Protein AF-A0A6V8KMP8-F1 (afdb_monomer_lite)

Secondary structure (DSSP, 8-state):
----------THHHHHHHHHHHHHHHHHHHHHHHHHT-EEEE--PPP----PPPP-PPPPPP---EEEE-S-HHHHHHHHHHHHHHHTTTSPPPEEEE----SS------PPPPP-----PPP--------------------------------PPPPPPPPPTTPPP-S-STTS--EEEEEETTEEEEEESSHHHHHHHHHHHHHHHHHT--SS-TT-TT-EE--S-SEEEE--TTSS----GGGTTT---------SSGGGB-SSTTSB-HHHHHHHHHHHHHHHHHHHHHT--EEEEE-SGGG---TTTTSSPTT-HHHHHHHHHHHHTHHHHHHHHHTT-EEEEEEESSEE-HHHHHHHTTSTTTT-TT-HHHHHHHHHHHHHHHHHSTTEEEEEEE-B--SGGG--TT---EE-----SHHHHHHHHHHHHHHHHHTT-EEEEE--B--SSHHHHTTT-HHHHHHHHTT---TTEEEEEESBSSSS-TTPPB-GGGG--SSEEEEEEESS-TTTGGGTS----HHHHHHHHHHHHHH-TTEEEEEEESS-SS-SSSS---BTTTBTTTHHHHHHHHHHHHHHH-TTS-HHHHHHHHHHHHTBS-HHHHHHHHHHHHHHHHHHHHHH--HHHHTEEEEBTTB---TTTTEETTTEE---HHHHHHHHHHHGGGHHHHHHHHHHHHHHHHHHHHHHHTS-GGGBSSHHHHHHHHHHHHHHHHHHHHHHHHHHHHHHHHHHHHH--HHHHHHHHHHHHHHHHHHHHHHHHHTT-SSSPPPB-HHHHHHHHHHHHHHHHHHHHHHHHHHHHHHHHHHHH--S---TTHHHHHHHHHHHH-GGGGGGSPP-PPPP--------------

Sequence (870 aa):
MSLVRGLAARPWIAGATALVLLGVGAAIAWQVDKALGLSFTPAGVPPEELTPAPPRDMEPAPAFARVETPADKRIELAATALATAVEQRGGARPAVGTSGGDGPTVRVTLSAPAALGPATSPDPASPTPSTSPGPTTPPGPTTPPGPTTPPGPTTPPGTEAPPRAGTAPGGDGPSGEGFRLSRDGAGLRVEAATPAGAAAGLYTLADRVRSGAPVLPPGDDGRVVAPRLGLRLVDSGAVGIDADPAGWAGSDDYSLNTDVVGPAVLSGPPYVDAAAVGQISAQYRQLVDHSLAQGYNGIVVQGFLEYVTFDGLGVYPGGDPHVARARAMVEHFGPVWRYAADLGMKVYFMTDMLAISPPLRDHLRRLPGGMDTEDARLWSVYQAGLREFFASLPYAAGLMVRIGEGGDIYSFPGWDYTSEIAVKTPAAVRTMLRALLDVAGEGGRDIIFRTWSIGVGAVGEMHIDAESYQEVLGGIDDPYLIVSTKYCLGDYYSHLPFNHTLEMGTQRRIVEFQARREFEVFGALPNDLGTLHGAALRRFLAANPQVEGVWTWTQGGGPLRAGPRTLYLREGFWQLYDLNVYSAARLAWDPDADPARVTADWARQTFSADPATVAAIGEVMALSRQAVTKGLYIGPYANRTVKALGVHPPPMMWIFEWDIVTGDSAVLDSIYSVSRDRLDEAIREGGEAVEVSRRMRERIAATDPATWRDPALRQRFVDTLDFQLNLFETLGAYRTMFLRYAQWLDTGDPDARAAWESARARYVEARDAHVARYGDDVDLPAFRFPAADIGLSHAERDRAMAWLARALLALLIAAVLVGAFWRGRRFPGLAALRALWVGMTRPWRVGGLPPRRRPPTGCSSGRCRRSRWC

InterPro domains:
  IPR011099 Glycosyl hydrolase family 67, C-terminal [PF07477] (577-637)
  IPR017853 Glycoside hydrolase superfamily [SSF51445] (290-638)
  IPR029018 Beta-hexosaminidase-like, domain 2 [G3DSA:3.30.379.10] (41-218)

pLDDT: mean 85.47, std 19.42, range [26.02, 98.88]

Radius of gyration: 37.56 Å; chains: 1; bounding box: 167×109×84 Å

Structure (mmCIF, N/CA/C/O backbone):
data_AF-A0A6V8KMP8-F1
#
_entry.id   AF-A0A6V8KMP8-F1
#
loop_
_atom_site.group_PDB
_atom_site.id
_atom_site.type_symbol
_atom_site.label_atom_id
_atom_site.label_alt_id
_atom_site.label_comp_id
_atom_site.label_asym_id
_atom_site.label_entity_id
_atom_site.label_seq_id
_atom_site.pdbx_PDB_ins_code
_atom_site.Cartn_x
_atom_site.Cartn_y
_atom_site.Cartn_z
_atom_site.occupancy
_atom_site.B_iso_or_equiv
_atom_site.auth_seq_id
_atom_site.auth_comp_id
_atom_site.auth_asym_id
_atom_site.auth_atom_id
_atom_site.pdbx_PDB_model_num
ATOM 1 N N . MET A 1 1 ? 54.973 -60.797 -45.998 1.00 28.86 1 MET A N 1
ATOM 2 C CA . MET A 1 1 ? 53.592 -60.256 -46.081 1.00 28.86 1 MET A CA 1
ATOM 3 C C . MET A 1 1 ? 53.341 -59.355 -44.880 1.00 28.86 1 MET A C 1
ATOM 5 O O . MET A 1 1 ? 53.931 -59.651 -43.856 1.00 28.86 1 MET A O 1
ATOM 9 N N . SER A 1 2 ? 52.416 -58.386 -44.986 1.00 28.67 2 SER A N 1
ATOM 10 C CA . SER A 1 2 ? 51.680 -57.761 -43.858 1.00 28.67 2 SER A CA 1
ATOM 11 C C . SER A 1 2 ? 52.475 -56.925 -42.823 1.00 28.67 2 SER A C 1
ATOM 13 O O . SER A 1 2 ? 53.477 -57.384 -42.299 1.00 28.67 2 SER A O 1
ATOM 15 N N . LEU A 1 3 ? 52.078 -55.713 -42.404 1.00 30.50 3 LEU A N 1
ATOM 16 C CA . LEU A 1 3 ? 51.223 -54.665 -42.995 1.00 30.50 3 LEU A CA 1
ATOM 17 C C . LEU A 1 3 ? 51.550 -53.317 -42.289 1.00 30.50 3 LEU A C 1
ATOM 19 O O . LEU A 1 3 ? 52.105 -53.309 -41.197 1.00 30.50 3 LEU A O 1
ATOM 23 N N . VAL A 1 4 ? 51.157 -52.188 -42.893 1.00 41.97 4 VAL A N 1
ATOM 24 C CA . VAL A 1 4 ? 50.955 -50.848 -42.279 1.00 41.97 4 VAL A CA 1
ATOM 25 C C . VAL A 1 4 ? 51.978 -50.335 -41.235 1.00 41.97 4 VAL A C 1
ATOM 27 O O . VAL A 1 4 ? 51.863 -50.567 -40.034 1.00 41.97 4 VAL A O 1
ATOM 30 N N . ARG A 1 5 ? 52.800 -49.361 -41.660 1.00 34.94 5 ARG A N 1
ATOM 31 C CA . ARG A 1 5 ? 53.069 -48.135 -40.866 1.00 34.94 5 ARG A CA 1
ATOM 32 C C . ARG A 1 5 ? 52.830 -46.849 -41.668 1.00 34.94 5 ARG A C 1
ATOM 34 O O . ARG A 1 5 ? 53.562 -45.869 -41.561 1.00 34.94 5 ARG A O 1
ATOM 41 N N . GLY A 1 6 ? 51.757 -46.843 -42.456 1.00 38.91 6 GLY A N 1
ATOM 42 C CA . GLY A 1 6 ? 51.212 -45.615 -43.026 1.00 38.91 6 GLY A CA 1
ATOM 43 C C . GLY A 1 6 ? 50.343 -44.888 -42.002 1.00 38.91 6 GLY A C 1
ATOM 44 O O . GLY A 1 6 ? 49.273 -45.378 -41.659 1.00 38.91 6 GLY A O 1
ATOM 45 N N . LEU A 1 7 ? 50.782 -43.716 -41.537 1.00 34.94 7 LEU A N 1
ATOM 46 C CA . LEU A 1 7 ? 49.929 -42.707 -40.896 1.00 34.94 7 LEU A CA 1
ATOM 47 C C . LEU A 1 7 ? 50.639 -41.345 -40.944 1.00 34.94 7 LEU A C 1
ATOM 49 O O . LEU A 1 7 ? 51.266 -40.896 -39.984 1.00 34.94 7 LEU A O 1
ATOM 53 N N . ALA A 1 8 ? 50.548 -40.687 -42.104 1.00 37.19 8 ALA A N 1
ATOM 54 C CA . ALA A 1 8 ? 50.837 -39.259 -42.208 1.00 37.19 8 ALA A CA 1
ATOM 55 C C . ALA A 1 8 ? 49.985 -38.484 -41.185 1.00 37.19 8 ALA A C 1
ATOM 57 O O . ALA A 1 8 ? 48.894 -38.931 -40.825 1.00 37.19 8 ALA A O 1
ATOM 58 N N . ALA A 1 9 ? 50.468 -37.332 -40.713 1.00 48.97 9 ALA A N 1
ATOM 59 C CA . ALA A 1 9 ? 49.735 -36.505 -39.755 1.00 48.97 9 ALA A CA 1
ATOM 60 C C . ALA A 1 9 ? 48.438 -35.988 -40.405 1.00 48.97 9 ALA A C 1
ATOM 62 O O . ALA A 1 9 ? 48.464 -35.026 -41.168 1.00 48.97 9 ALA A O 1
ATOM 63 N N . ARG A 1 10 ? 47.321 -36.686 -40.165 1.00 49.03 10 ARG A N 1
ATOM 64 C CA . ARG A 1 10 ? 46.062 -36.458 -40.880 1.00 49.03 10 ARG A CA 1
ATOM 65 C C . ARG A 1 10 ? 45.435 -35.131 -40.422 1.00 49.03 10 ARG A C 1
ATOM 67 O O . ARG A 1 10 ? 45.114 -35.022 -39.237 1.00 49.03 10 ARG A O 1
ATOM 74 N N . PRO A 1 11 ? 45.214 -34.147 -41.317 1.00 49.12 11 PRO A N 1
ATOM 75 C CA . PRO A 1 11 ? 44.711 -32.827 -40.928 1.00 49.12 11 PRO A CA 1
ATOM 76 C C . PRO A 1 11 ? 43.296 -32.872 -40.333 1.00 49.12 11 PRO A C 1
ATOM 78 O O . PRO A 1 11 ? 42.958 -32.009 -39.526 1.00 49.12 11 PRO A O 1
ATOM 81 N N . TRP A 1 12 ? 42.508 -33.919 -40.628 1.00 48.06 12 TRP A N 1
ATOM 82 C CA . TRP A 1 12 ? 41.196 -34.112 -40.003 1.00 48.06 12 TRP A CA 1
ATOM 83 C C . TRP A 1 12 ? 41.257 -34.186 -38.479 1.00 48.06 12 TRP A C 1
ATOM 85 O O . TRP A 1 12 ? 40.271 -33.839 -37.853 1.00 48.06 12 TRP A O 1
ATOM 95 N N . ILE A 1 13 ? 42.381 -34.575 -37.859 1.00 48.88 13 ILE A N 1
ATOM 96 C CA . ILE A 1 13 ? 42.479 -34.616 -36.390 1.00 48.88 13 ILE A CA 1
ATOM 97 C C . ILE A 1 13 ? 42.378 -33.199 -35.809 1.00 48.88 13 ILE A C 1
ATOM 99 O O . ILE A 1 13 ? 41.653 -32.998 -34.844 1.00 48.88 13 ILE A O 1
ATOM 103 N N . ALA A 1 14 ? 43.032 -32.206 -36.422 1.00 48.50 14 ALA A N 1
ATOM 104 C CA . ALA A 1 14 ? 42.919 -30.813 -35.985 1.00 48.50 14 ALA A CA 1
ATOM 105 C C . ALA A 1 14 ? 41.510 -30.251 -36.245 1.00 48.50 14 ALA A C 1
ATOM 107 O O . ALA A 1 14 ? 40.945 -29.597 -35.372 1.00 48.50 14 ALA A O 1
ATOM 108 N N . GLY A 1 15 ? 40.914 -30.572 -37.402 1.00 52.28 15 GLY A N 1
ATOM 109 C CA . GLY A 1 15 ? 39.522 -30.218 -37.708 1.00 52.28 15 GLY A CA 1
ATOM 110 C C . GLY A 1 15 ? 38.514 -30.861 -36.747 1.00 52.28 15 GLY A C 1
ATOM 111 O O . GLY A 1 15 ? 37.594 -30.194 -36.293 1.00 52.28 15 GLY A O 1
ATOM 112 N N . ALA A 1 16 ? 38.726 -32.122 -36.366 1.00 55.47 16 ALA A N 1
ATOM 113 C CA . ALA A 1 16 ? 37.902 -32.841 -35.401 1.00 55.47 16 ALA A CA 1
ATOM 114 C C . ALA A 1 16 ? 38.065 -32.282 -33.982 1.00 55.47 16 ALA A C 1
ATOM 116 O O . ALA A 1 16 ? 37.069 -32.131 -33.291 1.00 55.47 16 ALA A O 1
ATOM 117 N N . THR A 1 17 ? 39.274 -31.912 -33.544 1.00 53.25 17 THR A N 1
ATOM 118 C CA . THR A 1 17 ? 39.449 -31.233 -32.249 1.00 53.25 17 THR A CA 1
ATOM 119 C C . THR A 1 17 ? 38.797 -29.847 -32.244 1.00 53.25 17 THR A C 1
ATOM 121 O O . THR A 1 17 ? 38.195 -29.479 -31.241 1.00 53.25 17 THR A O 1
ATOM 124 N N . ALA A 1 18 ? 38.845 -29.098 -33.352 1.00 59.69 18 ALA A N 1
ATOM 125 C CA . ALA A 1 18 ? 38.121 -27.832 -33.476 1.00 59.69 18 ALA A CA 1
ATOM 126 C C . ALA A 1 18 ? 36.593 -28.036 -33.447 1.00 59.69 18 ALA A C 1
ATOM 128 O O . ALA A 1 18 ? 35.910 -27.350 -32.695 1.00 59.69 18 ALA A O 1
ATOM 129 N N . LEU A 1 19 ? 36.065 -29.021 -34.183 1.00 65.31 19 LEU A N 1
ATOM 130 C CA . LEU A 1 19 ? 34.649 -29.412 -34.144 1.00 65.31 19 LEU A CA 1
ATOM 131 C C . LEU A 1 19 ? 34.206 -29.896 -32.759 1.00 65.31 19 LEU A C 1
ATOM 133 O O . LEU A 1 19 ? 33.107 -29.567 -32.336 1.00 65.31 19 LEU A O 1
ATOM 137 N N . VAL A 1 20 ? 35.051 -30.632 -32.032 1.00 66.12 20 VAL A N 1
ATOM 138 C CA . VAL A 1 20 ? 34.764 -31.062 -30.655 1.00 66.12 20 VAL A CA 1
ATOM 139 C C . VAL A 1 20 ? 34.786 -29.878 -29.692 1.00 66.12 20 VAL A C 1
ATOM 141 O O . VAL A 1 20 ? 33.913 -29.808 -28.842 1.00 66.12 20 VAL A O 1
ATOM 144 N N . LEU A 1 21 ? 35.708 -28.918 -29.822 1.00 60.06 21 LEU A N 1
ATOM 145 C CA . LEU A 1 21 ? 35.694 -27.718 -28.973 1.00 60.06 21 LEU A CA 1
ATOM 146 C C . LEU A 1 21 ? 34.516 -26.787 -29.281 1.00 60.06 21 LEU A C 1
ATOM 148 O O . LEU A 1 21 ? 33.911 -26.267 -28.350 1.00 60.06 21 LEU A O 1
ATOM 152 N N . LEU A 1 22 ? 34.151 -26.610 -30.554 1.00 67.19 22 LEU A N 1
ATOM 153 C CA . LEU A 1 22 ? 32.948 -25.868 -30.944 1.00 67.19 22 LEU A CA 1
ATOM 154 C C . LEU A 1 22 ? 31.676 -26.594 -30.487 1.00 67.19 22 LEU A C 1
ATOM 156 O O . LEU A 1 22 ? 30.774 -25.960 -29.956 1.00 67.19 22 LEU A O 1
ATOM 160 N N . GLY A 1 23 ? 31.630 -27.922 -30.622 1.00 68.38 23 GLY A N 1
ATOM 161 C CA . GLY A 1 23 ? 30.529 -28.759 -30.150 1.00 68.38 23 GLY A CA 1
ATOM 162 C C . GLY A 1 23 ? 30.397 -28.779 -28.627 1.00 68.38 23 GLY A C 1
ATOM 163 O O . GLY A 1 23 ? 29.283 -28.746 -28.127 1.00 68.38 23 GLY A O 1
ATOM 164 N N . VAL A 1 24 ? 31.507 -28.764 -27.881 1.00 63.03 24 VAL A N 1
ATOM 165 C CA . VAL A 1 24 ? 31.508 -28.621 -26.415 1.00 63.03 24 VAL A CA 1
ATOM 166 C C . VAL A 1 24 ? 31.123 -27.201 -26.004 1.00 63.03 24 VAL A C 1
ATOM 168 O O . VAL A 1 24 ? 30.346 -27.055 -25.073 1.00 63.03 24 VAL A O 1
ATOM 171 N N . GLY A 1 25 ? 31.581 -26.161 -26.706 1.00 62.19 25 GLY A N 1
ATOM 172 C CA . GLY A 1 25 ? 31.145 -24.781 -26.459 1.00 62.19 25 GLY A CA 1
ATOM 173 C C . GLY A 1 25 ? 29.641 -24.599 -26.680 1.00 62.19 25 GLY A C 1
ATOM 174 O O . GLY A 1 25 ? 28.953 -24.074 -25.810 1.00 62.19 25 GLY A O 1
ATOM 175 N N . ALA A 1 26 ? 29.116 -25.114 -27.794 1.00 62.03 26 ALA A N 1
ATOM 176 C CA . ALA A 1 26 ? 27.686 -25.115 -28.094 1.00 62.03 26 ALA A CA 1
ATOM 177 C C . ALA A 1 26 ? 26.881 -25.989 -27.115 1.00 62.03 26 ALA A C 1
ATOM 179 O O . ALA A 1 26 ? 25.808 -25.585 -26.683 1.00 62.03 26 ALA A O 1
ATOM 180 N N . ALA A 1 27 ? 27.401 -27.156 -26.720 1.00 45.34 27 ALA A N 1
ATOM 181 C CA . ALA A 1 27 ? 26.758 -28.014 -25.727 1.00 45.34 27 ALA A CA 1
ATOM 182 C C . ALA A 1 27 ? 26.770 -27.400 -24.321 1.00 45.34 27 ALA A C 1
ATOM 184 O O . ALA A 1 27 ? 25.808 -27.600 -23.593 1.00 45.34 27 ALA A O 1
ATOM 185 N N . ILE A 1 28 ? 27.806 -26.639 -23.948 1.00 58.16 28 ILE A N 1
ATOM 186 C CA . ILE A 1 28 ? 27.840 -25.874 -22.695 1.00 58.16 28 ILE A CA 1
ATOM 187 C C . ILE A 1 28 ? 26.821 -24.737 -22.757 1.00 58.16 28 ILE A C 1
ATOM 189 O O . ILE A 1 28 ? 26.014 -24.645 -21.845 1.00 58.16 28 ILE A O 1
ATOM 193 N N . ALA A 1 29 ? 26.783 -23.933 -23.825 1.00 54.38 29 ALA A N 1
ATOM 194 C CA . ALA A 1 29 ? 25.777 -22.875 -23.981 1.00 54.38 29 ALA A CA 1
ATOM 195 C C . ALA A 1 29 ? 24.341 -23.434 -23.896 1.00 54.38 29 ALA A C 1
ATOM 197 O O . ALA A 1 29 ? 23.550 -22.999 -23.066 1.00 54.38 29 ALA A O 1
ATOM 198 N N . TRP A 1 30 ? 24.050 -24.500 -24.648 1.00 53.44 30 TRP A N 1
ATOM 199 C CA . TRP A 1 30 ? 22.757 -25.191 -24.613 1.00 53.44 30 TRP A CA 1
ATOM 200 C C . TRP A 1 30 ? 22.457 -25.881 -23.267 1.00 53.44 30 TRP A C 1
ATOM 202 O O . TRP A 1 30 ? 21.297 -26.052 -22.891 1.00 53.44 30 TRP A O 1
ATOM 212 N N . GLN A 1 31 ? 23.488 -26.281 -22.514 1.00 49.84 31 GLN A N 1
ATOM 213 C CA . GLN A 1 31 ? 23.325 -26.744 -21.136 1.00 49.84 31 GLN A CA 1
ATOM 214 C C . GLN A 1 31 ? 23.120 -25.600 -20.142 1.00 49.84 31 GLN A C 1
ATOM 216 O O . GLN A 1 31 ? 22.455 -25.851 -19.147 1.00 49.84 31 GLN A O 1
ATOM 221 N N . VAL A 1 32 ? 23.617 -24.381 -20.381 1.00 52.31 32 VAL A N 1
ATOM 222 C CA . VAL A 1 32 ? 23.341 -23.219 -19.518 1.00 52.31 32 VAL A CA 1
ATOM 223 C C . VAL A 1 32 ? 21.861 -22.854 -19.589 1.00 52.31 32 VAL A C 1
ATOM 225 O O . VAL A 1 32 ? 21.225 -22.833 -18.538 1.00 52.31 32 VAL A O 1
ATOM 228 N N . ASP A 1 33 ? 21.278 -22.718 -20.786 1.00 49.16 33 ASP A N 1
ATOM 229 C CA . ASP A 1 33 ? 19.826 -22.505 -20.956 1.00 49.16 33 ASP A CA 1
ATOM 230 C C . ASP A 1 33 ? 19.012 -23.549 -20.172 1.00 49.16 33 ASP A C 1
ATOM 232 O O . ASP A 1 33 ? 18.066 -23.237 -19.446 1.00 49.16 33 ASP A O 1
ATOM 236 N N . LYS A 1 34 ? 19.428 -24.818 -20.272 1.00 53.81 34 LYS A N 1
ATOM 237 C CA . LYS A 1 34 ? 18.759 -25.946 -19.617 1.00 53.81 34 LYS A CA 1
ATOM 238 C C . LYS A 1 34 ? 19.061 -26.072 -18.114 1.00 53.81 34 LYS A C 1
ATOM 240 O O . LYS A 1 34 ? 18.297 -26.729 -17.411 1.00 53.81 34 LYS A O 1
ATOM 245 N N . ALA A 1 35 ? 20.141 -25.469 -17.617 1.00 50.66 35 ALA A N 1
ATOM 246 C CA . ALA A 1 35 ? 20.551 -25.491 -16.209 1.00 50.66 35 ALA A CA 1
ATOM 247 C C . ALA A 1 35 ? 20.019 -24.292 -15.410 1.00 50.66 35 ALA A C 1
ATOM 249 O O . ALA A 1 35 ? 19.791 -24.426 -14.211 1.00 50.66 35 ALA A O 1
ATOM 250 N N . LEU A 1 36 ? 19.757 -23.154 -16.065 1.00 54.53 36 LEU A N 1
ATOM 251 C CA . LEU A 1 36 ? 19.023 -22.027 -15.475 1.00 54.53 36 LEU A CA 1
ATOM 252 C C . LEU A 1 36 ? 17.564 -22.399 -15.150 1.00 54.53 36 LEU A C 1
ATOM 254 O O . LEU A 1 36 ? 16.933 -21.781 -14.290 1.00 54.53 36 LEU A O 1
ATOM 258 N N . GLY A 1 37 ? 17.029 -23.424 -15.825 1.00 64.06 37 GLY A N 1
ATOM 259 C CA . GLY A 1 37 ? 15.672 -23.928 -15.607 1.00 64.06 37 GLY A CA 1
ATOM 260 C C . GLY A 1 37 ? 14.582 -22.944 -16.034 1.00 64.06 37 GLY A C 1
ATOM 261 O O . GLY A 1 37 ? 13.448 -23.070 -15.573 1.00 64.06 37 GLY A O 1
ATOM 262 N N . LEU A 1 38 ? 14.927 -21.966 -16.882 1.00 73.44 38 LEU A N 1
ATOM 263 C CA . LEU A 1 38 ? 14.027 -20.900 -17.302 1.00 73.44 38 LEU A CA 1
ATOM 264 C C . LEU A 1 38 ? 12.801 -21.492 -18.003 1.00 73.44 38 LEU A C 1
ATOM 266 O O . LEU A 1 38 ? 12.896 -22.122 -19.057 1.00 73.44 38 LEU A O 1
ATOM 270 N N . SER A 1 39 ? 11.640 -21.264 -17.407 1.00 80.62 39 SER A N 1
ATOM 271 C CA . SER A 1 39 ? 10.344 -21.663 -17.944 1.00 80.62 39 SER A CA 1
ATOM 272 C C . SER A 1 39 ? 9.355 -20.521 -17.761 1.00 80.62 39 SER A C 1
ATOM 274 O O . SER A 1 39 ? 9.436 -19.771 -16.788 1.00 80.62 39 SER A O 1
ATOM 276 N N . PHE A 1 40 ? 8.447 -20.351 -18.721 1.00 85.06 40 PHE A N 1
ATOM 277 C CA . PHE A 1 40 ? 7.448 -19.293 -18.664 1.00 85.06 40 PHE A CA 1
ATOM 278 C C . PHE A 1 40 ? 6.126 -19.710 -19.307 1.00 85.06 40 PHE A C 1
ATOM 280 O O . PHE A 1 40 ? 6.090 -20.380 -20.341 1.00 85.06 40 PHE A O 1
ATOM 287 N N . THR A 1 41 ? 5.027 -19.278 -18.699 1.00 88.56 41 THR A N 1
ATOM 288 C CA . THR A 1 41 ? 3.650 -19.466 -19.179 1.00 88.56 41 THR A CA 1
ATOM 289 C C . THR A 1 41 ? 2.941 -18.110 -19.253 1.00 88.56 41 THR A C 1
ATOM 291 O O . THR A 1 41 ? 3.422 -17.142 -18.664 1.00 88.56 41 THR A O 1
ATOM 294 N N . PRO A 1 42 ? 1.829 -17.959 -19.999 1.00 91.44 42 PRO A N 1
ATOM 295 C CA . PRO A 1 42 ? 1.006 -16.751 -19.913 1.00 91.44 42 PRO A CA 1
ATOM 296 C C . PRO A 1 42 ? 0.508 -16.543 -18.476 1.00 91.44 42 PRO A C 1
ATOM 298 O O . PRO A 1 42 ? -0.054 -17.469 -17.892 1.00 91.44 42 PRO A O 1
ATOM 301 N N . ALA A 1 43 ? 0.694 -15.345 -17.920 1.00 90.31 43 ALA A N 1
ATOM 302 C CA . ALA A 1 43 ? 0.108 -14.992 -16.631 1.00 90.31 43 ALA A CA 1
ATOM 303 C C . ALA A 1 43 ? -1.401 -14.734 -16.784 1.00 90.31 43 ALA A C 1
ATOM 305 O O . ALA A 1 43 ? -1.848 -14.160 -17.779 1.00 90.31 43 ALA A O 1
ATOM 306 N N . GLY A 1 44 ? -2.188 -15.121 -15.778 1.00 90.00 44 GLY A N 1
ATOM 307 C CA . GLY A 1 44 ? -3.612 -14.782 -15.660 1.00 90.00 44 GLY A CA 1
ATOM 308 C C . GLY A 1 44 ? -3.836 -13.329 -15.232 1.00 90.00 44 GLY A C 1
ATOM 309 O O . GLY A 1 44 ? -4.428 -13.092 -14.182 1.00 90.00 44 GLY A O 1
ATOM 310 N N . VAL A 1 45 ? -3.309 -12.377 -16.005 1.00 92.44 45 VAL A N 1
ATOM 311 C CA . VAL A 1 45 ? -3.348 -10.938 -15.702 1.00 92.44 45 VAL A CA 1
ATOM 312 C C . VAL A 1 45 ? -4.797 -10.431 -15.673 1.00 92.44 45 VAL A C 1
ATOM 314 O O . VAL A 1 45 ? -5.513 -10.621 -16.661 1.00 92.44 45 VAL A O 1
ATOM 317 N N . PRO A 1 46 ? -5.253 -9.787 -14.582 1.00 91.62 46 PRO A N 1
ATOM 318 C CA . PRO A 1 46 ? -6.569 -9.157 -14.543 1.00 91.62 46 PRO A CA 1
ATOM 319 C C . PRO A 1 46 ? -6.684 -8.004 -15.556 1.00 91.62 46 PRO A C 1
ATOM 321 O O . PRO A 1 46 ? -5.713 -7.276 -15.757 1.00 91.62 46 PRO A O 1
ATOM 324 N N . PRO A 1 47 ? -7.854 -7.786 -16.182 1.00 85.75 47 PRO A N 1
ATOM 325 C CA . PRO A 1 47 ? -8.077 -6.611 -17.015 1.00 85.75 47 PRO A CA 1
ATOM 326 C C . PRO A 1 47 ? -8.192 -5.349 -16.149 1.00 85.75 47 PRO A C 1
ATOM 328 O O . PRO A 1 47 ? -8.945 -5.313 -15.176 1.00 85.75 47 PRO A O 1
ATOM 331 N N . GLU A 1 48 ? -7.481 -4.297 -16.545 1.00 84.62 48 GLU A N 1
ATOM 332 C CA . GLU A 1 48 ? -7.440 -3.003 -15.856 1.00 84.62 48 GLU A CA 1
ATOM 333 C C . GLU A 1 48 ? -8.029 -1.888 -16.736 1.00 84.62 48 GLU A C 1
ATOM 335 O O . GLU A 1 48 ? -7.404 -0.862 -16.998 1.00 84.62 48 GLU A O 1
ATOM 340 N N . GLU A 1 49 ? -9.240 -2.111 -17.248 1.00 81.88 49 GLU A N 1
ATOM 341 C CA . GLU A 1 49 ? -9.978 -1.099 -18.008 1.00 81.88 49 GLU A CA 1
ATOM 342 C C . GLU A 1 49 ? -10.719 -0.161 -17.045 1.00 81.88 49 GLU A C 1
ATOM 344 O O . GLU A 1 49 ? -11.660 -0.566 -16.361 1.00 81.88 49 GLU A O 1
ATOM 349 N N . LEU A 1 50 ? -10.296 1.104 -16.984 1.00 88.88 50 LEU A N 1
ATOM 350 C CA . LEU A 1 50 ? -10.989 2.155 -16.240 1.00 88.88 50 LEU A CA 1
ATOM 351 C C . LEU A 1 50 ? -11.725 3.095 -17.195 1.00 88.88 50 LEU A C 1
ATOM 353 O O . LEU A 1 50 ? -11.229 3.449 -18.265 1.00 88.88 50 LEU A O 1
ATOM 357 N N . THR A 1 51 ? -12.898 3.550 -16.768 1.00 91.75 51 THR A N 1
ATOM 358 C CA . THR A 1 51 ? -13.670 4.601 -17.431 1.00 91.75 51 THR A CA 1
ATOM 359 C C . THR A 1 51 ? -13.908 5.744 -16.443 1.00 91.75 51 THR A C 1
ATOM 361 O O . THR A 1 51 ? -14.170 5.487 -15.270 1.00 91.75 51 THR A O 1
ATOM 364 N N . PRO A 1 52 ? -13.815 7.017 -16.862 1.00 94.06 52 PRO A N 1
ATOM 365 C CA . PRO A 1 52 ? -14.179 8.134 -15.999 1.00 94.06 52 PRO A CA 1
ATOM 366 C C . PRO A 1 52 ? -15.697 8.155 -15.785 1.00 94.06 52 PRO A C 1
ATOM 368 O O . PRO A 1 52 ? -16.468 7.958 -16.728 1.00 94.06 52 PRO A O 1
ATOM 371 N N . ALA A 1 53 ? -16.150 8.444 -14.563 1.00 94.12 53 ALA A N 1
ATOM 372 C CA . ALA A 1 53 ? -17.581 8.586 -14.317 1.00 94.12 53 ALA A CA 1
ATOM 373 C C . ALA A 1 53 ? -18.122 9.829 -15.044 1.00 94.12 53 ALA A C 1
ATOM 375 O O . ALA A 1 53 ? -17.490 10.889 -14.999 1.00 94.12 53 ALA A O 1
ATOM 376 N N . PRO A 1 54 ? -19.314 9.755 -15.667 1.00 90.62 54 PRO A N 1
ATOM 377 C CA . PRO A 1 54 ? -19.874 10.899 -16.369 1.00 90.62 54 PRO A CA 1
ATOM 378 C C . PRO A 1 54 ? -20.167 12.044 -15.381 1.00 90.62 54 PRO A C 1
ATOM 380 O O . PRO A 1 54 ? -20.561 11.761 -14.237 1.00 90.62 54 PRO A O 1
ATOM 383 N N . PRO A 1 55 ? -20.009 13.318 -15.798 1.00 88.88 55 PRO A N 1
ATOM 384 C CA . PRO A 1 55 ? -20.238 14.479 -14.944 1.00 88.88 55 PRO A CA 1
ATOM 385 C C . PRO A 1 55 ? -21.577 14.431 -14.200 1.00 88.88 55 PRO A C 1
ATOM 387 O O . PRO A 1 55 ? -22.572 13.887 -14.680 1.00 88.88 55 PRO A O 1
ATOM 390 N N . ARG A 1 56 ? -21.575 14.991 -12.992 1.00 88.88 56 ARG A N 1
ATOM 391 C CA . ARG A 1 56 ? -22.705 14.985 -12.058 1.00 88.88 56 ARG A CA 1
ATOM 392 C C . ARG A 1 56 ? -22.758 16.331 -11.344 1.00 88.88 56 ARG A C 1
ATOM 394 O O . ARG A 1 56 ? -21.723 16.781 -10.844 1.00 88.88 56 ARG A O 1
ATOM 401 N N . ASP A 1 57 ? -23.938 16.929 -11.265 1.00 85.88 57 ASP A N 1
ATOM 402 C CA . ASP A 1 57 ? -24.167 18.112 -10.437 1.00 85.88 57 ASP A CA 1
ATOM 403 C C . ASP A 1 57 ? -24.125 17.743 -8.948 1.00 85.88 57 ASP A C 1
ATOM 405 O O . ASP A 1 57 ? -24.418 16.609 -8.552 1.00 85.88 57 ASP A O 1
ATOM 409 N N . MET A 1 58 ? -23.709 18.687 -8.106 1.00 90.00 58 MET A N 1
ATOM 410 C CA . MET A 1 58 ? -23.637 18.464 -6.662 1.00 90.00 58 MET A CA 1
ATOM 411 C C . MET A 1 58 ? -24.947 18.868 -5.999 1.00 90.00 58 MET A C 1
ATOM 413 O O . MET A 1 58 ? -25.421 19.987 -6.185 1.00 90.00 58 MET A O 1
ATOM 417 N N . GLU A 1 59 ? -25.479 17.984 -5.158 1.00 91.19 59 GLU A N 1
ATOM 418 C CA . GLU A 1 59 ? -26.598 18.318 -4.278 1.00 91.19 59 GLU A CA 1
ATOM 419 C C . GLU A 1 59 ? -26.222 19.511 -3.377 1.00 91.19 59 GLU A C 1
ATOM 421 O O . GLU A 1 59 ? -25.074 19.573 -2.898 1.00 91.19 59 GLU A O 1
ATOM 426 N N . PRO A 1 60 ? -27.143 20.467 -3.134 1.00 89.12 60 PRO A N 1
ATOM 427 C CA . PRO A 1 60 ? -26.893 21.612 -2.265 1.00 89.12 60 PRO A CA 1
ATOM 428 C C . PRO A 1 60 ? -26.377 21.206 -0.879 1.00 89.12 60 PRO A C 1
ATOM 430 O O . PRO A 1 60 ? -26.719 20.146 -0.354 1.00 89.12 60 PRO A O 1
ATOM 433 N N . ALA A 1 61 ? -25.567 22.069 -0.260 1.00 88.56 61 ALA A N 1
ATOM 434 C CA . ALA A 1 61 ? -25.171 21.887 1.134 1.00 88.56 61 ALA A CA 1
ATOM 435 C C . ALA A 1 61 ? -26.436 21.852 2.016 1.00 88.56 61 ALA A C 1
ATOM 437 O O . ALA A 1 61 ? -27.234 22.793 1.956 1.00 88.56 61 ALA A O 1
ATOM 438 N N . PRO A 1 62 ? -26.673 20.791 2.804 1.00 87.44 62 PRO A N 1
ATOM 439 C CA . PRO A 1 62 ? -27.944 20.648 3.491 1.00 87.44 62 PRO A CA 1
ATOM 440 C C . PRO A 1 62 ? -28.003 21.541 4.738 1.00 87.44 62 PRO A C 1
ATOM 442 O O . PRO A 1 62 ? -27.041 21.652 5.497 1.00 87.44 62 PRO A O 1
ATOM 445 N N . ALA A 1 63 ? -29.159 22.166 4.968 1.00 86.19 63 ALA A N 1
ATOM 446 C CA . ALA A 1 63 ? -29.369 23.158 6.026 1.00 86.19 63 ALA A CA 1
ATOM 447 C C . ALA A 1 63 ? -29.600 22.526 7.419 1.00 86.19 63 ALA A C 1
ATOM 449 O O . ALA A 1 63 ? -30.633 22.740 8.053 1.00 86.19 63 ALA A O 1
ATOM 450 N N . PHE A 1 64 ? -28.648 21.719 7.889 1.00 85.56 64 PHE A N 1
ATOM 451 C CA . PHE A 1 64 ? -28.690 21.077 9.205 1.00 85.56 64 PHE A CA 1
ATOM 452 C C . PHE A 1 64 ? -28.390 22.103 10.319 1.00 85.56 64 PHE A C 1
ATOM 454 O O . PHE A 1 64 ? -27.247 22.517 10.478 1.00 85.56 64 PHE A O 1
ATOM 461 N N . ALA A 1 65 ? -29.374 22.511 11.132 1.00 84.19 65 ALA A N 1
ATOM 462 C CA . ALA A 1 65 ? -29.101 23.445 12.238 1.00 84.19 65 ALA A CA 1
ATOM 463 C C . ALA A 1 65 ? -28.409 22.784 13.451 1.00 84.19 65 ALA A C 1
ATOM 465 O O . ALA A 1 65 ? -27.652 23.433 14.177 1.00 84.19 65 ALA A O 1
ATOM 466 N N . ARG A 1 66 ? -28.678 21.494 13.694 1.00 86.88 66 ARG A N 1
ATOM 467 C CA . ARG A 1 66 ? -28.168 20.730 14.841 1.00 86.88 66 ARG A CA 1
ATOM 468 C C . ARG A 1 66 ? -27.985 19.254 14.474 1.00 86.88 66 ARG A C 1
ATOM 470 O O . ARG A 1 66 ? -28.724 18.732 13.643 1.00 86.88 66 ARG A O 1
ATOM 477 N N . VAL A 1 67 ? -27.035 18.590 15.128 1.00 88.94 67 VAL A N 1
ATOM 478 C CA . VAL A 1 67 ? -26.906 17.128 15.191 1.00 88.94 67 VAL A CA 1
ATOM 479 C C . VAL A 1 67 ? -27.005 16.723 16.663 1.00 88.94 67 VAL A C 1
ATOM 481 O O . VAL A 1 67 ? -26.185 17.139 17.479 1.00 88.94 67 VAL A O 1
ATOM 484 N N . GLU A 1 68 ? -28.035 15.952 17.008 1.00 87.00 68 GLU A N 1
ATOM 485 C CA . GLU A 1 68 ? -28.275 15.458 18.371 1.00 87.00 68 GLU A CA 1
ATOM 486 C C . GLU A 1 68 ? -27.857 13.987 18.482 1.00 87.00 68 GLU A C 1
ATOM 488 O O . GLU A 1 68 ? -28.155 13.186 17.595 1.00 87.00 68 GLU A O 1
ATOM 493 N N . THR A 1 69 ? -27.125 13.647 19.545 1.00 86.62 69 THR A N 1
ATOM 494 C CA . THR A 1 69 ? -26.509 12.319 19.736 1.00 86.62 69 THR A CA 1
ATOM 495 C C . THR A 1 69 ? -26.570 11.864 21.199 1.00 86.62 69 THR A C 1
ATOM 497 O O . THR A 1 69 ? -26.502 12.710 22.088 1.00 86.62 69 THR A O 1
ATOM 500 N N . PRO A 1 70 ? -26.668 10.560 21.507 1.00 85.62 70 PRO A N 1
ATOM 501 C CA . PRO A 1 70 ? -26.328 10.048 22.834 1.00 85.62 70 PRO A CA 1
ATOM 502 C C . PRO A 1 70 ? -24.871 10.367 23.198 1.00 85.62 70 PRO A C 1
ATOM 504 O O . PRO A 1 70 ? -24.043 10.579 22.315 1.00 85.62 70 PRO A O 1
ATOM 507 N N . ALA A 1 71 ? -24.560 10.365 24.495 1.00 87.56 71 ALA A N 1
ATOM 508 C CA . ALA A 1 71 ? -23.212 10.620 25.002 1.00 87.56 71 ALA A CA 1
ATOM 509 C C . ALA A 1 71 ? -22.277 9.418 24.748 1.00 87.56 71 ALA A C 1
ATOM 511 O O . ALA A 1 71 ? -22.122 8.539 25.598 1.00 87.56 71 ALA A O 1
ATOM 512 N N . ASP A 1 72 ? -21.675 9.374 23.561 1.00 90.88 72 ASP A N 1
ATOM 513 C CA . ASP A 1 72 ? -20.698 8.371 23.134 1.00 90.88 72 ASP A CA 1
ATOM 514 C C . ASP A 1 72 ? -19.666 9.027 22.199 1.00 90.88 72 ASP A C 1
ATOM 516 O O . ASP A 1 72 ? -20.019 9.601 21.166 1.00 90.88 72 ASP A O 1
ATOM 520 N N . LYS A 1 73 ? -18.374 8.899 22.539 1.00 92.38 73 LYS A N 1
ATOM 521 C CA . LYS A 1 73 ? -17.251 9.542 21.826 1.00 92.38 73 LYS A CA 1
ATOM 522 C C . LYS A 1 73 ? -17.234 9.260 20.317 1.00 92.38 73 LYS A C 1
ATOM 524 O O . LYS A 1 73 ? -16.779 10.096 19.541 1.00 92.38 73 LYS A O 1
ATOM 529 N N . ARG A 1 74 ? -17.684 8.073 19.899 1.00 93.44 74 ARG A N 1
ATOM 530 C CA . ARG A 1 74 ? -17.668 7.588 18.506 1.00 93.44 74 ARG A CA 1
ATOM 531 C C . ARG A 1 74 ? -18.720 8.323 17.689 1.00 93.44 74 ARG A C 1
ATOM 533 O O . ARG A 1 74 ? -18.463 8.767 16.572 1.00 93.44 74 ARG A O 1
ATOM 540 N N . ILE A 1 75 ? -19.897 8.475 18.290 1.00 93.88 75 ILE A N 1
ATOM 541 C CA . ILE A 1 75 ? -21.056 9.152 17.713 1.00 93.88 75 ILE A CA 1
ATOM 542 C C . ILE A 1 75 ? -20.814 10.671 17.704 1.00 93.88 75 ILE A C 1
ATOM 544 O O . ILE A 1 75 ? -21.081 11.324 16.698 1.00 93.88 75 ILE A O 1
ATOM 548 N N . GLU A 1 76 ? -20.219 11.224 18.766 1.00 93.56 76 GLU A N 1
ATOM 549 C CA . GLU A 1 76 ? -19.800 12.632 18.864 1.00 93.56 76 GLU A CA 1
ATOM 550 C C . GLU A 1 76 ? -18.733 13.008 17.814 1.00 93.56 76 GLU A C 1
ATOM 552 O O . GLU A 1 76 ? -18.844 14.052 17.161 1.00 93.56 76 GLU A O 1
ATOM 557 N N . LEU A 1 77 ? -17.730 12.148 17.588 1.00 96.62 77 LEU A N 1
ATOM 558 C CA . LEU A 1 77 ? -16.720 12.342 16.541 1.00 96.62 77 LEU A CA 1
ATOM 559 C C . LEU A 1 77 ? -17.346 12.285 15.139 1.00 96.62 77 LEU A C 1
ATOM 561 O O . LEU A 1 77 ? -17.123 13.185 14.327 1.00 96.62 77 LEU A O 1
ATOM 565 N N . ALA A 1 78 ? -18.199 11.293 14.868 1.00 97.06 78 ALA A N 1
ATOM 566 C CA . ALA A 1 78 ? -18.884 11.169 13.582 1.00 97.06 78 ALA A CA 1
ATOM 567 C C . ALA A 1 78 ? -19.859 12.335 13.312 1.00 97.06 78 ALA A C 1
ATOM 569 O O . ALA A 1 78 ? -19.940 12.840 12.190 1.00 97.06 78 ALA A O 1
ATOM 570 N N . ALA A 1 79 ? -20.548 12.834 14.344 1.00 95.06 79 ALA A N 1
ATOM 571 C CA . ALA A 1 79 ? -21.366 14.045 14.268 1.00 95.06 79 ALA A CA 1
ATOM 572 C C . ALA A 1 79 ? -20.519 15.302 14.012 1.00 95.06 79 ALA A C 1
ATOM 574 O O . ALA A 1 79 ? -20.930 16.183 13.255 1.00 95.06 79 ALA A O 1
ATOM 575 N N . THR A 1 80 ? -19.313 15.371 14.580 1.00 96.38 80 THR A N 1
ATOM 576 C CA . THR A 1 80 ? -18.352 16.453 14.319 1.00 96.38 80 THR A CA 1
ATOM 577 C C . THR A 1 80 ? -17.825 16.403 12.882 1.00 96.38 80 THR A C 1
ATOM 579 O O . THR A 1 80 ? -17.728 17.447 12.235 1.00 96.38 80 THR A O 1
ATOM 582 N N . ALA A 1 81 ? -17.564 15.210 12.339 1.00 97.19 81 ALA A N 1
ATOM 583 C CA . ALA A 1 81 ? -17.212 15.019 10.932 1.00 97.19 81 ALA A CA 1
ATOM 584 C C . ALA A 1 81 ? -18.361 15.432 9.991 1.00 97.19 81 ALA A C 1
ATOM 586 O O . ALA A 1 81 ? -18.121 16.116 8.995 1.00 97.19 81 ALA A O 1
ATOM 587 N N . LEU A 1 82 ? -19.614 15.108 10.337 1.00 96.62 82 LEU A N 1
ATOM 588 C CA . LEU A 1 82 ? -20.803 15.574 9.614 1.00 96.62 82 LEU A CA 1
ATOM 589 C C . LEU A 1 82 ? -20.955 17.102 9.664 1.00 96.62 82 LEU A C 1
ATOM 591 O O . LEU A 1 82 ? -21.261 17.725 8.648 1.00 96.62 82 LEU A O 1
ATOM 595 N N . ALA A 1 83 ? -20.707 17.718 10.820 1.00 95.44 83 ALA A N 1
ATOM 596 C CA . ALA A 1 83 ? -20.793 19.166 10.967 1.00 95.44 83 ALA A CA 1
ATOM 597 C C . ALA A 1 83 ? -19.724 19.897 10.132 1.00 95.44 83 ALA A C 1
ATOM 599 O O . ALA A 1 83 ? -20.038 20.853 9.420 1.00 95.44 83 ALA A O 1
ATOM 600 N N . THR A 1 84 ? -18.482 19.402 10.157 1.00 96.88 84 THR A N 1
ATOM 601 C CA . THR A 1 84 ? -17.385 19.890 9.306 1.00 96.88 84 THR A CA 1
ATOM 602 C C . THR A 1 84 ? -17.689 19.682 7.815 1.00 96.88 84 THR A C 1
ATOM 604 O O . THR A 1 84 ? -17.405 20.567 7.014 1.00 96.88 84 THR A O 1
ATOM 607 N N . ALA A 1 85 ? -18.316 18.567 7.421 1.00 96.56 85 ALA A N 1
ATOM 608 C CA . ALA A 1 85 ? -18.695 18.310 6.029 1.00 96.56 85 ALA A CA 1
ATOM 609 C C . ALA A 1 85 ? -19.678 19.357 5.469 1.00 96.56 85 ALA A C 1
ATOM 611 O O . ALA A 1 85 ? -19.530 19.789 4.326 1.00 96.56 85 ALA A O 1
ATOM 612 N N . VAL A 1 86 ? -20.665 19.787 6.265 1.00 94.94 86 VAL A N 1
ATOM 613 C CA . VAL A 1 86 ? -21.619 20.845 5.873 1.00 94.94 86 VAL A CA 1
ATOM 614 C C . VAL A 1 86 ? -20.910 22.193 5.706 1.00 94.94 86 VAL A C 1
ATOM 616 O O . VAL A 1 86 ? -21.124 22.879 4.706 1.00 94.94 86 VAL A O 1
ATOM 619 N N . GLU A 1 87 ? -20.017 22.539 6.635 1.00 95.62 87 GLU A N 1
ATOM 620 C CA . GLU A 1 87 ? -19.212 23.766 6.590 1.00 95.62 87 GLU A CA 1
ATOM 621 C C . GLU A 1 87 ? -18.274 23.802 5.368 1.00 95.62 87 GLU A C 1
ATOM 623 O O . GLU A 1 87 ? -18.271 24.772 4.612 1.00 95.62 87 GLU A O 1
ATOM 628 N N . GLN A 1 88 ? -17.575 22.698 5.079 1.00 93.75 88 GLN A N 1
ATOM 629 C CA . GLN A 1 88 ? -16.728 22.521 3.885 1.00 93.75 88 GLN A CA 1
ATOM 630 C C . GLN A 1 88 ? -17.493 22.593 2.549 1.00 93.75 88 GLN A C 1
ATOM 632 O O . GLN A 1 88 ? -16.873 22.693 1.486 1.00 93.75 88 GLN A O 1
ATOM 637 N N . ARG A 1 89 ? -18.829 22.523 2.585 1.00 93.19 89 ARG A N 1
ATOM 638 C CA . ARG A 1 89 ? -19.729 22.695 1.435 1.00 93.19 89 ARG A CA 1
ATOM 639 C C . ARG A 1 89 ? -20.375 24.086 1.369 1.00 93.19 89 ARG A C 1
ATOM 641 O O . ARG A 1 89 ? -21.174 24.321 0.466 1.00 93.19 89 ARG A O 1
ATOM 648 N N . GLY A 1 90 ? -20.036 24.997 2.284 1.00 91.06 90 GLY A N 1
ATOM 649 C CA . GLY A 1 90 ? -20.594 26.352 2.361 1.00 91.06 90 GLY A CA 1
ATOM 650 C C . GLY A 1 90 ? -21.925 26.457 3.116 1.00 91.06 90 GLY A C 1
ATOM 651 O O . GLY A 1 90 ? -22.568 27.503 3.070 1.00 91.06 90 GLY A O 1
ATOM 652 N N . GLY A 1 91 ? -22.358 25.393 3.801 1.00 90.25 91 GLY A N 1
ATOM 653 C CA . GLY A 1 91 ? -23.480 25.451 4.737 1.00 90.25 91 GLY A CA 1
ATOM 654 C C . GLY A 1 91 ? -23.063 26.034 6.092 1.00 90.25 91 GLY A C 1
ATOM 655 O O . GLY A 1 91 ? -21.886 26.038 6.448 1.00 90.25 91 GLY A O 1
ATOM 656 N N . ALA A 1 92 ? -24.029 26.502 6.884 1.00 90.50 92 ALA A N 1
ATOM 657 C CA . ALA A 1 92 ? -23.762 26.884 8.271 1.00 90.50 92 ALA A CA 1
ATOM 658 C C . ALA A 1 92 ? -23.372 25.641 9.092 1.00 90.50 92 ALA A C 1
ATOM 660 O O . ALA A 1 92 ? -24.072 24.630 9.026 1.00 90.50 92 ALA A O 1
ATOM 661 N N . ARG A 1 93 ? -22.279 25.713 9.868 1.00 93.69 93 ARG A N 1
ATOM 662 C CA . ARG A 1 93 ? -21.798 24.587 10.683 1.00 93.69 93 ARG A CA 1
ATOM 663 C C . ARG A 1 93 ? -22.876 24.165 11.705 1.00 93.69 93 ARG A C 1
ATOM 665 O O . ARG A 1 93 ? -23.230 24.976 12.563 1.00 93.69 93 ARG A O 1
ATOM 672 N N . PRO A 1 94 ? -23.386 22.921 11.654 1.00 90.25 94 PRO A N 1
ATOM 673 C CA . PRO A 1 94 ? -24.383 22.420 12.596 1.00 90.25 94 PRO A CA 1
ATOM 674 C C . PRO A 1 94 ? -23.845 22.395 14.029 1.00 90.25 94 PRO A C 1
ATOM 676 O O . PRO A 1 94 ? -22.705 21.988 14.265 1.00 90.25 94 PRO A O 1
ATOM 679 N N . ALA A 1 95 ? -24.682 22.750 15.005 1.00 90.69 95 ALA A N 1
ATOM 680 C CA . ALA A 1 95 ? -24.341 22.548 16.410 1.00 90.69 95 ALA A CA 1
ATOM 681 C C . ALA A 1 95 ? -24.413 21.050 16.762 1.00 90.69 95 ALA A C 1
ATOM 683 O O . ALA A 1 95 ? -25.470 20.439 16.616 1.00 90.69 95 ALA A O 1
ATOM 684 N N . VAL A 1 96 ? -23.322 20.457 17.248 1.00 90.44 96 VAL A N 1
ATOM 685 C CA . VAL A 1 96 ? -23.344 19.105 17.836 1.00 90.44 96 VAL A CA 1
ATOM 686 C C . VAL A 1 96 ? -23.762 19.221 19.304 1.00 90.44 96 VAL A C 1
ATOM 688 O O . VAL A 1 96 ? -23.284 20.110 20.011 1.00 90.44 96 VAL A O 1
ATOM 691 N N . GLY A 1 97 ? -24.669 18.360 19.768 1.00 84.94 97 GLY A N 1
ATOM 692 C CA . GLY A 1 97 ? -25.145 18.369 21.152 1.00 84.94 97 GLY A CA 1
ATOM 693 C C . GLY A 1 97 ? -25.689 17.019 21.615 1.00 84.94 97 GLY A C 1
ATOM 694 O O . GLY A 1 97 ? -26.041 16.160 20.804 1.00 84.94 97 GLY A O 1
ATOM 695 N N . THR A 1 98 ? -25.760 16.832 22.932 1.00 82.88 98 THR A N 1
ATOM 696 C CA . THR A 1 98 ? -26.184 15.565 23.533 1.00 82.88 98 THR A CA 1
ATOM 697 C C . THR A 1 98 ? -27.695 15.501 23.776 1.00 82.88 98 THR A C 1
ATOM 699 O O . THR A 1 98 ? -28.298 16.398 24.364 1.00 82.88 98 THR A O 1
ATOM 702 N N . SER A 1 99 ? -28.322 14.412 23.330 1.00 72.75 99 SER A N 1
ATOM 703 C CA . SER A 1 99 ? -29.712 14.058 23.618 1.00 72.75 99 SER A CA 1
ATOM 704 C C . SER A 1 99 ? -29.783 13.190 24.875 1.00 72.75 99 SER A C 1
ATOM 706 O O . SER A 1 99 ? -29.155 12.132 24.919 1.00 72.75 99 SER A O 1
ATOM 708 N N . GLY A 1 100 ? -30.585 13.586 25.867 1.00 61.50 100 GLY A N 1
ATOM 709 C CA . GLY A 1 100 ? -30.803 12.825 27.108 1.00 61.50 100 GLY A CA 1
ATOM 710 C C . GLY A 1 100 ? -31.715 11.604 26.936 1.00 61.50 100 GLY A C 1
ATOM 711 O O . GLY A 1 100 ? -32.761 11.535 27.575 1.00 61.50 100 GLY A O 1
ATOM 712 N N . GLY A 1 101 ? -31.367 10.691 26.025 1.00 57.34 101 GLY A N 1
ATOM 713 C CA . GLY A 1 101 ? -32.102 9.455 25.756 1.00 57.34 101 GLY A CA 1
ATOM 714 C C . GLY A 1 101 ? -31.242 8.219 26.016 1.00 57.34 101 GLY A C 1
ATOM 715 O O . GLY A 1 101 ? -30.265 7.991 25.308 1.00 57.34 101 GLY A O 1
ATOM 716 N N . ASP A 1 102 ? -31.641 7.404 26.993 1.00 51.31 102 ASP A N 1
ATOM 717 C CA . ASP A 1 102 ? -30.907 6.212 27.441 1.00 51.31 102 ASP A CA 1
ATOM 718 C C . ASP A 1 102 ? -31.110 5.003 26.499 1.00 51.31 102 ASP A C 1
ATOM 720 O O . ASP A 1 102 ? -31.712 3.992 26.866 1.00 51.31 102 ASP A O 1
ATOM 724 N N . GLY A 1 103 ? -30.637 5.092 25.251 1.00 54.78 103 GLY A N 1
ATOM 725 C CA . GLY A 1 103 ? -30.710 3.978 24.300 1.00 54.78 103 GLY A CA 1
ATOM 726 C C . GLY A 1 103 ? -29.870 4.153 23.025 1.00 54.78 103 GLY A C 1
ATOM 727 O O . GLY A 1 103 ? -29.510 5.273 22.671 1.00 54.78 103 GLY A O 1
ATOM 728 N N . PRO A 1 104 ? -29.580 3.059 22.290 1.00 50.41 104 PRO A N 1
ATOM 729 C CA . PRO A 1 104 ? -28.680 3.070 21.126 1.00 50.41 104 PRO A CA 1
ATOM 730 C C . PRO A 1 104 ? -29.257 3.753 19.870 1.00 50.41 104 PRO A C 1
ATOM 732 O O . PRO A 1 104 ? -28.568 3.886 18.862 1.00 50.41 104 PRO A O 1
ATOM 735 N N . THR A 1 105 ? -30.522 4.181 19.896 1.00 56.84 105 THR A N 1
ATOM 736 C CA . THR A 1 105 ? -31.195 4.813 18.753 1.00 56.84 105 THR A CA 1
ATOM 737 C C . THR A 1 105 ? -30.821 6.293 18.645 1.00 56.84 105 THR A C 1
ATOM 739 O O . THR A 1 105 ? -31.420 7.150 19.294 1.00 56.84 105 THR A O 1
ATOM 742 N N . VAL A 1 106 ? -29.852 6.607 17.783 1.00 56.62 106 VAL A N 1
ATOM 743 C CA . VAL A 1 106 ? -29.328 7.969 17.595 1.00 56.62 106 VAL A CA 1
ATOM 744 C C . VAL A 1 106 ? -30.282 8.838 16.777 1.00 56.62 106 VAL A C 1
ATOM 746 O O . VAL A 1 106 ? -30.190 8.965 15.554 1.00 56.62 106 VAL A O 1
ATOM 749 N N . ARG A 1 107 ? -31.217 9.499 17.466 1.00 58.38 107 ARG A N 1
ATOM 750 C CA . ARG A 1 107 ? -32.054 10.523 16.835 1.00 58.38 107 ARG A CA 1
ATOM 751 C C . ARG A 1 107 ? -31.257 11.805 16.593 1.00 58.38 107 ARG A C 1
ATOM 753 O O . ARG A 1 107 ? -31.388 12.782 17.321 1.00 58.38 107 ARG A O 1
ATOM 760 N N . VAL A 1 108 ? -30.524 11.811 15.484 1.00 54.94 108 VAL A N 1
ATOM 761 C CA . VAL A 1 108 ? -30.229 13.047 14.758 1.00 54.94 108 VAL A CA 1
ATOM 762 C C . VAL A 1 108 ? -31.568 13.735 14.473 1.00 54.94 108 VAL A C 1
ATOM 764 O O . VAL A 1 108 ? -32.420 13.159 13.801 1.00 54.94 108 VAL A O 1
ATOM 767 N N . THR A 1 109 ? -31.766 14.938 15.016 1.00 55.94 109 THR A N 1
ATOM 768 C CA . THR A 1 109 ? -32.964 15.757 14.783 1.00 55.94 109 THR A CA 1
ATOM 769 C C . THR A 1 109 ? -32.587 16.955 13.917 1.00 55.94 109 THR A C 1
ATOM 771 O O . THR A 1 109 ? -32.074 17.958 14.414 1.00 55.94 109 THR A O 1
ATOM 774 N N . LEU A 1 110 ? -32.837 16.873 12.609 1.00 59.41 110 LEU A N 1
ATOM 775 C CA . LEU A 1 110 ? -32.576 17.997 11.709 1.00 59.41 110 LEU A CA 1
ATOM 776 C C . LEU A 1 110 ? -33.727 19.010 11.737 1.00 59.41 110 LEU A C 1
ATOM 778 O O . LEU A 1 110 ? -34.721 18.868 11.024 1.00 59.41 110 LEU A O 1
ATOM 782 N N . SER A 1 111 ? -33.556 20.074 12.514 1.00 51.19 111 SER A N 1
ATOM 783 C CA . SER A 1 111 ? -34.368 21.283 12.371 1.00 51.19 111 SER A CA 1
ATOM 784 C C . SER A 1 111 ? -33.832 22.142 11.226 1.00 51.19 111 SER A C 1
ATOM 786 O O . SER A 1 111 ? -32.649 22.488 11.213 1.00 51.19 111 SER A O 1
ATOM 788 N N . ALA A 1 112 ? -34.708 22.556 10.309 1.00 48.62 112 ALA A N 1
ATOM 789 C CA . ALA A 1 112 ? -34.461 23.760 9.520 1.00 48.62 112 ALA A CA 1
ATOM 790 C C . ALA A 1 112 ? -34.486 24.992 10.454 1.00 48.62 112 ALA A C 1
ATOM 792 O O . ALA A 1 112 ? -35.152 24.942 11.497 1.00 48.62 112 ALA A O 1
ATOM 793 N N . PRO A 1 113 ? -33.811 26.108 10.117 1.00 42.69 113 PRO A N 1
ATOM 794 C CA . PRO A 1 113 ? -33.943 27.348 10.875 1.00 42.69 113 PRO A CA 1
ATOM 795 C C . PRO A 1 113 ? -35.417 27.755 10.971 1.00 42.69 113 PRO A C 1
ATOM 797 O O . PRO A 1 113 ? -36.100 27.866 9.951 1.00 42.69 113 PRO A O 1
ATOM 800 N N . ALA A 1 114 ? -35.916 27.967 12.191 1.00 40.72 114 ALA A N 1
ATOM 801 C CA . ALA A 1 114 ? -37.286 28.421 12.391 1.00 40.72 114 ALA A CA 1
ATOM 802 C C . ALA A 1 114 ? -37.470 29.770 11.684 1.00 40.72 114 ALA A C 1
ATOM 804 O O . ALA A 1 114 ? -36.756 30.730 11.982 1.00 40.72 114 ALA A O 1
ATOM 805 N N . ALA A 1 115 ? -38.407 29.834 10.735 1.00 35.16 115 ALA A N 1
ATOM 806 C CA . ALA A 1 115 ? -38.688 31.063 10.008 1.00 35.16 115 ALA A CA 1
ATOM 807 C C . ALA A 1 115 ? -39.085 32.158 11.007 1.00 35.16 115 ALA A C 1
ATOM 809 O O . ALA A 1 115 ? -40.068 32.011 11.736 1.00 35.16 115 ALA A O 1
ATOM 810 N N . LEU A 1 116 ? -38.306 33.243 11.050 1.00 36.59 116 LEU A N 1
ATOM 811 C CA . LEU A 1 116 ? -38.597 34.394 11.897 1.00 36.59 116 LEU A CA 1
ATOM 812 C C . LEU A 1 116 ? -39.927 35.006 11.448 1.00 36.59 116 LEU A C 1
ATOM 814 O O . LEU A 1 116 ? -40.002 35.665 10.410 1.00 36.59 116 LEU A O 1
ATOM 818 N N . GLY A 1 117 ? -40.979 34.753 12.229 1.00 31.95 117 GLY A N 1
ATOM 819 C CA . GLY A 1 117 ? -42.282 35.374 12.027 1.00 31.95 117 GLY A CA 1
ATOM 820 C C . GLY A 1 117 ? -42.172 36.904 12.089 1.00 31.95 117 GLY A C 1
ATOM 821 O O . GLY A 1 117 ? -41.286 37.426 12.773 1.00 31.95 117 GLY A O 1
ATOM 822 N N . PRO A 1 118 ? -43.045 37.639 11.378 1.00 35.38 118 PRO A N 1
ATOM 823 C CA . PRO A 1 118 ? -42.990 39.096 11.347 1.00 35.38 118 PRO A CA 1
ATOM 824 C C . PRO A 1 118 ? -43.120 39.664 12.765 1.00 35.38 118 PRO A C 1
ATOM 826 O O . PRO A 1 118 ? -44.019 39.284 13.514 1.00 35.38 118 PRO A O 1
ATOM 829 N N . ALA A 1 119 ? -42.208 40.566 13.130 1.00 34.44 119 ALA A N 1
ATOM 830 C CA . ALA A 1 119 ? -42.115 41.098 14.484 1.00 34.44 119 ALA A CA 1
ATOM 831 C C . ALA A 1 119 ? -43.376 41.894 14.864 1.00 34.44 119 ALA A C 1
ATOM 833 O O . ALA A 1 119 ? -43.624 42.982 14.343 1.00 34.44 119 ALA A O 1
ATOM 834 N N . THR A 1 120 ? -44.163 41.360 15.797 1.00 31.78 120 THR A N 1
ATOM 835 C CA . THR A 1 120 ? -45.330 42.037 16.370 1.00 31.78 120 THR A CA 1
ATOM 836 C C . THR A 1 120 ? -44.898 43.023 17.453 1.00 31.78 120 THR A C 1
ATOM 838 O O . THR A 1 120 ? -44.416 42.615 18.512 1.00 31.78 120 THR A O 1
ATOM 841 N N . SER A 1 121 ? -45.092 44.316 17.199 1.00 32.00 121 SER A N 1
ATOM 842 C CA . SER A 1 121 ? -44.959 45.383 18.200 1.00 32.00 121 SER A CA 1
ATOM 843 C C . SER A 1 121 ? -45.941 45.196 19.374 1.00 32.00 121 SER A C 1
ATOM 845 O O . SER A 1 121 ? -47.007 44.615 19.173 1.00 32.00 121 SER A O 1
ATOM 847 N N . PRO A 1 122 ? -45.628 45.691 20.587 1.00 35.28 122 PRO A N 1
ATOM 848 C CA . PRO A 1 122 ? -46.496 45.535 21.756 1.00 35.28 122 PRO A CA 1
ATOM 849 C C . PRO A 1 122 ? -47.713 46.481 21.748 1.00 35.28 122 PRO A C 1
ATOM 851 O O . PRO A 1 122 ? -47.576 47.681 21.505 1.00 35.28 122 PRO A O 1
ATOM 854 N N . ASP A 1 123 ? -48.884 45.935 22.087 1.00 32.03 123 ASP A N 1
ATOM 855 C CA . ASP A 1 123 ? -50.162 46.650 22.247 1.00 32.03 123 ASP A CA 1
ATOM 856 C C . ASP A 1 123 ? -50.261 47.484 23.543 1.00 32.03 123 ASP A C 1
ATOM 858 O O . ASP A 1 123 ? -49.713 47.095 24.581 1.00 32.03 123 ASP A O 1
ATOM 862 N N . PRO A 1 124 ? -51.082 48.555 23.540 1.00 35.78 124 PRO A N 1
ATOM 863 C CA . PRO A 1 124 ? -51.605 49.179 24.751 1.00 35.78 124 PRO A CA 1
ATOM 864 C C . PRO A 1 124 ? -53.153 49.157 24.870 1.00 35.78 124 PRO A C 1
ATOM 866 O O . PRO A 1 124 ? -53.857 49.848 24.141 1.00 35.78 124 PRO A O 1
ATOM 869 N N . ALA A 1 125 ? -53.632 48.512 25.943 1.00 30.23 125 ALA A N 1
ATOM 870 C CA . ALA A 1 125 ? -54.913 48.728 26.652 1.00 30.23 125 ALA A CA 1
ATOM 871 C C . ALA A 1 125 ? -56.264 48.161 26.115 1.00 30.23 125 ALA A C 1
ATOM 873 O O . ALA A 1 125 ? -56.587 48.150 24.934 1.00 30.23 125 ALA A O 1
ATOM 874 N N . SER A 1 126 ? -57.067 47.712 27.093 1.00 29.50 126 SER A N 1
ATOM 875 C CA . SER A 1 126 ? -58.414 47.085 27.072 1.00 29.50 126 SER A CA 1
ATOM 876 C C . SER A 1 126 ? -59.574 48.128 26.943 1.00 29.50 126 SER A C 1
ATOM 878 O O . SER A 1 126 ? -59.229 49.306 26.836 1.00 29.50 126 SER A O 1
ATOM 880 N N . PRO A 1 127 ? -60.913 47.824 27.055 1.00 39.59 127 PRO A N 1
ATOM 881 C CA . PRO A 1 127 ? -61.591 46.556 27.451 1.00 39.59 127 PRO A CA 1
ATOM 882 C C . PRO A 1 127 ? -62.993 46.171 26.838 1.00 39.59 127 PRO A C 1
ATOM 884 O O . PRO A 1 127 ? -63.842 47.026 26.617 1.00 39.59 127 PRO A O 1
ATOM 887 N N . THR A 1 128 ? -63.341 44.860 26.855 1.00 26.02 128 THR A N 1
ATOM 888 C CA . THR A 1 128 ? -64.720 44.262 27.050 1.00 26.02 128 THR A CA 1
ATOM 889 C C . THR A 1 128 ? -65.873 44.549 26.031 1.00 26.02 128 THR A C 1
ATOM 891 O O . THR A 1 128 ? -65.736 45.444 25.209 1.00 26.02 128 THR A O 1
ATOM 894 N N . PRO A 1 129 ? -67.074 43.899 26.104 1.00 42.19 129 PRO A N 1
ATOM 895 C CA . PRO A 1 129 ? -67.391 42.450 26.244 1.00 42.19 129 PRO A CA 1
ATOM 896 C C . PRO A 1 129 ? -68.567 41.909 25.346 1.00 42.19 129 PRO A C 1
ATOM 898 O O . PRO A 1 129 ? -69.404 42.682 24.892 1.00 42.19 129 PRO A O 1
ATOM 901 N N . SER A 1 130 ? -68.772 40.569 25.286 1.00 29.09 130 SER A N 1
ATOM 902 C CA . SER A 1 130 ? -70.006 39.836 24.819 1.00 29.09 130 SER A CA 1
ATOM 903 C C . SER A 1 130 ? -70.367 39.922 23.305 1.00 29.09 130 SER A C 1
ATOM 905 O O . SER A 1 130 ? -69.844 40.793 22.627 1.00 29.09 130 SER A O 1
ATOM 907 N N . THR A 1 131 ? -71.160 39.046 22.645 1.00 30.66 131 THR A N 1
ATOM 908 C CA . THR A 1 131 ? -72.323 38.173 23.001 1.00 30.66 131 THR A CA 1
ATOM 909 C C . THR A 1 131 ? -72.368 36.801 22.237 1.00 30.66 131 THR A C 1
ATOM 911 O O . THR A 1 131 ? -71.383 36.375 21.647 1.00 30.66 131 THR A O 1
ATOM 914 N N . SER A 1 132 ? -73.497 36.067 22.309 1.00 27.44 132 SER A N 1
ATOM 915 C CA . SER A 1 132 ? -73.798 34.673 21.852 1.00 27.44 132 SER A CA 1
ATOM 916 C C . SER A 1 132 ? -75.075 34.657 20.943 1.00 27.44 132 SER A C 1
ATOM 918 O O . SER A 1 132 ? -75.550 35.767 20.693 1.00 27.44 132 SER A O 1
ATOM 920 N N . PRO A 1 133 ? -75.777 33.543 20.550 1.00 49.94 133 PRO A N 1
ATOM 921 C CA . PRO A 1 133 ? -75.461 32.087 20.413 1.00 49.94 133 PRO A CA 1
ATOM 922 C C . PRO A 1 133 ? -76.108 31.297 19.197 1.00 49.94 133 PRO A C 1
ATOM 924 O O . PRO A 1 133 ? -77.165 31.668 18.700 1.00 49.94 133 PRO A O 1
ATOM 927 N N . GLY A 1 134 ? -75.600 30.083 18.875 1.00 28.27 134 GLY A N 1
ATOM 928 C CA . GLY A 1 134 ? -76.362 28.873 18.399 1.00 28.27 134 GLY A CA 1
ATOM 929 C C . GLY A 1 134 ? -77.045 28.834 16.996 1.00 28.27 134 GLY A C 1
ATOM 930 O O . GLY A 1 134 ? -76.882 29.785 16.237 1.00 28.27 134 GLY A O 1
ATOM 931 N N . PRO A 1 135 ? -77.847 27.780 16.633 1.00 46.16 135 PRO A N 1
ATOM 932 C CA . PRO A 1 135 ? -78.048 26.458 17.290 1.00 46.16 135 PRO A CA 1
ATOM 933 C C . PRO A 1 135 ? -78.256 25.170 16.384 1.00 46.16 135 PRO A C 1
ATOM 935 O O . PRO A 1 135 ? -78.704 25.244 15.248 1.00 46.16 135 PRO A O 1
ATOM 938 N N . THR A 1 136 ? -78.018 23.974 16.970 1.00 32.06 136 THR A N 1
ATOM 939 C CA . THR A 1 136 ? -78.698 22.626 16.843 1.00 32.06 136 THR A CA 1
ATOM 940 C C . THR A 1 136 ? -78.992 21.822 15.527 1.00 32.06 136 THR A C 1
ATOM 942 O O . THR A 1 136 ? -79.824 22.245 14.736 1.00 32.06 136 THR A O 1
ATOM 945 N N . THR A 1 137 ? -78.419 20.589 15.414 1.00 33.53 137 THR A N 1
ATOM 946 C CA . THR A 1 137 ? -78.995 19.173 15.467 1.00 33.53 137 THR A CA 1
ATOM 947 C C . THR A 1 137 ? -80.415 18.786 14.899 1.00 33.53 137 THR A C 1
ATOM 949 O O . THR A 1 137 ? -81.186 19.715 14.694 1.00 33.53 137 THR A O 1
ATOM 952 N N . PRO A 1 138 ? -80.889 17.484 14.748 1.00 46.47 138 PRO A N 1
ATOM 953 C CA . PRO A 1 138 ? -80.344 16.108 15.019 1.00 46.47 138 PRO A CA 1
ATOM 954 C C . PRO A 1 138 ? -80.604 14.959 13.913 1.00 46.47 138 PRO A C 1
ATOM 956 O O . PRO A 1 138 ? -80.134 15.209 12.808 1.00 46.47 138 PRO A O 1
ATOM 959 N N . PRO A 1 139 ? -81.149 13.692 14.101 1.00 57.16 139 PRO A N 1
ATOM 960 C CA . PRO A 1 139 ? -80.431 12.432 13.683 1.00 57.16 139 PRO A CA 1
ATOM 961 C C . PRO A 1 139 ? -81.216 11.156 13.132 1.00 57.16 139 PRO A C 1
ATOM 963 O O . PRO A 1 139 ? -82.441 11.131 13.083 1.00 57.16 139 PRO A O 1
ATOM 966 N N . GLY A 1 140 ? -80.504 10.023 12.879 1.00 27.00 140 GLY A N 1
ATOM 967 C CA . GLY A 1 140 ? -80.992 8.592 12.876 1.00 27.00 140 GLY A CA 1
ATOM 968 C C . GLY A 1 140 ? -81.604 8.015 11.566 1.00 27.00 140 GLY A C 1
ATOM 969 O O . GLY A 1 140 ? -81.741 8.802 10.631 1.00 27.00 140 GLY A O 1
ATOM 970 N N . PRO A 1 141 ? -82.034 6.714 11.435 1.00 46.38 141 PRO A N 1
ATOM 971 C CA . PRO A 1 141 ? -81.823 5.426 12.189 1.00 46.38 141 PRO A CA 1
ATOM 972 C C . PRO A 1 141 ? -81.301 4.210 11.306 1.00 46.38 141 PRO A C 1
ATOM 974 O O . PRO A 1 141 ? -81.532 4.196 10.105 1.00 46.38 141 PRO A O 1
ATOM 977 N N . THR A 1 142 ? -80.417 3.264 11.706 1.00 33.25 142 THR A N 1
ATOM 978 C CA . THR A 1 142 ? -80.494 1.925 12.413 1.00 33.25 142 THR A CA 1
ATOM 979 C C . THR A 1 142 ? -81.222 0.670 11.806 1.00 33.25 142 THR A C 1
ATOM 981 O O . THR A 1 142 ? -82.445 0.665 11.715 1.00 33.25 142 THR A O 1
ATOM 984 N N . THR A 1 143 ? -80.477 -0.472 11.684 1.00 30.05 143 THR A N 1
ATOM 985 C CA . THR A 1 143 ? -80.838 -1.945 11.868 1.00 30.05 143 THR A CA 1
ATOM 986 C C . THR A 1 143 ? -81.714 -2.753 10.846 1.00 30.05 143 THR A C 1
ATOM 988 O O . THR A 1 143 ? -82.484 -2.105 10.147 1.00 30.05 143 THR A O 1
ATOM 991 N N . PRO A 1 144 ? -81.761 -4.138 10.805 1.00 44.69 144 PRO A N 1
ATOM 992 C CA . PRO A 1 144 ? -80.851 -5.254 11.240 1.00 44.69 144 PRO A CA 1
ATOM 993 C C . PRO A 1 144 ? -80.636 -6.447 10.177 1.00 44.69 144 PRO A C 1
ATOM 995 O O . PRO A 1 144 ? -80.233 -6.083 9.078 1.00 44.69 144 PRO A O 1
ATOM 998 N N . PRO A 1 145 ? -80.711 -7.816 10.393 1.00 52.69 145 PRO A N 1
ATOM 999 C CA . PRO A 1 145 ? -79.548 -8.726 10.108 1.00 52.69 145 PRO A CA 1
ATOM 1000 C C . PRO A 1 145 ? -79.715 -10.170 9.466 1.00 52.69 145 PRO A C 1
ATOM 1002 O O . PRO A 1 145 ? -80.726 -10.840 9.650 1.00 52.69 145 PRO A O 1
ATOM 1005 N N . GLY A 1 146 ? -78.613 -10.737 8.913 1.00 26.83 146 GLY A N 1
ATOM 1006 C CA . GLY A 1 146 ? -78.258 -12.198 8.826 1.00 26.83 146 GLY A CA 1
ATOM 1007 C C . GLY A 1 146 ? -78.950 -13.119 7.779 1.00 26.83 146 GLY A C 1
ATOM 1008 O O . GLY A 1 146 ? -79.831 -12.648 7.067 1.00 26.83 146 GLY A O 1
ATOM 1009 N N . PRO A 1 147 ? -78.669 -14.456 7.725 1.00 46.44 147 PRO A N 1
ATOM 1010 C CA . PRO A 1 147 ? -77.400 -15.206 7.956 1.00 46.44 147 PRO A CA 1
ATOM 1011 C C . PRO A 1 147 ? -77.120 -16.384 6.946 1.00 46.44 147 PRO A C 1
ATOM 1013 O O . PRO A 1 147 ? -78.060 -16.869 6.324 1.00 46.44 147 PRO A O 1
ATOM 1016 N N . THR A 1 148 ? -75.879 -16.921 6.830 1.00 30.34 148 THR A N 1
ATOM 1017 C CA . THR A 1 148 ? -75.488 -18.367 6.595 1.00 30.34 148 THR A CA 1
ATOM 1018 C C . THR A 1 148 ? -73.973 -18.560 6.291 1.00 30.34 148 THR A C 1
ATOM 1020 O O . THR A 1 148 ? -73.256 -17.576 6.124 1.00 30.34 148 THR A O 1
ATOM 1023 N N . THR A 1 149 ? -73.465 -19.813 6.295 1.00 27.94 149 THR A N 1
ATOM 1024 C CA . THR A 1 149 ? -72.022 -20.173 6.438 1.00 27.94 149 THR A CA 1
ATOM 1025 C C . THR A 1 149 ? -71.675 -21.562 5.821 1.00 27.94 149 THR A C 1
ATOM 1027 O O . THR A 1 149 ? -72.603 -22.339 5.600 1.00 27.94 149 THR A O 1
ATOM 1030 N N . PRO A 1 150 ? -70.379 -21.974 5.772 1.00 47.97 150 PRO A N 1
ATOM 1031 C CA . PRO A 1 150 ? -69.402 -21.948 4.657 1.00 47.97 150 PRO A CA 1
ATOM 1032 C C . PRO A 1 150 ? -69.543 -23.222 3.748 1.00 47.97 150 PRO A C 1
ATOM 1034 O O . PRO A 1 150 ? -70.704 -23.522 3.473 1.00 47.97 150 PRO A O 1
ATOM 1037 N N . PRO A 1 151 ? -68.540 -24.020 3.250 1.00 39.38 151 PRO A N 1
ATOM 1038 C CA . PRO A 1 151 ? -67.047 -24.024 3.301 1.00 39.38 151 PRO A CA 1
ATOM 1039 C C . PRO A 1 151 ? -66.442 -23.057 2.236 1.00 39.38 151 PRO A C 1
ATOM 1041 O O . PRO A 1 151 ? -67.114 -22.086 1.914 1.00 39.38 151 PRO A O 1
ATOM 1044 N N . GLY A 1 152 ? -65.224 -23.155 1.662 1.00 27.02 152 GLY A N 1
ATOM 1045 C CA . GLY A 1 152 ? -64.057 -24.065 1.753 1.00 27.02 152 GLY A CA 1
ATOM 1046 C C . GLY A 1 152 ? -62.832 -23.461 1.008 1.00 27.02 152 GLY A C 1
ATOM 1047 O O . GLY A 1 152 ? -63.017 -22.485 0.284 1.00 27.02 152 GLY A O 1
ATOM 1048 N N . PRO A 1 153 ? -61.583 -23.937 1.207 1.00 34.91 153 PRO A N 1
ATOM 1049 C CA . PRO A 1 153 ? -60.408 -23.056 1.103 1.00 34.91 153 PRO A CA 1
ATOM 1050 C C . PRO A 1 153 ? -59.679 -22.997 -0.254 1.00 34.91 153 PRO A C 1
ATOM 1052 O O . PRO A 1 153 ? -59.233 -24.011 -0.785 1.00 34.91 153 PRO A O 1
ATOM 1055 N N . THR A 1 154 ? -59.383 -21.770 -0.693 1.00 28.53 154 THR A N 1
ATOM 1056 C CA . THR A 1 154 ? -58.218 -21.418 -1.529 1.00 28.53 154 THR A CA 1
ATOM 1057 C C . THR A 1 154 ? -57.655 -20.079 -1.053 1.00 28.53 154 THR A C 1
ATOM 1059 O O . THR A 1 154 ? -58.420 -19.124 -0.930 1.00 28.53 154 THR A O 1
ATOM 1062 N N . THR A 1 155 ? -56.345 -19.994 -0.811 1.00 31.61 155 THR A N 1
ATOM 1063 C CA . THR A 1 155 ? -55.688 -18.814 -0.216 1.00 31.61 155 THR A CA 1
ATOM 1064 C C . THR A 1 155 ? -54.821 -18.081 -1.252 1.00 31.61 155 THR A C 1
ATOM 1066 O O . THR A 1 155 ? -53.783 -18.619 -1.639 1.00 31.61 155 THR A O 1
ATOM 1069 N N . PRO A 1 156 ? -55.202 -16.870 -1.708 1.00 30.83 156 PRO A N 1
ATOM 1070 C CA . PRO A 1 156 ? -54.321 -15.959 -2.447 1.00 30.83 156 PRO A CA 1
ATOM 1071 C C . PRO A 1 156 ? -53.254 -15.334 -1.519 1.00 30.83 156 PRO A C 1
ATOM 1073 O O . PRO A 1 156 ? -53.366 -15.471 -0.298 1.00 30.83 156 PRO A O 1
ATOM 1076 N N . PRO A 1 157 ? -52.220 -14.647 -2.046 1.00 30.34 157 PRO A N 1
ATOM 1077 C CA . PRO A 1 157 ? -51.124 -14.130 -1.227 1.00 30.34 157 PRO A CA 1
ATOM 1078 C C . PRO A 1 157 ? -51.603 -13.104 -0.191 1.00 30.34 157 PRO A C 1
ATOM 1080 O O . PRO A 1 157 ? -52.367 -12.190 -0.502 1.00 30.34 157 PRO A O 1
ATOM 1083 N N . GLY A 1 158 ? -51.121 -13.251 1.045 1.00 27.36 158 GLY A N 1
ATOM 1084 C CA . GLY A 1 158 ? -51.387 -12.302 2.120 1.00 27.36 158 GLY A CA 1
ATOM 1085 C C . GLY A 1 158 ? -50.680 -10.973 1.867 1.00 27.36 158 GLY A C 1
ATOM 1086 O O . GLY A 1 158 ? -49.476 -10.943 1.630 1.00 27.36 158 GLY A O 1
ATOM 1087 N N . THR A 1 159 ? -51.428 -9.873 1.928 1.00 31.45 159 THR A N 1
ATOM 1088 C CA . THR A 1 159 ? -50.868 -8.519 1.883 1.00 31.45 159 THR A CA 1
ATOM 1089 C C . THR A 1 159 ? -50.037 -8.272 3.140 1.00 31.45 159 THR A C 1
ATOM 1091 O O . THR A 1 159 ? -50.582 -8.310 4.244 1.00 31.45 159 THR A O 1
ATOM 1094 N N . GLU A 1 160 ? -48.740 -7.994 2.996 1.00 31.62 160 GLU A N 1
ATOM 1095 C CA . GLU A 1 160 ? -47.948 -7.504 4.125 1.00 31.62 160 GLU A CA 1
ATOM 1096 C C . GLU A 1 160 ? -48.490 -6.146 4.585 1.00 31.62 160 GLU A C 1
ATOM 1098 O O . GLU A 1 160 ? -48.653 -5.211 3.798 1.00 31.62 160 GLU A O 1
ATOM 1103 N N . ALA A 1 161 ? -48.791 -6.041 5.878 1.00 30.22 161 ALA A N 1
ATOM 1104 C CA . ALA A 1 161 ? -49.082 -4.758 6.498 1.00 30.22 161 ALA A CA 1
ATOM 1105 C C . ALA A 1 161 ? -47.784 -3.934 6.590 1.00 30.22 161 ALA A C 1
ATOM 1107 O O . ALA A 1 161 ? -46.724 -4.516 6.836 1.00 30.22 161 ALA A O 1
ATOM 1108 N N . PRO A 1 162 ? -47.836 -2.595 6.446 1.00 30.45 162 PRO A N 1
ATOM 1109 C CA . PRO A 1 162 ? -46.645 -1.763 6.572 1.00 30.45 162 PRO A CA 1
ATOM 1110 C C . PRO A 1 162 ? -45.981 -1.973 7.946 1.00 30.45 162 PRO A C 1
ATOM 1112 O O . PRO A 1 162 ? -46.690 -2.074 8.958 1.00 30.45 162 PRO A O 1
ATOM 1115 N N . PRO A 1 163 ? -44.638 -2.044 8.011 1.00 32.62 163 PRO A N 1
ATOM 1116 C CA . PRO A 1 163 ? -43.929 -2.361 9.243 1.00 32.62 163 PRO A CA 1
ATOM 1117 C C . PRO A 1 163 ? -44.213 -1.313 10.322 1.00 32.62 163 PRO A C 1
ATOM 1119 O O . PRO A 1 163 ? -44.185 -0.106 10.077 1.00 32.62 163 PRO A O 1
ATOM 1122 N N . ARG A 1 164 ? -44.479 -1.776 11.548 1.00 30.16 164 ARG A N 1
ATOM 1123 C CA . ARG A 1 164 ? -44.682 -0.884 12.695 1.00 30.16 164 ARG A CA 1
ATOM 1124 C C . ARG A 1 164 ? -43.380 -0.153 13.016 1.00 30.16 164 ARG A C 1
ATOM 1126 O O . ARG A 1 164 ? -42.388 -0.791 13.361 1.00 30.16 164 ARG A O 1
ATOM 1133 N N . ALA A 1 165 ? -43.415 1.177 13.010 1.00 37.97 165 ALA A N 1
ATOM 1134 C CA . ALA A 1 165 ? -42.377 1.979 13.648 1.00 37.97 165 ALA A CA 1
ATOM 1135 C C . ALA A 1 165 ? -42.309 1.609 15.143 1.00 37.97 165 ALA A C 1
ATOM 1137 O O . ALA A 1 165 ? -43.292 1.773 15.867 1.00 37.97 165 ALA A O 1
ATOM 1138 N N . GLY A 1 166 ? -41.177 1.061 15.591 1.00 35.53 166 GLY A N 1
ATOM 1139 C CA . GLY A 1 166 ? -41.007 0.598 16.973 1.00 35.53 166 GLY A CA 1
ATOM 1140 C C . GLY A 1 166 ? -39.847 -0.375 17.191 1.00 35.53 166 GLY A C 1
ATOM 1141 O O . GLY A 1 166 ? -39.262 -0.371 18.269 1.00 35.53 166 GLY A O 1
ATOM 1142 N N . THR A 1 167 ? -39.465 -1.164 16.183 1.00 40.19 167 THR A N 1
ATOM 1143 C CA . THR A 1 167 ? -38.227 -1.959 16.216 1.00 40.19 167 THR A CA 1
ATOM 1144 C C . THR A 1 167 ? -37.097 -1.226 15.496 1.00 40.19 167 THR A C 1
ATOM 1146 O O . THR A 1 167 ? -37.204 -0.907 14.304 1.00 40.19 167 THR A O 1
ATOM 1149 N N . ALA A 1 168 ? -35.997 -1.002 16.218 1.00 48.47 168 ALA A N 1
ATOM 1150 C CA . ALA A 1 168 ? -34.699 -0.688 15.626 1.00 48.47 168 ALA A CA 1
ATOM 1151 C C . ALA A 1 168 ? -34.288 -1.787 14.615 1.00 48.47 168 ALA A C 1
ATOM 1153 O O . ALA A 1 168 ? -34.887 -2.870 14.620 1.00 48.47 168 ALA A O 1
ATOM 1154 N N . PRO A 1 169 ? -33.287 -1.544 13.747 1.00 50.78 169 PRO A N 1
ATOM 1155 C CA . PRO A 1 169 ? -32.604 -2.632 13.045 1.00 50.78 169 PRO A CA 1
ATOM 1156 C C . PRO A 1 169 ? -32.129 -3.712 14.031 1.00 50.78 169 PRO A C 1
ATOM 1158 O O . PRO A 1 169 ? -31.980 -3.444 15.229 1.00 50.78 169 PRO A O 1
ATOM 1161 N N . GLY A 1 170 ? -31.857 -4.920 13.542 1.00 46.88 170 GLY A N 1
ATOM 1162 C CA . GLY A 1 170 ? -31.057 -5.865 14.313 1.00 46.88 170 GLY A CA 1
ATOM 1163 C C . GLY A 1 170 ? -29.612 -5.371 14.435 1.00 46.88 170 GLY A C 1
ATOM 1164 O O . GLY A 1 170 ? -29.251 -4.289 13.964 1.00 46.88 170 GLY A O 1
ATOM 1165 N N . GLY A 1 171 ? -28.738 -6.196 15.014 1.00 50.34 171 GLY A N 1
ATOM 1166 C CA . GLY A 1 171 ? -27.285 -6.032 14.864 1.00 50.34 171 GLY A CA 1
ATOM 1167 C C . GLY A 1 171 ? -26.830 -6.402 13.447 1.00 50.34 171 GLY A C 1
ATOM 1168 O O . GLY A 1 171 ? -25.941 -7.230 13.293 1.00 50.34 171 GLY A O 1
ATOM 1169 N N . ASP A 1 172 ? -27.511 -5.874 12.430 1.00 54.94 172 ASP A N 1
ATOM 1170 C CA . ASP A 1 172 ? -27.499 -6.388 11.066 1.00 54.94 172 ASP A CA 1
ATOM 1171 C C . ASP A 1 172 ? -26.184 -6.015 10.366 1.00 54.94 172 ASP A C 1
ATOM 1173 O O . ASP A 1 172 ? -25.845 -4.839 10.225 1.00 54.94 172 ASP A O 1
ATOM 1177 N N . GLY A 1 173 ? -25.443 -7.032 9.923 1.00 59.31 173 GLY A N 1
ATOM 1178 C CA . GLY A 1 173 ? -24.118 -6.897 9.312 1.00 59.31 173 GLY A CA 1
ATOM 1179 C C . GLY A 1 173 ? -22.986 -7.442 10.199 1.00 59.31 173 GLY A C 1
ATOM 1180 O O . GLY A 1 173 ? -23.090 -7.421 11.425 1.00 59.31 173 GLY A O 1
ATOM 1181 N N . PRO A 1 174 ? -21.879 -7.923 9.602 1.00 77.06 174 PRO A N 1
ATOM 1182 C CA . PRO A 1 174 ? -20.840 -8.713 10.286 1.00 77.06 174 PRO A CA 1
ATOM 1183 C C . PRO A 1 174 ? -20.057 -7.975 11.391 1.00 77.06 174 PRO A C 1
ATOM 1185 O O . PRO A 1 174 ? -19.302 -8.602 12.127 1.00 77.06 174 PRO A O 1
ATOM 1188 N N . SER A 1 175 ? -20.222 -6.658 11.517 1.00 86.38 175 SER A N 1
ATOM 1189 C CA . SER A 1 175 ? -19.545 -5.792 12.493 1.00 86.38 175 SER A CA 1
ATOM 1190 C C . SER A 1 175 ? -20.493 -5.034 13.430 1.00 86.38 175 SER A C 1
ATOM 1192 O O . SER A 1 175 ? -20.041 -4.244 14.257 1.00 86.38 175 SER A O 1
ATOM 1194 N N . GLY A 1 176 ? -21.812 -5.217 13.293 1.00 90.06 176 GLY A N 1
ATOM 1195 C CA . GLY A 1 176 ? -22.808 -4.419 14.017 1.00 90.06 176 GLY A CA 1
ATOM 1196 C C . GLY A 1 176 ? -22.880 -2.942 13.587 1.00 90.06 176 GLY A C 1
ATOM 1197 O O . GLY A 1 176 ? -23.515 -2.142 14.275 1.00 90.06 176 GLY A O 1
ATOM 1198 N N . GLU A 1 177 ? -22.257 -2.575 12.461 1.00 94.12 177 GLU A N 1
ATOM 1199 C CA . GLU A 1 177 ? -22.254 -1.223 11.871 1.00 94.12 177 GLU A CA 1
ATOM 1200 C C . GLU A 1 177 ? -23.519 -0.910 11.036 1.00 94.12 177 GLU A C 1
ATOM 1202 O O . GLU A 1 177 ? -23.539 0.048 10.265 1.00 94.12 177 GLU A O 1
ATOM 1207 N N . GLY A 1 178 ? -24.583 -1.707 11.178 1.00 93.00 178 GLY A N 1
ATOM 1208 C CA . GLY A 1 178 ? -25.859 -1.495 10.495 1.00 93.00 178 GLY A CA 1
ATOM 1209 C C . GLY A 1 178 ? -26.646 -0.291 11.023 1.00 93.00 178 GLY A C 1
ATOM 1210 O O . GLY A 1 178 ? -26.804 -0.103 12.234 1.00 93.00 178 GLY A O 1
ATOM 1211 N N . PHE A 1 179 ? -27.190 0.508 10.104 1.00 93.12 179 PHE A N 1
ATOM 1212 C CA . PHE A 1 179 ? -28.044 1.662 10.392 1.00 93.12 179 PHE A CA 1
ATOM 1213 C C . PHE A 1 179 ? -29.177 1.812 9.372 1.00 93.12 179 PHE A C 1
ATOM 1215 O O . PHE A 1 179 ? -29.148 1.257 8.278 1.00 93.12 179 PHE A O 1
ATOM 1222 N N . ARG A 1 180 ? -30.182 2.609 9.726 1.00 91.94 180 ARG A N 1
ATOM 1223 C CA . ARG A 1 180 ? -31.289 3.045 8.876 1.00 91.94 180 ARG A CA 1
ATOM 1224 C C . ARG A 1 180 ? -31.291 4.564 8.808 1.00 91.94 180 ARG A C 1
ATOM 1226 O O . ARG A 1 180 ? -31.287 5.225 9.845 1.00 91.94 180 ARG A O 1
ATOM 1233 N N . LEU A 1 181 ? -31.374 5.108 7.598 1.00 92.31 181 LEU A N 1
ATOM 1234 C CA . LEU A 1 181 ? -31.704 6.516 7.387 1.00 92.31 181 LEU A CA 1
ATOM 1235 C C . LEU A 1 181 ? -33.199 6.637 7.085 1.00 92.31 181 LEU A C 1
ATOM 1237 O O . LEU A 1 181 ? -33.734 5.846 6.311 1.00 92.31 181 LEU A O 1
ATOM 1241 N N . SER A 1 182 ? -33.886 7.610 7.676 1.00 90.69 182 SER A N 1
ATOM 1242 C CA . SER A 1 182 ? -35.302 7.869 7.382 1.00 90.69 182 SER A CA 1
ATOM 1243 C C . SER A 1 182 ? -35.641 9.354 7.442 1.00 90.69 182 SER A C 1
ATOM 1245 O O . SER A 1 182 ? -34.999 10.108 8.176 1.00 90.69 182 SER A O 1
ATOM 1247 N N . ARG A 1 183 ? -36.644 9.792 6.673 1.00 88.25 183 ARG A N 1
ATOM 1248 C CA . ARG A 1 183 ? -37.170 11.165 6.757 1.00 88.25 183 ARG A CA 1
ATOM 1249 C C . ARG A 1 183 ? -37.993 11.372 8.025 1.00 88.25 183 ARG A C 1
ATOM 1251 O O . ARG A 1 183 ? -38.852 10.563 8.365 1.00 88.25 183 ARG A O 1
ATOM 1258 N N . ASP A 1 184 ? -37.762 12.502 8.686 1.00 77.62 184 ASP A N 1
ATOM 1259 C CA . ASP A 1 184 ? -38.421 12.888 9.937 1.00 77.62 184 ASP A CA 1
ATOM 1260 C C . ASP A 1 184 ? -38.942 14.329 9.804 1.00 77.62 184 ASP A C 1
ATOM 1262 O O . ASP A 1 184 ? -38.255 15.306 10.105 1.00 77.62 184 ASP A O 1
ATOM 1266 N N . GLY A 1 185 ? -40.131 14.477 9.211 1.00 76.50 185 GLY A N 1
ATOM 1267 C CA . GLY A 1 185 ? -40.684 15.780 8.829 1.00 76.50 185 GLY A CA 1
ATOM 1268 C C . GLY A 1 185 ? -39.834 16.479 7.761 1.00 76.50 185 GLY A C 1
ATOM 1269 O O . GLY A 1 185 ? -39.725 15.999 6.636 1.00 76.50 185 GLY A O 1
ATOM 1270 N N . ALA A 1 186 ? -39.231 17.618 8.116 1.00 66.56 186 ALA A N 1
ATOM 1271 C CA . ALA A 1 186 ? -38.271 18.334 7.267 1.00 66.56 186 ALA A CA 1
ATOM 1272 C C . ALA A 1 186 ? -36.830 17.783 7.369 1.00 66.56 186 ALA A C 1
ATOM 1274 O O . ALA A 1 186 ? -35.926 18.313 6.723 1.00 66.56 186 ALA A O 1
ATOM 1275 N N . GLY A 1 187 ? -36.611 16.756 8.196 1.00 77.44 187 GLY A N 1
ATOM 1276 C CA . GLY A 1 187 ? -35.299 16.256 8.582 1.00 77.44 187 GLY A CA 1
ATOM 1277 C C . GLY A 1 187 ? -34.999 14.806 8.200 1.00 77.44 187 GLY A C 1
ATOM 1278 O O . GLY A 1 187 ? -35.706 14.177 7.413 1.00 77.44 187 GLY A O 1
ATOM 1279 N N . LEU A 1 188 ? -33.920 14.284 8.787 1.00 87.56 188 LEU A N 1
ATOM 1280 C CA . LEU A 1 188 ? -33.396 12.927 8.631 1.00 87.56 188 LEU A CA 1
ATOM 1281 C C . LEU A 1 188 ? -33.015 12.376 10.006 1.00 87.56 188 LEU A C 1
ATOM 1283 O O . LEU A 1 188 ? -32.469 13.117 10.822 1.00 87.56 188 LEU A O 1
ATOM 1287 N N . ARG A 1 189 ? -33.238 11.078 10.217 1.00 87.81 189 ARG A N 1
ATOM 1288 C CA . ARG A 1 189 ? -32.915 10.329 11.438 1.00 87.81 189 ARG A CA 1
ATOM 1289 C C . ARG A 1 189 ? -31.958 9.168 11.123 1.00 87.81 189 ARG A C 1
ATOM 1291 O O . ARG A 1 189 ? -32.040 8.606 10.033 1.00 87.81 189 ARG A O 1
ATOM 1298 N N . VAL A 1 190 ? -31.086 8.800 12.071 1.00 90.81 190 VAL A N 1
ATOM 1299 C CA . VAL A 1 190 ? -30.092 7.708 11.949 1.00 90.81 190 VAL A CA 1
ATOM 1300 C C . VAL A 1 190 ? -30.379 6.603 12.981 1.00 90.81 190 VAL A C 1
ATOM 1302 O O . VAL A 1 190 ? -29.810 6.565 14.068 1.00 90.81 190 VAL A O 1
ATOM 1305 N N . GLU A 1 191 ? -31.306 5.696 12.677 1.00 90.06 191 GLU A N 1
ATOM 1306 C CA . GLU A 1 191 ? -31.684 4.619 13.605 1.00 90.06 191 GLU A CA 1
ATOM 1307 C C . GLU A 1 191 ? -30.713 3.433 13.494 1.00 90.06 191 GLU A C 1
ATOM 1309 O O . GLU A 1 191 ? -30.592 2.829 12.433 1.00 90.06 191 GLU A O 1
ATOM 1314 N N . ALA A 1 192 ? -30.043 3.060 14.585 1.00 89.75 192 ALA A N 1
ATOM 1315 C CA . ALA A 1 192 ? -29.099 1.940 14.631 1.00 89.75 192 ALA A CA 1
ATOM 1316 C C . ALA A 1 192 ? -29.298 1.087 15.895 1.00 89.75 192 ALA A C 1
ATOM 1318 O O . ALA A 1 192 ? -29.925 1.528 16.863 1.00 89.75 192 ALA A O 1
ATOM 1319 N N . ALA A 1 193 ? -28.752 -0.131 15.879 1.00 87.00 193 ALA A N 1
ATOM 1320 C CA . ALA A 1 193 ? -28.730 -1.031 17.036 1.00 87.00 193 ALA A CA 1
ATOM 1321 C C . ALA A 1 193 ? -27.510 -0.822 17.952 1.00 87.00 193 ALA A C 1
ATOM 1323 O O . ALA A 1 193 ? -27.532 -1.239 19.109 1.00 87.00 193 ALA A O 1
ATOM 1324 N N . THR A 1 194 ? -26.444 -0.188 17.450 1.00 89.19 194 THR A N 1
ATOM 1325 C CA . THR A 1 194 ? -25.173 0.000 18.167 1.00 89.19 194 THR A CA 1
ATOM 1326 C C . THR A 1 194 ? -24.620 1.422 17.967 1.00 89.19 194 THR A C 1
ATOM 1328 O O . THR A 1 194 ? -24.921 2.056 16.948 1.00 89.19 194 THR A O 1
ATOM 1331 N N . PRO A 1 195 ? -23.742 1.912 18.869 1.00 90.50 195 PRO A N 1
ATOM 1332 C CA . PRO A 1 195 ? -22.967 3.134 18.642 1.00 90.50 195 PRO A CA 1
ATOM 1333 C C . PRO A 1 195 ? -22.137 3.109 17.352 1.00 90.50 195 PRO A C 1
ATOM 1335 O O . PRO A 1 195 ? -22.000 4.136 16.694 1.00 90.50 195 PRO A O 1
ATOM 1338 N N . ALA A 1 196 ? -21.620 1.937 16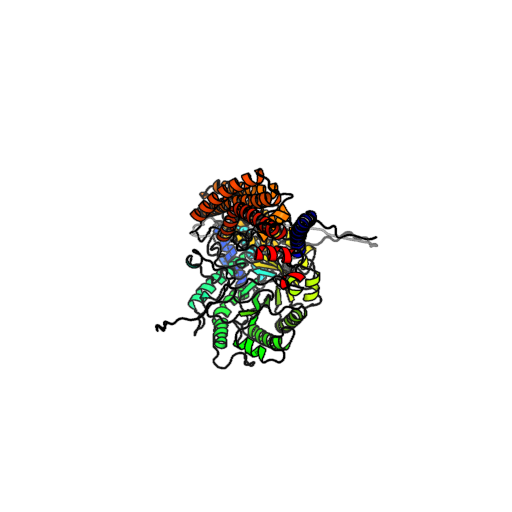.958 1.00 92.56 196 ALA A N 1
ATOM 1339 C CA . ALA A 1 196 ? -20.831 1.780 15.737 1.00 92.56 196 ALA A CA 1
ATOM 1340 C C . ALA A 1 196 ? -21.687 1.986 14.477 1.00 92.56 196 ALA A C 1
ATOM 1342 O O . ALA A 1 196 ? -21.281 2.718 13.580 1.00 92.56 196 ALA A O 1
ATOM 1343 N N . GLY A 1 197 ? -22.904 1.429 14.436 1.00 93.19 197 GLY A N 1
ATOM 1344 C CA . GLY A 1 197 ? -23.843 1.658 13.333 1.00 93.19 197 GLY A CA 1
ATOM 1345 C C . GLY A 1 197 ? -24.280 3.116 13.230 1.00 93.19 197 GLY A C 1
ATOM 1346 O O . GLY A 1 197 ? -24.302 3.685 12.141 1.00 93.19 197 GLY A O 1
ATOM 1347 N N . ALA A 1 198 ? -24.539 3.774 14.361 1.00 92.56 198 ALA A N 1
ATOM 1348 C CA . ALA A 1 198 ? -24.866 5.195 14.358 1.00 92.56 198 A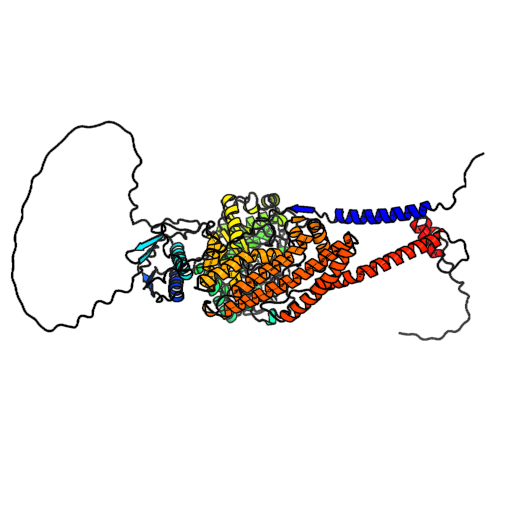LA A CA 1
ATOM 1349 C C . ALA A 1 198 ? -23.701 6.084 13.889 1.00 92.56 198 ALA A C 1
ATOM 1351 O O . ALA A 1 198 ? -23.913 6.995 13.086 1.00 92.56 198 ALA A O 1
ATOM 1352 N N . ALA A 1 199 ? -22.475 5.802 14.343 1.00 94.75 199 ALA A N 1
ATOM 1353 C CA . ALA A 1 199 ? -21.276 6.482 13.866 1.00 94.75 199 ALA A CA 1
ATOM 1354 C C . ALA A 1 199 ? -21.067 6.251 12.359 1.00 94.75 199 ALA A C 1
ATOM 1356 O O . ALA A 1 199 ? -20.855 7.209 11.620 1.00 94.75 199 ALA A O 1
ATOM 1357 N N . ALA A 1 200 ? -21.225 5.017 11.869 1.00 95.44 200 ALA A N 1
ATOM 1358 C CA . ALA A 1 200 ? -21.127 4.697 10.446 1.00 95.44 200 ALA A CA 1
ATOM 1359 C C . ALA A 1 200 ? -22.206 5.400 9.598 1.00 95.44 200 ALA A C 1
ATOM 1361 O O . ALA A 1 200 ? -21.911 5.885 8.503 1.00 95.44 200 ALA A O 1
ATOM 1362 N N . GLY A 1 201 ? -23.432 5.545 10.112 1.00 94.56 201 GLY A N 1
ATOM 1363 C CA . GLY A 1 201 ? -24.491 6.330 9.472 1.00 94.56 201 GLY A CA 1
ATOM 1364 C C . GLY A 1 201 ? -24.168 7.826 9.404 1.00 94.56 201 GLY A C 1
ATOM 1365 O O . GLY A 1 201 ? -24.359 8.457 8.362 1.00 94.56 201 GLY A O 1
ATOM 1366 N N . LEU A 1 202 ? -23.603 8.390 10.475 1.00 96.00 202 LEU A N 1
ATOM 1367 C CA . LEU A 1 202 ? -23.123 9.776 10.514 1.00 96.00 202 LEU A CA 1
ATOM 1368 C C . LEU A 1 202 ? -21.932 10.011 9.568 1.00 96.00 202 LEU A C 1
ATOM 1370 O O . LEU A 1 202 ? -21.940 10.995 8.828 1.00 96.00 202 LEU A O 1
ATOM 1374 N N . TYR A 1 203 ? -20.957 9.098 9.513 1.00 97.50 203 TYR A N 1
ATOM 1375 C CA . TYR A 1 203 ? -19.851 9.160 8.550 1.00 97.50 203 TYR A CA 1
ATOM 1376 C C . TYR A 1 203 ? -20.335 8.999 7.102 1.00 97.50 203 TYR A C 1
ATOM 1378 O O . TYR A 1 203 ? -19.878 9.736 6.229 1.00 97.50 203 TYR A O 1
ATOM 1386 N N . THR A 1 204 ? -21.316 8.126 6.845 1.00 96.12 204 THR A N 1
ATOM 1387 C CA . THR A 1 204 ? -21.954 7.977 5.523 1.00 96.12 204 THR A CA 1
ATOM 1388 C C . THR A 1 204 ? -22.642 9.272 5.087 1.00 96.12 204 THR A C 1
ATOM 1390 O O . THR A 1 204 ? -22.496 9.698 3.942 1.00 96.12 204 THR A O 1
ATOM 1393 N N . LEU A 1 205 ? -23.351 9.952 5.996 1.00 95.50 205 LEU A N 1
ATOM 1394 C CA . LEU A 1 205 ? -23.905 11.281 5.727 1.00 95.50 205 LEU A CA 1
ATOM 1395 C C . LEU A 1 205 ? -22.793 12.315 5.484 1.00 95.50 205 LEU A C 1
ATOM 1397 O O . LEU A 1 205 ? -22.897 13.102 4.545 1.00 95.50 205 LEU A O 1
ATOM 1401 N N . ALA A 1 206 ? -21.719 12.304 6.280 1.00 97.12 206 ALA A N 1
ATOM 1402 C CA . ALA A 1 206 ? -20.611 13.254 6.156 1.00 97.12 206 ALA A CA 1
ATOM 1403 C C . ALA A 1 206 ? -19.888 13.114 4.810 1.00 97.12 206 ALA A C 1
ATOM 1405 O O . ALA A 1 206 ? -19.467 14.103 4.213 1.00 97.12 206 ALA A O 1
ATOM 1406 N N . ASP A 1 207 ? -19.753 11.885 4.325 1.00 97.25 207 ASP A N 1
ATOM 1407 C CA . ASP A 1 207 ? -19.175 11.566 3.028 1.00 97.25 207 ASP A CA 1
ATOM 1408 C C . ASP A 1 207 ? -20.079 11.974 1.857 1.00 97.25 207 ASP A C 1
ATOM 1410 O O . ASP A 1 207 ? -19.636 12.687 0.953 1.00 97.25 207 ASP A O 1
ATOM 1414 N N . ARG A 1 208 ? -21.374 11.622 1.917 1.00 95.81 208 ARG A N 1
ATOM 1415 C CA . ARG A 1 208 ? -22.388 12.054 0.937 1.00 95.81 208 ARG A CA 1
ATOM 1416 C C . ARG A 1 208 ? -22.442 13.583 0.831 1.00 95.81 208 ARG A C 1
ATOM 1418 O O . ARG A 1 208 ? -22.509 14.121 -0.270 1.00 95.81 208 ARG A O 1
ATOM 1425 N N . VAL A 1 209 ? -22.323 14.303 1.951 1.00 96.12 209 VAL A N 1
ATOM 1426 C CA . VAL A 1 209 ? -22.230 15.773 1.953 1.00 96.12 209 VAL A CA 1
ATOM 1427 C C . VAL A 1 209 ? -20.934 16.264 1.293 1.00 96.12 209 VAL A C 1
ATOM 1429 O O . VAL A 1 209 ? -21.018 17.117 0.403 1.00 96.12 209 VAL A O 1
ATOM 1432 N N . ARG A 1 210 ? -19.756 15.730 1.660 1.00 95.88 210 ARG A N 1
ATOM 1433 C CA . ARG A 1 210 ? -18.450 16.134 1.088 1.00 95.88 210 ARG A CA 1
ATOM 1434 C C . ARG A 1 210 ? -18.365 15.896 -0.426 1.00 95.88 210 ARG A C 1
ATOM 1436 O O . ARG A 1 210 ? -17.939 16.790 -1.154 1.00 95.88 210 ARG A O 1
ATOM 1443 N N . SER A 1 211 ? -18.831 14.743 -0.904 1.00 95.50 211 SER A N 1
ATOM 1444 C CA . SER A 1 211 ? -18.943 14.392 -2.334 1.00 95.50 211 SER A CA 1
ATOM 1445 C C . SER A 1 211 ? -20.116 15.077 -3.057 1.00 95.50 211 SER A C 1
ATOM 1447 O O . SER A 1 211 ? -20.210 15.055 -4.287 1.00 95.50 211 SER A O 1
ATOM 1449 N N . GLY A 1 212 ? -21.041 15.692 -2.315 1.00 94.62 212 GLY A N 1
ATOM 1450 C CA . GLY A 1 212 ? -22.270 16.273 -2.856 1.00 94.62 212 GLY A CA 1
ATOM 1451 C C . GLY A 1 212 ? -23.188 15.253 -3.524 1.00 94.62 212 GLY A C 1
ATOM 1452 O O . GLY A 1 212 ? -23.861 15.595 -4.497 1.00 94.62 212 GLY A O 1
ATOM 1453 N N . ALA A 1 213 ? -23.169 14.003 -3.065 1.00 94.12 213 ALA A N 1
ATOM 1454 C CA . ALA A 1 213 ? -24.163 12.990 -3.396 1.00 94.12 213 ALA A CA 1
ATOM 1455 C C . ALA A 1 213 ? -25.457 13.204 -2.573 1.00 94.12 213 ALA A C 1
ATOM 1457 O O . ALA A 1 213 ? -25.422 13.865 -1.530 1.00 94.12 213 ALA A O 1
ATOM 1458 N N . PRO A 1 214 ? -26.606 12.635 -2.987 1.00 92.19 214 PRO A N 1
ATOM 1459 C CA . PRO A 1 214 ? -27.834 12.694 -2.199 1.00 92.19 214 PRO A CA 1
ATOM 1460 C C . PRO A 1 214 ? -27.631 12.105 -0.800 1.00 92.19 214 PRO A C 1
ATOM 1462 O O . PRO A 1 214 ? -27.304 10.929 -0.651 1.00 92.19 214 PRO A O 1
ATOM 1465 N N . VAL A 1 215 ? -27.865 12.915 0.239 1.00 90.38 215 VAL A N 1
ATOM 1466 C CA . VAL A 1 215 ? -27.753 12.487 1.648 1.00 90.38 215 VAL A CA 1
ATOM 1467 C C . VAL A 1 215 ? -28.670 11.301 1.967 1.00 90.38 215 VAL A C 1
ATOM 1469 O O . VAL A 1 215 ? -28.278 10.391 2.700 1.00 90.38 215 VAL A O 1
ATOM 1472 N N . LEU A 1 216 ? -29.846 11.270 1.333 1.00 90.62 216 LEU A N 1
ATOM 1473 C CA . LEU A 1 216 ? -30.773 10.144 1.317 1.00 90.62 216 LEU A CA 1
ATOM 1474 C C . LEU A 1 216 ? -31.181 9.830 -0.138 1.00 90.62 216 LEU A C 1
ATOM 1476 O O . LEU A 1 216 ? -32.078 10.495 -0.667 1.00 90.62 216 LEU A O 1
ATOM 1480 N N . PRO A 1 217 ? -30.521 8.859 -0.797 1.00 89.06 217 PRO A N 1
ATOM 1481 C CA . PRO A 1 217 ? -30.850 8.410 -2.145 1.00 89.06 217 PRO A CA 1
ATOM 1482 C C . PRO A 1 217 ? -32.294 7.900 -2.292 1.00 89.06 217 PRO A C 1
ATOM 1484 O O . PRO A 1 217 ? -32.889 7.418 -1.321 1.00 89.06 217 PRO A O 1
ATOM 1487 N N . PRO A 1 218 ? -32.870 7.943 -3.508 1.00 85.12 218 PRO A N 1
ATOM 1488 C CA . PRO A 1 218 ? -34.152 7.304 -3.791 1.00 85.12 218 PRO A CA 1
ATOM 1489 C C . PRO A 1 218 ? -34.109 5.806 -3.450 1.00 85.12 218 PRO A C 1
ATOM 1491 O O . PRO A 1 218 ? -33.278 5.074 -3.978 1.00 85.12 218 PRO A O 1
ATOM 1494 N N . GLY A 1 219 ? -35.003 5.355 -2.566 1.00 83.88 219 GLY A N 1
ATOM 1495 C CA . GLY A 1 219 ? -35.062 3.963 -2.099 1.00 83.88 219 GLY A CA 1
ATOM 1496 C C . GLY A 1 219 ? -34.261 3.644 -0.827 1.00 83.88 219 GLY A C 1
ATOM 1497 O O . GLY A 1 219 ? -34.430 2.553 -0.291 1.00 83.88 219 GLY A O 1
ATOM 1498 N N . ASP A 1 220 ? -33.455 4.573 -0.294 1.00 88.94 220 ASP A N 1
ATOM 1499 C CA . ASP A 1 220 ? -32.787 4.396 1.013 1.00 88.94 220 ASP A CA 1
ATOM 1500 C C . ASP A 1 220 ? -33.686 4.764 2.214 1.00 88.94 220 ASP A C 1
ATOM 1502 O O . ASP A 1 220 ? -33.358 4.428 3.348 1.00 88.94 220 ASP A O 1
ATOM 1506 N N . ASP A 1 221 ? -34.817 5.444 1.996 1.00 92.38 221 ASP A N 1
ATOM 1507 C CA . ASP A 1 221 ? -35.711 5.930 3.061 1.00 92.38 221 ASP A CA 1
ATOM 1508 C C . ASP A 1 221 ? -36.359 4.765 3.835 1.00 92.38 221 ASP A C 1
ATOM 1510 O O . ASP A 1 221 ? -37.166 4.007 3.298 1.00 92.38 221 ASP A O 1
ATOM 1514 N N . GLY A 1 222 ? -35.960 4.585 5.096 1.00 90.38 222 GLY A N 1
ATOM 1515 C CA . GLY A 1 222 ? -36.352 3.453 5.939 1.00 90.38 222 GLY A CA 1
ATOM 1516 C C . GLY A 1 222 ? -35.556 2.159 5.701 1.00 90.38 222 GLY A C 1
ATOM 1517 O O . GLY A 1 222 ? -35.720 1.200 6.466 1.00 90.38 222 GLY A O 1
ATOM 1518 N N . ARG A 1 223 ? -34.664 2.123 4.702 1.00 93.06 223 ARG A N 1
ATOM 1519 C CA . ARG A 1 223 ? -33.827 0.957 4.374 1.00 93.06 223 ARG A CA 1
ATOM 1520 C C . ARG A 1 223 ? -32.713 0.785 5.408 1.00 93.06 223 ARG A C 1
ATOM 1522 O O . ARG A 1 223 ? -32.134 1.765 5.871 1.00 93.06 223 ARG A O 1
ATOM 1529 N N . VAL A 1 224 ? -32.409 -0.464 5.764 1.00 91.38 224 VAL A N 1
ATOM 1530 C CA . VAL A 1 224 ? -31.214 -0.797 6.555 1.00 91.38 224 VAL A CA 1
ATOM 1531 C C . VAL A 1 224 ? -30.020 -0.937 5.608 1.00 91.38 224 VAL A C 1
ATOM 1533 O O . VAL A 1 224 ? -30.120 -1.591 4.570 1.00 91.38 224 VAL A O 1
ATOM 1536 N N . VAL A 1 225 ? -28.905 -0.309 5.969 1.00 91.50 225 VAL A N 1
ATOM 1537 C CA . VAL A 1 225 ? -27.623 -0.313 5.260 1.00 91.50 225 VAL A CA 1
ATOM 1538 C C . VAL A 1 225 ? -26.543 -0.759 6.245 1.00 91.50 225 VAL A C 1
ATOM 1540 O O . VAL A 1 225 ? -26.520 -0.311 7.389 1.00 91.50 225 VAL A O 1
ATOM 1543 N N . ALA A 1 226 ? -25.660 -1.651 5.805 1.00 92.88 226 ALA A N 1
ATOM 1544 C CA . ALA A 1 226 ? -24.569 -2.224 6.591 1.00 92.88 226 ALA A CA 1
ATOM 1545 C C . ALA A 1 226 ? -23.386 -2.553 5.656 1.00 92.88 226 ALA A C 1
ATOM 1547 O O . ALA A 1 226 ? -23.620 -2.740 4.457 1.00 92.88 226 ALA A O 1
ATOM 1548 N N . PRO A 1 227 ? -22.140 -2.640 6.157 1.00 94.38 227 PRO A N 1
ATOM 1549 C CA . PRO A 1 227 ? -20.992 -3.007 5.332 1.00 94.38 227 PRO A CA 1
ATOM 1550 C C . PRO A 1 227 ? -21.024 -4.493 4.958 1.00 94.38 227 PRO A C 1
ATOM 1552 O O . PRO A 1 227 ? -21.379 -5.346 5.775 1.00 94.38 227 PRO A O 1
ATOM 1555 N N . ARG A 1 228 ? -20.575 -4.829 3.743 1.00 95.31 228 ARG A N 1
ATOM 1556 C CA . ARG A 1 228 ? -20.418 -6.224 3.305 1.00 95.31 228 ARG A CA 1
ATOM 1557 C C . ARG A 1 228 ? -19.280 -6.946 4.031 1.00 95.31 228 ARG A C 1
ATOM 1559 O O . ARG A 1 228 ? -19.393 -8.156 4.239 1.00 95.31 228 ARG A O 1
ATOM 1566 N N . LEU A 1 229 ? -18.206 -6.240 4.395 1.00 96.25 229 LEU A N 1
ATOM 1567 C CA . LEU A 1 229 ? -17.052 -6.788 5.116 1.00 96.25 229 LEU A CA 1
ATOM 1568 C C . LEU A 1 229 ? -16.965 -6.240 6.544 1.00 96.25 229 LEU A C 1
ATOM 1570 O O . LEU A 1 229 ? -17.024 -5.030 6.772 1.00 96.25 229 LEU A O 1
ATOM 1574 N N . GLY A 1 230 ? -16.818 -7.150 7.507 1.00 94.44 230 GLY A N 1
ATOM 1575 C CA . GLY A 1 230 ? -16.853 -6.854 8.938 1.00 94.44 230 GLY A CA 1
ATOM 1576 C C . GLY A 1 230 ? -15.528 -6.366 9.511 1.00 94.44 230 GLY A C 1
ATOM 1577 O O . GLY A 1 230 ? -15.542 -5.670 10.522 1.00 94.44 230 GLY A O 1
ATOM 1578 N N . LEU A 1 231 ? -14.399 -6.678 8.869 1.00 98.06 231 LEU A N 1
ATOM 1579 C CA . LEU A 1 231 ? -13.074 -6.257 9.323 1.00 98.06 231 LEU A CA 1
ATOM 1580 C C . LEU A 1 231 ? -12.369 -5.424 8.251 1.00 98.06 231 LEU A C 1
ATOM 1582 O O . LEU A 1 231 ? -12.099 -5.905 7.155 1.00 98.06 231 LEU A O 1
ATOM 1586 N N . ARG A 1 232 ? -12.088 -4.155 8.537 1.00 98.50 232 ARG A N 1
ATOM 1587 C CA . ARG A 1 232 ? -11.517 -3.212 7.568 1.00 98.50 232 ARG A CA 1
ATOM 1588 C C . ARG A 1 232 ? -10.361 -2.485 8.243 1.00 98.50 232 ARG A C 1
ATOM 1590 O O . ARG A 1 232 ? -10.588 -1.562 9.025 1.00 98.50 232 ARG A O 1
ATOM 1597 N N . LEU A 1 233 ? -9.139 -2.945 7.968 1.00 98.81 233 LEU A N 1
ATOM 1598 C CA . LEU A 1 233 ? -7.907 -2.493 8.621 1.00 98.81 233 LEU A CA 1
ATOM 1599 C C . LEU A 1 233 ? -7.113 -1.490 7.774 1.00 98.81 233 LEU A C 1
ATOM 1601 O O . LEU A 1 233 ? -7.027 -1.644 6.554 1.00 98.81 233 LEU A O 1
ATOM 1605 N N . VAL A 1 234 ? -6.427 -0.564 8.443 1.00 98.56 234 VAL A N 1
ATOM 1606 C CA . VAL A 1 234 ? -5.250 0.164 7.924 1.00 98.56 234 VAL A CA 1
ATOM 1607 C C . VAL A 1 234 ? -3.975 -0.251 8.668 1.00 98.56 234 VAL A C 1
ATOM 1609 O O . VAL A 1 234 ? -4.043 -0.840 9.746 1.00 98.56 234 VAL A O 1
ATOM 1612 N N . ASP A 1 235 ? -2.805 0.027 8.097 1.00 96.69 235 ASP A N 1
ATOM 1613 C CA . ASP A 1 235 ? -1.549 0.140 8.851 1.00 96.69 235 ASP A CA 1
ATOM 1614 C C . ASP A 1 235 ? -1.500 1.453 9.668 1.00 96.69 235 ASP A C 1
ATOM 1616 O O . ASP A 1 235 ? -2.458 2.224 9.715 1.00 96.69 235 ASP A O 1
ATOM 1620 N N . SER A 1 236 ? -0.375 1.719 10.332 1.00 94.94 236 SER A N 1
ATOM 1621 C CA . SER A 1 236 ? -0.158 2.922 11.150 1.00 94.94 236 SER A CA 1
ATOM 1622 C C . SER A 1 236 ? 0.234 4.171 10.342 1.00 94.94 236 SER A C 1
ATOM 1624 O O . SER A 1 236 ? 0.609 5.186 10.929 1.00 94.94 236 SER A O 1
ATOM 1626 N N . GLY A 1 237 ? 0.100 4.141 9.009 1.00 94.12 237 GLY A N 1
ATOM 1627 C CA . GLY A 1 237 ? 0.393 5.274 8.130 1.00 94.12 237 GLY A CA 1
ATOM 1628 C C . GLY A 1 237 ? 1.796 5.854 8.337 1.00 94.12 237 GLY A C 1
ATOM 1629 O O . GLY A 1 237 ? 2.726 5.151 8.719 1.00 94.12 237 GLY A O 1
ATOM 1630 N N . ALA A 1 238 ? 1.957 7.159 8.104 1.00 95.25 238 ALA A N 1
ATOM 1631 C CA . ALA A 1 238 ? 3.207 7.869 8.389 1.00 95.25 238 ALA A CA 1
ATOM 1632 C C . ALA A 1 238 ? 3.252 8.474 9.804 1.00 95.25 238 ALA A C 1
ATOM 1634 O O . ALA A 1 238 ? 3.775 9.573 10.005 1.00 95.25 238 ALA A O 1
ATOM 1635 N N . VAL A 1 239 ? 2.666 7.798 10.792 1.00 95.94 239 VAL A N 1
ATOM 1636 C CA . VAL A 1 239 ? 2.716 8.222 12.198 1.00 95.94 239 VAL A CA 1
ATOM 1637 C C . VAL A 1 239 ? 4.143 8.076 12.732 1.00 95.94 239 VAL A C 1
ATOM 1639 O O . VAL A 1 239 ? 4.817 7.094 12.460 1.00 95.94 239 VAL A O 1
ATOM 1642 N N . GLY A 1 240 ? 4.631 9.079 13.459 1.00 93.62 240 GLY A N 1
ATOM 1643 C CA . GLY A 1 240 ? 5.948 9.100 14.105 1.00 93.62 240 GLY A CA 1
ATOM 1644 C C . GLY A 1 240 ? 7.161 9.222 13.185 1.00 93.62 240 GLY A C 1
ATOM 1645 O O . GLY A 1 240 ? 8.187 9.722 13.631 1.00 93.62 240 GLY A O 1
ATOM 1646 N N . ILE A 1 241 ? 7.033 8.868 11.906 1.00 92.75 241 ILE A N 1
ATOM 1647 C CA . ILE A 1 241 ? 8.097 8.954 10.899 1.00 92.75 241 ILE A CA 1
ATOM 1648 C C . ILE A 1 241 ? 8.717 10.365 10.849 1.00 92.75 241 ILE A C 1
ATOM 1650 O O . ILE A 1 241 ? 8.008 11.373 10.779 1.00 92.75 241 ILE A O 1
ATOM 1654 N N . ASP A 1 242 ? 10.045 10.450 10.862 1.00 89.88 242 ASP A N 1
ATOM 1655 C CA . ASP A 1 242 ? 10.773 11.703 10.637 1.00 89.88 242 ASP A CA 1
ATOM 1656 C C . ASP A 1 242 ? 10.564 12.207 9.196 1.00 89.88 242 ASP A C 1
ATOM 1658 O O . ASP A 1 242 ? 10.576 11.421 8.253 1.00 89.88 242 ASP A O 1
ATOM 1662 N N . ALA A 1 243 ? 10.352 13.512 9.031 1.00 90.88 243 ALA A N 1
ATOM 1663 C CA . ALA A 1 243 ? 10.019 14.160 7.760 1.00 90.88 243 ALA A CA 1
ATOM 1664 C C . ALA A 1 243 ? 11.152 15.028 7.181 1.00 90.88 243 ALA A C 1
ATOM 1666 O O . ALA A 1 243 ? 10.959 15.615 6.110 1.00 90.88 243 ALA A O 1
ATOM 1667 N N . ASP A 1 244 ? 12.296 15.133 7.873 1.00 92.19 244 ASP A N 1
ATOM 1668 C CA . ASP A 1 244 ? 13.435 15.957 7.453 1.00 92.19 244 ASP A CA 1
ATOM 1669 C C . ASP A 1 244 ? 13.910 15.578 6.031 1.00 92.19 244 ASP A C 1
ATOM 1671 O O . ASP A 1 244 ? 14.355 14.446 5.816 1.00 92.19 244 ASP A O 1
ATOM 1675 N N . PRO A 1 245 ? 13.865 16.505 5.048 1.00 92.69 245 PRO A N 1
ATOM 1676 C CA . PRO A 1 245 ? 14.421 16.303 3.710 1.00 92.69 245 PRO A CA 1
ATOM 1677 C C . PRO A 1 245 ? 15.869 15.795 3.687 1.00 92.69 245 PRO A C 1
ATOM 1679 O O . PRO A 1 245 ? 16.235 15.059 2.770 1.00 92.69 245 PRO A O 1
ATOM 1682 N N . ALA A 1 246 ? 16.687 16.122 4.695 1.00 92.44 246 ALA A N 1
ATOM 1683 C CA . ALA A 1 246 ? 18.054 15.616 4.816 1.00 92.44 246 ALA A CA 1
ATOM 1684 C C . ALA A 1 246 ? 18.127 14.086 5.004 1.00 92.44 246 ALA A C 1
ATOM 1686 O O . ALA A 1 246 ? 19.170 13.491 4.748 1.00 92.44 246 ALA A O 1
ATOM 1687 N N . GLY A 1 247 ? 17.027 13.438 5.407 1.00 89.69 247 GLY A N 1
ATOM 1688 C CA . GLY A 1 247 ? 16.898 11.981 5.459 1.00 89.69 247 GLY A CA 1
ATOM 1689 C C . GLY A 1 247 ? 16.673 11.303 4.101 1.00 89.69 247 GLY A C 1
ATOM 1690 O O . GLY A 1 247 ? 16.842 10.091 4.016 1.00 89.69 247 GLY A O 1
ATOM 1691 N N . TRP A 1 248 ? 16.314 12.061 3.059 1.00 92.00 248 TRP A N 1
ATOM 1692 C CA . TRP A 1 248 ? 16.080 11.567 1.692 1.00 92.00 248 TRP A CA 1
ATOM 1693 C C . TRP A 1 248 ? 17.119 12.087 0.686 1.00 92.00 248 TRP A C 1
ATOM 1695 O O . TRP A 1 248 ? 17.450 11.392 -0.274 1.00 92.00 248 TRP A O 1
ATOM 1705 N N . ALA A 1 249 ? 17.659 13.291 0.895 1.00 89.62 249 ALA A N 1
ATOM 1706 C CA . ALA A 1 249 ? 18.580 13.953 -0.028 1.00 89.62 249 ALA A CA 1
ATOM 1707 C C . ALA A 1 249 ? 19.851 13.121 -0.308 1.00 89.62 249 ALA A C 1
ATOM 1709 O O . ALA A 1 249 ? 20.749 13.021 0.528 1.00 89.62 249 ALA A O 1
ATOM 1710 N N . GLY A 1 250 ? 19.934 12.534 -1.507 1.00 79.31 250 GLY A N 1
ATOM 1711 C CA . GLY A 1 250 ? 21.063 11.700 -1.942 1.00 79.31 250 GLY A CA 1
ATOM 1712 C C . GLY A 1 250 ? 21.141 10.306 -1.302 1.00 79.31 250 GLY A C 1
ATOM 1713 O O . GLY A 1 250 ? 22.135 9.613 -1.517 1.00 79.31 250 GLY A O 1
ATOM 1714 N N . SER A 1 251 ? 20.112 9.900 -0.553 1.00 82.31 251 SER A N 1
ATOM 1715 C CA . SER A 1 251 ? 20.051 8.656 0.222 1.00 82.31 251 SER A CA 1
ATOM 1716 C C . SER A 1 251 ? 20.336 7.388 -0.602 1.00 82.31 251 SER A C 1
ATOM 1718 O O . SER A 1 251 ? 19.963 7.270 -1.773 1.00 82.31 251 SER A O 1
ATOM 1720 N N . ASP A 1 252 ? 20.995 6.419 0.035 1.00 83.31 252 ASP A N 1
ATOM 1721 C CA . ASP A 1 252 ? 21.075 5.010 -0.367 1.00 83.31 252 ASP A CA 1
ATOM 1722 C C . ASP A 1 252 ? 20.532 4.065 0.729 1.00 83.31 252 ASP A C 1
ATOM 1724 O O . ASP A 1 252 ? 20.831 2.870 0.747 1.00 83.31 252 ASP A O 1
ATOM 1728 N N . ASP A 1 253 ? 19.690 4.594 1.626 1.00 86.44 253 ASP A N 1
ATOM 1729 C CA . ASP A 1 253 ? 19.034 3.848 2.701 1.00 86.44 253 ASP A CA 1
ATOM 1730 C C . ASP A 1 253 ? 17.823 3.045 2.191 1.00 86.44 253 ASP A C 1
ATOM 1732 O O . ASP A 1 253 ? 16.664 3.466 2.265 1.00 86.44 253 ASP A O 1
ATOM 1736 N N . TYR A 1 254 ? 18.120 1.847 1.684 1.00 88.31 254 TYR A N 1
ATOM 1737 C CA . TYR A 1 254 ? 17.143 0.812 1.330 1.00 88.31 254 TYR A CA 1
ATOM 1738 C C . TYR A 1 254 ? 16.706 -0.047 2.544 1.00 88.31 254 TYR A C 1
ATOM 1740 O O . TYR A 1 254 ? 16.279 -1.190 2.377 1.00 88.31 254 TYR A O 1
ATOM 1748 N N . SER A 1 255 ? 16.808 0.470 3.777 1.00 86.38 255 SER A N 1
ATOM 1749 C CA . SER A 1 255 ? 16.268 -0.188 4.975 1.00 86.38 255 SER A CA 1
ATOM 1750 C C . SER A 1 255 ? 14.744 -0.308 4.916 1.00 86.38 255 SER A C 1
ATOM 1752 O O . SER A 1 255 ? 14.044 0.664 4.626 1.00 86.38 255 SER A O 1
ATOM 1754 N N . LEU A 1 256 ? 14.221 -1.489 5.262 1.00 84.06 256 LEU A N 1
ATOM 1755 C CA . LEU A 1 256 ? 12.780 -1.765 5.353 1.00 84.06 256 LEU A CA 1
ATOM 1756 C C . LEU A 1 256 ? 12.204 -1.423 6.741 1.00 84.06 256 LEU A C 1
ATOM 1758 O O . LEU A 1 256 ? 11.041 -1.713 7.036 1.00 84.06 256 LEU A O 1
ATOM 1762 N N . ASN A 1 257 ? 13.007 -0.797 7.605 1.00 82.06 257 ASN A N 1
ATOM 1763 C CA . ASN A 1 257 ? 12.558 -0.286 8.889 1.00 82.06 257 ASN A CA 1
ATOM 1764 C C . ASN A 1 257 ? 11.645 0.942 8.703 1.00 82.06 257 ASN A C 1
ATOM 1766 O O . ASN A 1 257 ? 12.093 2.039 8.371 1.00 82.06 257 ASN A O 1
ATOM 1770 N N . THR A 1 258 ? 10.351 0.742 8.952 1.00 78.12 258 THR A N 1
ATOM 1771 C CA . THR A 1 258 ? 9.299 1.774 8.922 1.00 78.12 258 THR A CA 1
ATOM 1772 C C . THR A 1 258 ? 8.703 2.010 10.316 1.00 78.12 258 THR A C 1
ATOM 1774 O O . THR A 1 258 ? 7.520 2.320 10.447 1.00 78.12 258 THR A O 1
ATOM 1777 N N . ASP A 1 259 ? 9.496 1.813 11.375 1.00 81.38 259 ASP A N 1
ATOM 1778 C CA . ASP A 1 259 ? 8.996 1.881 12.746 1.00 81.38 259 ASP A CA 1
ATOM 1779 C C . ASP A 1 259 ? 8.475 3.278 13.144 1.00 81.38 259 ASP A C 1
ATOM 1781 O O . ASP A 1 259 ? 9.075 4.318 12.860 1.00 81.38 259 ASP A O 1
ATOM 1785 N N . VAL A 1 260 ? 7.329 3.276 13.832 1.00 85.12 260 VAL A N 1
ATOM 1786 C CA . VAL A 1 260 ? 6.528 4.467 14.162 1.00 85.12 260 VAL A CA 1
ATOM 1787 C C . VAL A 1 260 ? 6.752 4.989 15.588 1.00 85.12 260 VAL A C 1
ATOM 1789 O O . VAL A 1 260 ? 6.158 6.000 15.970 1.00 85.12 260 VAL A O 1
ATOM 1792 N N . VAL A 1 261 ? 7.591 4.320 16.390 1.00 89.75 261 VAL A N 1
ATOM 1793 C CA . VAL A 1 261 ? 7.955 4.737 17.758 1.00 89.75 261 VAL A CA 1
ATOM 1794 C C . VAL A 1 261 ? 9.409 5.200 17.876 1.00 89.75 261 VAL A C 1
ATOM 1796 O O . VAL A 1 261 ? 9.717 5.990 18.769 1.00 89.75 261 VAL A O 1
ATOM 1799 N N . GLY A 1 262 ? 10.280 4.767 16.962 1.00 87.62 262 GLY A N 1
ATOM 1800 C CA . GLY A 1 262 ? 11.728 4.976 16.946 1.00 87.62 262 GLY A CA 1
ATOM 1801 C C . GLY A 1 262 ? 12.193 6.400 17.270 1.00 87.62 262 GLY A C 1
ATOM 1802 O O . GLY A 1 262 ? 13.037 6.556 18.152 1.00 87.62 262 GLY A O 1
ATOM 1803 N N . PRO A 1 263 ? 11.640 7.464 16.657 1.00 89.31 263 PRO A N 1
ATOM 1804 C CA . PRO A 1 263 ? 12.032 8.845 16.966 1.00 89.31 263 PRO A CA 1
ATOM 1805 C C . PRO A 1 263 ? 11.714 9.329 18.394 1.00 89.31 263 PRO A C 1
ATOM 1807 O O . PRO A 1 263 ? 12.198 10.384 18.793 1.00 89.31 263 PRO A O 1
ATOM 1810 N N . ALA A 1 264 ? 10.939 8.571 19.178 1.00 93.12 264 ALA A N 1
ATOM 1811 C CA . ALA A 1 264 ? 10.733 8.798 20.610 1.00 93.12 264 ALA A CA 1
ATOM 1812 C C . ALA A 1 264 ? 11.518 7.825 21.509 1.00 93.12 264 ALA A C 1
ATOM 1814 O O . ALA A 1 264 ? 11.379 7.877 22.731 1.00 93.12 264 ALA A O 1
ATOM 1815 N N . VAL A 1 265 ? 12.324 6.924 20.948 1.00 91.31 265 VAL A N 1
ATOM 1816 C CA . VAL A 1 265 ? 13.135 5.973 21.715 1.00 91.31 265 VAL A CA 1
ATOM 1817 C C . VAL A 1 265 ? 14.396 6.637 22.251 1.00 91.31 265 VAL A C 1
ATOM 1819 O O . VAL A 1 265 ? 15.134 7.300 21.526 1.00 91.31 265 VAL A O 1
ATOM 1822 N N . LEU A 1 266 ? 14.719 6.342 23.511 1.00 91.44 266 LEU A N 1
ATOM 1823 C CA . LEU A 1 266 ? 16.001 6.673 24.123 1.00 91.44 266 LEU A CA 1
ATOM 1824 C C . LEU A 1 266 ? 16.780 5.391 24.455 1.00 91.44 266 LEU A C 1
ATOM 1826 O O . LEU A 1 266 ? 16.238 4.413 24.970 1.00 91.44 266 LEU A O 1
ATOM 1830 N N . SER A 1 267 ? 18.089 5.400 24.198 1.00 89.19 267 SER A N 1
ATOM 1831 C CA . SER A 1 267 ? 18.969 4.248 24.449 1.00 89.19 267 SER A CA 1
ATOM 1832 C C . SER A 1 267 ? 19.156 3.927 25.941 1.00 89.19 267 SER A C 1
ATOM 1834 O O . SER A 1 267 ? 19.464 2.787 26.288 1.00 89.19 267 SER A O 1
ATOM 1836 N N . GLY A 1 268 ? 18.926 4.907 26.821 1.00 90.62 268 GLY A N 1
ATOM 1837 C CA . GLY A 1 268 ? 18.943 4.783 28.280 1.00 90.62 268 GLY A CA 1
ATOM 1838 C C . GLY A 1 268 ? 17.743 5.484 28.939 1.00 90.62 268 GLY A C 1
ATOM 1839 O O . GLY A 1 268 ? 16.933 6.087 28.233 1.00 90.62 268 GLY A O 1
ATOM 1840 N N . PRO A 1 269 ? 17.616 5.434 30.281 1.00 91.88 269 PRO A N 1
ATOM 1841 C CA . PRO A 1 269 ? 16.497 6.030 31.018 1.00 91.88 269 PRO A CA 1
ATOM 1842 C C . PRO A 1 269 ? 16.257 7.510 30.654 1.00 91.88 269 PRO A C 1
ATOM 1844 O O . PRO A 1 269 ? 17.230 8.264 30.592 1.00 91.88 269 PRO A O 1
ATOM 1847 N N . PRO A 1 270 ? 14.998 7.958 30.460 1.00 95.06 270 PRO A N 1
ATOM 1848 C CA . PRO A 1 270 ? 13.733 7.250 30.715 1.00 95.06 270 PRO A CA 1
ATOM 1849 C C . PRO A 1 270 ? 13.290 6.238 29.637 1.00 95.06 270 PRO A C 1
ATOM 1851 O O . PRO A 1 270 ? 12.179 5.730 29.719 1.00 95.06 270 PRO A O 1
ATOM 1854 N N . TYR A 1 271 ? 14.135 5.911 28.653 1.00 93.12 271 TYR A N 1
ATOM 1855 C CA . TYR A 1 271 ? 13.880 5.012 27.509 1.00 93.12 271 TYR A CA 1
ATOM 1856 C C . TYR A 1 271 ? 12.847 5.496 26.482 1.00 93.12 271 TYR A C 1
ATOM 1858 O O . TYR A 1 271 ? 12.898 5.053 25.336 1.00 93.12 271 TYR A O 1
ATOM 1866 N N . VAL A 1 272 ? 11.969 6.430 26.850 1.00 94.94 272 VAL A N 1
ATOM 1867 C CA . VAL A 1 272 ? 10.998 7.064 25.953 1.00 94.94 272 VAL A CA 1
ATOM 1868 C C . VAL A 1 272 ? 10.993 8.581 26.171 1.00 94.94 272 VAL A C 1
ATOM 1870 O O . VAL A 1 272 ? 10.930 9.052 27.307 1.00 94.94 272 VAL A O 1
ATOM 1873 N N . ASP A 1 273 ? 11.042 9.355 25.088 1.00 96.31 273 ASP A N 1
ATOM 1874 C CA . ASP A 1 273 ? 10.849 10.805 25.096 1.00 96.31 273 ASP A CA 1
ATOM 1875 C C . ASP A 1 273 ? 9.346 11.137 25.074 1.00 96.31 273 ASP A C 1
ATOM 1877 O O . ASP A 1 273 ? 8.653 10.992 24.065 1.00 96.31 273 ASP A O 1
ATOM 1881 N N . ALA A 1 274 ? 8.831 11.614 26.209 1.00 96.06 274 ALA A N 1
ATOM 1882 C CA . ALA A 1 274 ? 7.420 11.953 26.369 1.00 96.06 274 ALA A CA 1
ATOM 1883 C C . ALA A 1 274 ? 6.944 13.128 25.482 1.00 96.06 274 ALA A C 1
ATOM 1885 O O . ALA A 1 274 ? 5.747 13.225 25.202 1.00 96.06 274 ALA A O 1
ATOM 1886 N N . ALA A 1 275 ? 7.836 14.015 25.025 1.00 96.81 275 ALA A N 1
ATOM 1887 C CA . ALA A 1 275 ? 7.486 15.096 24.103 1.00 96.81 275 ALA A CA 1
ATOM 1888 C C . ALA A 1 275 ? 7.339 14.567 22.668 1.00 96.81 275 ALA A C 1
ATOM 1890 O O . ALA A 1 275 ? 6.359 14.899 21.994 1.00 96.81 275 ALA A O 1
ATOM 1891 N N . ALA A 1 276 ? 8.241 13.681 22.238 1.00 96.69 276 ALA A N 1
ATOM 1892 C CA . ALA A 1 276 ? 8.119 12.973 20.964 1.00 96.69 276 ALA A CA 1
ATOM 1893 C C . ALA A 1 276 ? 6.868 12.069 20.941 1.00 96.69 276 ALA A C 1
ATOM 1895 O O . ALA A 1 276 ? 6.094 12.120 19.985 1.00 96.69 276 ALA A O 1
ATOM 1896 N N . VAL A 1 277 ? 6.560 11.349 22.030 1.00 97.94 277 VAL A N 1
ATOM 1897 C CA . VAL A 1 277 ? 5.279 10.619 22.177 1.00 97.94 277 VAL A CA 1
ATOM 1898 C C . VAL A 1 277 ? 4.069 11.549 22.054 1.00 97.94 277 VAL A C 1
ATOM 1900 O O . VAL A 1 277 ? 3.065 11.170 21.452 1.00 97.94 277 VAL A O 1
ATOM 1903 N N . GLY A 1 278 ? 4.147 12.781 22.566 1.00 97.94 278 GLY A N 1
ATOM 1904 C CA . GLY A 1 278 ? 3.100 13.790 22.381 1.00 97.94 278 GLY A CA 1
ATOM 1905 C C . GLY A 1 278 ? 2.842 14.124 20.906 1.00 97.94 278 GLY A C 1
ATOM 1906 O O . GLY A 1 278 ? 1.686 14.206 20.485 1.00 97.94 278 GLY A O 1
ATOM 1907 N N . GLN A 1 279 ? 3.904 14.246 20.104 1.00 96.94 279 GLN A N 1
ATOM 1908 C CA . GLN A 1 279 ? 3.817 14.470 18.655 1.00 96.94 279 GLN A CA 1
ATOM 1909 C C . GLN A 1 279 ? 3.263 13.239 17.921 1.00 96.94 279 GLN A C 1
ATOM 1911 O O . GLN A 1 279 ? 2.332 13.372 17.123 1.00 96.94 279 GLN A O 1
ATOM 1916 N N . ILE A 1 280 ? 3.762 12.041 18.245 1.00 97.81 280 ILE A N 1
ATOM 1917 C CA . ILE A 1 280 ? 3.268 10.765 17.700 1.00 97.81 280 ILE A CA 1
ATOM 1918 C C . ILE A 1 280 ? 1.775 10.591 18.019 1.00 97.81 280 ILE A C 1
ATOM 1920 O O . ILE A 1 280 ? 0.992 10.226 17.145 1.00 97.81 280 ILE A O 1
ATOM 1924 N N . SER A 1 281 ? 1.343 10.926 19.240 1.00 98.38 281 SER A N 1
ATOM 1925 C CA . SER A 1 281 ? -0.062 10.841 19.651 1.00 98.38 281 SER A CA 1
ATOM 1926 C C . SER A 1 281 ? -0.969 11.770 18.844 1.00 98.38 281 SER A C 1
ATOM 1928 O O . SER A 1 281 ? -2.069 11.363 18.473 1.00 98.38 281 SER A O 1
ATOM 1930 N N . ALA A 1 282 ? -0.523 12.991 18.531 1.00 98.25 282 ALA A N 1
ATOM 1931 C CA . ALA A 1 282 ? -1.282 13.914 17.687 1.00 98.25 282 ALA A CA 1
ATOM 1932 C C . ALA A 1 282 ? -1.452 13.374 16.254 1.00 98.25 282 ALA A C 1
ATOM 1934 O O . ALA A 1 282 ? -2.563 13.382 15.723 1.00 98.25 282 ALA A O 1
ATOM 1935 N N . GLN A 1 283 ? -0.381 12.836 15.663 1.00 98.06 283 GLN A N 1
ATOM 1936 C CA . GLN A 1 283 ? -0.408 12.234 14.324 1.00 98.06 283 GLN A CA 1
ATOM 1937 C C . GLN A 1 283 ? -1.262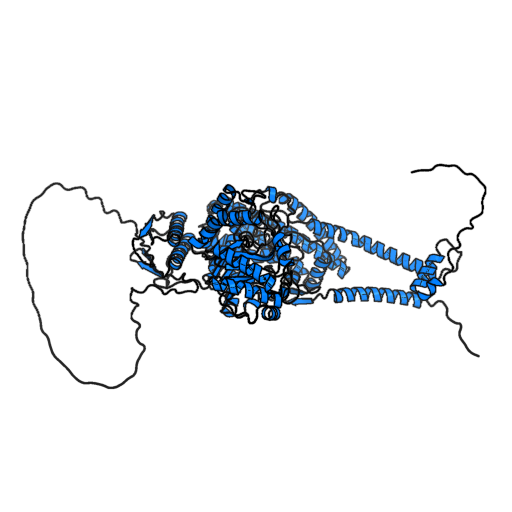 10.956 14.282 1.00 98.06 283 GLN A C 1
ATOM 1939 O O . GLN A 1 283 ? -2.047 10.766 13.356 1.00 98.06 283 GLN A O 1
ATOM 1944 N N . TYR A 1 284 ? -1.175 10.103 15.308 1.00 98.50 284 TYR A N 1
ATOM 1945 C CA . TYR A 1 284 ? -1.991 8.891 15.412 1.00 98.50 284 TYR A CA 1
ATOM 1946 C C . TYR A 1 284 ? -3.487 9.212 15.511 1.00 98.50 284 TYR A C 1
ATOM 1948 O O . TYR A 1 284 ? -4.299 8.561 14.860 1.00 98.50 284 TYR A O 1
ATOM 1956 N N . ARG A 1 285 ? -3.860 10.258 16.264 1.00 98.56 285 ARG A N 1
ATOM 1957 C CA . ARG A 1 285 ? -5.247 10.751 16.325 1.00 98.56 285 ARG A CA 1
ATOM 1958 C C . ARG A 1 285 ? -5.737 11.221 14.954 1.00 98.56 285 ARG A C 1
ATOM 1960 O O . ARG A 1 285 ? -6.802 10.796 14.528 1.00 98.56 285 ARG A O 1
ATOM 1967 N N . GLN A 1 286 ? -4.933 12.012 14.237 1.00 98.31 286 GLN A N 1
ATOM 1968 C CA . GLN A 1 286 ? -5.250 12.459 12.875 1.00 98.31 286 GLN A CA 1
ATOM 1969 C C . GLN A 1 286 ? -5.486 11.275 11.918 1.00 98.31 286 GLN A C 1
ATOM 1971 O O . GLN A 1 286 ? -6.452 11.294 11.155 1.00 98.31 286 GLN A O 1
ATOM 1976 N N . LEU A 1 287 ? -4.646 10.233 11.975 1.00 98.50 287 LEU A N 1
ATOM 1977 C CA . LEU A 1 287 ? -4.823 9.021 11.169 1.00 98.50 287 LEU A CA 1
ATOM 1978 C C . LEU A 1 287 ? -6.095 8.251 11.544 1.00 98.50 287 LEU A C 1
ATOM 1980 O O . LEU A 1 287 ? -6.834 7.834 10.653 1.00 98.50 287 LEU A O 1
ATOM 1984 N N . VAL A 1 288 ? -6.353 8.058 12.839 1.00 98.75 288 VAL A N 1
ATOM 1985 C CA . VAL A 1 288 ? -7.538 7.350 13.350 1.00 98.75 288 VAL A CA 1
ATOM 1986 C C . VAL A 1 288 ? -8.826 8.060 12.928 1.00 98.75 288 VAL A C 1
ATOM 1988 O O . VAL A 1 288 ? -9.711 7.418 12.364 1.00 98.75 288 VAL A O 1
ATOM 1991 N N . ASP A 1 289 ? -8.905 9.378 13.112 1.00 98.38 289 ASP A N 1
ATOM 1992 C CA . ASP A 1 289 ? -10.076 10.183 12.753 1.00 98.38 289 ASP A CA 1
ATOM 1993 C C . ASP A 1 289 ? -10.329 10.172 11.233 1.00 98.38 289 ASP A C 1
ATOM 1995 O O . ASP A 1 289 ? -11.470 10.020 10.790 1.00 98.38 289 ASP A O 1
ATOM 1999 N N . HIS A 1 290 ? -9.266 10.264 10.419 1.00 98.06 290 HIS A N 1
ATOM 2000 C CA . HIS A 1 290 ? -9.344 10.154 8.954 1.00 98.06 290 HIS A CA 1
ATOM 2001 C C . HIS A 1 290 ? -9.792 8.757 8.507 1.00 98.06 290 HIS A C 1
ATOM 2003 O O . HIS A 1 290 ? -10.704 8.629 7.691 1.00 98.06 290 HIS A O 1
ATOM 2009 N N . SER A 1 291 ? -9.214 7.703 9.087 1.00 98.50 291 SER A N 1
ATOM 2010 C CA . SER A 1 291 ? -9.522 6.308 8.744 1.00 98.50 291 SER A CA 1
ATOM 2011 C C . SER A 1 291 ? -10.958 5.933 9.122 1.00 98.50 291 SER A C 1
ATOM 2013 O O . SER A 1 291 ? -11.660 5.311 8.323 1.00 98.50 291 SER A O 1
ATOM 2015 N N . LEU A 1 292 ? -11.445 6.378 10.286 1.00 98.25 292 LEU A N 1
ATOM 2016 C CA . LEU A 1 292 ? -12.853 6.256 10.683 1.00 98.25 292 LEU A CA 1
ATOM 2017 C C . LEU A 1 292 ? -13.778 7.017 9.720 1.00 98.25 292 LEU A C 1
ATOM 2019 O O . LEU A 1 292 ? -14.789 6.471 9.282 1.00 98.25 292 LEU A O 1
ATOM 2023 N N . ALA A 1 293 ? -13.407 8.235 9.309 1.00 97.06 293 ALA A N 1
ATOM 2024 C CA . ALA A 1 293 ? -14.160 9.018 8.325 1.00 97.06 293 ALA A CA 1
ATOM 2025 C C . ALA A 1 293 ? -14.109 8.452 6.888 1.00 97.06 293 ALA A C 1
ATOM 2027 O O . ALA A 1 293 ? -14.963 8.805 6.063 1.00 97.06 293 ALA A O 1
ATOM 2028 N N . GLN A 1 294 ? -13.148 7.569 6.591 1.00 96.31 294 GLN A N 1
ATOM 2029 C CA . GLN A 1 294 ? -13.106 6.713 5.399 1.00 96.31 294 GLN A CA 1
ATOM 2030 C C . GLN A 1 294 ? -13.820 5.360 5.602 1.00 96.31 294 GLN A C 1
ATOM 2032 O O . GLN A 1 294 ? -14.087 4.663 4.623 1.00 96.31 294 GLN A O 1
ATOM 2037 N N . GLY A 1 295 ? -14.243 5.019 6.821 1.00 96.25 295 GLY A N 1
ATOM 2038 C CA . GLY A 1 295 ? -15.023 3.816 7.125 1.00 96.25 295 GLY A CA 1
ATOM 2039 C C . GLY A 1 295 ? -14.193 2.580 7.482 1.00 96.25 295 GLY A C 1
ATOM 2040 O O . GLY A 1 295 ? -14.721 1.470 7.422 1.00 96.25 295 GLY A O 1
ATOM 2041 N N . TYR A 1 296 ? -12.923 2.732 7.858 1.00 98.62 296 TYR A N 1
ATOM 2042 C CA . TYR A 1 296 ? -12.137 1.660 8.477 1.00 98.62 296 TYR A CA 1
ATOM 2043 C C . TYR A 1 296 ? -12.560 1.436 9.934 1.00 98.62 296 TYR A C 1
ATOM 2045 O O . TYR A 1 296 ? -12.934 2.376 10.631 1.00 98.62 296 TYR A O 1
ATOM 2053 N N . ASN A 1 297 ? -12.486 0.188 10.404 1.00 98.25 297 ASN A N 1
ATOM 2054 C CA . ASN A 1 297 ? -12.888 -0.209 11.760 1.00 98.25 297 ASN A CA 1
ATOM 2055 C C . ASN A 1 297 ? -11.803 -1.006 12.513 1.00 98.25 297 ASN A C 1
ATOM 2057 O O . ASN A 1 297 ? -12.065 -1.602 13.558 1.00 98.25 297 ASN A O 1
ATOM 2061 N N . GLY A 1 298 ? -10.564 -0.985 12.022 1.00 98.56 298 GLY A N 1
ATOM 2062 C CA . GLY A 1 298 ? -9.398 -1.484 12.739 1.00 98.56 298 GLY A CA 1
ATOM 2063 C C . GLY A 1 298 ? -8.088 -0.908 12.208 1.00 98.56 298 GLY A C 1
ATOM 2064 O O . GLY A 1 298 ? -8.047 -0.296 11.141 1.00 98.56 298 GLY A O 1
ATOM 2065 N N . ILE A 1 299 ? -7.024 -1.070 12.984 1.00 98.69 299 ILE A N 1
ATOM 2066 C CA . ILE A 1 299 ? -5.697 -0.517 12.707 1.00 98.69 299 ILE A CA 1
ATOM 2067 C C . ILE A 1 299 ? -4.611 -1.473 13.200 1.00 98.69 299 ILE A C 1
ATOM 2069 O O . ILE A 1 299 ? -4.766 -2.116 14.242 1.00 98.69 299 ILE A O 1
ATOM 2073 N N . VAL A 1 300 ? -3.525 -1.568 12.436 1.00 98.38 300 VAL A N 1
ATOM 2074 C CA . VAL A 1 300 ? -2.339 -2.370 12.741 1.00 98.38 300 VAL A CA 1
ATOM 2075 C C . VAL A 1 300 ? -1.192 -1.440 13.146 1.00 98.38 300 VAL A C 1
ATOM 2077 O O . VAL A 1 300 ? -0.765 -0.592 12.362 1.00 98.38 300 VAL A O 1
ATOM 2080 N N . VAL A 1 301 ? -0.684 -1.607 14.366 1.00 96.19 301 VAL A N 1
ATOM 2081 C CA . VAL A 1 301 ? 0.502 -0.911 14.903 1.00 96.19 301 VAL A CA 1
ATOM 2082 C C . VAL A 1 301 ? 1.644 -1.911 15.112 1.00 96.19 301 VAL A C 1
ATOM 2084 O O . VAL A 1 301 ? 1.386 -3.105 15.232 1.00 96.19 301 VAL A O 1
ATOM 2087 N N . GLN A 1 302 ? 2.901 -1.465 15.139 1.00 90.50 302 GLN A N 1
ATOM 2088 C CA . GLN A 1 302 ? 4.047 -2.369 15.320 1.00 90.50 302 GLN A CA 1
ATOM 2089 C C . GLN A 1 302 ? 4.345 -2.679 16.799 1.00 90.50 302 GLN A C 1
ATOM 2091 O O . GLN A 1 302 ? 4.091 -1.867 17.695 1.00 90.50 302 GLN A O 1
ATOM 2096 N N . GLY A 1 303 ? 4.937 -3.854 17.027 1.00 90.19 303 GLY A N 1
ATOM 2097 C CA . GLY A 1 303 ? 5.583 -4.259 18.276 1.00 90.19 303 GLY A CA 1
ATOM 2098 C C . GLY A 1 303 ? 4.822 -5.317 19.083 1.00 90.19 303 GLY A C 1
ATOM 2099 O O . GLY A 1 303 ? 3.597 -5.350 19.124 1.00 90.19 303 GLY A O 1
ATOM 2100 N N . PHE A 1 304 ? 5.576 -6.169 19.771 1.00 94.62 304 PHE A N 1
ATOM 2101 C CA . PHE A 1 304 ? 5.110 -7.210 20.686 1.00 94.62 304 PHE A CA 1
ATOM 2102 C C . PHE A 1 304 ? 6.061 -7.358 21.885 1.00 94.62 304 PHE A C 1
ATOM 2104 O O . PHE A 1 304 ? 5.675 -7.036 23.009 1.00 94.62 304 PHE A O 1
ATOM 2111 N N . LEU A 1 305 ? 7.311 -7.787 21.657 1.00 93.94 305 LEU A N 1
ATOM 2112 C CA . LEU A 1 305 ? 8.327 -7.946 22.713 1.00 93.94 305 LEU A CA 1
ATOM 2113 C C . LEU A 1 305 ? 8.670 -6.619 23.397 1.00 93.94 305 LEU A C 1
ATOM 2115 O O . LEU A 1 305 ? 9.030 -6.572 24.570 1.00 93.94 305 LEU A O 1
ATOM 2119 N N . GLU A 1 306 ? 8.506 -5.538 22.649 1.00 92.88 306 GLU A N 1
ATOM 2120 C CA . GLU A 1 306 ? 8.679 -4.146 23.029 1.00 92.88 306 GLU A CA 1
ATOM 2121 C C . GLU A 1 306 ? 7.764 -3.723 24.196 1.00 92.88 306 GLU A C 1
ATOM 2123 O O . GLU A 1 306 ? 8.013 -2.697 24.823 1.00 92.88 306 GLU A O 1
ATOM 2128 N N . TYR A 1 307 ? 6.744 -4.527 24.520 1.00 96.12 307 TYR A N 1
ATOM 2129 C CA . TYR A 1 307 ? 5.777 -4.309 25.600 1.00 96.12 307 TYR A CA 1
ATOM 2130 C C . TYR A 1 307 ? 5.773 -5.439 26.657 1.00 96.12 307 TYR A C 1
ATOM 2132 O O . TYR A 1 307 ? 4.860 -5.492 27.480 1.00 96.12 307 TYR A O 1
ATOM 2140 N N . VAL A 1 308 ? 6.758 -6.351 26.643 1.00 97.00 308 VAL A N 1
ATOM 2141 C CA . VAL A 1 308 ? 6.787 -7.575 27.474 1.00 97.00 308 VAL A CA 1
ATOM 2142 C C . VAL A 1 308 ? 8.056 -7.652 28.333 1.00 97.00 308 VAL A C 1
ATOM 2144 O O . VAL A 1 308 ? 9.164 -7.411 27.858 1.00 97.00 308 VAL A O 1
ATOM 2147 N N . THR A 1 309 ? 7.909 -8.032 29.606 1.00 96.62 309 THR A N 1
ATOM 2148 C CA . THR A 1 309 ? 9.016 -8.211 30.565 1.00 96.62 309 THR A CA 1
ATOM 2149 C C . THR A 1 309 ? 9.340 -9.675 30.888 1.00 96.62 309 THR A C 1
ATOM 2151 O O . THR A 1 309 ? 10.385 -9.939 31.482 1.00 96.62 309 THR A O 1
ATOM 2154 N N . PHE A 1 310 ? 8.493 -10.626 30.478 1.00 96.50 310 PHE A N 1
ATOM 2155 C CA . PHE A 1 310 ? 8.584 -12.058 30.795 1.00 96.50 310 PHE A CA 1
ATOM 2156 C C . PHE A 1 310 ? 8.751 -12.313 32.304 1.00 96.50 310 PHE A C 1
ATOM 2158 O O . PHE A 1 310 ? 9.617 -13.090 32.734 1.00 96.50 310 PHE A O 1
ATOM 2165 N N . ASP A 1 311 ? 7.943 -11.625 33.116 1.00 90.56 311 ASP A N 1
ATOM 2166 C CA . ASP A 1 311 ? 8.047 -11.709 34.575 1.00 90.56 311 ASP A CA 1
ATOM 2167 C C . ASP A 1 311 ? 7.814 -13.149 35.075 1.00 90.56 311 ASP A C 1
ATOM 2169 O O . ASP A 1 311 ? 7.094 -13.952 34.478 1.00 90.56 311 ASP A O 1
ATOM 2173 N N . GLY A 1 312 ? 8.503 -13.519 36.152 1.00 86.44 312 GLY A N 1
ATOM 2174 C CA . GLY A 1 312 ? 8.527 -14.881 36.688 1.00 86.44 312 GLY A CA 1
ATOM 2175 C C . GLY A 1 312 ? 9.314 -15.920 35.868 1.00 86.44 312 GLY A C 1
ATOM 2176 O O . GLY A 1 312 ? 9.684 -16.946 36.439 1.00 86.44 312 GLY A O 1
ATOM 2177 N N . LEU A 1 313 ? 9.637 -15.684 34.586 1.00 92.31 313 LEU A N 1
ATOM 2178 C CA . LEU A 1 313 ? 10.410 -16.641 33.771 1.00 92.31 313 LEU A CA 1
ATOM 2179 C C . LEU A 1 313 ? 11.934 -16.502 33.898 1.00 92.31 313 LEU A C 1
ATOM 2181 O O . LEU A 1 313 ? 12.659 -17.453 33.613 1.00 92.31 313 LEU A O 1
ATOM 2185 N N . GLY A 1 314 ? 12.450 -15.330 34.280 1.00 90.06 314 GLY A N 1
ATOM 2186 C CA . GLY A 1 314 ? 13.900 -15.089 34.286 1.00 90.06 314 GLY A CA 1
ATOM 2187 C C . GLY A 1 314 ? 14.513 -15.099 32.878 1.00 90.06 314 GLY A C 1
ATOM 2188 O O . GLY A 1 314 ? 15.599 -15.644 32.657 1.00 90.06 314 GLY A O 1
ATOM 2189 N N . VAL A 1 315 ? 13.799 -14.528 31.903 1.00 95.25 315 VAL A N 1
ATOM 2190 C CA . VAL A 1 315 ? 14.354 -14.170 30.587 1.00 95.25 315 VAL A CA 1
ATOM 2191 C C . VAL A 1 315 ? 15.363 -13.033 30.751 1.00 95.25 315 VAL A C 1
ATOM 2193 O O . VAL A 1 315 ? 16.528 -13.186 30.383 1.00 95.25 315 VAL A O 1
ATOM 2196 N N . TYR A 1 316 ? 14.930 -11.937 31.377 1.00 95.19 316 TYR A N 1
ATOM 2197 C CA . TYR A 1 316 ? 15.768 -10.787 31.697 1.00 95.19 316 TYR A CA 1
ATOM 2198 C C . TYR A 1 316 ? 16.308 -10.889 33.139 1.00 95.19 316 TYR A C 1
ATOM 2200 O O . TYR A 1 316 ? 15.531 -11.150 34.063 1.00 95.19 316 TYR A O 1
ATOM 2208 N N . PRO A 1 317 ? 17.624 -10.721 33.372 1.00 90.19 317 PRO A N 1
ATOM 2209 C CA . PRO A 1 317 ? 18.199 -10.700 34.715 1.00 90.19 317 PRO A CA 1
ATOM 2210 C C . PRO A 1 317 ? 17.819 -9.434 35.505 1.00 90.19 317 PRO A C 1
ATOM 2212 O O . PRO A 1 317 ? 17.391 -8.418 34.959 1.00 90.19 317 PRO A O 1
ATOM 2215 N N . GLY A 1 318 ? 18.009 -9.477 36.827 1.00 90.31 318 GLY A N 1
ATOM 2216 C CA . GLY A 1 318 ? 17.728 -8.337 37.702 1.00 90.31 318 GLY A CA 1
ATOM 2217 C C . GLY A 1 318 ? 18.574 -7.110 37.345 1.00 90.31 318 GLY A C 1
ATOM 2218 O O . GLY A 1 318 ? 19.797 -7.152 37.460 1.00 90.31 318 GLY A O 1
ATOM 2219 N N . GLY A 1 319 ? 17.912 -6.019 36.949 1.00 88.81 319 GLY A N 1
ATOM 2220 C CA . GLY A 1 319 ? 18.554 -4.772 36.513 1.00 88.81 319 GLY A CA 1
ATOM 2221 C C . GLY A 1 319 ? 18.747 -4.631 34.998 1.00 88.81 319 GLY A C 1
ATOM 2222 O O . GLY A 1 319 ? 19.328 -3.639 34.569 1.00 88.81 319 GLY A O 1
ATOM 2223 N N . ASP A 1 320 ? 18.266 -5.582 34.192 1.00 92.81 320 ASP A N 1
ATOM 2224 C CA . ASP A 1 320 ? 18.310 -5.495 32.728 1.00 92.81 320 ASP A CA 1
ATOM 2225 C C . ASP A 1 320 ? 17.449 -4.322 32.189 1.00 92.81 320 ASP A C 1
ATOM 2227 O O . ASP A 1 320 ? 16.300 -4.153 32.625 1.00 92.81 320 ASP A O 1
ATOM 2231 N N . PRO A 1 321 ? 17.960 -3.506 31.241 1.00 93.19 321 PRO A N 1
ATOM 2232 C CA . PRO A 1 321 ? 17.220 -2.384 30.664 1.00 93.19 321 PRO A CA 1
ATOM 2233 C C . PRO A 1 321 ? 15.928 -2.780 29.931 1.00 93.19 321 PRO A C 1
ATOM 2235 O O . PRO A 1 321 ? 15.017 -1.953 29.885 1.00 93.19 321 PRO A O 1
ATOM 2238 N N . HIS A 1 322 ? 15.796 -4.007 29.409 1.00 94.31 322 HIS A N 1
ATOM 2239 C CA . HIS A 1 322 ? 14.591 -4.466 28.698 1.00 94.31 322 HIS A CA 1
ATOM 2240 C C . HIS A 1 322 ? 13.328 -4.323 29.558 1.00 94.31 322 HIS A C 1
ATOM 2242 O O . HIS A 1 322 ? 12.315 -3.804 29.097 1.00 94.31 322 HIS A O 1
ATOM 2248 N N . VAL A 1 323 ? 13.401 -4.709 30.838 1.00 95.62 323 VAL A N 1
ATOM 2249 C CA . VAL A 1 323 ? 12.259 -4.657 31.770 1.00 95.62 323 VAL A CA 1
ATOM 2250 C C . VAL A 1 323 ? 11.800 -3.217 32.016 1.00 95.62 323 VAL A C 1
ATOM 2252 O O . VAL A 1 323 ? 10.605 -2.950 32.131 1.00 95.62 323 VAL A O 1
ATOM 2255 N N . ALA A 1 324 ? 12.740 -2.272 32.091 1.00 95.38 324 ALA A N 1
ATOM 2256 C CA . ALA A 1 324 ? 12.427 -0.858 32.273 1.00 95.38 324 ALA A CA 1
ATOM 2257 C C . ALA A 1 324 ? 11.919 -0.209 30.972 1.00 95.38 324 ALA A C 1
ATOM 2259 O O . ALA A 1 324 ? 10.966 0.567 31.015 1.00 95.38 324 ALA A O 1
ATOM 2260 N N . ARG A 1 325 ? 12.501 -0.574 29.822 1.00 94.25 325 ARG A N 1
ATOM 2261 C CA . ARG A 1 325 ? 12.080 -0.118 28.491 1.00 94.25 325 ARG A CA 1
ATOM 2262 C C . ARG A 1 325 ? 10.659 -0.580 28.163 1.00 94.25 325 ARG A C 1
ATOM 2264 O O . ARG A 1 325 ? 9.827 0.258 27.840 1.00 94.25 325 ARG A O 1
ATOM 2271 N N . ALA A 1 326 ? 10.346 -1.865 28.329 1.00 95.62 326 ALA A N 1
ATOM 2272 C CA . ALA A 1 326 ? 9.008 -2.400 28.066 1.00 95.62 326 ALA A CA 1
ATOM 2273 C C . ALA A 1 326 ? 7.927 -1.752 28.951 1.00 95.62 326 ALA A C 1
ATOM 2275 O O . ALA A 1 326 ? 6.836 -1.433 28.477 1.00 95.62 326 ALA A O 1
ATOM 2276 N N . ARG A 1 327 ? 8.246 -1.457 30.220 1.00 97.31 327 ARG A N 1
ATOM 2277 C CA . ARG A 1 327 ? 7.350 -0.697 31.110 1.00 97.31 327 ARG A CA 1
ATOM 2278 C C . ARG A 1 327 ? 7.131 0.737 30.623 1.00 97.31 327 ARG A C 1
ATOM 2280 O O . ARG A 1 327 ? 5.985 1.170 30.585 1.00 97.31 327 ARG A O 1
ATOM 2287 N N . ALA A 1 328 ? 8.180 1.432 30.177 1.00 97.00 328 ALA A N 1
ATOM 2288 C CA . ALA A 1 328 ? 8.057 2.767 29.585 1.00 97.00 328 ALA A CA 1
ATOM 2289 C C . ALA A 1 328 ? 7.235 2.759 28.276 1.00 97.00 328 ALA A C 1
ATOM 2291 O O . ALA A 1 328 ? 6.425 3.658 28.056 1.00 97.00 328 ALA A O 1
ATOM 2292 N N . MET A 1 329 ? 7.367 1.722 27.440 1.00 97.00 329 MET A N 1
ATOM 2293 C CA . MET A 1 329 ? 6.539 1.544 26.237 1.00 97.00 329 MET A CA 1
ATOM 2294 C C . MET A 1 329 ? 5.055 1.347 26.588 1.00 97.00 329 MET A C 1
ATOM 2296 O O . MET A 1 329 ? 4.192 2.014 26.015 1.00 97.00 329 MET A O 1
ATOM 2300 N N . VAL A 1 330 ? 4.738 0.493 27.568 1.00 98.12 330 VAL A N 1
ATOM 2301 C CA . VAL A 1 330 ? 3.359 0.307 28.061 1.00 98.12 330 VAL A CA 1
ATOM 2302 C C . VAL A 1 330 ? 2.804 1.591 28.696 1.00 98.12 330 VAL A C 1
ATOM 2304 O O . VAL A 1 330 ? 1.645 1.929 28.457 1.00 98.12 330 VAL A O 1
ATOM 2307 N N . GLU A 1 331 ? 3.609 2.332 29.461 1.00 98.25 331 GLU A N 1
ATOM 2308 C CA . GLU A 1 331 ? 3.200 3.579 30.121 1.00 98.25 331 GLU A CA 1
ATOM 2309 C C . GLU A 1 331 ? 2.926 4.716 29.124 1.00 98.25 331 GLU A C 1
ATOM 2311 O O . GLU A 1 331 ? 1.884 5.369 29.209 1.00 98.25 331 GLU A O 1
ATOM 2316 N N . HIS A 1 332 ? 3.823 4.939 28.159 1.00 98.00 332 HIS A N 1
ATOM 2317 C CA . HIS A 1 332 ? 3.749 6.087 27.254 1.00 98.00 332 HIS A CA 1
ATOM 2318 C C . HIS A 1 332 ? 2.976 5.815 25.958 1.00 98.00 332 HIS A C 1
ATOM 2320 O O . HIS A 1 332 ? 2.164 6.650 25.560 1.00 98.00 332 HIS A O 1
ATOM 2326 N N . PHE A 1 333 ? 3.168 4.660 25.313 1.00 98.00 333 PHE A N 1
ATOM 2327 C CA . PHE A 1 333 ? 2.472 4.313 24.065 1.00 98.00 333 PHE A CA 1
ATOM 2328 C C . PHE A 1 333 ? 1.171 3.536 24.293 1.00 98.00 333 PHE A C 1
ATOM 2330 O O . PHE A 1 333 ? 0.233 3.660 23.502 1.00 98.00 333 PHE A O 1
ATOM 2337 N N . GLY A 1 334 ? 1.044 2.814 25.411 1.00 97.94 334 GLY A N 1
ATOM 2338 C CA . GLY A 1 334 ? -0.196 2.129 25.787 1.00 97.94 334 GLY A CA 1
ATOM 2339 C C . GLY A 1 334 ? -1.450 3.028 25.805 1.00 97.94 334 GLY A C 1
ATOM 2340 O O . GLY A 1 334 ? -2.508 2.553 25.384 1.00 97.94 334 GLY A O 1
ATOM 2341 N N . PRO A 1 335 ? -1.382 4.307 26.229 1.00 98.19 335 PRO A N 1
ATOM 2342 C CA . PRO A 1 335 ? -2.473 5.278 26.085 1.00 98.19 335 PRO A CA 1
ATOM 2343 C C . PRO A 1 335 ? -2.670 5.836 24.665 1.00 98.19 335 PRO A C 1
ATOM 2345 O O . PRO A 1 335 ? -3.769 6.295 24.357 1.00 98.19 335 PRO A O 1
ATOM 2348 N N . VAL A 1 336 ? -1.643 5.814 23.804 1.00 98.44 336 VAL A N 1
ATOM 2349 C CA . VAL A 1 336 ? -1.720 6.331 22.425 1.00 98.44 336 VAL A CA 1
ATOM 2350 C C . VAL A 1 336 ? -2.573 5.406 21.565 1.00 98.44 336 VAL A C 1
ATOM 2352 O O . VAL A 1 336 ? -3.608 5.834 21.053 1.00 98.44 336 VAL A O 1
ATOM 2355 N N . TRP A 1 337 ? -2.208 4.124 21.467 1.00 98.19 337 TRP A N 1
ATOM 2356 C CA . TRP A 1 337 ? -2.928 3.178 20.607 1.00 98.19 337 TRP A CA 1
ATOM 2357 C C . TRP A 1 337 ? -4.360 2.921 21.096 1.00 98.19 337 TRP A C 1
ATOM 2359 O O . TRP A 1 337 ? -5.267 2.720 20.286 1.00 98.19 337 TRP A O 1
ATOM 2369 N N . ARG A 1 338 ? -4.592 3.040 22.414 1.00 98.44 338 ARG A N 1
ATOM 2370 C CA . ARG A 1 338 ? -5.922 2.953 23.040 1.00 98.44 338 ARG A CA 1
ATOM 2371 C C . ARG A 1 338 ? -6.929 3.951 22.468 1.00 98.44 338 ARG A C 1
ATOM 2373 O O . ARG A 1 338 ? -8.113 3.640 22.471 1.00 98.44 338 ARG A O 1
ATOM 2380 N N . TYR A 1 339 ? -6.494 5.097 21.935 1.00 98.62 339 TYR A N 1
ATOM 2381 C CA . TYR A 1 339 ? -7.390 6.082 21.316 1.00 98.62 339 TYR A CA 1
ATOM 2382 C C . TYR A 1 339 ? -8.287 5.471 20.227 1.00 98.62 339 TYR A C 1
ATOM 2384 O O . TYR A 1 339 ? -9.489 5.728 20.193 1.00 98.62 339 TYR A O 1
ATOM 2392 N N . ALA A 1 340 ? -7.721 4.590 19.399 1.00 98.56 340 ALA A N 1
ATOM 2393 C CA . ALA A 1 340 ? -8.456 3.883 18.357 1.00 98.56 340 ALA A CA 1
ATOM 2394 C C . ALA A 1 340 ? -9.493 2.903 18.948 1.00 98.56 340 ALA A C 1
ATOM 2396 O O . ALA A 1 340 ? -10.629 2.858 18.483 1.00 98.56 340 ALA A O 1
ATOM 2397 N N . ALA A 1 341 ? -9.144 2.183 20.022 1.00 98.31 341 ALA A N 1
ATOM 2398 C CA . ALA A 1 341 ? -10.048 1.255 20.711 1.00 98.31 341 ALA A CA 1
ATOM 2399 C C . ALA A 1 341 ? -11.184 1.967 21.475 1.00 98.31 341 ALA A C 1
ATOM 2401 O O . ALA A 1 341 ? -12.336 1.527 21.428 1.00 98.31 341 ALA A O 1
ATOM 2402 N N . ASP A 1 342 ? -10.895 3.105 22.116 1.00 97.56 342 ASP A N 1
ATOM 2403 C CA . ASP A 1 342 ? -11.899 4.018 22.679 1.00 97.56 342 ASP A CA 1
ATOM 2404 C C . ASP A 1 342 ? -12.924 4.402 21.595 1.00 97.56 342 ASP A C 1
ATOM 2406 O O . ASP A 1 342 ? -14.136 4.263 21.796 1.00 97.56 342 ASP A O 1
ATOM 2410 N N . LEU A 1 343 ? -12.436 4.783 20.408 1.00 97.44 343 LEU A N 1
ATOM 2411 C CA . LEU A 1 343 ? -13.254 5.115 19.239 1.00 97.44 343 LEU A CA 1
ATOM 2412 C C . LEU A 1 343 ? -13.875 3.901 18.512 1.00 97.44 343 LEU A C 1
ATOM 2414 O O . LEU A 1 343 ? -14.673 4.076 17.594 1.00 97.44 343 LEU A O 1
ATOM 2418 N N . GLY A 1 344 ? -13.603 2.676 18.968 1.00 95.06 344 GLY A N 1
ATOM 2419 C CA . GLY A 1 344 ? -14.252 1.451 18.492 1.00 95.06 344 GLY A CA 1
ATOM 2420 C C . GLY A 1 344 ? -13.535 0.707 17.373 1.00 95.06 344 GLY A C 1
ATOM 2421 O O . GLY A 1 344 ? -14.065 -0.294 16.900 1.00 95.06 344 GLY A O 1
ATOM 2422 N N . MET A 1 345 ? -12.336 1.140 16.984 1.00 98.31 345 MET A N 1
ATOM 2423 C CA . MET A 1 345 ? -11.485 0.379 16.075 1.00 98.31 345 MET A CA 1
ATOM 2424 C C . MET A 1 345 ? -10.870 -0.831 16.789 1.00 98.31 345 MET A C 1
ATOM 2426 O O . MET A 1 345 ? -10.387 -0.721 17.918 1.00 98.31 345 MET A O 1
ATOM 2430 N N . LYS A 1 346 ? -10.793 -1.979 16.110 1.00 98.56 346 LYS A N 1
ATOM 2431 C CA . LYS A 1 346 ? -9.953 -3.097 16.555 1.00 98.56 346 LYS A CA 1
ATOM 2432 C C . LYS A 1 346 ? -8.467 -2.742 16.393 1.00 98.56 346 LYS A C 1
ATOM 2434 O O . LYS A 1 346 ? -8.019 -2.508 15.274 1.00 98.56 346 LYS A O 1
ATOM 2439 N N . VAL A 1 347 ? -7.701 -2.726 17.484 1.00 98.81 347 VAL A N 1
ATOM 2440 C CA . VAL A 1 347 ? -6.250 -2.450 17.452 1.00 98.81 347 VAL A CA 1
ATOM 2441 C C . VAL A 1 347 ? -5.474 -3.761 17.458 1.00 98.81 347 VAL A C 1
ATOM 2443 O O . VAL A 1 347 ? -5.484 -4.469 18.464 1.00 98.81 347 VAL A O 1
ATOM 2446 N N . TYR A 1 348 ? -4.800 -4.076 16.358 1.00 98.75 348 TYR A N 1
ATOM 2447 C CA . TYR A 1 348 ? -3.912 -5.231 16.244 1.00 98.75 348 TYR A CA 1
ATOM 2448 C C . TYR A 1 348 ? -2.456 -4.793 16.320 1.00 98.75 348 TYR A C 1
ATOM 2450 O O . TYR A 1 348 ? -2.089 -3.740 15.804 1.00 98.75 348 TYR A O 1
ATOM 2458 N N . PHE A 1 349 ? -1.629 -5.624 16.941 1.00 98.06 349 PHE A N 1
ATOM 2459 C CA . PHE A 1 349 ? -0.195 -5.388 17.059 1.00 98.06 349 PHE A CA 1
ATOM 2460 C C . PHE A 1 349 ? 0.553 -6.366 16.157 1.00 98.06 349 PHE A C 1
ATOM 2462 O O . PHE A 1 349 ? 0.275 -7.560 16.211 1.00 98.06 349 PHE A O 1
ATOM 2469 N N . MET A 1 350 ? 1.448 -5.883 15.299 1.00 95.38 350 MET A N 1
ATOM 2470 C CA . MET A 1 350 ? 2.204 -6.699 14.350 1.00 95.38 350 MET A CA 1
ATOM 2471 C C . MET A 1 350 ? 3.602 -7.035 14.877 1.00 95.38 350 MET A C 1
ATOM 2473 O O . MET A 1 350 ? 4.273 -6.206 15.488 1.00 95.38 350 MET A O 1
ATOM 2477 N N . THR A 1 351 ? 4.048 -8.266 14.620 1.00 93.56 351 THR A N 1
ATOM 2478 C CA . THR A 1 351 ? 5.408 -8.719 14.917 1.00 93.56 351 THR A CA 1
ATOM 2479 C C . THR A 1 351 ? 5.897 -9.765 13.909 1.00 93.56 351 THR A C 1
ATOM 2481 O O . THR A 1 351 ? 5.104 -10.520 13.331 1.00 93.56 351 THR A O 1
ATOM 2484 N N . ASP A 1 352 ? 7.214 -9.811 13.708 1.00 93.50 352 ASP A N 1
ATOM 2485 C CA . ASP A 1 352 ? 7.891 -10.766 12.833 1.00 93.50 352 ASP A CA 1
ATOM 2486 C C . ASP A 1 352 ? 8.471 -11.914 13.657 1.00 93.50 352 ASP A C 1
ATOM 2488 O O . ASP A 1 352 ? 9.428 -11.740 14.413 1.00 93.50 352 ASP A O 1
ATOM 2492 N N . MET A 1 353 ? 7.888 -13.102 13.512 1.00 94.31 353 MET A N 1
ATOM 2493 C CA . MET A 1 353 ? 8.275 -14.288 14.264 1.00 94.31 353 MET A CA 1
ATOM 2494 C C . MET A 1 353 ? 9.328 -15.104 13.496 1.00 94.31 353 MET A C 1
ATOM 2496 O O . MET A 1 353 ? 9.135 -15.471 12.344 1.00 94.31 353 MET A O 1
ATOM 2500 N N . LEU A 1 354 ? 10.463 -15.456 14.095 1.00 95.12 354 LEU A N 1
ATOM 2501 C CA . LEU A 1 354 ? 10.750 -15.482 15.528 1.00 95.12 354 LEU A CA 1
ATOM 2502 C C . LEU A 1 354 ? 11.333 -14.153 16.046 1.00 95.12 354 LEU A C 1
ATOM 2504 O O . LEU A 1 354 ? 12.510 -13.870 15.828 1.00 95.12 354 LEU A O 1
ATOM 2508 N N . ALA A 1 355 ? 10.530 -13.377 16.779 1.00 94.06 355 ALA A N 1
ATOM 2509 C CA . ALA A 1 355 ? 10.971 -12.155 17.440 1.00 94.06 355 ALA A CA 1
ATOM 2510 C C . ALA A 1 355 ? 11.848 -12.506 18.647 1.00 94.06 355 ALA A C 1
ATOM 2512 O O . ALA A 1 355 ? 11.513 -13.399 19.432 1.00 94.06 355 ALA A O 1
ATOM 2513 N N . ILE A 1 356 ? 12.968 -11.810 18.814 1.00 94.38 356 ILE A N 1
ATOM 2514 C CA . ILE A 1 356 ? 13.988 -12.092 19.827 1.00 94.38 356 ILE A CA 1
ATOM 2515 C C . ILE A 1 356 ? 14.690 -10.815 20.297 1.00 94.38 356 ILE A C 1
ATOM 2517 O O . ILE A 1 356 ? 14.786 -9.833 19.574 1.00 94.38 356 ILE A O 1
ATOM 2521 N N . SER A 1 357 ? 15.284 -10.871 21.485 1.00 93.94 357 SER A N 1
ATOM 2522 C CA . SER A 1 357 ? 16.383 -9.986 21.893 1.00 93.94 357 SER A CA 1
ATOM 2523 C C . SER A 1 357 ? 17.503 -10.833 22.527 1.00 93.94 357 SER A C 1
ATOM 2525 O O . SER A 1 357 ? 17.280 -12.030 22.759 1.00 93.94 357 SER A O 1
ATOM 2527 N N . PRO A 1 358 ? 18.719 -10.313 22.784 1.00 94.31 358 PRO A N 1
ATOM 2528 C CA . PRO A 1 358 ? 19.857 -11.145 23.185 1.00 94.31 358 PRO A CA 1
ATOM 2529 C C . PRO A 1 358 ? 19.622 -11.979 24.463 1.00 94.31 358 PRO A C 1
ATOM 2531 O O . PRO A 1 358 ? 19.894 -13.184 24.418 1.00 94.31 358 PRO A O 1
ATOM 2534 N N . PRO A 1 359 ? 19.040 -11.442 25.561 1.00 95.88 359 PRO A N 1
ATOM 2535 C CA . PRO A 1 359 ? 18.720 -12.249 26.743 1.00 95.88 359 PRO A CA 1
ATOM 2536 C C . PRO A 1 359 ? 17.656 -13.324 26.475 1.00 95.88 359 PRO A C 1
ATOM 2538 O O . PRO A 1 359 ? 17.775 -14.437 26.989 1.00 95.88 359 PRO A O 1
ATOM 2541 N N . LEU A 1 360 ? 16.652 -13.033 25.634 1.00 96.56 360 LEU A N 1
ATOM 2542 C CA . LEU A 1 360 ? 15.613 -13.992 25.238 1.00 96.56 360 LEU A CA 1
ATOM 2543 C C . LEU A 1 360 ? 16.188 -15.124 24.382 1.00 96.56 360 LEU A C 1
ATOM 2545 O O . LEU A 1 360 ? 15.960 -16.293 24.687 1.00 96.56 360 LEU A O 1
ATOM 2549 N N . ARG A 1 361 ? 17.015 -14.802 23.383 1.00 96.50 361 ARG A N 1
ATOM 2550 C CA . ARG A 1 361 ? 17.753 -15.783 22.574 1.00 96.50 361 ARG A CA 1
ATOM 2551 C C . ARG A 1 361 ? 18.580 -16.721 23.462 1.00 96.50 361 ARG A C 1
ATOM 2553 O O . ARG A 1 361 ? 18.550 -17.937 23.275 1.00 96.50 361 ARG A O 1
ATOM 2560 N N . ASP A 1 362 ? 19.289 -16.179 24.450 1.00 96.62 362 ASP A N 1
ATOM 2561 C CA . ASP A 1 362 ? 20.090 -16.986 25.373 1.00 96.62 362 ASP A CA 1
ATOM 2562 C C . ASP A 1 362 ? 19.253 -17.730 26.424 1.00 96.62 362 ASP A C 1
ATOM 2564 O O . ASP A 1 362 ? 19.691 -18.780 26.894 1.00 96.62 362 ASP A O 1
ATOM 2568 N N . HIS A 1 363 ? 18.051 -17.259 26.773 1.00 97.06 363 HIS A N 1
ATOM 2569 C CA . HIS A 1 363 ? 17.080 -18.029 27.556 1.00 97.06 363 HIS A CA 1
ATOM 2570 C C . HIS A 1 363 ? 16.571 -19.239 26.761 1.00 97.06 363 HIS A C 1
ATOM 2572 O O . HIS A 1 363 ? 16.682 -20.363 27.248 1.00 97.06 363 HIS A O 1
ATOM 2578 N N . LEU A 1 364 ? 16.099 -19.037 25.526 1.00 97.12 364 LEU A N 1
ATOM 2579 C CA . LEU A 1 364 ? 15.612 -20.110 24.649 1.00 97.12 364 LEU A CA 1
ATOM 2580 C C . LEU A 1 364 ? 16.684 -21.185 24.428 1.00 97.12 364 LEU A C 1
ATOM 2582 O O . LEU A 1 364 ? 16.427 -22.366 24.637 1.00 97.12 364 LEU A O 1
ATOM 2586 N N . ARG A 1 365 ? 17.936 -20.788 24.158 1.00 97.12 365 ARG A N 1
ATOM 2587 C CA . ARG A 1 365 ? 19.098 -21.698 24.055 1.00 97.12 365 ARG A CA 1
ATOM 2588 C C . ARG A 1 365 ? 19.351 -22.580 25.288 1.00 97.12 365 ARG A C 1
ATOM 2590 O O . ARG A 1 365 ? 20.035 -23.593 25.151 1.00 97.12 365 ARG A O 1
ATOM 2597 N N . ARG A 1 366 ? 18.855 -22.212 26.478 1.00 96.62 366 ARG A N 1
ATOM 2598 C CA . ARG A 1 366 ? 18.965 -23.016 27.714 1.00 96.62 366 ARG A CA 1
ATOM 2599 C C . ARG A 1 366 ? 17.798 -23.988 27.909 1.00 96.62 366 ARG A C 1
ATOM 2601 O O . ARG A 1 366 ? 17.910 -24.885 28.744 1.00 96.62 366 ARG A O 1
ATOM 2608 N N . LEU A 1 367 ? 16.701 -23.838 27.165 1.00 95.19 367 LEU A N 1
ATOM 2609 C CA . LEU A 1 367 ? 15.598 -24.796 27.178 1.00 95.19 367 LEU A CA 1
ATOM 2610 C C . LEU A 1 367 ? 16.033 -26.110 26.507 1.00 95.19 367 LEU A C 1
ATOM 2612 O O . LEU A 1 367 ? 16.780 -26.082 25.526 1.00 95.19 367 LEU A O 1
ATOM 2616 N N . PRO A 1 368 ? 15.549 -27.281 26.956 1.00 92.62 368 PRO A N 1
ATOM 2617 C CA . PRO A 1 368 ? 15.710 -28.509 26.186 1.00 92.62 368 PRO A CA 1
ATOM 2618 C C . PRO A 1 368 ? 14.930 -28.366 24.869 1.00 92.62 368 PRO A C 1
ATOM 2620 O O . PRO A 1 368 ? 13.732 -28.110 24.910 1.00 92.62 368 PRO A O 1
ATOM 2623 N N . GLY A 1 369 ? 15.614 -28.502 23.729 1.00 91.56 369 GLY A N 1
ATOM 2624 C CA . GLY A 1 369 ? 15.104 -28.137 22.393 1.00 91.56 369 GLY A CA 1
ATOM 2625 C C . GLY A 1 369 ? 15.740 -26.851 21.839 1.00 91.56 369 GLY A C 1
ATOM 2626 O O . GLY A 1 369 ? 15.996 -26.741 20.643 1.00 91.56 369 GLY A O 1
ATOM 2627 N N . GLY A 1 370 ? 16.138 -25.919 22.709 1.00 95.50 370 GLY A N 1
ATOM 2628 C CA . GLY A 1 370 ? 16.902 -24.730 22.332 1.00 95.50 370 GLY A CA 1
ATOM 2629 C C . GLY A 1 370 ? 16.117 -23.761 21.443 1.00 95.50 370 GLY A C 1
ATOM 2630 O O . GLY A 1 370 ? 15.118 -23.187 21.862 1.00 95.50 370 GLY A O 1
ATOM 2631 N N . MET A 1 371 ? 16.605 -23.568 20.214 1.00 96.44 371 MET A N 1
ATOM 2632 C CA . MET A 1 371 ? 16.002 -22.693 19.193 1.00 96.44 371 MET A CA 1
ATOM 2633 C C . MET A 1 371 ? 15.122 -23.462 18.184 1.00 96.44 371 MET A C 1
ATOM 2635 O O . MET A 1 371 ? 14.814 -22.929 17.120 1.00 96.44 371 MET A O 1
ATOM 2639 N N . ASP A 1 372 ? 14.771 -24.722 18.462 1.00 97.50 372 ASP A N 1
ATOM 2640 C CA . ASP A 1 372 ? 13.921 -25.529 17.581 1.00 97.50 372 ASP A CA 1
ATOM 2641 C C . ASP A 1 372 ? 12.480 -24.991 17.563 1.00 97.50 372 ASP A C 1
ATOM 2643 O O . ASP A 1 372 ? 11.778 -25.006 18.576 1.00 97.50 372 ASP A O 1
ATOM 2647 N N . THR A 1 373 ? 12.037 -24.502 16.402 1.00 97.38 373 THR A N 1
ATOM 2648 C CA . THR A 1 373 ? 10.700 -23.927 16.209 1.00 97.38 373 THR A CA 1
ATOM 2649 C C . THR A 1 373 ? 9.602 -24.981 16.036 1.00 97.38 373 THR A C 1
ATOM 2651 O O . THR A 1 373 ? 8.425 -24.621 16.053 1.00 97.38 373 THR A O 1
ATOM 2654 N N . GLU A 1 374 ? 9.935 -26.273 15.945 1.00 98.00 374 GLU A N 1
ATOM 2655 C CA . GLU A 1 374 ? 8.954 -27.364 16.038 1.00 98.00 374 GLU A CA 1
ATOM 2656 C C . GLU A 1 374 ? 8.640 -27.746 17.500 1.00 98.00 374 GLU A C 1
ATOM 2658 O O . GLU A 1 374 ? 7.588 -28.336 17.766 1.00 98.00 374 GLU A O 1
ATOM 2663 N N . ASP A 1 375 ? 9.488 -27.358 18.464 1.00 97.94 375 ASP A N 1
ATOM 2664 C CA . ASP A 1 375 ? 9.343 -27.690 19.886 1.00 97.94 375 ASP A CA 1
ATOM 2665 C C . ASP A 1 375 ? 8.393 -26.729 20.625 1.00 97.94 375 ASP A C 1
ATOM 2667 O O . ASP A 1 375 ? 8.654 -25.534 20.787 1.00 97.94 375 ASP A O 1
ATOM 2671 N N . ALA A 1 376 ? 7.294 -27.264 21.163 1.00 97.25 376 ALA A N 1
ATOM 2672 C CA . ALA A 1 376 ? 6.307 -26.502 21.931 1.00 97.25 376 ALA A CA 1
ATOM 2673 C C . ALA A 1 376 ? 6.883 -25.789 23.178 1.00 97.25 376 ALA A C 1
ATOM 2675 O O . ALA A 1 376 ? 6.269 -24.852 23.687 1.00 97.25 376 ALA A O 1
ATOM 2676 N N . ARG A 1 377 ? 8.059 -26.195 23.679 1.00 97.44 377 ARG A N 1
ATOM 2677 C CA . ARG A 1 377 ? 8.715 -25.574 24.843 1.00 97.44 377 ARG A CA 1
ATOM 2678 C C . ARG A 1 377 ? 9.354 -24.227 24.519 1.00 97.44 377 ARG A C 1
ATOM 2680 O O . ARG A 1 377 ? 9.408 -23.379 25.401 1.00 97.44 377 ARG A O 1
ATOM 2687 N N . LEU A 1 378 ? 9.785 -24.000 23.275 1.00 98.00 378 LEU A N 1
ATOM 2688 C CA . LEU A 1 378 ? 10.158 -22.661 22.810 1.00 98.00 378 LEU A CA 1
ATOM 2689 C C . LEU A 1 378 ? 8.922 -21.752 22.837 1.00 98.00 378 LEU A C 1
ATOM 2691 O O . LEU A 1 378 ? 8.957 -20.647 23.376 1.00 98.00 378 LEU A O 1
ATOM 2695 N N . TRP A 1 379 ? 7.798 -22.257 22.328 1.00 98.38 379 TRP A N 1
ATOM 2696 C CA . TRP A 1 379 ? 6.553 -21.500 22.231 1.00 98.38 379 TRP A CA 1
ATOM 2697 C C . TRP A 1 379 ? 5.895 -21.195 23.580 1.00 98.38 379 TRP A C 1
ATOM 2699 O O . TRP A 1 379 ? 5.247 -20.159 23.695 1.00 98.38 379 TRP A O 1
ATOM 2709 N N . SER A 1 380 ? 6.110 -21.998 24.628 1.00 97.81 380 SER A N 1
ATOM 2710 C CA . SER A 1 380 ? 5.559 -21.708 25.963 1.00 97.81 380 SER A CA 1
ATOM 2711 C C . SER A 1 380 ? 6.113 -20.419 26.595 1.00 97.81 380 SER A C 1
ATOM 2713 O O . SER A 1 380 ? 5.400 -19.760 27.354 1.00 97.81 380 SER A O 1
ATOM 2715 N N . VAL A 1 381 ? 7.331 -19.992 26.230 1.00 98.31 381 VAL A N 1
ATOM 2716 C CA . VAL A 1 381 ? 7.875 -18.673 26.613 1.00 98.31 381 VAL A CA 1
ATOM 2717 C C . VAL A 1 381 ? 7.078 -17.555 25.938 1.00 98.31 381 VAL A C 1
ATOM 2719 O O . VAL A 1 381 ? 6.635 -16.617 26.600 1.00 98.31 381 VAL A O 1
ATOM 2722 N N . TYR A 1 382 ? 6.814 -17.687 24.636 1.00 98.25 382 TYR A N 1
ATOM 2723 C CA . TYR A 1 382 ? 6.000 -16.729 23.883 1.00 98.25 382 TYR A CA 1
ATOM 2724 C C . TYR A 1 382 ? 4.532 -16.719 24.329 1.00 98.25 382 TYR A C 1
ATOM 2726 O O . TYR A 1 382 ? 3.929 -15.651 24.364 1.00 98.25 382 TYR A O 1
ATOM 2734 N N . GLN A 1 383 ? 3.975 -17.853 24.768 1.00 98.25 383 GLN A N 1
ATOM 2735 C CA . GLN A 1 383 ? 2.651 -17.904 25.399 1.00 98.25 383 GLN A CA 1
ATOM 2736 C C . GLN A 1 383 ? 2.590 -17.091 26.697 1.00 98.25 383 GLN A C 1
ATOM 2738 O O . GLN A 1 383 ? 1.609 -16.392 26.941 1.00 98.25 383 GLN A O 1
ATOM 2743 N N . ALA A 1 384 ? 3.617 -17.169 27.548 1.00 98.06 384 ALA A N 1
ATOM 2744 C CA . ALA A 1 384 ? 3.685 -16.356 28.761 1.00 98.06 384 ALA A CA 1
ATOM 2745 C C . ALA A 1 384 ? 3.803 -14.859 28.427 1.00 98.06 384 ALA A C 1
ATOM 2747 O O . ALA A 1 384 ? 3.042 -14.056 28.966 1.00 98.06 384 ALA A O 1
ATOM 2748 N N . GLY A 1 385 ? 4.673 -14.504 27.475 1.00 97.88 385 GLY A N 1
ATOM 2749 C CA . GLY A 1 385 ? 4.803 -13.131 26.982 1.00 97.88 385 GLY A CA 1
ATOM 2750 C C . GLY A 1 385 ? 3.510 -12.583 26.367 1.00 97.88 385 GLY A C 1
ATOM 2751 O O . GLY A 1 385 ? 3.151 -11.440 26.621 1.00 97.88 385 GLY A O 1
ATOM 2752 N N . LEU A 1 386 ? 2.753 -13.402 25.630 1.00 98.00 386 LEU A N 1
ATOM 2753 C CA . LEU A 1 386 ? 1.472 -13.005 25.036 1.00 98.00 386 LEU A CA 1
ATOM 2754 C C . LEU A 1 386 ? 0.356 -12.823 26.083 1.00 98.00 386 LEU A C 1
ATOM 2756 O O . LEU A 1 386 ? -0.461 -11.910 25.950 1.00 98.00 386 LEU A O 1
ATOM 2760 N N . ARG A 1 387 ? 0.351 -13.613 27.168 1.00 98.06 387 ARG A N 1
ATOM 2761 C CA . ARG A 1 387 ? -0.535 -13.367 28.323 1.00 98.06 387 ARG A CA 1
ATOM 2762 C C . ARG A 1 387 ? -0.183 -12.061 29.036 1.00 98.06 387 ARG A C 1
ATOM 2764 O O . ARG A 1 387 ? -1.082 -11.282 29.341 1.00 98.06 387 ARG A O 1
ATOM 2771 N N . GLU A 1 388 ? 1.103 -11.797 29.270 1.00 98.06 388 GLU A N 1
ATOM 2772 C CA . GLU A 1 388 ? 1.570 -10.535 29.864 1.00 98.06 388 GLU A CA 1
ATOM 2773 C C . GLU A 1 388 ? 1.218 -9.328 28.979 1.00 98.06 388 GLU A C 1
ATOM 2775 O O . GLU A 1 388 ? 0.718 -8.315 29.472 1.00 98.06 388 GLU A O 1
ATOM 2780 N N . PHE A 1 389 ? 1.404 -9.462 27.665 1.00 98.19 389 PHE A N 1
ATOM 2781 C CA . PHE A 1 389 ? 1.040 -8.468 26.663 1.00 98.19 389 PHE A CA 1
ATOM 2782 C C . PHE A 1 389 ? -0.454 -8.113 26.721 1.00 98.19 389 PHE A C 1
ATOM 2784 O O . PHE A 1 389 ? -0.803 -6.945 26.905 1.00 98.19 389 PHE A O 1
ATOM 2791 N N . PHE A 1 390 ? -1.353 -9.104 26.647 1.00 98.12 390 PHE A N 1
ATOM 2792 C CA . PHE A 1 390 ? -2.799 -8.857 26.722 1.00 98.12 390 PHE A CA 1
ATOM 2793 C C . PHE A 1 390 ? -3.267 -8.387 28.110 1.00 98.12 390 PHE A C 1
ATOM 2795 O O . PHE A 1 390 ? -4.252 -7.655 28.195 1.00 98.12 390 PHE A O 1
ATOM 2802 N N . ALA A 1 391 ? -2.569 -8.742 29.194 1.00 97.50 391 ALA A N 1
ATOM 2803 C CA . ALA A 1 391 ? -2.836 -8.191 30.525 1.00 97.50 391 ALA A CA 1
ATOM 2804 C C . ALA A 1 391 ? -2.431 -6.707 30.637 1.00 97.50 391 ALA A C 1
ATOM 2806 O O . ALA A 1 391 ? -3.126 -5.922 31.284 1.00 97.50 391 ALA A O 1
ATOM 2807 N N . SER A 1 392 ? -1.335 -6.318 29.980 1.00 98.06 392 SER A N 1
ATOM 2808 C CA . SER A 1 392 ? -0.781 -4.955 29.998 1.00 98.06 392 SER A CA 1
ATOM 2809 C C . SER A 1 392 ? -1.517 -4.009 29.040 1.00 98.06 392 SER A C 1
ATOM 2811 O O . SER A 1 392 ? -1.741 -2.838 29.355 1.00 98.06 392 SER A O 1
ATOM 2813 N N . LEU A 1 393 ? -1.950 -4.524 27.885 1.00 98.25 393 LEU A N 1
ATOM 2814 C CA . LEU A 1 393 ? -2.671 -3.802 26.835 1.00 98.25 393 LEU A CA 1
ATOM 2815 C C . LEU A 1 393 ? -4.052 -4.446 26.571 1.00 98.25 393 LEU A C 1
ATOM 2817 O O . LEU A 1 393 ? -4.327 -4.903 25.461 1.00 98.25 393 LEU A O 1
ATOM 2821 N N . PRO A 1 394 ? -4.981 -4.451 27.553 1.00 97.81 394 PRO A N 1
ATOM 2822 C CA . PRO A 1 394 ? -6.235 -5.219 27.489 1.00 97.81 394 PRO A CA 1
ATOM 2823 C C . PRO A 1 394 ? -7.237 -4.758 26.420 1.00 97.81 394 PRO A C 1
ATOM 2825 O O . PRO A 1 394 ? -8.263 -5.411 26.223 1.00 97.81 394 PRO A O 1
ATOM 2828 N N . TYR A 1 395 ? -6.949 -3.661 25.714 1.00 98.00 395 TYR A N 1
ATOM 2829 C CA . TYR A 1 395 ? -7.714 -3.163 24.568 1.00 98.00 395 TYR A CA 1
ATOM 2830 C C . TYR A 1 395 ? -7.232 -3.720 23.213 1.00 98.00 395 TYR A C 1
ATOM 2832 O O . TYR A 1 395 ? -7.922 -3.529 22.214 1.00 98.00 395 TYR A O 1
ATOM 2840 N N . ALA A 1 396 ? -6.072 -4.386 23.151 1.00 98.50 396 ALA A N 1
ATOM 2841 C CA . ALA A 1 396 ? -5.547 -4.972 21.919 1.00 98.50 396 ALA A CA 1
ATOM 2842 C C . ALA A 1 396 ? -6.478 -6.092 21.427 1.00 98.50 396 ALA A C 1
ATOM 2844 O O . ALA A 1 396 ? -6.745 -7.046 22.154 1.00 98.50 396 ALA A O 1
ATOM 2845 N N . ALA A 1 397 ? -6.990 -5.992 20.204 1.00 98.44 397 ALA A N 1
ATOM 2846 C CA . ALA A 1 397 ? -7.913 -6.967 19.624 1.00 98.44 397 ALA A CA 1
ATOM 2847 C C . ALA A 1 397 ? -7.236 -8.306 19.281 1.00 98.44 397 ALA A C 1
ATOM 2849 O O . ALA A 1 397 ? -7.913 -9.328 19.184 1.00 98.44 397 ALA A O 1
ATOM 2850 N N . GLY A 1 398 ? -5.913 -8.304 19.108 1.00 98.44 398 GLY A N 1
ATOM 2851 C CA . GLY A 1 398 ? -5.150 -9.482 18.722 1.00 98.44 398 GLY A CA 1
ATOM 2852 C C . GLY A 1 398 ? -3.710 -9.176 18.321 1.00 98.44 398 GLY A C 1
ATOM 2853 O O . GLY A 1 398 ? -3.269 -8.024 18.372 1.00 98.44 398 GLY A O 1
ATOM 2854 N N . LEU A 1 399 ? -3.011 -10.219 17.878 1.00 98.38 399 LEU A N 1
ATOM 2855 C CA . LEU A 1 399 ? -1.644 -10.157 17.353 1.00 98.38 399 LEU A CA 1
ATOM 2856 C C . LEU A 1 399 ? -1.659 -10.497 15.856 1.00 98.38 399 LEU A C 1
ATOM 2858 O O . LEU A 1 399 ? -2.272 -11.482 15.449 1.00 98.38 399 LEU A O 1
ATOM 2862 N N . MET A 1 400 ? -0.967 -9.712 15.038 1.00 98.50 400 MET A N 1
ATOM 2863 C CA . MET A 1 400 ? -0.664 -10.027 13.646 1.00 98.50 400 MET A CA 1
ATOM 2864 C C . MET A 1 400 ? 0.762 -10.576 13.548 1.00 98.50 400 MET A C 1
ATOM 2866 O O . MET A 1 400 ? 1.700 -9.987 14.079 1.00 98.50 400 MET A O 1
ATOM 2870 N N . VAL A 1 401 ? 0.931 -11.701 12.858 1.00 97.38 401 VAL A N 1
ATOM 2871 C CA . VAL A 1 401 ? 2.208 -12.417 12.758 1.00 97.38 401 VAL A CA 1
ATOM 2872 C C . VAL A 1 401 ? 2.589 -12.622 11.298 1.00 97.38 401 VAL A C 1
ATOM 2874 O O . VAL A 1 401 ? 1.833 -13.223 10.535 1.00 97.38 401 VAL A O 1
ATOM 2877 N N . ARG A 1 402 ? 3.797 -12.189 10.935 1.00 95.31 402 ARG A N 1
ATOM 2878 C CA . ARG A 1 402 ? 4.531 -12.628 9.737 1.00 95.31 402 ARG A CA 1
ATOM 2879 C C . ARG A 1 402 ? 5.688 -13.526 10.185 1.00 95.31 402 ARG A C 1
ATOM 2881 O O . ARG A 1 402 ? 6.212 -13.350 11.276 1.00 95.31 402 ARG A O 1
ATOM 2888 N N . ILE A 1 403 ? 6.068 -14.500 9.357 1.00 94.19 403 ILE A N 1
ATOM 2889 C CA . ILE A 1 403 ? 7.235 -15.382 9.601 1.00 94.19 403 ILE A CA 1
ATOM 2890 C C . ILE A 1 403 ? 8.253 -15.401 8.461 1.00 94.19 403 ILE A C 1
ATOM 2892 O O . ILE A 1 403 ? 9.339 -15.967 8.582 1.00 94.19 403 ILE A O 1
ATOM 2896 N N . GLY A 1 404 ? 7.865 -14.845 7.317 1.00 81.75 404 GLY A N 1
ATOM 2897 C CA . GLY A 1 404 ? 8.585 -15.003 6.067 1.00 81.75 404 GLY A CA 1
ATOM 2898 C C . GLY A 1 404 ? 9.577 -13.889 5.748 1.00 81.75 404 GLY A C 1
ATOM 2899 O O . GLY A 1 404 ? 10.170 -13.930 4.677 1.00 81.75 404 GLY A O 1
ATOM 2900 N N . GLU A 1 405 ? 9.756 -12.919 6.647 1.00 82.50 405 GLU A N 1
ATOM 2901 C CA . GLU A 1 405 ? 10.718 -11.814 6.552 1.00 82.50 405 GLU A CA 1
ATOM 2902 C C . GLU A 1 405 ? 11.292 -11.511 7.944 1.00 82.50 405 GLU A C 1
ATOM 2904 O O . GLU A 1 405 ? 10.666 -11.823 8.957 1.00 82.50 405 GLU A O 1
ATOM 2909 N N . GLY A 1 406 ? 12.491 -10.930 7.988 1.00 80.19 406 GLY A N 1
ATOM 2910 C CA . GLY A 1 406 ? 13.171 -10.535 9.220 1.00 80.19 406 GLY A CA 1
ATOM 2911 C C . GLY A 1 406 ? 14.665 -10.289 9.006 1.00 80.19 406 GLY A C 1
ATOM 2912 O O . GLY A 1 406 ? 15.148 -10.318 7.873 1.00 80.19 406 GLY A O 1
ATOM 2913 N N . GLY A 1 407 ? 15.404 -10.091 10.096 1.00 77.38 407 GLY A N 1
ATOM 2914 C CA . GLY A 1 407 ? 16.846 -9.824 10.091 1.00 77.38 407 GLY A CA 1
ATOM 2915 C C . GLY A 1 407 ? 17.213 -8.338 10.022 1.00 77.38 407 GLY A C 1
ATOM 2916 O O . GLY A 1 407 ? 16.367 -7.459 10.179 1.00 77.38 407 GLY A O 1
ATOM 2917 N N . ASP A 1 408 ? 18.501 -8.060 9.796 1.00 74.38 408 ASP A N 1
ATOM 2918 C CA . ASP A 1 408 ? 19.113 -6.747 10.064 1.00 74.38 408 ASP A CA 1
ATOM 2919 C C . ASP A 1 408 ? 18.533 -5.565 9.261 1.00 74.38 408 ASP A C 1
ATOM 2921 O O . ASP A 1 408 ? 18.663 -4.421 9.690 1.00 74.38 408 ASP A O 1
ATOM 2925 N N . ILE A 1 409 ? 17.845 -5.822 8.142 1.00 65.50 409 ILE A N 1
ATOM 2926 C CA . ILE A 1 409 ? 17.177 -4.794 7.315 1.00 65.50 409 ILE A CA 1
ATOM 2927 C C . ILE A 1 409 ? 15.946 -4.154 7.987 1.00 65.50 409 ILE A C 1
ATOM 2929 O O . ILE A 1 409 ? 15.380 -3.209 7.442 1.00 65.50 409 ILE A O 1
ATOM 2933 N N . TYR A 1 410 ? 15.539 -4.662 9.155 1.00 71.81 410 TYR A N 1
ATOM 2934 C CA . TYR A 1 410 ? 14.488 -4.100 10.011 1.00 71.81 410 TYR A CA 1
ATOM 2935 C C . TYR A 1 410 ? 15.029 -3.546 11.345 1.00 71.81 410 TYR A C 1
ATOM 2937 O O . TYR A 1 410 ? 14.256 -3.045 12.158 1.00 71.81 410 TYR A O 1
ATOM 2945 N N . SER A 1 411 ? 16.341 -3.627 11.602 1.00 75.12 411 SER A N 1
ATOM 2946 C CA . SER A 1 411 ? 16.945 -3.201 12.874 1.00 75.12 411 SER A CA 1
ATOM 2947 C C . SER A 1 411 ? 16.853 -1.684 13.089 1.00 75.12 411 SER A C 1
ATOM 2949 O O . SER A 1 411 ? 16.975 -0.902 12.145 1.00 75.12 411 SER A O 1
ATOM 2951 N N . PHE A 1 412 ? 16.684 -1.244 14.343 1.00 74.44 412 PHE A N 1
ATOM 2952 C CA . PHE A 1 412 ? 16.669 0.178 14.721 1.00 74.44 412 PHE A CA 1
ATOM 2953 C C . PHE A 1 412 ? 17.881 0.533 15.610 1.00 74.44 412 PHE A C 1
ATOM 2955 O O . PHE A 1 412 ? 18.145 -0.176 16.584 1.00 74.44 412 PHE A O 1
ATOM 2962 N N . PRO A 1 413 ? 18.630 1.623 15.349 1.00 70.94 413 PRO A N 1
ATOM 2963 C CA . PRO A 1 413 ? 19.781 2.005 16.173 1.00 70.94 413 PRO A CA 1
ATOM 2964 C C . PRO A 1 413 ? 19.426 2.223 17.656 1.00 70.94 413 PRO A C 1
ATOM 2966 O O . PRO A 1 413 ? 18.638 3.095 18.007 1.00 70.94 413 PRO A O 1
ATOM 2969 N N . GLY A 1 414 ? 20.036 1.442 18.553 1.00 69.50 414 GLY A N 1
ATOM 2970 C CA . GLY A 1 414 ? 19.725 1.469 19.992 1.00 69.50 414 GLY A CA 1
ATOM 2971 C C . GLY A 1 414 ? 18.556 0.565 20.418 1.00 69.50 414 GLY A C 1
ATOM 2972 O O . GLY A 1 414 ? 18.191 0.559 21.599 1.00 69.50 414 GLY A O 1
ATOM 2973 N N . TRP A 1 415 ? 18.001 -0.218 19.488 1.00 75.94 415 TRP A N 1
ATOM 2974 C CA . TRP A 1 415 ? 17.055 -1.313 19.707 1.00 75.94 415 TRP A CA 1
ATOM 2975 C C . TRP A 1 415 ? 17.754 -2.639 19.377 1.00 75.94 415 TRP A C 1
ATOM 2977 O O . TRP A 1 415 ? 18.216 -2.830 18.257 1.00 75.94 415 TRP A O 1
ATOM 2987 N N . ASP A 1 416 ? 17.875 -3.545 20.347 1.00 86.00 416 ASP A N 1
ATOM 2988 C CA . ASP A 1 416 ? 18.481 -4.874 20.167 1.00 86.00 416 ASP A CA 1
ATOM 2989 C C . ASP A 1 416 ? 17.443 -6.005 20.026 1.00 86.00 416 ASP A C 1
ATOM 2991 O O . ASP A 1 416 ? 17.800 -7.180 19.905 1.00 86.00 416 ASP A O 1
ATOM 2995 N N . TYR A 1 417 ? 16.155 -5.653 19.966 1.00 88.50 417 TYR A N 1
ATOM 2996 C CA . TYR A 1 417 ? 15.109 -6.558 19.497 1.00 88.50 417 TYR A CA 1
ATOM 2997 C C . TYR A 1 417 ? 15.215 -6.704 17.972 1.00 88.50 417 TYR A C 1
ATOM 2999 O O . TYR A 1 417 ? 15.398 -5.725 17.252 1.00 88.50 417 TYR A O 1
ATOM 3007 N N . THR A 1 418 ? 15.125 -7.940 17.493 1.00 90.19 418 THR A N 1
ATOM 3008 C CA . THR A 1 418 ? 15.291 -8.351 16.091 1.00 90.19 418 THR A CA 1
ATOM 3009 C C . THR A 1 418 ? 14.360 -9.527 15.787 1.00 90.19 418 THR A C 1
ATOM 3011 O O . THR A 1 418 ? 13.799 -10.136 16.698 1.00 90.19 418 THR A O 1
ATOM 3014 N N . SER A 1 419 ? 14.196 -9.877 14.513 1.00 90.38 419 SER A N 1
ATOM 3015 C CA . SER A 1 419 ? 13.431 -11.051 14.078 1.00 90.38 419 SER A CA 1
ATOM 3016 C C . SER A 1 419 ? 14.301 -12.022 13.281 1.00 90.38 419 SER A C 1
ATOM 3018 O O . SER A 1 419 ? 15.185 -11.612 12.528 1.00 90.38 419 SER A O 1
ATOM 3020 N N . GLU A 1 420 ? 14.057 -13.325 13.425 1.00 90.38 420 GLU A N 1
ATOM 3021 C CA . GLU A 1 420 ? 14.689 -14.363 12.606 1.00 90.38 420 GLU A CA 1
ATOM 3022 C C . GLU A 1 420 ? 13.654 -15.110 11.768 1.00 90.38 420 GLU A C 1
ATOM 3024 O O . GLU A 1 420 ? 12.707 -15.691 12.304 1.00 90.38 420 GLU A O 1
ATOM 3029 N N . ILE A 1 421 ? 13.906 -15.210 10.457 1.00 91.06 421 ILE A N 1
ATOM 3030 C CA . ILE A 1 421 ? 13.242 -16.187 9.587 1.00 91.06 421 ILE A CA 1
ATOM 3031 C C . ILE A 1 421 ? 13.684 -17.579 10.068 1.00 91.06 421 ILE A C 1
ATOM 3033 O O . ILE A 1 421 ? 14.713 -18.106 9.633 1.00 91.06 421 ILE A O 1
ATOM 3037 N N . ALA A 1 422 ? 12.939 -18.141 11.021 1.00 93.06 422 ALA A N 1
ATOM 3038 C CA . ALA A 1 422 ? 13.256 -19.370 11.757 1.00 93.06 422 ALA A CA 1
ATOM 3039 C C . ALA A 1 422 ? 12.103 -20.392 11.753 1.00 93.06 422 ALA A C 1
ATOM 3041 O O . ALA A 1 422 ? 12.336 -21.586 11.942 1.00 93.06 422 ALA A O 1
ATOM 3042 N N . VAL A 1 423 ? 10.869 -19.958 11.484 1.00 95.12 423 VAL A N 1
ATOM 3043 C CA . VAL A 1 423 ? 9.697 -20.832 11.327 1.00 95.12 423 VAL A CA 1
ATOM 3044 C C . VAL A 1 423 ? 9.625 -21.277 9.860 1.00 95.12 423 VAL A C 1
ATOM 3046 O O . VAL A 1 423 ? 9.069 -20.576 9.022 1.00 95.12 423 VAL A O 1
ATOM 3049 N N . LYS A 1 424 ? 10.271 -22.404 9.519 1.00 94.44 424 LYS A N 1
ATOM 3050 C CA . LYS A 1 424 ? 10.533 -22.806 8.112 1.00 94.44 424 LYS A CA 1
ATOM 3051 C C . LYS A 1 424 ? 9.780 -24.039 7.619 1.00 94.44 424 LYS A C 1
ATOM 3053 O O . LYS A 1 424 ? 9.805 -24.315 6.424 1.00 94.44 424 LYS A O 1
ATOM 3058 N N . THR A 1 425 ? 9.140 -24.792 8.509 1.00 96.50 425 THR A N 1
ATOM 3059 C CA . THR A 1 425 ? 8.447 -26.045 8.175 1.00 96.50 425 THR A CA 1
ATOM 3060 C C . THR A 1 425 ? 6.952 -25.946 8.489 1.00 96.50 425 THR A C 1
ATOM 3062 O O . THR A 1 425 ? 6.569 -25.210 9.403 1.00 96.50 425 THR A O 1
ATOM 3065 N N . PRO A 1 426 ? 6.083 -26.703 7.792 1.00 97.69 426 PRO A N 1
ATOM 3066 C CA . PRO A 1 426 ? 4.662 -26.784 8.136 1.00 97.69 426 PRO A CA 1
ATOM 3067 C C . PRO A 1 426 ? 4.435 -27.209 9.593 1.00 97.69 426 PRO A C 1
ATOM 3069 O O . PRO A 1 426 ? 3.505 -26.729 10.237 1.00 97.69 426 PRO A O 1
ATOM 3072 N N . ALA A 1 427 ? 5.310 -28.060 10.141 1.00 98.06 427 ALA A N 1
ATOM 3073 C CA . ALA A 1 427 ? 5.300 -28.436 11.550 1.00 98.06 427 ALA A CA 1
ATOM 3074 C C . ALA A 1 427 ? 5.564 -27.230 12.469 1.00 98.06 427 ALA A C 1
ATOM 3076 O O . ALA A 1 427 ? 4.750 -26.973 13.353 1.00 98.06 427 ALA A O 1
ATOM 3077 N N . ALA A 1 428 ? 6.612 -26.437 12.216 1.00 97.88 428 ALA A N 1
ATOM 3078 C CA . ALA A 1 428 ? 6.921 -25.244 13.006 1.00 97.88 428 ALA A CA 1
ATOM 3079 C C . ALA A 1 428 ? 5.787 -24.204 12.961 1.00 97.88 428 ALA A C 1
ATOM 3081 O O . ALA A 1 428 ? 5.397 -23.676 14.003 1.00 97.88 428 ALA A O 1
ATOM 3082 N N . VAL A 1 429 ? 5.190 -23.959 11.784 1.00 98.12 429 VAL A N 1
ATOM 3083 C CA . VAL A 1 429 ? 4.024 -23.059 11.655 1.00 98.12 429 VAL A CA 1
ATOM 3084 C C . VAL A 1 429 ? 2.836 -23.584 12.463 1.00 98.12 429 VAL A C 1
ATOM 3086 O O . VAL A 1 429 ? 2.198 -22.827 13.191 1.00 98.12 429 VAL A O 1
ATOM 3089 N N . ARG A 1 430 ? 2.550 -24.890 12.389 1.00 98.31 430 ARG A N 1
ATOM 3090 C CA . ARG A 1 430 ? 1.438 -25.519 13.120 1.00 98.31 430 ARG A CA 1
ATOM 3091 C C . ARG A 1 430 ? 1.674 -25.580 14.633 1.00 98.31 430 ARG A C 1
ATOM 3093 O O . ARG A 1 430 ? 0.697 -25.506 15.374 1.00 98.31 430 ARG A O 1
ATOM 3100 N N . THR A 1 431 ? 2.914 -25.702 15.111 1.00 98.56 431 THR A N 1
ATOM 3101 C CA . THR A 1 431 ? 3.237 -25.601 16.548 1.00 98.56 431 THR A CA 1
ATOM 3102 C C . THR A 1 431 ? 3.109 -24.155 17.031 1.00 98.56 431 THR A C 1
ATOM 3104 O O . THR A 1 431 ? 2.438 -23.922 18.036 1.00 98.56 431 THR A O 1
ATOM 3107 N N . MET A 1 432 ? 3.655 -23.184 16.285 1.00 98.62 432 MET A N 1
ATOM 3108 C CA . MET A 1 432 ? 3.510 -21.753 16.575 1.00 98.62 432 MET A CA 1
ATOM 3109 C C . MET A 1 432 ? 2.039 -21.341 16.669 1.00 98.62 432 MET A C 1
ATOM 3111 O O . MET A 1 432 ? 1.617 -20.805 17.690 1.00 98.62 432 MET A O 1
ATOM 3115 N N . LEU A 1 433 ? 1.252 -21.589 15.615 1.00 98.62 433 LEU A N 1
ATOM 3116 C CA . LEU A 1 433 ? -0.125 -21.104 15.542 1.00 98.62 433 LEU A CA 1
ATOM 3117 C C . LEU A 1 433 ? -0.990 -21.683 16.659 1.00 98.62 433 LEU A C 1
ATOM 3119 O O . LEU A 1 433 ? -1.702 -20.916 17.293 1.00 98.62 433 LEU A O 1
ATOM 3123 N N . ARG A 1 434 ? -0.876 -22.982 16.969 1.00 98.38 434 ARG A N 1
ATOM 3124 C CA . ARG A 1 434 ? -1.576 -23.581 18.120 1.00 98.38 434 ARG A CA 1
ATOM 3125 C C . ARG A 1 434 ? -1.229 -22.862 19.419 1.00 98.38 434 ARG A C 1
ATOM 3127 O O . ARG A 1 434 ? -2.128 -22.411 20.112 1.00 98.38 434 ARG A O 1
ATOM 3134 N N . ALA A 1 435 ? 0.060 -22.679 19.701 1.00 98.50 435 ALA A N 1
ATOM 3135 C CA . ALA A 1 435 ? 0.490 -22.051 20.942 1.00 98.50 435 ALA A CA 1
ATOM 3136 C C . ALA A 1 435 ? -0.007 -20.597 21.078 1.00 98.50 435 ALA A C 1
ATOM 3138 O O . ALA A 1 435 ? -0.407 -20.190 22.168 1.00 98.50 435 ALA A O 1
ATOM 3139 N N . LEU A 1 436 ? -0.015 -19.817 19.991 1.00 98.56 436 LEU A N 1
ATOM 3140 C CA . LEU A 1 436 ? -0.542 -18.447 20.008 1.00 98.56 436 LEU A CA 1
ATOM 3141 C C . LEU A 1 436 ? -2.080 -18.415 20.104 1.00 98.56 436 LEU A C 1
ATOM 3143 O O . LEU A 1 436 ? -2.617 -17.587 20.838 1.00 98.56 436 LEU A O 1
ATOM 3147 N N . LEU A 1 437 ? -2.779 -19.323 19.412 1.00 98.62 437 LEU A N 1
ATOM 3148 C CA . LEU A 1 437 ? -4.244 -19.435 19.434 1.00 98.62 437 LEU A CA 1
ATOM 3149 C C . LEU A 1 437 ? -4.774 -19.904 20.796 1.00 98.62 437 LEU A C 1
ATOM 3151 O O . LEU A 1 437 ? -5.748 -19.327 21.270 1.00 98.62 437 LEU A O 1
ATOM 3155 N N . ASP A 1 438 ? -4.094 -20.841 21.472 1.00 98.06 438 ASP A N 1
ATOM 3156 C CA . ASP A 1 438 ? -4.418 -21.265 22.845 1.00 98.06 438 ASP A CA 1
ATOM 3157 C C . ASP A 1 438 ? -4.575 -20.042 23.773 1.00 98.06 438 ASP A C 1
ATOM 3159 O O . ASP A 1 438 ? -5.557 -19.917 24.504 1.00 98.06 438 ASP A O 1
ATOM 3163 N N . VAL A 1 439 ? -3.622 -19.102 23.706 1.00 98.25 439 VAL A N 1
ATOM 3164 C CA . VAL A 1 439 ? -3.609 -17.873 24.522 1.00 98.25 439 VAL A CA 1
ATOM 3165 C C . VAL A 1 439 ? -4.594 -16.824 24.008 1.00 98.25 439 VAL A C 1
ATOM 3167 O O . VAL A 1 439 ? -5.214 -16.117 24.800 1.00 98.25 439 VAL A O 1
ATOM 3170 N N . ALA A 1 440 ? -4.764 -16.706 22.692 1.00 97.25 440 ALA A N 1
ATOM 3171 C CA . ALA A 1 440 ? -5.736 -15.785 22.114 1.00 97.25 440 ALA A CA 1
ATOM 3172 C C . ALA A 1 440 ? -7.176 -16.165 22.520 1.00 97.25 440 ALA A C 1
ATOM 3174 O O . ALA A 1 440 ? -7.966 -15.293 22.899 1.00 97.25 440 ALA A O 1
ATOM 3175 N N . GLY A 1 441 ? -7.475 -17.468 22.557 1.00 96.50 441 GLY A N 1
ATOM 3176 C CA . GLY A 1 441 ? -8.747 -18.031 23.002 1.00 96.50 441 GLY A CA 1
ATOM 3177 C C . GLY A 1 441 ? -9.052 -17.826 24.489 1.00 96.50 441 GLY A C 1
ATOM 3178 O O . GLY A 1 441 ? -10.215 -17.616 24.831 1.00 96.50 441 GLY A O 1
ATOM 3179 N N . GLU A 1 442 ? -8.042 -17.778 25.372 1.00 95.19 442 GLU A N 1
ATOM 3180 C CA . GLU A 1 442 ? -8.229 -17.409 26.794 1.00 95.19 442 GLU A CA 1
ATOM 3181 C C . GLU A 1 442 ? -8.878 -16.022 26.956 1.00 95.19 442 GLU A C 1
ATOM 3183 O O . GLU A 1 442 ? -9.629 -15.788 27.905 1.00 95.19 442 GLU A O 1
ATOM 3188 N N . GLY A 1 443 ? -8.576 -15.095 26.039 1.00 91.50 443 GLY A N 1
ATOM 3189 C CA . GLY A 1 443 ? -8.973 -13.688 26.112 1.00 91.50 443 GLY A CA 1
ATOM 3190 C C . GLY A 1 443 ? -9.948 -13.215 25.032 1.00 91.50 443 GLY A C 1
ATOM 3191 O O . GLY A 1 443 ? -10.228 -12.014 24.994 1.00 91.50 443 GLY A O 1
ATOM 3192 N N . GLY A 1 444 ? -10.421 -14.100 24.148 1.00 95.81 444 GLY A N 1
ATOM 3193 C CA . GLY A 1 444 ? -11.289 -13.756 23.014 1.00 95.81 444 GLY A CA 1
ATOM 3194 C C . GLY A 1 444 ? -10.632 -12.843 21.968 1.00 95.81 444 GLY A C 1
ATOM 3195 O O . GLY A 1 444 ? -11.290 -11.943 21.447 1.00 95.81 444 GLY A O 1
ATOM 3196 N N . ARG A 1 445 ? -9.330 -13.020 21.717 1.00 98.19 445 ARG A N 1
ATOM 3197 C CA . ARG A 1 445 ? -8.502 -12.201 20.810 1.00 98.19 445 ARG A CA 1
ATOM 3198 C C . ARG A 1 445 ? -8.274 -12.932 19.491 1.00 98.19 445 ARG A C 1
ATOM 3200 O O . ARG A 1 445 ? -8.249 -14.153 19.494 1.00 98.19 445 ARG A O 1
ATOM 3207 N N . ASP A 1 446 ? -8.074 -12.219 18.383 1.00 98.56 446 ASP A N 1
ATOM 3208 C CA . ASP A 1 446 ? -7.710 -12.865 17.110 1.00 98.56 446 ASP A CA 1
ATOM 3209 C C . ASP A 1 446 ? -6.175 -13.052 16.984 1.00 98.56 446 ASP A C 1
ATOM 3211 O O . ASP A 1 446 ? -5.394 -12.235 17.481 1.00 98.56 446 ASP A O 1
ATOM 3215 N N . ILE A 1 447 ? -5.730 -14.076 16.249 1.00 98.81 447 ILE A N 1
ATOM 3216 C CA . ILE A 1 447 ? -4.382 -14.148 15.661 1.00 98.81 447 ILE A CA 1
ATOM 3217 C C . ILE A 1 447 ? -4.519 -13.954 14.150 1.00 98.81 447 ILE A C 1
ATOM 3219 O O . ILE A 1 447 ? -5.135 -14.775 13.470 1.00 98.81 447 ILE A O 1
ATOM 3223 N N . ILE A 1 448 ? -3.927 -12.884 13.613 1.00 98.81 448 ILE A N 1
ATOM 3224 C CA . ILE A 1 448 ? -3.885 -12.624 12.170 1.00 98.81 448 ILE A CA 1
ATOM 3225 C C . ILE A 1 448 ? -2.570 -13.163 11.602 1.00 98.81 448 ILE A C 1
ATOM 3227 O O . ILE A 1 448 ? -1.530 -12.512 11.686 1.00 98.81 448 ILE A O 1
ATOM 3231 N N . PHE A 1 449 ? -2.599 -14.352 11.009 1.00 98.69 449 PHE A N 1
ATOM 3232 C CA . PHE A 1 449 ? -1.432 -14.931 10.350 1.00 98.69 449 PHE A CA 1
ATOM 3233 C C . PHE A 1 449 ? -1.302 -14.413 8.914 1.00 98.69 449 PHE A C 1
ATOM 3235 O O . PHE A 1 449 ? -2.170 -14.658 8.073 1.00 98.69 449 PHE A O 1
ATOM 3242 N N . ARG A 1 450 ? -0.206 -13.712 8.615 1.00 97.69 450 ARG A N 1
ATOM 3243 C CA . ARG A 1 450 ? 0.147 -13.289 7.257 1.00 97.69 450 ARG A CA 1
ATOM 3244 C C . ARG A 1 450 ? 0.809 -14.432 6.502 1.00 97.69 450 ARG A C 1
ATOM 3246 O O . ARG A 1 450 ? 1.826 -14.959 6.947 1.00 97.69 450 ARG A O 1
ATOM 3253 N N . THR A 1 451 ? 0.299 -14.759 5.317 1.00 96.81 451 THR A N 1
ATOM 3254 C CA . THR A 1 451 ? 0.896 -15.807 4.472 1.00 96.81 451 THR A CA 1
ATOM 3255 C C . THR A 1 451 ? 2.194 -15.368 3.784 1.00 96.81 451 THR A C 1
ATOM 3257 O O . THR A 1 451 ? 2.949 -16.222 3.334 1.00 96.81 451 THR A O 1
ATOM 3260 N N . TRP A 1 452 ? 2.451 -14.058 3.669 1.00 94.19 452 TRP A N 1
ATOM 3261 C CA . TRP A 1 452 ? 3.585 -13.491 2.924 1.00 94.19 452 TRP A CA 1
ATOM 3262 C C . TRP A 1 452 ? 4.951 -14.051 3.369 1.00 94.19 452 TRP A C 1
ATOM 3264 O O . TRP A 1 452 ? 5.265 -14.052 4.564 1.00 94.19 452 TRP A O 1
ATOM 3274 N N . SER A 1 453 ? 5.750 -14.535 2.406 1.00 89.31 453 SER A N 1
ATOM 3275 C CA . SER A 1 453 ? 7.009 -15.232 2.687 1.00 89.31 453 SER A CA 1
ATOM 3276 C C . SER A 1 453 ? 7.964 -15.312 1.496 1.00 89.31 453 SER A C 1
ATOM 3278 O O . SER A 1 453 ? 7.561 -15.708 0.406 1.00 89.31 453 SER A O 1
ATOM 3280 N N . ILE A 1 454 ? 9.248 -15.013 1.732 1.00 78.81 454 ILE A N 1
ATOM 3281 C CA . ILE A 1 454 ? 10.326 -15.061 0.718 1.00 78.81 454 ILE A CA 1
ATOM 3282 C C . ILE A 1 454 ? 11.066 -16.419 0.683 1.00 78.81 454 ILE A C 1
ATOM 3284 O O . ILE A 1 454 ? 12.135 -16.548 0.087 1.00 78.81 454 ILE A O 1
ATOM 3288 N N . GLY A 1 455 ? 10.535 -17.432 1.379 1.00 74.06 455 GLY A N 1
ATOM 3289 C CA . GLY A 1 455 ? 11.156 -18.752 1.534 1.00 74.06 455 GLY A CA 1
ATOM 3290 C C . GLY A 1 455 ? 11.038 -19.689 0.321 1.00 74.06 455 GLY A C 1
ATOM 3291 O O . GLY A 1 455 ? 10.453 -19.361 -0.706 1.00 74.06 455 GLY A O 1
ATOM 3292 N N . VAL A 1 456 ? 11.556 -20.913 0.478 1.00 76.38 456 VAL A N 1
ATOM 3293 C CA . VAL A 1 456 ? 11.470 -22.009 -0.510 1.00 76.38 456 VAL A CA 1
ATOM 3294 C C . VAL A 1 456 ? 10.757 -23.214 0.115 1.00 76.38 456 VAL A C 1
ATOM 3296 O O . VAL A 1 456 ? 10.964 -23.505 1.294 1.00 76.38 456 VAL A O 1
ATOM 3299 N N . GLY A 1 457 ? 9.949 -23.931 -0.674 1.00 87.19 457 GLY A N 1
ATOM 3300 C CA . GLY A 1 457 ? 9.071 -25.005 -0.194 1.00 87.19 457 GLY A CA 1
ATOM 3301 C C . GLY A 1 457 ? 7.788 -24.458 0.437 1.00 87.19 457 GLY A C 1
ATOM 3302 O O . GLY A 1 457 ? 7.552 -23.253 0.402 1.00 87.19 457 GLY A O 1
ATOM 3303 N N . ALA A 1 458 ? 6.963 -25.322 1.037 1.00 93.44 458 ALA A N 1
ATOM 3304 C CA . ALA A 1 458 ? 5.578 -24.992 1.394 1.00 93.44 458 ALA A CA 1
ATOM 3305 C C . ALA A 1 458 ? 5.393 -23.718 2.249 1.00 93.44 458 ALA A C 1
ATOM 3307 O O . ALA A 1 458 ? 4.468 -22.953 2.005 1.00 93.44 458 ALA A O 1
ATOM 3308 N N . VAL A 1 459 ? 6.285 -23.420 3.204 1.00 94.25 459 VAL A N 1
ATOM 3309 C CA . VAL A 1 459 ? 6.205 -22.185 4.026 1.00 94.25 459 VAL A CA 1
ATOM 3310 C C . VAL A 1 459 ? 6.667 -20.926 3.268 1.00 94.25 459 VAL A C 1
ATOM 3312 O O . VAL A 1 459 ? 6.338 -19.807 3.652 1.00 94.25 459 VAL A O 1
ATOM 3315 N N . GLY A 1 460 ? 7.403 -21.081 2.167 1.00 90.69 460 GLY A N 1
ATOM 3316 C CA . GLY A 1 460 ? 7.599 -20.024 1.173 1.00 90.69 460 GLY A CA 1
ATOM 3317 C C . GLY A 1 460 ? 6.381 -19.888 0.262 1.00 90.69 460 GLY A C 1
ATOM 3318 O O . GLY A 1 460 ? 5.756 -18.834 0.185 1.00 90.69 460 GLY A O 1
ATOM 3319 N N . GLU A 1 461 ? 6.005 -20.984 -0.395 1.00 92.12 461 GLU A N 1
ATOM 3320 C CA . GLU A 1 461 ? 5.036 -20.990 -1.494 1.00 92.12 461 GLU A CA 1
ATOM 3321 C C . GLU A 1 461 ? 3.557 -20.920 -1.028 1.00 92.12 461 GLU A C 1
ATOM 3323 O O . GLU A 1 461 ? 2.691 -20.632 -1.847 1.00 92.12 461 GLU A O 1
ATOM 3328 N N . MET A 1 462 ? 3.234 -21.027 0.275 1.00 94.75 462 MET A N 1
ATOM 3329 C CA . MET A 1 462 ? 1.856 -20.928 0.828 1.00 94.75 462 MET A CA 1
ATOM 3330 C C . MET A 1 462 ? 1.073 -19.647 0.485 1.00 94.75 462 MET A C 1
ATOM 3332 O O . MET A 1 462 ? -0.144 -19.611 0.657 1.00 94.75 462 MET A O 1
ATOM 3336 N N . HIS A 1 463 ? 1.748 -18.585 0.032 1.00 93.56 463 HIS A N 1
ATOM 3337 C CA . HIS A 1 463 ? 1.111 -17.341 -0.413 1.00 93.56 463 HIS A CA 1
ATOM 3338 C C . HIS A 1 463 ? 0.850 -17.279 -1.926 1.00 93.56 463 HIS A C 1
ATOM 3340 O O . HIS A 1 463 ? 0.271 -16.299 -2.393 1.00 93.56 463 HIS A O 1
ATOM 3346 N N . ILE A 1 464 ? 1.284 -18.288 -2.689 1.00 92.44 464 ILE A N 1
ATOM 3347 C CA . ILE A 1 464 ? 1.135 -18.381 -4.151 1.00 92.44 464 ILE A CA 1
ATOM 3348 C C . ILE A 1 464 ? 0.673 -19.748 -4.661 1.00 92.44 464 ILE A C 1
ATOM 3350 O O . ILE A 1 464 ? 0.330 -19.850 -5.837 1.00 92.44 464 ILE A O 1
ATOM 3354 N N . ASP A 1 465 ? 0.663 -20.777 -3.818 1.00 93.44 465 ASP A N 1
ATOM 3355 C CA . ASP A 1 465 ? 0.340 -22.149 -4.194 1.00 93.44 465 ASP A CA 1
ATOM 3356 C C . ASP A 1 465 ? -0.703 -22.787 -3.260 1.00 93.44 465 ASP A C 1
ATOM 3358 O O . ASP A 1 465 ? -0.634 -22.696 -2.030 1.00 93.44 465 ASP A O 1
ATOM 3362 N N . ALA A 1 466 ? -1.673 -23.462 -3.876 1.00 95.69 466 ALA A N 1
ATOM 3363 C CA . ALA A 1 466 ? -2.810 -24.093 -3.219 1.00 95.69 466 ALA A CA 1
ATOM 3364 C C . ALA A 1 466 ? -2.439 -25.352 -2.416 1.00 95.69 466 ALA A C 1
ATOM 3366 O O . ALA A 1 466 ? -3.041 -25.601 -1.367 1.00 95.69 466 ALA A O 1
ATOM 3367 N N . GLU A 1 467 ? -1.473 -26.147 -2.887 1.00 96.56 467 GLU A N 1
ATOM 3368 C CA . GLU A 1 467 ? -1.032 -27.363 -2.189 1.00 96.56 467 GLU A CA 1
ATOM 3369 C C . GLU A 1 467 ? -0.238 -26.983 -0.932 1.00 96.56 467 GLU A C 1
ATOM 3371 O O . GLU A 1 467 ? -0.579 -27.411 0.172 1.00 96.56 467 GLU A O 1
ATOM 3376 N N . SER A 1 468 ? 0.702 -26.047 -1.075 1.00 96.44 468 SER A N 1
ATOM 3377 C CA . SER A 1 468 ? 1.465 -25.422 0.010 1.00 96.44 468 SER A CA 1
ATOM 3378 C C . SER A 1 468 ? 0.566 -24.769 1.068 1.00 96.44 468 SER A C 1
ATOM 3380 O O . SER A 1 468 ? 0.780 -24.964 2.267 1.00 96.44 468 SER A O 1
ATOM 3382 N N . TYR A 1 469 ? -0.484 -24.043 0.656 1.00 97.38 469 TYR A N 1
ATOM 3383 C CA . TYR A 1 469 ? -1.477 -23.487 1.585 1.00 97.38 469 TYR A CA 1
ATOM 3384 C C . TYR A 1 469 ? -2.143 -24.590 2.427 1.00 97.38 469 TYR A C 1
ATOM 3386 O O . TYR A 1 469 ? -2.288 -24.446 3.643 1.00 97.38 469 TYR A O 1
ATOM 3394 N N . GLN A 1 470 ? -2.533 -25.715 1.814 1.00 97.50 470 GLN A N 1
ATOM 3395 C CA . GLN A 1 470 ? -3.162 -26.829 2.532 1.00 97.50 470 GLN A CA 1
ATOM 3396 C C . GLN A 1 470 ? -2.169 -27.609 3.407 1.00 97.50 470 GLN A C 1
ATOM 3398 O O . GLN A 1 470 ? -2.524 -27.996 4.523 1.00 97.50 470 GLN A O 1
ATOM 3403 N N . GLU A 1 471 ? -0.919 -27.791 2.975 1.00 97.62 471 GLU A N 1
ATOM 3404 C CA . GLU A 1 471 ? 0.118 -28.432 3.792 1.00 97.62 471 GLU A CA 1
ATOM 3405 C C . GLU A 1 471 ? 0.404 -27.628 5.072 1.00 97.62 471 GLU A C 1
ATOM 3407 O O . GLU A 1 471 ? 0.491 -28.201 6.164 1.00 97.62 471 GLU A O 1
ATOM 3412 N N . VAL A 1 472 ? 0.468 -26.296 4.978 1.00 97.56 472 VAL A N 1
ATOM 3413 C CA . VAL A 1 472 ? 0.764 -25.421 6.123 1.00 97.56 472 VAL A CA 1
ATOM 3414 C C . VAL A 1 472 ? -0.469 -25.145 6.995 1.00 97.56 472 VAL A C 1
ATOM 3416 O O . VAL A 1 472 ? -0.387 -25.290 8.215 1.00 97.56 472 VAL A O 1
ATOM 3419 N N . LEU A 1 473 ? -1.613 -24.782 6.405 1.00 97.81 473 LEU A N 1
ATOM 3420 C CA . LEU A 1 473 ? -2.787 -24.268 7.134 1.00 97.81 473 LEU A CA 1
ATOM 3421 C C . LEU A 1 473 ? -4.014 -25.193 7.104 1.00 97.81 473 LEU A C 1
ATOM 3423 O O . LEU A 1 473 ? -4.916 -25.046 7.930 1.00 97.81 473 LEU A O 1
ATOM 3427 N N . GLY A 1 474 ? -4.066 -26.175 6.201 1.00 96.12 474 GLY A N 1
ATOM 3428 C CA . GLY A 1 474 ? -5.199 -27.097 6.074 1.00 96.12 474 GLY A CA 1
ATOM 3429 C C . GLY A 1 474 ? -5.499 -27.839 7.380 1.00 96.12 474 GLY A C 1
ATOM 3430 O O . GLY A 1 474 ? -4.589 -28.335 8.050 1.00 96.12 474 GLY A O 1
ATOM 3431 N N . GLY A 1 475 ? -6.770 -27.893 7.781 1.00 92.31 475 GLY A N 1
ATOM 3432 C CA . GLY A 1 475 ? -7.188 -28.535 9.033 1.00 92.31 475 GLY A CA 1
ATOM 3433 C C . GLY A 1 475 ? -6.780 -27.807 10.323 1.00 92.31 475 GLY A C 1
ATOM 3434 O O . GLY A 1 475 ? -6.918 -28.390 11.396 1.00 92.31 475 GLY A O 1
ATOM 3435 N N . ILE A 1 476 ? -6.283 -26.564 10.253 1.00 95.69 476 ILE A N 1
ATOM 3436 C CA . ILE A 1 476 ? -6.356 -25.643 11.395 1.00 95.69 476 ILE A CA 1
ATOM 3437 C C . ILE A 1 476 ? -7.733 -24.977 11.331 1.00 95.69 476 ILE A C 1
ATOM 3439 O O . ILE A 1 476 ? -7.982 -24.173 10.433 1.00 95.69 476 ILE A O 1
ATOM 3443 N N . ASP A 1 477 ? -8.624 -25.356 12.242 1.00 91.38 477 ASP A N 1
ATOM 3444 C CA . ASP A 1 477 ? -9.976 -24.812 12.375 1.00 91.38 477 ASP A CA 1
ATOM 3445 C C . ASP A 1 477 ? -10.109 -24.230 13.785 1.00 91.38 477 ASP A C 1
ATOM 3447 O O . ASP A 1 477 ? -10.168 -24.967 14.769 1.00 91.38 477 ASP A O 1
ATOM 3451 N N . ASP A 1 478 ? -10.032 -22.904 13.876 1.00 97.25 478 ASP A N 1
ATOM 3452 C CA . ASP A 1 478 ? -10.049 -22.144 15.123 1.00 97.25 478 ASP A CA 1
ATOM 3453 C C . ASP A 1 478 ? -10.767 -20.806 14.869 1.00 97.25 478 ASP A C 1
ATOM 3455 O O . ASP A 1 478 ? -10.413 -20.107 13.911 1.00 97.25 478 ASP A O 1
ATOM 3459 N N . PRO A 1 479 ? -11.772 -20.423 15.682 1.00 96.56 479 PRO A N 1
ATOM 3460 C CA . PRO A 1 479 ? -12.553 -19.212 15.450 1.00 96.56 479 PRO A CA 1
ATOM 3461 C C . PRO A 1 479 ? -11.735 -17.922 15.588 1.00 96.56 479 PRO A C 1
ATOM 3463 O O . PRO A 1 479 ? -12.181 -16.887 15.095 1.00 96.56 479 PRO A O 1
ATOM 3466 N N . TYR A 1 480 ? -10.564 -17.958 16.225 1.00 98.19 480 TYR A N 1
ATOM 3467 C CA . TYR A 1 480 ? -9.674 -16.817 16.433 1.00 98.19 480 TYR A CA 1
ATOM 3468 C C . TYR A 1 480 ? -8.571 -16.700 15.371 1.00 98.19 480 TYR A C 1
ATOM 3470 O O . TYR A 1 480 ? -7.878 -15.682 15.334 1.00 98.19 480 TYR A O 1
ATOM 3478 N N . LEU A 1 481 ? -8.413 -17.684 14.477 1.00 98.62 481 LEU A N 1
ATOM 3479 C CA . LEU A 1 481 ? -7.452 -17.605 13.377 1.00 98.62 481 LEU A CA 1
ATOM 3480 C C . LEU A 1 481 ? -8.024 -16.828 12.184 1.00 98.62 481 LEU A C 1
ATOM 3482 O O . LEU A 1 481 ? -8.966 -17.272 11.525 1.00 98.62 481 LEU A O 1
ATOM 3486 N N . ILE A 1 482 ? -7.376 -15.713 11.850 1.00 98.81 482 ILE A N 1
ATOM 3487 C CA . ILE A 1 482 ? -7.582 -14.969 10.604 1.00 98.81 482 ILE A CA 1
ATOM 3488 C C . ILE A 1 482 ? -6.342 -15.158 9.724 1.00 98.81 482 ILE A C 1
ATOM 3490 O O . ILE A 1 482 ? -5.220 -14.957 10.182 1.00 98.81 482 ILE A O 1
ATOM 3494 N N . VAL A 1 483 ? -6.519 -15.511 8.452 1.00 98.69 483 VAL A N 1
ATOM 3495 C CA . VAL A 1 483 ? -5.421 -15.670 7.487 1.00 98.69 483 VAL A CA 1
ATOM 3496 C C . VAL A 1 483 ? -5.430 -14.515 6.484 1.00 98.69 483 VAL A C 1
ATOM 3498 O O . VAL A 1 483 ? -6.376 -14.344 5.710 1.00 98.69 483 VAL A O 1
ATOM 3501 N N . SER A 1 484 ? -4.355 -13.731 6.511 1.00 98.50 484 SER A N 1
ATOM 3502 C CA . SER A 1 484 ? -4.146 -12.503 5.742 1.00 98.50 484 SER A CA 1
ATOM 3503 C C . SER A 1 484 ? -3.267 -12.771 4.518 1.00 98.50 484 SER A C 1
ATOM 3505 O O . SER A 1 484 ? -2.175 -13.332 4.646 1.00 98.50 484 SER A O 1
ATOM 3507 N N . THR A 1 485 ? -3.744 -12.406 3.325 1.00 98.38 485 THR A N 1
ATOM 3508 C CA . THR A 1 485 ? -3.087 -12.736 2.044 1.00 98.38 485 THR A CA 1
ATOM 3509 C C . THR A 1 485 ? -3.246 -11.598 1.030 1.00 98.38 485 THR A C 1
ATOM 3511 O O . THR A 1 485 ? -4.351 -11.091 0.841 1.00 98.38 485 THR A O 1
ATOM 3514 N N . LYS A 1 486 ? -2.153 -11.218 0.350 1.00 98.19 486 LYS A N 1
ATOM 3515 C CA . LYS A 1 486 ? -2.133 -10.215 -0.735 1.00 98.19 486 LYS A CA 1
ATOM 3516 C C . LYS A 1 486 ? -3.127 -10.573 -1.851 1.00 98.19 486 LYS A C 1
ATOM 3518 O O . LYS A 1 486 ? -3.261 -11.742 -2.207 1.00 98.19 486 LYS A O 1
ATOM 3523 N N . TYR A 1 487 ? -3.819 -9.576 -2.414 1.00 98.00 487 TYR A N 1
ATOM 3524 C CA . TYR A 1 487 ? -4.850 -9.793 -3.448 1.00 98.00 487 TYR A CA 1
ATOM 3525 C C . TYR A 1 487 ? -4.317 -10.431 -4.745 1.00 98.00 487 TYR A C 1
ATOM 3527 O O . TYR A 1 487 ? -5.081 -11.042 -5.495 1.00 98.00 487 TYR A O 1
ATOM 3535 N N . CYS A 1 488 ? -3.020 -10.302 -5.024 1.00 96.06 488 CYS A N 1
ATOM 3536 C CA . CYS A 1 488 ? -2.331 -10.964 -6.126 1.00 96.06 488 CYS A CA 1
ATOM 3537 C C . CYS A 1 488 ? -1.407 -12.078 -5.611 1.00 96.06 488 CYS A C 1
ATOM 3539 O O . CYS A 1 488 ? -1.048 -12.122 -4.432 1.00 96.06 488 CYS A O 1
ATOM 3541 N N . LEU A 1 489 ? -1.019 -12.992 -6.499 1.00 93.38 489 LEU A N 1
ATOM 3542 C CA . LEU A 1 489 ? 0.127 -13.874 -6.267 1.00 93.38 489 LEU A CA 1
ATOM 3543 C C . LEU A 1 489 ? 1.394 -13.014 -6.140 1.00 93.38 489 LEU A C 1
ATOM 3545 O O . LEU A 1 489 ? 1.504 -12.028 -6.856 1.00 93.38 489 LEU A O 1
ATOM 3549 N N . GLY A 1 490 ? 2.356 -13.379 -5.290 1.00 90.69 490 GLY A N 1
ATOM 3550 C CA . GLY A 1 490 ? 3.613 -12.637 -5.135 1.00 90.69 490 GLY A CA 1
ATOM 3551 C C . GLY A 1 490 ? 3.440 -11.269 -4.462 1.00 90.69 490 GLY A C 1
ATOM 3552 O O . GLY A 1 490 ? 2.558 -11.095 -3.620 1.00 90.69 490 GLY A O 1
ATOM 3553 N N . ASP A 1 491 ? 4.302 -10.307 -4.810 1.00 91.50 491 ASP A N 1
ATOM 3554 C CA . ASP A 1 491 ? 4.400 -9.022 -4.104 1.00 91.50 491 ASP A CA 1
ATOM 3555 C C . ASP A 1 491 ? 3.847 -7.818 -4.876 1.00 91.50 491 ASP A C 1
ATOM 3557 O O . ASP A 1 491 ? 4.604 -7.030 -5.425 1.00 91.50 491 ASP A O 1
ATOM 3561 N N . TYR A 1 492 ? 2.523 -7.672 -4.921 1.00 94.69 492 TYR A N 1
ATOM 3562 C CA . TYR A 1 492 ? 1.792 -6.470 -5.361 1.00 94.69 492 TYR A CA 1
ATOM 3563 C C . TYR A 1 492 ? 2.043 -5.902 -6.777 1.00 94.69 492 TYR A C 1
ATOM 3565 O O . TYR A 1 492 ? 1.192 -5.144 -7.248 1.00 94.69 492 TYR A O 1
ATOM 3573 N N . TYR A 1 493 ? 3.118 -6.249 -7.490 1.00 93.75 493 TYR A N 1
ATOM 3574 C CA . TYR A 1 493 ? 3.399 -5.796 -8.851 1.00 93.75 493 TYR A CA 1
ATOM 3575 C C . TYR A 1 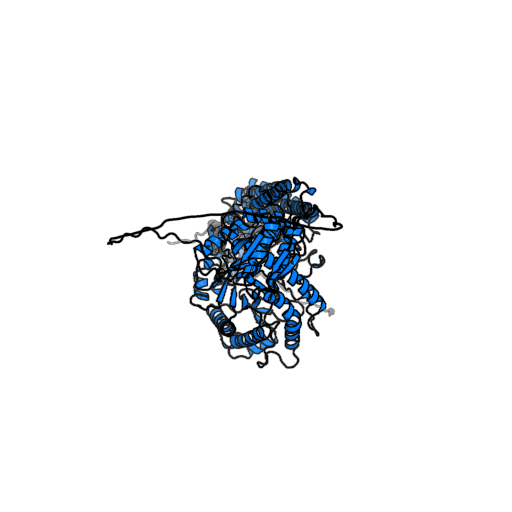493 ? 2.197 -5.996 -9.783 1.00 93.75 493 TYR A C 1
ATOM 3577 O O . TYR A 1 493 ? 1.443 -6.969 -9.697 1.00 93.75 493 TYR A O 1
ATOM 3585 N N . SER A 1 494 ? 2.057 -5.089 -10.743 1.00 93.38 494 SER A N 1
ATOM 3586 C CA . SER A 1 494 ? 1.139 -5.271 -11.866 1.00 93.38 494 SER A CA 1
ATOM 3587 C C . SER A 1 494 ? 1.532 -6.485 -12.709 1.00 93.38 494 SER A C 1
ATOM 3589 O O . SER A 1 494 ? 2.666 -6.957 -12.656 1.00 93.38 494 SER A O 1
ATOM 3591 N N . HIS A 1 495 ? 0.589 -6.997 -13.502 1.00 94.69 495 HIS A N 1
ATOM 3592 C CA . HIS A 1 495 ? 0.710 -8.262 -14.244 1.00 94.69 495 HIS A CA 1
ATOM 3593 C C . HIS A 1 495 ? 0.788 -9.541 -13.383 1.00 94.69 495 HIS A C 1
ATOM 3595 O O . HIS A 1 495 ? 0.827 -10.643 -13.933 1.00 94.69 495 HIS A O 1
ATOM 3601 N N . LEU A 1 496 ? 0.733 -9.445 -12.050 1.00 94.75 496 LEU A N 1
ATOM 3602 C CA . LEU A 1 496 ? 0.549 -10.618 -11.195 1.00 94.75 496 LEU A CA 1
ATOM 3603 C C . LEU A 1 496 ? -0.930 -11.070 -11.209 1.00 94.75 496 LEU A C 1
ATOM 3605 O O . LEU A 1 496 ? -1.828 -10.231 -11.094 1.00 94.75 496 LEU A O 1
ATOM 3609 N N . PRO A 1 497 ? -1.227 -12.379 -11.353 1.00 95.44 497 PRO A N 1
ATOM 3610 C CA . PRO A 1 497 ? -2.598 -12.888 -11.283 1.00 95.44 497 PRO A CA 1
ATOM 3611 C C . PRO A 1 497 ? -3.235 -12.672 -9.907 1.00 95.44 497 PRO A C 1
ATOM 3613 O O . PRO A 1 497 ? -2.533 -12.590 -8.898 1.00 95.44 497 PRO A O 1
ATOM 3616 N N . PHE A 1 498 ? -4.570 -12.674 -9.845 1.00 97.38 498 PHE A N 1
ATOM 3617 C CA . PHE A 1 498 ? -5.290 -12.726 -8.568 1.00 97.38 498 PHE A CA 1
ATOM 3618 C C . PHE A 1 498 ? -4.894 -13.958 -7.741 1.00 97.38 498 PHE A C 1
ATOM 3620 O O . PHE A 1 498 ? -4.644 -15.040 -8.279 1.00 97.38 498 PHE A O 1
ATOM 3627 N N . ASN A 1 499 ? -4.835 -13.787 -6.420 1.00 97.19 499 ASN A N 1
ATOM 3628 C CA . ASN A 1 499 ? -4.343 -14.815 -5.517 1.00 97.19 499 ASN A CA 1
ATOM 3629 C C . ASN A 1 499 ? -5.367 -15.936 -5.308 1.00 97.19 499 ASN A C 1
ATOM 3631 O O . ASN A 1 499 ? -6.251 -15.844 -4.457 1.00 97.19 499 ASN A O 1
ATOM 3635 N N . HIS A 1 500 ? -5.225 -17.027 -6.059 1.00 96.19 500 HIS A N 1
ATOM 3636 C CA . HIS A 1 500 ? -6.144 -18.162 -5.976 1.00 96.19 500 HIS A CA 1
ATOM 3637 C C . HIS A 1 500 ? -6.160 -18.847 -4.594 1.00 96.19 500 HIS A C 1
ATOM 3639 O O . HIS A 1 500 ? -7.129 -19.534 -4.277 1.00 96.19 500 HIS A O 1
ATOM 3645 N N . THR A 1 501 ? -5.162 -18.628 -3.724 1.00 96.94 501 THR A N 1
ATOM 3646 C CA . THR A 1 501 ? -5.207 -19.149 -2.344 1.00 96.94 501 THR A CA 1
ATOM 3647 C C . THR A 1 501 ? -6.290 -18.473 -1.492 1.00 96.94 501 THR A C 1
ATOM 3649 O O . THR A 1 501 ? -6.710 -19.049 -0.491 1.00 96.94 501 THR A O 1
ATOM 3652 N N . LEU A 1 502 ? -6.791 -17.285 -1.871 1.00 97.75 502 LEU A N 1
ATOM 3653 C CA . LEU A 1 502 ? -7.946 -16.634 -1.226 1.00 97.75 502 LEU A CA 1
ATOM 3654 C C . LEU A 1 502 ? -9.284 -17.307 -1.571 1.00 97.75 502 LEU A C 1
ATOM 3656 O O . LEU A 1 502 ? -10.246 -17.177 -0.818 1.00 97.75 502 LEU A O 1
ATOM 3660 N N . GLU A 1 503 ? -9.349 -18.069 -2.663 1.00 97.31 503 GLU A N 1
ATOM 3661 C CA . GLU A 1 503 ? -10.560 -18.750 -3.154 1.00 97.31 503 GLU A CA 1
ATOM 3662 C C . GLU A 1 503 ? -10.845 -20.071 -2.406 1.00 97.31 503 GLU A C 1
ATOM 3664 O O . GLU A 1 503 ? -11.736 -20.828 -2.782 1.00 97.31 503 GLU A O 1
ATOM 3669 N N . MET A 1 504 ? -10.078 -20.365 -1.350 1.00 94.56 504 MET A N 1
ATOM 3670 C CA . MET A 1 504 ? -10.051 -21.653 -0.658 1.00 94.56 504 MET A CA 1
ATOM 3671 C C . MET A 1 504 ? -9.683 -21.528 0.833 1.00 94.56 504 MET A C 1
ATOM 3673 O O . MET A 1 504 ? -9.342 -20.455 1.335 1.00 94.56 504 MET A O 1
ATOM 3677 N N . GLY A 1 505 ? -9.726 -22.662 1.540 1.00 92.50 505 GLY A N 1
ATOM 3678 C CA . GLY A 1 505 ? -9.501 -22.752 2.987 1.00 92.50 505 GLY A CA 1
ATOM 3679 C C . GLY A 1 505 ? -10.801 -22.680 3.794 1.00 92.50 505 GLY A C 1
ATOM 3680 O O . GLY A 1 505 ? -11.863 -22.372 3.260 1.00 92.50 505 GLY A O 1
ATOM 3681 N N . THR A 1 506 ? -10.713 -23.003 5.083 1.00 94.81 506 THR A N 1
ATOM 3682 C CA . THR A 1 506 ? -11.839 -22.933 6.039 1.00 94.81 506 THR A CA 1
ATOM 3683 C C . THR A 1 506 ? -11.672 -21.814 7.065 1.00 94.81 506 THR A C 1
ATOM 3685 O O . THR A 1 506 ? -12.634 -21.457 7.733 1.00 94.81 506 THR A O 1
ATOM 3688 N N . GLN A 1 507 ? -10.466 -21.252 7.168 1.00 97.12 507 GLN A N 1
ATOM 3689 C CA . GLN A 1 507 ? -10.116 -20.162 8.075 1.00 97.12 507 GLN A CA 1
ATOM 3690 C C . GLN A 1 507 ? -10.770 -18.852 7.633 1.00 97.12 507 GLN A C 1
ATOM 3692 O O . GLN A 1 507 ? -10.901 -18.609 6.431 1.00 97.12 507 GLN A O 1
ATOM 3697 N N . ARG A 1 508 ? -11.073 -17.969 8.591 1.00 98.00 508 ARG A N 1
ATOM 3698 C CA . ARG A 1 508 ? -11.469 -16.574 8.332 1.00 98.00 508 ARG A CA 1
ATOM 3699 C C . ARG A 1 508 ? -10.378 -15.892 7.497 1.00 98.00 508 ARG A C 1
ATOM 3701 O O . ARG A 1 508 ? -9.195 -16.041 7.802 1.00 98.00 508 ARG A O 1
ATOM 3708 N N . ARG A 1 509 ? -10.734 -15.170 6.433 1.00 97.94 509 ARG A N 1
ATOM 3709 C CA . ARG A 1 509 ? -9.779 -14.552 5.491 1.00 97.94 509 ARG A CA 1
ATOM 3710 C C . ARG A 1 509 ? -9.912 -13.037 5.453 1.00 97.94 509 ARG A C 1
ATOM 3712 O O . ARG A 1 509 ? -11.024 -12.509 5.406 1.00 97.94 509 ARG A O 1
ATOM 3719 N N . ILE A 1 510 ? -8.770 -12.356 5.351 1.00 98.69 510 ILE A N 1
ATOM 3720 C CA . ILE A 1 510 ? -8.706 -10.953 4.928 1.00 98.69 510 ILE A CA 1
ATOM 3721 C C . ILE A 1 510 ? -7.781 -10.778 3.723 1.00 98.69 510 ILE A C 1
ATOM 3723 O O . ILE A 1 510 ? -6.773 -11.475 3.585 1.00 98.69 510 ILE A O 1
ATOM 3727 N N . VAL A 1 511 ? -8.144 -9.842 2.846 1.00 98.81 511 VAL A N 1
ATOM 3728 C CA . VAL A 1 511 ? -7.383 -9.506 1.634 1.00 98.81 511 VAL A CA 1
ATOM 3729 C C . VAL A 1 511 ? -6.450 -8.328 1.920 1.00 98.81 511 VAL A C 1
ATOM 3731 O O . VAL A 1 511 ? -6.920 -7.266 2.330 1.00 98.81 511 VAL A O 1
ATOM 3734 N N . GLU A 1 512 ? -5.145 -8.489 1.697 1.00 98.56 512 GLU A N 1
ATOM 3735 C CA . GLU A 1 512 ? -4.187 -7.379 1.787 1.00 98.56 512 GLU A CA 1
ATOM 3736 C C . GLU A 1 512 ? -4.138 -6.594 0.462 1.00 98.56 512 GLU A C 1
ATOM 3738 O O . GLU A 1 512 ? -4.037 -7.178 -0.624 1.00 98.56 512 GLU A O 1
ATOM 3743 N N . PHE A 1 513 ? -4.180 -5.265 0.567 1.00 98.25 513 PHE A N 1
ATOM 3744 C CA . PHE A 1 513 ? -4.034 -4.298 -0.522 1.00 98.25 513 PHE A CA 1
ATOM 3745 C C . PHE A 1 513 ? -2.943 -3.281 -0.180 1.00 98.25 513 PHE A C 1
ATOM 3747 O O . PHE A 1 513 ? -2.816 -2.878 0.975 1.00 98.25 513 PHE A O 1
ATOM 3754 N N . GLN A 1 514 ? -2.213 -2.793 -1.185 1.00 97.44 514 GLN A N 1
ATOM 3755 C CA . GLN A 1 514 ? -1.208 -1.740 -1.013 1.00 97.44 514 GLN A CA 1
ATOM 3756 C C . GLN A 1 514 ? -1.635 -0.471 -1.749 1.00 97.44 514 GLN A C 1
ATOM 3758 O O . GLN A 1 514 ? -1.668 -0.448 -2.977 1.00 97.44 514 GLN A O 1
ATOM 3763 N N . ALA A 1 515 ? -1.969 0.583 -1.001 1.00 96.75 515 ALA A N 1
ATOM 3764 C CA . ALA A 1 515 ? -2.453 1.840 -1.566 1.00 96.75 515 ALA A CA 1
ATOM 3765 C C . ALA A 1 515 ? -1.310 2.733 -2.065 1.00 96.75 515 ALA A C 1
ATOM 3767 O O . ALA A 1 515 ? -1.420 3.284 -3.160 1.00 96.75 515 ALA A O 1
ATOM 3768 N N . ARG A 1 516 ? -0.205 2.814 -1.301 1.00 94.44 516 ARG A N 1
ATOM 3769 C CA . ARG A 1 516 ? 0.996 3.600 -1.647 1.00 94.44 516 ARG A CA 1
ATOM 3770 C C . ARG A 1 516 ? 1.769 3.045 -2.849 1.00 94.44 516 ARG A C 1
ATOM 3772 O O . ARG A 1 516 ? 2.508 3.793 -3.456 1.00 94.44 516 ARG A O 1
ATOM 3779 N N . ARG A 1 517 ? 1.593 1.776 -3.239 1.00 93.69 517 ARG A N 1
ATOM 3780 C CA . ARG A 1 517 ? 2.234 1.166 -4.429 1.00 93.69 517 ARG A CA 1
ATOM 3781 C C . ARG A 1 517 ? 3.752 1.376 -4.489 1.00 93.69 517 ARG A C 1
ATOM 3783 O O . ARG A 1 517 ? 4.286 2.074 -5.345 1.00 93.69 517 ARG A O 1
ATOM 3790 N N . GLU A 1 518 ? 4.418 0.691 -3.572 1.00 93.00 518 GLU A N 1
ATOM 3791 C CA . GLU A 1 518 ? 5.866 0.529 -3.427 1.00 93.00 518 GLU A CA 1
ATOM 3792 C C . GLU A 1 518 ? 6.620 0.447 -4.766 1.00 93.00 518 GLU A C 1
ATOM 3794 O O . GLU A 1 518 ? 7.379 1.350 -5.112 1.00 93.00 518 GLU A O 1
ATOM 3799 N N . PHE A 1 519 ? 6.344 -0.586 -5.567 1.00 93.81 519 PHE A N 1
ATOM 3800 C CA . PHE A 1 519 ? 7.018 -0.830 -6.849 1.00 93.81 519 PHE A CA 1
ATOM 3801 C C . PHE A 1 519 ? 6.579 0.113 -7.982 1.00 93.81 519 PHE A C 1
ATOM 3803 O O . PHE A 1 519 ? 7.052 -0.009 -9.106 1.00 93.81 519 PHE A O 1
ATOM 3810 N N . GLU A 1 520 ? 5.669 1.055 -7.719 1.00 95.38 520 GLU A N 1
ATOM 3811 C CA . GLU A 1 520 ? 5.132 1.995 -8.710 1.00 95.38 520 GLU A CA 1
ATOM 3812 C C . GLU A 1 520 ? 5.366 3.435 -8.242 1.00 95.38 520 GLU A C 1
ATOM 3814 O O . GLU A 1 520 ? 4.469 4.280 -8.215 1.00 95.38 520 GLU A O 1
ATOM 3819 N N . VAL A 1 521 ? 6.632 3.687 -7.890 1.00 94.62 521 VAL A N 1
ATOM 3820 C CA . VAL A 1 521 ? 7.192 4.979 -7.464 1.00 94.62 521 VAL A CA 1
ATOM 3821 C C . VAL A 1 521 ? 6.571 5.506 -6.163 1.00 94.62 521 VAL A C 1
ATOM 3823 O O . VAL A 1 521 ? 6.334 6.705 -6.011 1.00 94.62 521 VAL A O 1
ATOM 3826 N N . PHE A 1 522 ? 6.283 4.598 -5.222 1.00 93.56 522 PHE A N 1
ATOM 3827 C CA . PHE A 1 522 ? 5.749 4.901 -3.886 1.00 93.56 522 PHE A CA 1
ATOM 3828 C C . PHE A 1 522 ? 4.534 5.852 -3.876 1.00 93.56 522 PHE A C 1
ATOM 3830 O O . PHE A 1 522 ? 4.337 6.630 -2.938 1.00 93.56 522 PHE A O 1
ATOM 3837 N N . GLY A 1 523 ? 3.718 5.806 -4.935 1.00 92.94 523 GLY A N 1
ATOM 3838 C CA . GLY A 1 523 ? 2.468 6.561 -5.019 1.00 92.94 523 GLY A CA 1
ATOM 3839 C C . GLY A 1 523 ? 2.659 8.038 -5.362 1.00 92.94 523 GLY A C 1
ATOM 3840 O O . GLY A 1 523 ? 1.698 8.803 -5.315 1.00 92.94 523 GLY A O 1
ATOM 3841 N N . ALA A 1 524 ? 3.873 8.446 -5.746 1.00 94.50 524 ALA A N 1
ATOM 3842 C CA . ALA A 1 524 ? 4.129 9.771 -6.304 1.00 94.50 524 ALA A CA 1
ATOM 3843 C C . ALA A 1 524 ? 3.493 9.965 -7.694 1.00 94.50 524 ALA A C 1
ATOM 3845 O O . ALA A 1 524 ? 3.342 11.101 -8.134 1.00 94.50 524 ALA A O 1
ATOM 3846 N N . LEU A 1 525 ? 3.111 8.879 -8.379 1.00 97.38 525 LEU A N 1
ATOM 3847 C CA . LEU A 1 525 ? 2.399 8.905 -9.659 1.00 97.38 525 LEU A CA 1
ATOM 3848 C C . LEU A 1 525 ? 0.888 8.662 -9.472 1.00 97.38 525 LEU A C 1
ATOM 3850 O O . LEU A 1 525 ? 0.507 7.824 -8.651 1.00 97.38 525 LEU A O 1
ATOM 3854 N N . PRO A 1 526 ? 0.015 9.305 -10.275 1.00 98.12 526 PRO A N 1
ATOM 3855 C CA . PRO A 1 526 ? -1.381 8.906 -10.427 1.00 98.12 526 PRO A CA 1
ATOM 3856 C C . PRO A 1 526 ? -1.498 7.406 -10.714 1.00 98.12 526 PRO A C 1
ATOM 3858 O O . PRO A 1 526 ? -0.840 6.894 -11.621 1.00 98.12 526 PRO A O 1
ATOM 3861 N N . ASN A 1 527 ? -2.314 6.700 -9.930 1.00 96.94 527 ASN A N 1
ATOM 3862 C CA . ASN A 1 527 ? -2.375 5.240 -9.960 1.00 96.94 527 ASN A CA 1
ATOM 3863 C C . ASN A 1 527 ? -3.708 4.732 -9.368 1.00 96.94 527 ASN A C 1
ATOM 3865 O O . ASN A 1 527 ? -3.769 4.396 -8.189 1.00 96.94 527 ASN A O 1
ATOM 3869 N N . ASP A 1 528 ? -4.791 4.737 -10.155 1.00 98.00 528 ASP A N 1
ATOM 3870 C CA . ASP A 1 528 ? -6.135 4.324 -9.701 1.00 98.00 528 ASP A CA 1
ATOM 3871 C C . ASP A 1 528 ? -6.328 2.803 -9.778 1.00 98.00 528 ASP A C 1
ATOM 3873 O O . ASP A 1 528 ? -6.390 2.220 -10.860 1.00 98.00 528 ASP A O 1
ATOM 3877 N N . LEU A 1 529 ? -6.451 2.158 -8.618 1.00 97.25 529 LEU A N 1
ATOM 3878 C CA . LEU A 1 529 ? -6.605 0.707 -8.498 1.00 97.25 529 LEU A CA 1
ATOM 3879 C C . LEU A 1 529 ? -8.060 0.268 -8.285 1.00 97.25 529 LEU A C 1
ATOM 3881 O O . LEU A 1 529 ? -8.308 -0.923 -8.095 1.00 97.25 529 LEU A O 1
ATOM 3885 N N . GLY A 1 530 ? -9.033 1.186 -8.299 1.00 96.38 530 GLY A N 1
ATOM 3886 C CA . GLY A 1 530 ? -10.414 0.907 -7.897 1.00 96.38 530 GLY A CA 1
ATOM 3887 C C . GLY A 1 530 ? -11.060 -0.243 -8.675 1.00 96.38 530 GLY A C 1
ATOM 3888 O O . GLY A 1 530 ? -11.650 -1.145 -8.077 1.00 96.38 530 GLY A O 1
ATOM 3889 N N . THR A 1 531 ? -10.891 -0.281 -10.001 1.00 95.75 531 THR A N 1
ATOM 3890 C CA . THR A 1 531 ? -11.383 -1.399 -10.828 1.00 95.75 531 THR A CA 1
ATOM 3891 C C . THR A 1 531 ? -10.700 -2.722 -10.475 1.00 95.75 531 THR A C 1
ATOM 3893 O O . THR A 1 531 ? -11.381 -3.741 -10.351 1.00 95.75 531 THR A O 1
ATOM 3896 N N . LEU A 1 532 ? -9.379 -2.714 -10.269 1.00 96.19 532 LEU A N 1
ATOM 3897 C CA . LEU A 1 532 ? -8.591 -3.912 -9.967 1.00 96.19 532 LEU A CA 1
ATOM 3898 C C . LEU A 1 532 ? -8.952 -4.491 -8.589 1.00 96.19 532 LEU A C 1
ATOM 3900 O O . LEU A 1 532 ? -9.224 -5.686 -8.470 1.00 96.19 532 LEU A O 1
ATOM 3904 N N . HIS A 1 533 ? -9.020 -3.640 -7.562 1.00 96.94 533 HIS A N 1
ATOM 3905 C CA . HIS A 1 533 ? -9.408 -4.025 -6.204 1.00 96.94 533 HIS A CA 1
ATOM 3906 C C . HIS A 1 533 ? -10.878 -4.475 -6.135 1.00 96.94 533 HIS A C 1
ATOM 3908 O O . HIS A 1 533 ? -11.181 -5.482 -5.494 1.00 96.94 533 HIS A O 1
ATOM 3914 N N . GLY A 1 534 ? -11.790 -3.803 -6.846 1.00 96.62 534 GLY A N 1
ATOM 3915 C CA . GLY A 1 534 ? -13.201 -4.198 -6.921 1.00 96.62 534 GLY A CA 1
ATOM 3916 C C . GLY A 1 534 ? -13.404 -5.540 -7.632 1.00 96.62 534 GLY A C 1
ATOM 3917 O O . GLY A 1 534 ? -14.179 -6.380 -7.174 1.00 96.62 534 GLY A O 1
ATOM 3918 N N . ALA A 1 535 ? -12.665 -5.790 -8.718 1.00 97.00 535 ALA A N 1
ATOM 3919 C CA . ALA A 1 535 ? -12.660 -7.081 -9.403 1.00 97.00 535 ALA A CA 1
ATOM 3920 C C . ALA A 1 535 ? -12.090 -8.208 -8.520 1.00 97.00 535 ALA A C 1
ATOM 3922 O O . ALA A 1 535 ? -12.669 -9.296 -8.483 1.00 97.00 535 ALA A O 1
ATOM 3923 N N . ALA A 1 536 ? -11.015 -7.938 -7.769 1.00 97.44 536 ALA A N 1
ATOM 3924 C CA . ALA A 1 536 ? -10.451 -8.869 -6.792 1.00 97.44 536 ALA A CA 1
ATOM 3925 C C . ALA A 1 536 ? -11.474 -9.231 -5.699 1.00 97.44 536 ALA A C 1
ATOM 3927 O O . ALA A 1 536 ? -11.768 -10.407 -5.490 1.00 97.44 536 ALA A O 1
ATOM 3928 N N . LEU A 1 537 ? -12.076 -8.228 -5.048 1.00 97.62 537 LEU A N 1
ATOM 3929 C CA . LEU A 1 537 ? -13.056 -8.436 -3.977 1.00 97.62 537 LEU A CA 1
ATOM 3930 C C . LEU A 1 537 ? -14.281 -9.220 -4.452 1.00 97.62 537 LEU A C 1
ATOM 3932 O O . LEU A 1 537 ? -14.638 -10.215 -3.822 1.00 97.62 537 LEU A O 1
ATOM 3936 N N . ARG A 1 538 ? -14.889 -8.841 -5.585 1.00 97.31 538 ARG A N 1
ATOM 3937 C CA . ARG A 1 538 ? -16.036 -9.581 -6.142 1.00 97.31 538 ARG A CA 1
ATOM 3938 C C . ARG A 1 538 ? -15.673 -11.026 -6.497 1.00 97.31 538 ARG A C 1
ATOM 3940 O O . ARG A 1 538 ? -16.476 -11.920 -6.243 1.00 97.31 538 ARG A O 1
ATOM 3947 N N . ARG A 1 539 ? -14.463 -11.284 -7.015 1.00 97.44 539 ARG A N 1
ATOM 3948 C CA . ARG A 1 539 ? -13.975 -12.649 -7.278 1.00 97.44 539 ARG A CA 1
ATOM 3949 C C . ARG A 1 539 ? -13.861 -13.467 -5.990 1.00 97.44 539 ARG A C 1
ATOM 3951 O O . ARG A 1 539 ? -14.426 -14.557 -5.917 1.00 97.44 539 ARG A O 1
ATOM 3958 N N . PHE A 1 540 ? -13.156 -12.958 -4.982 1.00 98.12 540 PHE A N 1
ATOM 3959 C CA . PHE A 1 540 ? -12.904 -13.714 -3.753 1.00 98.12 540 PHE A CA 1
ATOM 3960 C C . PHE A 1 540 ? -14.177 -13.928 -2.930 1.00 98.12 540 PHE A C 1
ATOM 3962 O O . PHE A 1 540 ? -14.379 -15.025 -2.421 1.00 98.12 540 PHE A O 1
ATOM 3969 N N . LEU A 1 541 ? -15.082 -12.946 -2.879 1.00 97.06 541 LEU A N 1
ATOM 3970 C CA . LEU A 1 541 ? -16.363 -13.065 -2.171 1.00 97.06 541 LEU A CA 1
ATOM 3971 C C . LEU A 1 541 ? -17.368 -13.995 -2.863 1.00 97.06 541 LEU A C 1
ATOM 3973 O O . LEU A 1 541 ? -18.251 -14.527 -2.191 1.00 97.06 541 LEU A O 1
ATOM 3977 N N . ALA A 1 542 ? -17.243 -14.202 -4.177 1.00 97.50 542 ALA A N 1
ATOM 3978 C CA . ALA A 1 542 ? -18.025 -15.196 -4.912 1.00 97.50 542 ALA A CA 1
ATOM 3979 C C . ALA A 1 542 ? -17.466 -16.623 -4.757 1.00 97.50 542 ALA A C 1
ATOM 3981 O O . ALA A 1 542 ? -18.232 -17.584 -4.819 1.00 97.50 542 ALA A O 1
ATOM 3982 N N . ALA A 1 543 ? -16.150 -16.768 -4.562 1.00 97.94 543 ALA A N 1
ATOM 3983 C CA . ALA A 1 543 ? -15.485 -18.065 -4.426 1.00 97.94 543 ALA A CA 1
ATOM 3984 C C . ALA A 1 543 ? -15.439 -18.584 -2.978 1.00 97.94 543 ALA A C 1
ATOM 3986 O O . ALA A 1 543 ? -15.635 -19.776 -2.748 1.00 97.94 543 ALA A O 1
ATOM 3987 N N . ASN A 1 544 ? -15.190 -17.704 -2.002 1.00 97.31 544 ASN A N 1
ATOM 3988 C CA . ASN A 1 544 ? -14.928 -18.074 -0.615 1.00 97.31 544 ASN A CA 1
ATOM 3989 C C . ASN A 1 544 ? -15.757 -17.225 0.376 1.00 97.31 544 ASN A C 1
ATOM 3991 O O . ASN A 1 544 ? -15.472 -16.038 0.565 1.00 97.31 544 ASN A O 1
ATOM 3995 N N . PRO A 1 545 ? -16.749 -17.814 1.073 1.00 94.62 545 PRO A N 1
ATOM 3996 C CA . PRO A 1 545 ? -17.573 -17.090 2.040 1.00 94.62 545 PRO A CA 1
ATOM 3997 C C . PRO A 1 545 ? -16.820 -16.696 3.322 1.00 94.62 545 PRO A C 1
ATOM 3999 O O . PRO A 1 545 ? -17.333 -15.869 4.069 1.00 94.62 545 PRO A O 1
ATOM 4002 N N . GLN A 1 546 ? -15.622 -17.243 3.572 1.00 96.69 546 GLN A N 1
ATOM 4003 C CA . GLN A 1 546 ? -14.793 -16.896 4.735 1.00 96.69 546 GLN A CA 1
ATOM 4004 C C . GLN A 1 546 ? -14.054 -15.557 4.584 1.00 96.69 546 GLN A C 1
ATOM 4006 O O . GLN A 1 546 ? -13.394 -15.117 5.524 1.00 96.69 546 GLN A O 1
ATOM 4011 N N . VAL A 1 547 ? -14.130 -14.899 3.420 1.00 98.19 547 VAL A N 1
ATOM 4012 C CA . VAL A 1 547 ? -13.569 -13.554 3.225 1.00 98.19 547 VAL A CA 1
ATOM 4013 C C . VAL A 1 547 ? -14.439 -12.539 3.970 1.00 98.19 547 VAL A C 1
ATOM 4015 O O . VAL A 1 547 ? -15.492 -12.111 3.494 1.00 98.19 547 VAL A O 1
ATOM 4018 N N . GLU A 1 548 ? -13.989 -12.172 5.169 1.00 97.06 548 GLU A N 1
ATOM 4019 C CA . GLU A 1 548 ? -14.700 -11.286 6.095 1.00 97.06 548 GLU A CA 1
ATOM 4020 C C . GLU A 1 548 ? -14.175 -9.845 6.088 1.00 97.06 548 GLU A C 1
ATOM 4022 O O . GLU A 1 548 ? -14.815 -8.960 6.665 1.00 97.06 548 GLU A O 1
ATOM 4027 N N . GLY A 1 549 ? -13.025 -9.591 5.452 1.00 98.12 549 GLY A N 1
ATOM 4028 C CA . GLY A 1 549 ? -12.327 -8.323 5.617 1.00 98.12 549 GLY A CA 1
ATOM 4029 C C . GLY A 1 549 ? -11.195 -7.998 4.647 1.00 98.12 549 GLY A C 1
ATOM 4030 O O . GLY A 1 549 ? -10.862 -8.759 3.737 1.00 98.12 549 GLY A O 1
ATOM 4031 N N . VAL A 1 550 ? -10.598 -6.830 4.881 1.00 98.75 550 VAL A N 1
ATOM 4032 C CA . VAL A 1 550 ? -9.453 -6.278 4.146 1.00 98.75 550 VAL A CA 1
ATOM 4033 C C . VAL A 1 550 ? -8.437 -5.654 5.096 1.00 98.75 550 VAL A C 1
ATOM 4035 O O . VAL A 1 550 ? -8.794 -5.183 6.178 1.00 98.75 550 VAL A O 1
ATOM 4038 N N . TRP A 1 551 ? -7.190 -5.557 4.644 1.00 98.75 551 TRP A N 1
ATOM 4039 C CA . TRP A 1 551 ? -6.178 -4.690 5.238 1.00 98.75 551 TRP A CA 1
ATOM 4040 C C . TRP A 1 551 ? -5.483 -3.867 4.156 1.00 98.75 551 TRP A C 1
ATOM 4042 O O . TRP A 1 551 ? -4.951 -4.412 3.194 1.00 98.75 551 TRP A O 1
ATOM 4052 N N . THR A 1 552 ? -5.522 -2.543 4.297 1.00 98.50 552 THR A N 1
ATOM 4053 C CA . THR A 1 552 ? -4.935 -1.598 3.342 1.00 98.50 552 THR A CA 1
ATOM 4054 C C . THR A 1 552 ? -3.657 -0.991 3.910 1.00 98.50 552 THR A C 1
ATOM 4056 O O . THR A 1 552 ? -3.682 -0.355 4.960 1.00 98.50 552 THR A O 1
ATOM 4059 N N . TRP A 1 553 ? -2.543 -1.173 3.206 1.00 97.25 553 TRP A N 1
ATOM 4060 C CA . TRP A 1 553 ? -1.257 -0.559 3.525 1.00 97.25 553 TRP A CA 1
ATOM 4061 C C . TRP A 1 553 ? -1.261 0.872 2.979 1.00 97.25 553 TRP A C 1
ATOM 4063 O O . TRP A 1 553 ? -1.270 1.070 1.759 1.00 97.25 553 TRP A O 1
ATOM 4073 N N . THR A 1 554 ? -1.325 1.859 3.873 1.00 96.12 554 THR A N 1
ATOM 4074 C CA . THR A 1 554 ? -1.424 3.288 3.544 1.00 96.12 554 THR A CA 1
ATOM 4075 C C . THR A 1 554 ? -0.056 3.959 3.446 1.00 96.12 554 THR A C 1
ATOM 4077 O O . THR A 1 554 ? 0.087 4.892 2.663 1.00 96.12 554 THR A O 1
ATOM 4080 N N . GLN A 1 555 ? 0.960 3.456 4.159 1.00 94.12 555 GLN A N 1
ATOM 4081 C CA . GLN A 1 555 ? 2.339 3.964 4.097 1.00 94.12 555 GLN A CA 1
ATOM 4082 C C . GLN A 1 555 ? 3.390 2.858 3.955 1.00 94.12 555 GLN A C 1
ATOM 4084 O O . GLN A 1 555 ? 4.409 3.074 3.292 1.00 94.12 555 GLN A O 1
ATOM 4089 N N . GLY A 1 556 ? 3.166 1.704 4.589 1.00 86.31 556 GLY A N 1
ATOM 4090 C CA . GLY A 1 556 ? 4.096 0.581 4.564 1.00 86.31 556 GLY A CA 1
ATOM 4091 C C . GLY A 1 556 ? 4.254 -0.037 3.173 1.00 86.31 556 GLY A C 1
ATOM 4092 O O . GLY A 1 556 ? 3.392 0.102 2.300 1.00 86.31 556 GLY A O 1
ATOM 4093 N N . GLY A 1 557 ? 5.351 -0.771 2.996 1.00 82.69 557 GLY A N 1
ATOM 4094 C CA . GLY A 1 557 ? 5.780 -1.324 1.711 1.00 82.69 557 GLY A CA 1
ATOM 4095 C C . GLY A 1 557 ? 7.057 -0.642 1.242 1.00 82.69 557 GLY A C 1
ATOM 4096 O O . GLY A 1 557 ? 7.069 0.571 1.020 1.00 82.69 557 GLY A O 1
ATOM 4097 N N . GLY A 1 558 ? 8.117 -1.435 1.108 1.00 87.25 558 GLY A N 1
ATOM 4098 C CA . GLY A 1 558 ? 9.432 -0.987 0.675 1.00 87.25 558 GLY A CA 1
ATOM 4099 C C . GLY A 1 558 ? 10.173 -0.121 1.692 1.00 87.25 558 GLY A C 1
ATOM 4100 O O . GLY A 1 558 ? 9.729 0.045 2.834 1.00 87.25 558 GLY A O 1
ATOM 4101 N N . PRO A 1 559 ? 11.331 0.417 1.284 1.00 90.06 559 PRO A N 1
ATOM 4102 C CA . PRO A 1 559 ? 12.150 1.263 2.124 1.00 90.06 559 PRO A CA 1
ATOM 4103 C C . PRO A 1 559 ? 11.495 2.615 2.385 1.00 90.06 559 PRO A C 1
ATOM 4105 O O . PRO A 1 559 ? 10.696 3.130 1.598 1.00 90.06 559 PRO A O 1
ATOM 4108 N N . LEU A 1 560 ? 11.869 3.218 3.510 1.00 88.12 560 LEU A N 1
ATOM 4109 C CA . LEU A 1 560 ? 11.353 4.527 3.894 1.00 88.12 560 LEU A CA 1
ATOM 4110 C C . LEU A 1 560 ? 12.062 5.676 3.158 1.00 88.12 560 LEU A C 1
ATOM 4112 O O . LEU A 1 560 ? 11.413 6.649 2.770 1.00 88.12 560 LEU A O 1
ATOM 4116 N N . ARG A 1 561 ? 13.387 5.567 3.001 1.00 89.75 561 ARG A N 1
ATOM 4117 C CA . ARG A 1 561 ? 14.299 6.665 2.631 1.00 89.75 561 ARG A CA 1
ATOM 4118 C C . ARG A 1 561 ? 14.936 6.536 1.244 1.00 89.75 561 ARG A C 1
ATOM 4120 O O . ARG A 1 561 ? 15.771 7.366 0.894 1.00 89.75 561 ARG A O 1
ATOM 4127 N N . ALA A 1 562 ? 14.518 5.554 0.449 1.00 87.88 562 ALA A N 1
ATOM 4128 C CA . ALA A 1 562 ? 14.774 5.500 -0.989 1.00 87.88 562 ALA A CA 1
ATOM 4129 C C . ALA A 1 562 ? 13.495 5.867 -1.762 1.00 87.88 562 ALA A C 1
ATOM 4131 O O . ALA A 1 562 ? 12.384 5.605 -1.296 1.00 87.88 562 ALA A O 1
ATOM 4132 N N . GLY A 1 563 ? 13.638 6.486 -2.936 1.00 89.94 563 GLY A N 1
ATOM 4133 C CA . GLY A 1 563 ? 12.506 7.046 -3.678 1.00 89.94 563 GLY A CA 1
ATOM 4134 C C . GLY A 1 563 ? 11.853 8.281 -3.015 1.00 89.94 563 GLY A C 1
ATOM 4135 O O . GLY A 1 563 ? 12.451 8.917 -2.146 1.00 89.94 563 GLY A O 1
ATOM 4136 N N . PRO A 1 564 ? 10.638 8.675 -3.450 1.00 93.44 564 PRO A N 1
ATOM 4137 C CA . PRO A 1 564 ? 10.008 9.945 -3.073 1.00 93.44 564 PRO A CA 1
ATOM 4138 C C . PRO A 1 564 ? 9.624 10.075 -1.593 1.00 93.44 564 PRO A C 1
ATOM 4140 O O . PRO A 1 564 ? 8.963 9.192 -1.032 1.00 93.44 564 PRO A O 1
ATOM 4143 N N . ARG A 1 565 ? 9.904 11.247 -1.002 1.00 94.38 565 ARG A N 1
ATOM 4144 C CA . ARG A 1 565 ? 9.536 11.682 0.361 1.00 94.38 565 ARG A CA 1
ATOM 4145 C C . ARG A 1 565 ? 8.021 11.901 0.507 1.00 94.38 565 ARG A C 1
ATOM 4147 O O . ARG A 1 565 ? 7.504 13.010 0.617 1.00 94.38 565 ARG A O 1
ATOM 4154 N N . THR A 1 566 ? 7.292 10.794 0.478 1.00 92.19 566 THR A N 1
ATOM 4155 C CA . THR A 1 566 ? 5.830 10.713 0.412 1.00 92.19 566 THR A CA 1
ATOM 4156 C C . THR A 1 566 ? 5.282 10.104 1.697 1.00 92.19 566 THR A C 1
ATOM 4158 O O . THR A 1 566 ? 5.342 8.890 1.891 1.00 92.19 566 THR A O 1
ATOM 4161 N N . LEU A 1 567 ? 4.744 10.945 2.585 1.00 95.06 567 LEU A N 1
ATOM 4162 C CA . LEU A 1 567 ? 4.278 10.539 3.915 1.00 95.06 567 LEU A CA 1
ATOM 4163 C C . LEU A 1 567 ? 2.775 10.794 4.060 1.00 95.06 567 LEU A C 1
ATOM 4165 O O . LEU A 1 567 ? 2.330 11.943 4.009 1.00 95.06 567 LEU A O 1
ATOM 4169 N N . TYR A 1 568 ? 1.998 9.731 4.258 1.00 96.69 568 TYR A N 1
ATOM 4170 C CA . TYR A 1 568 ? 0.540 9.772 4.308 1.00 96.69 568 TYR A CA 1
ATOM 4171 C C . TYR A 1 568 ? 0.029 10.766 5.359 1.00 96.69 568 TYR A C 1
ATOM 4173 O O . TYR A 1 568 ? 0.499 10.791 6.498 1.00 96.69 568 TYR A O 1
ATOM 4181 N N . LEU A 1 569 ? -0.927 11.610 4.953 1.00 96.75 569 LEU A N 1
ATOM 4182 C CA . LEU A 1 569 ? -1.483 12.730 5.727 1.00 96.75 569 LEU A CA 1
ATOM 4183 C C . LEU A 1 569 ? -0.482 13.844 6.114 1.00 96.75 569 LEU A C 1
ATOM 4185 O O . LEU A 1 569 ? -0.855 14.736 6.881 1.00 96.75 569 LEU A O 1
ATOM 4189 N N . ARG A 1 570 ? 0.763 13.821 5.605 1.00 94.88 570 ARG A N 1
ATOM 4190 C CA . ARG A 1 570 ? 1.863 14.700 6.052 1.00 94.88 570 ARG A CA 1
ATOM 4191 C C . ARG A 1 570 ? 2.670 15.362 4.924 1.00 94.88 570 ARG A C 1
ATOM 4193 O O . ARG A 1 570 ? 2.591 16.576 4.787 1.00 94.88 570 ARG A O 1
ATOM 4200 N N . GLU A 1 571 ? 3.426 14.604 4.126 1.00 94.56 571 GLU A N 1
ATOM 4201 C CA . GLU A 1 571 ? 4.458 15.128 3.199 1.00 94.56 571 GLU A CA 1
ATOM 4202 C C . GLU A 1 571 ? 4.323 14.597 1.763 1.00 94.56 571 GLU A C 1
ATOM 4204 O O . GLU A 1 571 ? 3.677 13.575 1.512 1.00 94.56 571 GLU A O 1
ATOM 4209 N N . GLY A 1 572 ? 4.966 15.284 0.813 1.00 93.75 572 GLY A N 1
ATOM 4210 C CA . GLY A 1 572 ? 4.865 14.981 -0.615 1.00 93.75 572 GLY A CA 1
ATOM 4211 C C . GLY A 1 572 ? 3.439 15.173 -1.140 1.00 93.75 572 GLY A C 1
ATOM 4212 O O . GLY A 1 572 ? 2.660 15.955 -0.585 1.00 93.75 572 GLY A O 1
ATOM 4213 N N . PHE A 1 573 ? 3.076 14.463 -2.212 1.00 96.12 573 PHE A N 1
ATOM 4214 C CA . PHE A 1 573 ? 1.731 14.513 -2.805 1.00 96.12 573 PHE A CA 1
ATOM 4215 C C . PHE A 1 573 ? 0.864 13.296 -2.433 1.00 96.12 573 PHE A C 1
ATOM 4217 O O . PHE A 1 573 ? 0.223 12.684 -3.288 1.00 96.12 573 PHE A O 1
ATOM 4224 N N . TRP A 1 574 ? 0.845 12.939 -1.141 1.00 96.19 574 TRP A N 1
ATOM 4225 C CA . TRP A 1 574 ? 0.154 11.751 -0.611 1.00 96.19 574 TRP A CA 1
ATOM 4226 C C . TRP A 1 574 ? -1.329 11.647 -1.003 1.00 96.19 574 TRP A C 1
ATOM 4228 O O . TRP A 1 574 ? -1.882 10.548 -1.042 1.00 96.19 574 TRP A O 1
ATOM 4238 N N . GLN A 1 575 ? -1.971 12.773 -1.332 1.00 97.06 575 GLN A N 1
ATOM 4239 C CA . GLN A 1 575 ? -3.349 12.819 -1.809 1.00 97.06 575 GLN A CA 1
ATOM 4240 C C . GLN A 1 575 ? -3.590 11.877 -2.997 1.00 97.06 575 GLN A C 1
ATOM 4242 O O . GLN A 1 575 ? -4.670 11.304 -3.078 1.00 97.06 575 GLN A O 1
ATOM 4247 N N . LEU A 1 576 ? -2.613 11.679 -3.895 1.00 96.69 576 LEU A N 1
ATOM 4248 C CA . LEU A 1 576 ? -2.779 10.809 -5.067 1.00 96.69 576 LEU A CA 1
ATOM 4249 C C . LEU A 1 576 ? -3.069 9.348 -4.702 1.00 96.69 576 LEU A C 1
ATOM 4251 O O . LEU A 1 576 ? -3.903 8.726 -5.359 1.00 96.69 576 LEU A O 1
ATOM 4255 N N . TYR A 1 577 ? -2.430 8.813 -3.657 1.00 96.50 577 TYR A N 1
ATOM 4256 C CA . TYR A 1 577 ? -2.665 7.439 -3.206 1.00 96.50 577 TYR A CA 1
ATOM 4257 C C . TYR A 1 577 ? -3.708 7.320 -2.084 1.00 96.50 577 TYR A C 1
ATOM 4259 O O . TYR A 1 577 ? -4.212 6.219 -1.857 1.00 96.50 577 TYR A O 1
ATOM 4267 N N . ASP A 1 578 ? -4.133 8.430 -1.464 1.00 98.19 578 ASP A N 1
ATOM 4268 C CA . ASP A 1 578 ? -5.362 8.476 -0.649 1.00 98.19 578 ASP A CA 1
ATOM 4269 C C . ASP A 1 578 ? -6.586 7.984 -1.441 1.00 98.19 578 ASP A C 1
ATOM 4271 O O . ASP A 1 578 ? -7.456 7.343 -0.858 1.00 98.19 578 ASP A O 1
ATOM 4275 N N . LEU A 1 579 ? -6.610 8.154 -2.774 1.00 98.44 579 LEU A N 1
ATOM 4276 C CA . LEU A 1 579 ? -7.614 7.520 -3.639 1.00 98.44 579 LEU A CA 1
ATOM 4277 C C . LEU A 1 579 ? -7.705 6.009 -3.399 1.00 98.44 579 LEU A C 1
ATOM 4279 O O . LEU A 1 579 ? -8.801 5.472 -3.271 1.00 98.44 579 LEU A O 1
ATOM 4283 N N . ASN A 1 580 ? -6.570 5.313 -3.331 1.00 98.50 580 ASN A N 1
ATOM 4284 C CA . ASN A 1 580 ? -6.548 3.861 -3.172 1.00 98.50 580 ASN A CA 1
ATOM 4285 C C . ASN A 1 580 ? -6.951 3.437 -1.753 1.00 98.50 580 ASN A C 1
ATOM 4287 O O . ASN A 1 580 ? -7.576 2.387 -1.601 1.00 98.50 580 ASN A O 1
ATOM 4291 N N . VAL A 1 581 ? -6.664 4.261 -0.737 1.00 98.62 581 VAL A N 1
ATOM 4292 C CA . VAL A 1 581 ? -7.126 4.048 0.646 1.00 98.62 581 VAL A CA 1
ATOM 4293 C C . VAL A 1 581 ? -8.645 4.257 0.740 1.00 98.62 581 VAL A C 1
ATOM 4295 O O . VAL A 1 581 ? -9.386 3.360 1.139 1.00 98.62 581 VAL A O 1
ATOM 4298 N N . TYR A 1 582 ? -9.146 5.388 0.243 1.00 98.62 582 TYR A N 1
ATOM 4299 C CA . TYR A 1 582 ? -10.575 5.683 0.145 1.00 98.62 582 TYR A CA 1
ATOM 4300 C C . TYR A 1 582 ? -11.337 4.604 -0.645 1.00 98.62 582 TYR A C 1
ATOM 4302 O O . TYR A 1 582 ? -12.380 4.116 -0.205 1.00 98.62 582 TYR A O 1
ATOM 4310 N N . SER A 1 583 ? -10.801 4.195 -1.797 1.00 98.38 583 SER A N 1
ATOM 4311 C CA . SER A 1 583 ? -11.428 3.233 -2.705 1.00 98.38 583 SER A CA 1
ATOM 4312 C C . SER A 1 583 ? -11.480 1.823 -2.120 1.00 98.38 583 SER A C 1
ATOM 4314 O O . SER A 1 583 ? -12.540 1.196 -2.145 1.00 98.38 583 SER A O 1
ATOM 4316 N N . ALA A 1 584 ? -10.400 1.350 -1.485 1.00 98.38 584 ALA A N 1
ATOM 4317 C CA . ALA A 1 584 ? -10.411 0.077 -0.764 1.00 98.38 584 ALA A CA 1
ATOM 4318 C C . ALA A 1 584 ? -11.467 0.061 0.358 1.00 98.38 584 ALA A C 1
ATOM 4320 O O . ALA A 1 584 ? -12.185 -0.928 0.510 1.00 98.38 584 ALA A O 1
ATOM 4321 N N . ALA A 1 585 ? -11.634 1.167 1.093 1.00 97.88 585 ALA A N 1
ATOM 4322 C CA . ALA A 1 585 ? -12.667 1.285 2.122 1.00 97.88 585 ALA A CA 1
ATOM 4323 C C . ALA A 1 585 ? -14.093 1.280 1.545 1.00 97.88 585 ALA A C 1
ATOM 4325 O O . ALA A 1 585 ? -14.974 0.603 2.082 1.00 97.88 585 ALA A O 1
ATOM 4326 N N . ARG A 1 586 ? -14.332 1.996 0.434 1.00 98.12 586 ARG A N 1
ATOM 4327 C CA . ARG A 1 586 ? -15.627 1.985 -0.271 1.00 98.12 586 ARG A CA 1
ATOM 4328 C C . ARG A 1 586 ? -15.984 0.596 -0.789 1.00 98.12 586 ARG A C 1
ATOM 4330 O O . ARG A 1 586 ? -17.090 0.136 -0.533 1.00 98.12 586 ARG A O 1
ATOM 4337 N N . LEU A 1 587 ? -15.047 -0.085 -1.442 1.00 98.12 587 LEU A N 1
ATOM 4338 C CA . LEU A 1 587 ? -15.262 -1.413 -2.023 1.00 98.12 587 LEU A CA 1
ATOM 4339 C C . LEU A 1 587 ? -15.358 -2.521 -0.957 1.00 98.12 587 LEU A C 1
ATOM 4341 O O . LEU A 1 587 ? -15.997 -3.543 -1.186 1.00 98.12 587 LEU A O 1
ATOM 4345 N N . ALA A 1 588 ? -14.779 -2.323 0.232 1.00 97.62 588 ALA A N 1
ATOM 4346 C CA . ALA A 1 588 ? -14.996 -3.199 1.384 1.00 97.62 588 ALA A CA 1
ATOM 4347 C C . ALA A 1 588 ? -16.356 -2.964 2.076 1.00 97.62 588 ALA A C 1
ATOM 4349 O O . ALA A 1 588 ? -16.909 -3.882 2.688 1.00 97.62 588 ALA A O 1
ATOM 4350 N N . TRP A 1 589 ? -16.911 -1.751 1.980 1.00 95.94 589 TRP A N 1
ATOM 4351 C CA . TRP A 1 589 ? -18.283 -1.467 2.404 1.00 95.94 589 TRP A CA 1
ATOM 4352 C C . TRP A 1 589 ? -19.299 -2.043 1.405 1.00 95.94 589 TRP A C 1
ATOM 4354 O O . TRP A 1 589 ? -20.211 -2.761 1.811 1.00 95.94 589 TRP A O 1
ATOM 4364 N N . ASP A 1 590 ? -19.114 -1.771 0.112 1.00 95.94 590 ASP A N 1
ATOM 4365 C CA . ASP A 1 590 ? -19.967 -2.203 -0.998 1.00 95.94 590 ASP A CA 1
ATOM 4366 C C . ASP A 1 590 ? -19.105 -2.637 -2.208 1.00 95.94 590 ASP A C 1
ATOM 4368 O O . ASP A 1 590 ? -18.637 -1.786 -2.970 1.00 95.94 590 ASP A O 1
ATOM 4372 N N . PRO A 1 591 ? -18.877 -3.951 -2.411 1.00 96.06 591 PRO A N 1
ATOM 4373 C CA . PRO A 1 591 ? -18.079 -4.462 -3.527 1.00 96.06 591 PRO A CA 1
ATOM 4374 C C . PRO A 1 591 ? -18.695 -4.241 -4.911 1.00 96.06 591 PRO A C 1
ATOM 4376 O O . PRO A 1 591 ? -17.989 -4.425 -5.903 1.00 96.06 591 PRO A O 1
ATOM 4379 N N . ASP A 1 592 ? -19.974 -3.870 -5.001 1.00 95.06 592 ASP A N 1
ATOM 4380 C CA . ASP A 1 592 ? -20.665 -3.571 -6.259 1.00 95.06 592 ASP A CA 1
ATOM 4381 C C . ASP A 1 592 ? -20.713 -2.057 -6.554 1.00 95.06 592 ASP A C 1
ATOM 4383 O O . ASP A 1 592 ? -21.213 -1.641 -7.603 1.00 95.06 592 ASP A O 1
ATOM 4387 N N . ALA A 1 593 ? -20.125 -1.226 -5.682 1.00 95.56 593 ALA A N 1
ATOM 4388 C CA . ALA A 1 593 ? -19.937 0.199 -5.926 1.00 95.56 593 ALA A CA 1
ATOM 4389 C C . ALA A 1 593 ? -19.088 0.457 -7.186 1.00 95.56 593 ALA A C 1
ATOM 4391 O O . ALA A 1 593 ? -18.042 -0.159 -7.401 1.00 95.56 593 ALA A O 1
ATOM 4392 N N . ASP A 1 594 ? -19.531 1.415 -8.003 1.00 95.94 594 ASP A N 1
ATOM 4393 C CA . ASP A 1 594 ? -18.849 1.847 -9.226 1.00 95.94 594 ASP A CA 1
ATOM 4394 C C . ASP A 1 594 ? -17.510 2.545 -8.889 1.00 95.94 594 ASP A C 1
ATOM 4396 O O . ASP A 1 594 ? -17.529 3.652 -8.332 1.00 95.94 594 ASP A O 1
ATOM 4400 N N . PRO A 1 595 ? -16.343 1.962 -9.242 1.00 96.19 595 PRO A N 1
ATOM 4401 C CA . PRO A 1 595 ? -15.042 2.563 -8.956 1.00 96.19 595 PRO A CA 1
ATOM 4402 C C . PRO A 1 595 ? -14.878 3.946 -9.587 1.00 96.19 595 PRO A C 1
ATOM 4404 O O . PRO A 1 595 ? -14.287 4.835 -8.980 1.00 96.19 595 PRO A O 1
ATOM 4407 N N . ALA A 1 596 ? -15.473 4.179 -10.759 1.00 96.69 596 ALA A N 1
ATOM 4408 C CA . ALA A 1 596 ? -15.406 5.467 -11.433 1.00 96.69 596 ALA A CA 1
ATOM 4409 C C . ALA A 1 596 ? -16.115 6.566 -10.622 1.00 96.69 596 ALA A C 1
ATOM 4411 O O . ALA A 1 596 ? -15.680 7.723 -10.603 1.00 96.69 596 ALA A O 1
ATOM 4412 N N . ARG A 1 597 ? -17.208 6.214 -9.927 1.00 96.56 597 ARG A N 1
ATOM 4413 C CA . ARG A 1 597 ? -17.917 7.115 -9.003 1.00 96.56 597 ARG A CA 1
ATOM 4414 C C . ARG A 1 597 ? -17.120 7.346 -7.733 1.00 96.56 597 ARG A C 1
ATOM 4416 O O . ARG A 1 597 ? -17.016 8.492 -7.316 1.00 96.56 597 ARG A O 1
ATOM 4423 N N . VAL A 1 598 ? -16.512 6.299 -7.180 1.00 97.88 598 VAL A N 1
ATOM 4424 C CA . VAL A 1 598 ? -15.604 6.390 -6.028 1.00 97.88 598 VAL A CA 1
ATOM 4425 C C . VAL A 1 598 ? -14.455 7.367 -6.319 1.00 97.88 598 VAL A C 1
ATOM 4427 O O . VAL A 1 598 ? -14.244 8.291 -5.533 1.00 97.88 598 VAL A O 1
ATOM 4430 N N . THR A 1 599 ? -13.797 7.260 -7.477 1.00 98.38 599 THR A N 1
ATOM 4431 C CA . THR A 1 599 ? -12.740 8.193 -7.906 1.00 98.38 599 THR A CA 1
ATOM 4432 C C . THR A 1 599 ? -13.268 9.612 -8.137 1.00 98.38 599 THR A C 1
ATOM 4434 O O . THR A 1 599 ? -12.672 10.579 -7.663 1.00 98.38 599 THR A O 1
ATOM 4437 N N . ALA A 1 600 ? -14.414 9.781 -8.805 1.00 98.00 600 ALA A N 1
ATOM 4438 C CA . ALA A 1 600 ? -14.998 11.109 -9.017 1.00 98.00 600 ALA A CA 1
ATOM 4439 C C . ALA A 1 600 ? -15.445 11.787 -7.708 1.00 98.00 600 ALA A C 1
ATOM 4441 O O . ALA A 1 600 ? -15.343 13.008 -7.578 1.00 98.00 600 ALA A O 1
ATOM 4442 N N . ASP A 1 601 ? -15.927 11.019 -6.731 1.00 97.81 601 ASP A N 1
ATOM 4443 C CA . ASP A 1 601 ? -16.330 11.541 -5.432 1.00 97.81 601 ASP A CA 1
ATOM 4444 C C . ASP A 1 601 ? -15.105 11.836 -4.545 1.00 97.81 601 ASP A C 1
ATOM 4446 O O . ASP A 1 601 ? -15.083 12.906 -3.943 1.00 97.81 601 ASP A O 1
ATOM 4450 N N . TRP A 1 602 ? -14.036 11.020 -4.546 1.00 98.19 602 TRP A N 1
ATOM 4451 C CA . TRP A 1 602 ? -12.738 11.389 -3.936 1.00 98.19 602 TRP A CA 1
ATOM 4452 C C . TRP A 1 602 ? -12.195 12.703 -4.516 1.00 98.19 602 TRP A C 1
ATOM 4454 O O . TRP A 1 602 ? -11.882 13.621 -3.759 1.00 98.19 602 TRP A O 1
ATOM 4464 N N . ALA A 1 603 ? -12.182 12.862 -5.845 1.00 98.12 603 ALA A N 1
ATOM 4465 C CA . ALA A 1 603 ? -11.716 14.093 -6.488 1.00 98.12 603 ALA A CA 1
ATOM 4466 C C . ALA A 1 603 ? -12.521 15.335 -6.043 1.00 98.12 603 ALA A C 1
ATOM 4468 O O . ALA A 1 603 ? -11.955 16.428 -5.923 1.00 98.12 603 ALA A O 1
ATOM 4469 N N . ARG A 1 604 ? -13.814 15.169 -5.712 1.00 96.38 604 ARG A N 1
ATOM 4470 C CA . ARG A 1 604 ? -14.647 16.230 -5.115 1.00 96.38 604 ARG A CA 1
ATOM 4471 C C . ARG A 1 604 ? -14.245 16.593 -3.696 1.00 96.38 604 ARG A C 1
ATOM 4473 O O . ARG A 1 604 ? -14.228 17.775 -3.343 1.00 96.38 604 ARG A O 1
ATOM 4480 N N . GLN A 1 605 ? -13.936 15.598 -2.869 1.00 95.69 605 GLN A N 1
ATOM 4481 C CA . GLN A 1 605 ? -13.507 15.835 -1.490 1.00 95.69 605 GLN A CA 1
ATOM 4482 C C . GLN A 1 605 ? -12.116 16.483 -1.461 1.00 95.69 605 GLN A C 1
ATOM 4484 O O . GLN A 1 605 ? -11.930 17.489 -0.781 1.00 95.69 605 GLN A O 1
ATOM 4489 N N . THR A 1 606 ? -11.190 15.971 -2.272 1.00 96.31 606 THR A N 1
ATOM 4490 C CA . THR A 1 606 ? -9.756 16.285 -2.213 1.00 96.31 606 THR A CA 1
ATOM 4491 C C . THR A 1 606 ? -9.354 17.515 -3.031 1.00 96.31 606 THR A C 1
ATOM 4493 O O . THR A 1 606 ? -8.573 18.329 -2.543 1.00 96.31 606 THR A O 1
ATOM 4496 N N . PHE A 1 607 ? -9.885 17.703 -4.248 1.00 97.75 607 PHE A N 1
ATOM 4497 C CA . PHE A 1 607 ? -9.308 18.655 -5.212 1.00 97.75 607 PHE A CA 1
ATOM 4498 C C . PHE A 1 607 ? -10.221 19.788 -5.681 1.00 97.75 607 PHE A C 1
ATOM 4500 O O . PHE A 1 607 ? -9.763 20.927 -5.743 1.00 97.75 607 PHE A O 1
ATOM 4507 N N . SER A 1 608 ? -11.484 19.529 -6.031 1.00 96.38 608 SER A N 1
ATOM 4508 C CA . SER A 1 608 ? -12.339 20.554 -6.654 1.00 96.38 608 SER A CA 1
ATOM 4509 C C . SER A 1 608 ? -13.831 20.255 -6.518 1.00 96.38 608 SER A C 1
ATOM 4511 O O . SER A 1 608 ? -14.247 19.113 -6.647 1.00 96.38 608 SER A O 1
ATOM 4513 N N . ALA A 1 609 ? -14.663 21.281 -6.320 1.00 93.19 609 ALA A N 1
ATOM 4514 C CA . ALA A 1 609 ? -16.120 21.140 -6.421 1.00 93.19 609 ALA A CA 1
ATOM 4515 C C . ALA A 1 609 ? -16.650 21.295 -7.866 1.00 93.19 609 ALA A C 1
ATOM 4517 O O . ALA A 1 609 ? -17.806 20.967 -8.133 1.00 93.19 609 ALA A O 1
ATOM 4518 N N . ASP A 1 610 ? -15.829 21.790 -8.798 1.00 94.94 610 ASP A N 1
ATOM 4519 C CA . ASP A 1 610 ? -16.231 22.064 -10.179 1.00 94.94 610 ASP A CA 1
ATOM 4520 C C . ASP A 1 610 ? -16.406 20.763 -10.994 1.00 94.94 610 ASP A C 1
ATOM 4522 O O . ASP A 1 610 ? -15.463 19.969 -11.093 1.00 94.94 610 ASP A O 1
ATOM 4526 N N . PRO A 1 611 ? -17.574 20.525 -11.627 1.00 94.94 611 PRO A N 1
ATOM 4527 C CA . PRO A 1 611 ? -17.822 19.305 -12.393 1.00 94.94 611 PRO A CA 1
ATOM 4528 C C . PRO A 1 611 ? -16.843 19.055 -13.549 1.00 94.94 611 PRO A C 1
ATOM 4530 O O . PRO A 1 611 ? -16.568 17.891 -13.844 1.00 94.94 611 PRO A O 1
ATOM 4533 N N . ALA A 1 612 ? -16.312 20.097 -14.200 1.00 95.81 612 ALA A N 1
ATOM 4534 C CA . ALA A 1 612 ? -15.395 19.936 -15.333 1.00 95.81 612 ALA A CA 1
ATOM 4535 C C . ALA A 1 612 ? -13.977 19.547 -14.880 1.00 95.81 612 ALA A C 1
ATOM 4537 O O . ALA A 1 612 ? -13.342 18.684 -15.486 1.00 95.81 612 ALA A O 1
ATOM 4538 N N . THR A 1 613 ? -13.509 20.130 -13.780 1.00 97.62 613 THR A N 1
ATOM 4539 C CA . THR A 1 613 ? -12.224 19.827 -13.138 1.00 97.62 613 THR A CA 1
ATOM 4540 C C . THR A 1 613 ? -12.234 18.429 -12.523 1.00 97.62 613 THR A C 1
ATOM 4542 O O . THR A 1 613 ? -11.300 17.658 -12.730 1.00 97.62 613 THR A O 1
ATOM 4545 N N . VAL A 1 614 ? -13.329 18.048 -11.857 1.00 98.00 614 VAL A N 1
ATOM 4546 C CA . VAL A 1 614 ? -13.544 16.679 -11.357 1.00 98.00 614 VAL A CA 1
ATOM 4547 C C . VAL A 1 614 ? -13.537 15.658 -12.499 1.00 98.00 614 VAL A C 1
ATOM 4549 O O . VAL A 1 614 ? -12.906 14.611 -12.370 1.00 98.00 614 VAL A O 1
ATOM 4552 N N . ALA A 1 615 ? -14.184 15.960 -13.630 1.00 97.62 615 ALA A N 1
ATOM 4553 C CA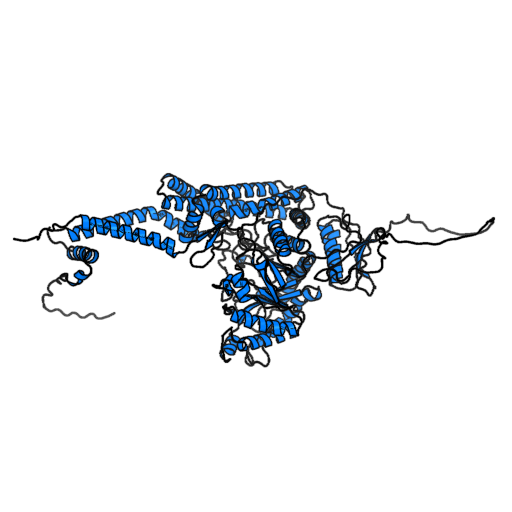 . ALA A 1 615 ? -14.155 15.092 -14.808 1.00 97.62 615 ALA A CA 1
ATOM 4554 C C . ALA A 1 615 ? -12.742 14.975 -15.409 1.00 97.62 615 ALA A C 1
ATOM 4556 O O . ALA A 1 615 ? -12.298 13.868 -15.703 1.00 97.62 615 ALA A O 1
ATOM 4557 N N . ALA A 1 616 ? -12.000 16.083 -15.513 1.00 98.44 616 ALA A N 1
ATOM 4558 C CA . ALA A 1 616 ? -10.616 16.083 -15.990 1.00 98.44 616 ALA A CA 1
ATOM 4559 C C . ALA A 1 616 ? -9.682 15.238 -15.100 1.00 98.44 616 ALA A C 1
ATOM 4561 O O . ALA A 1 616 ? -8.857 14.493 -15.625 1.00 98.44 616 ALA A O 1
ATOM 4562 N N . ILE A 1 617 ? -9.843 15.297 -13.771 1.00 98.69 617 ILE A N 1
ATOM 4563 C CA . ILE A 1 617 ? -9.122 14.424 -12.830 1.00 98.69 617 ILE A CA 1
ATOM 4564 C C . ILE A 1 617 ? -9.542 12.961 -13.033 1.00 98.69 617 ILE A C 1
ATOM 4566 O O . ILE A 1 617 ? -8.678 12.100 -13.165 1.00 98.69 617 ILE A O 1
ATOM 4570 N N . GLY A 1 618 ? -10.844 12.668 -13.126 1.00 98.31 618 GLY A N 1
ATOM 4571 C CA . GLY A 1 618 ? -11.346 11.309 -13.363 1.00 98.31 618 GLY A CA 1
ATOM 4572 C C . GLY A 1 618 ? -10.837 10.684 -14.669 1.00 98.31 618 GLY A C 1
ATOM 4573 O O . GLY A 1 618 ? -10.482 9.509 -14.692 1.00 98.31 618 GLY A O 1
ATOM 4574 N N . GLU A 1 619 ? -10.732 11.466 -15.746 1.00 98.44 619 GLU A N 1
ATOM 4575 C CA . GLU A 1 619 ? -10.129 11.040 -17.018 1.00 98.44 619 GLU A CA 1
ATOM 4576 C C . GLU A 1 619 ? -8.630 10.734 -16.882 1.00 98.44 619 GLU A C 1
ATOM 4578 O O . GLU A 1 619 ? -8.144 9.752 -17.443 1.00 98.44 619 GLU A O 1
ATOM 4583 N N . VAL A 1 620 ? -7.894 11.543 -16.115 1.00 98.69 620 VAL A N 1
ATOM 4584 C CA . VAL A 1 620 ? -6.468 11.321 -15.829 1.00 98.69 620 VAL A CA 1
ATOM 4585 C C . VAL A 1 620 ? -6.257 10.067 -14.981 1.00 98.69 620 VAL A C 1
ATOM 4587 O O . VAL A 1 620 ? -5.381 9.264 -15.301 1.00 98.69 620 VAL A O 1
ATOM 4590 N N . MET A 1 621 ? -7.090 9.841 -13.963 1.00 98.44 621 MET A N 1
ATOM 4591 C CA . MET A 1 621 ? -7.043 8.619 -13.157 1.00 98.44 621 MET A CA 1
ATOM 4592 C C . MET A 1 621 ? -7.416 7.380 -13.986 1.00 98.44 621 MET A C 1
ATOM 4594 O O . MET A 1 621 ? -6.715 6.374 -13.907 1.00 98.44 621 MET A O 1
ATOM 4598 N N . ALA A 1 622 ? -8.405 7.466 -14.881 1.00 97.75 622 ALA A N 1
ATOM 4599 C CA . ALA A 1 622 ? -8.748 6.369 -15.791 1.00 97.75 622 ALA A CA 1
ATOM 4600 C C . ALA A 1 622 ? -7.623 6.031 -16.798 1.00 97.75 622 ALA A C 1
ATOM 4602 O O . ALA A 1 622 ? -7.433 4.869 -17.153 1.00 97.75 622 ALA A O 1
ATOM 4603 N N . LEU A 1 623 ? -6.831 7.020 -17.229 1.00 98.19 623 LEU A N 1
ATOM 4604 C CA . LEU A 1 623 ? -5.635 6.799 -18.057 1.00 98.19 623 LEU A CA 1
ATOM 4605 C C . LEU A 1 623 ? -4.421 6.275 -17.267 1.00 98.19 623 LEU A C 1
ATOM 4607 O O . LEU A 1 623 ? -3.507 5.702 -17.868 1.00 98.19 623 LEU A O 1
ATOM 4611 N N . SER A 1 624 ? -4.396 6.467 -15.945 1.00 98.19 624 SER A N 1
ATOM 4612 C CA . SER A 1 624 ? -3.202 6.272 -15.114 1.00 98.19 624 SER A CA 1
ATOM 4613 C C . SER A 1 624 ? -2.628 4.858 -15.186 1.00 98.19 624 SER A C 1
ATOM 4615 O O . SER A 1 624 ? -1.429 4.687 -15.407 1.00 98.19 624 SER A O 1
ATOM 4617 N N . ARG A 1 625 ? -3.483 3.834 -15.114 1.00 96.56 625 ARG A N 1
ATOM 4618 C CA . ARG A 1 625 ? -3.059 2.430 -15.167 1.00 96.56 625 ARG A CA 1
ATOM 4619 C C . ARG A 1 625 ? -2.444 2.052 -16.510 1.00 96.56 625 ARG A C 1
ATOM 4621 O O . ARG A 1 625 ? -1.423 1.371 -16.510 1.00 96.56 625 ARG A O 1
ATOM 4628 N N . GLN A 1 626 ? -2.948 2.582 -17.635 1.00 96.75 626 GLN A N 1
ATOM 4629 C CA . GLN A 1 626 ? -2.288 2.418 -18.940 1.00 96.75 626 GLN A CA 1
ATOM 4630 C C . GLN A 1 626 ? -0.894 3.070 -18.958 1.00 96.75 626 GLN A C 1
ATOM 4632 O O . GLN A 1 626 ? 0.025 2.519 -19.568 1.00 96.75 626 GLN A O 1
ATOM 4637 N N . ALA A 1 627 ? -0.728 4.233 -18.323 1.00 98.19 627 ALA A N 1
ATOM 4638 C CA . ALA A 1 627 ? 0.565 4.905 -18.255 1.00 98.19 627 ALA A CA 1
ATOM 4639 C C . ALA A 1 627 ? 1.563 4.088 -17.417 1.00 98.19 627 ALA A C 1
ATOM 4641 O O . ALA A 1 627 ? 2.642 3.761 -17.904 1.00 98.19 627 ALA A O 1
ATOM 4642 N N . VAL A 1 628 ? 1.176 3.693 -16.199 1.00 97.75 628 VAL A N 1
ATOM 4643 C CA . VAL A 1 628 ? 2.021 2.940 -15.256 1.00 97.75 628 VAL A CA 1
ATOM 4644 C C . VAL A 1 628 ? 2.409 1.565 -15.812 1.00 97.75 628 VAL A C 1
ATOM 4646 O O . VAL A 1 628 ? 3.600 1.252 -15.851 1.00 97.75 628 VAL A O 1
ATOM 4649 N N . THR A 1 629 ? 1.455 0.770 -16.323 1.00 96.81 629 THR A N 1
ATOM 4650 C CA . THR A 1 629 ? 1.753 -0.563 -16.889 1.00 96.81 629 THR A CA 1
ATOM 4651 C C . THR A 1 629 ? 2.724 -0.482 -18.072 1.00 96.81 629 THR A C 1
ATOM 4653 O O . THR A 1 629 ? 3.692 -1.234 -18.122 1.00 96.81 629 THR A O 1
ATOM 4656 N N . LYS A 1 630 ? 2.552 0.476 -18.993 1.00 97.56 630 LYS A N 1
ATOM 4657 C CA . LYS A 1 630 ? 3.426 0.596 -20.174 1.00 97.56 630 LYS A CA 1
ATOM 4658 C C . LYS A 1 630 ? 4.736 1.342 -19.899 1.00 97.56 630 LYS A C 1
ATOM 4660 O O . LYS A 1 630 ? 5.695 1.162 -20.646 1.00 97.56 630 LYS A O 1
ATOM 4665 N N . GLY A 1 631 ? 4.783 2.183 -18.866 1.00 97.88 631 GLY A N 1
ATOM 4666 C CA . GLY A 1 631 ? 5.962 2.960 -18.483 1.00 97.88 631 GLY A CA 1
ATOM 4667 C C . GLY A 1 631 ? 6.958 2.154 -17.653 1.00 97.88 631 GLY A C 1
ATOM 4668 O O . GLY A 1 631 ? 8.143 2.133 -17.982 1.00 97.88 631 GLY A O 1
ATOM 4669 N N . LEU A 1 632 ? 6.471 1.460 -16.617 1.00 97.75 632 LEU A N 1
ATOM 4670 C CA . LEU A 1 632 ? 7.305 0.716 -15.665 1.00 97.75 632 LEU A CA 1
ATOM 4671 C C . LEU A 1 632 ? 7.478 -0.769 -16.014 1.00 97.75 632 LEU A C 1
ATOM 4673 O O . LEU A 1 632 ? 8.434 -1.384 -15.551 1.00 97.75 632 LEU A O 1
ATOM 4677 N N . TYR A 1 633 ? 6.615 -1.358 -16.848 1.00 97.44 633 TYR A N 1
ATOM 4678 C CA . TYR A 1 633 ? 6.691 -2.778 -17.212 1.00 97.44 633 TYR A CA 1
ATOM 4679 C C . TYR A 1 633 ? 6.894 -2.979 -18.719 1.00 97.44 633 TYR A C 1
ATOM 4681 O O . TYR A 1 633 ? 6.628 -2.109 -19.554 1.00 97.44 633 TYR A O 1
ATOM 4689 N N . ILE A 1 634 ? 7.387 -4.168 -19.073 1.00 97.44 634 ILE A N 1
ATOM 4690 C CA . ILE A 1 634 ? 7.588 -4.611 -20.457 1.00 97.44 634 ILE A CA 1
ATOM 4691 C C . ILE A 1 634 ? 6.587 -5.734 -20.715 1.00 97.44 634 ILE A C 1
ATOM 4693 O O . ILE A 1 634 ? 6.828 -6.878 -20.337 1.00 97.44 634 ILE A O 1
ATOM 4697 N N . GLY A 1 635 ? 5.443 -5.416 -21.320 1.00 95.75 635 GLY A N 1
ATOM 4698 C CA . GLY A 1 635 ? 4.266 -6.282 -21.372 1.00 95.75 635 GLY A CA 1
ATOM 4699 C C . GLY A 1 635 ? 4.522 -7.690 -21.926 1.00 95.75 635 GLY A C 1
ATOM 4700 O O . GLY A 1 635 ? 4.027 -8.652 -21.335 1.00 95.75 635 GLY A O 1
ATOM 4701 N N . PRO A 1 636 ? 5.303 -7.890 -23.004 1.00 96.25 636 PRO A N 1
ATOM 4702 C CA . PRO A 1 636 ? 5.619 -9.233 -23.498 1.00 96.25 636 PRO A CA 1
ATOM 4703 C C . PRO A 1 636 ? 6.383 -10.139 -22.512 1.00 96.25 636 PRO A C 1
ATOM 4705 O O . PRO A 1 636 ? 6.235 -11.362 -22.605 1.00 96.25 636 PRO A O 1
ATOM 4708 N N . TYR A 1 637 ? 7.122 -9.556 -21.558 1.00 95.25 637 TYR A N 1
ATOM 4709 C CA . TYR A 1 637 ? 7.736 -10.247 -20.417 1.00 95.25 637 TYR A CA 1
ATOM 4710 C C . TYR A 1 637 ? 6.791 -10.298 -19.210 1.00 95.25 637 TYR A C 1
ATOM 4712 O O . TYR A 1 637 ? 6.497 -11.378 -18.711 1.00 95.25 637 TYR A O 1
ATOM 4720 N N . ALA A 1 638 ? 6.268 -9.148 -18.779 1.00 95.12 638 ALA A N 1
ATOM 4721 C CA . ALA A 1 638 ? 5.482 -8.998 -17.557 1.00 95.12 638 ALA A CA 1
ATOM 4722 C C . ALA A 1 638 ? 4.179 -9.817 -17.569 1.00 95.12 638 ALA A C 1
ATOM 4724 O O . ALA A 1 638 ? 3.796 -10.381 -16.551 1.00 95.12 638 ALA A O 1
ATOM 4725 N N . ASN A 1 639 ? 3.540 -9.991 -18.734 1.00 94.88 639 ASN A N 1
ATOM 4726 C CA . ASN A 1 639 ? 2.369 -10.864 -18.903 1.00 94.88 639 ASN A CA 1
ATOM 4727 C C . ASN A 1 639 ? 2.719 -12.376 -18.882 1.00 94.88 639 ASN A C 1
ATOM 4729 O O . ASN A 1 639 ? 2.006 -13.193 -19.480 1.00 94.88 639 ASN A O 1
ATOM 4733 N N . ARG A 1 640 ? 3.822 -12.775 -18.235 1.00 91.94 640 ARG A N 1
ATOM 4734 C CA . ARG A 1 640 ? 4.269 -14.164 -18.086 1.00 91.94 640 ARG A CA 1
ATOM 4735 C C . ARG A 1 640 ? 4.533 -14.505 -16.626 1.00 91.94 640 ARG A C 1
ATOM 4737 O O . ARG A 1 640 ? 5.223 -13.774 -15.928 1.00 91.94 640 ARG A O 1
ATOM 4744 N N . THR A 1 641 ? 4.084 -15.680 -16.200 1.00 86.88 641 THR A N 1
ATOM 4745 C CA . THR A 1 641 ? 4.613 -16.303 -14.984 1.00 86.88 641 THR A CA 1
ATOM 4746 C C . THR A 1 641 ? 5.932 -16.967 -15.356 1.00 86.88 641 THR A C 1
ATOM 4748 O O . THR A 1 641 ? 5.936 -17.929 -16.124 1.00 86.88 641 THR A O 1
ATOM 4751 N N . VAL A 1 642 ? 7.045 -16.428 -14.860 1.00 82.31 642 VAL A N 1
ATOM 4752 C CA . VAL A 1 642 ? 8.403 -16.941 -15.095 1.00 82.31 642 VAL A CA 1
ATOM 4753 C C . VAL A 1 642 ? 8.862 -17.729 -13.866 1.00 82.31 642 VAL A C 1
ATOM 4755 O O . VAL A 1 642 ? 8.675 -17.269 -12.744 1.00 82.31 642 VAL A O 1
ATOM 4758 N N . LYS A 1 643 ? 9.511 -18.883 -14.063 1.00 78.56 643 LYS A N 1
ATOM 4759 C CA . LYS A 1 643 ? 10.249 -19.607 -13.013 1.00 78.56 643 LYS A CA 1
ATOM 4760 C C . LYS A 1 643 ? 11.685 -19.852 -13.481 1.00 78.56 643 LYS A C 1
ATOM 4762 O O . LYS A 1 643 ? 11.902 -20.333 -14.595 1.00 78.56 643 LYS A O 1
ATOM 4767 N N . ALA A 1 644 ? 12.657 -19.502 -12.642 1.00 73.00 644 ALA A N 1
ATOM 4768 C CA . ALA A 1 644 ? 14.093 -19.639 -12.903 1.00 73.00 644 ALA A CA 1
ATOM 4769 C C . ALA A 1 644 ? 14.817 -19.998 -11.598 1.00 73.00 644 ALA A C 1
ATOM 4771 O O . ALA A 1 644 ? 14.479 -19.466 -10.546 1.00 73.00 644 ALA A O 1
ATOM 4772 N N . LEU A 1 645 ? 15.777 -20.930 -11.637 1.00 69.69 645 LEU A N 1
ATOM 4773 C CA . LEU A 1 645 ? 16.522 -21.415 -10.454 1.00 69.69 645 LEU A CA 1
ATOM 4774 C C . LEU A 1 645 ? 15.655 -21.844 -9.239 1.00 69.69 645 LEU A C 1
ATOM 4776 O O . LEU A 1 645 ? 16.149 -21.927 -8.119 1.00 69.69 645 LEU A O 1
ATOM 4780 N N . GLY A 1 646 ? 14.370 -22.147 -9.454 1.00 65.50 646 GLY A N 1
ATOM 4781 C CA . GLY A 1 646 ? 13.407 -22.509 -8.407 1.00 65.50 646 GLY A CA 1
ATOM 4782 C C . GLY A 1 646 ? 12.588 -21.346 -7.831 1.00 65.50 646 GLY A C 1
ATOM 4783 O O . GLY A 1 646 ? 11.579 -21.615 -7.185 1.00 65.50 646 GLY A O 1
ATOM 4784 N N . VAL A 1 647 ? 12.940 -20.089 -8.117 1.00 68.69 647 VAL A N 1
ATOM 4785 C CA . VAL A 1 647 ? 12.192 -18.889 -7.692 1.00 68.69 647 VAL A CA 1
ATOM 4786 C C . VAL A 1 647 ? 11.335 -18.321 -8.828 1.00 68.69 647 VAL A C 1
ATOM 4788 O O . VAL A 1 647 ? 11.518 -18.677 -9.994 1.00 68.69 647 VAL A O 1
ATOM 4791 N N . HIS A 1 648 ? 10.405 -17.425 -8.489 1.00 77.19 648 HIS A N 1
ATOM 4792 C CA . HIS A 1 648 ? 9.557 -16.698 -9.439 1.00 77.19 648 HIS A CA 1
ATOM 4793 C C . HIS A 1 648 ? 10.024 -15.235 -9.533 1.00 77.19 648 HIS A C 1
ATOM 4795 O O . HIS A 1 648 ? 9.757 -14.472 -8.605 1.00 77.19 648 HIS A O 1
ATOM 4801 N N . PRO A 1 649 ? 10.753 -14.826 -10.591 1.00 81.88 649 PRO A N 1
ATOM 4802 C CA . PRO A 1 649 ? 11.212 -13.446 -10.735 1.00 81.88 649 PRO A CA 1
ATOM 4803 C C . PRO A 1 649 ? 10.039 -12.458 -10.889 1.00 81.88 649 PRO A C 1
ATOM 4805 O O . PRO A 1 649 ? 9.088 -12.770 -11.613 1.00 81.88 649 PRO A O 1
ATOM 4808 N N . PRO A 1 650 ? 10.106 -11.262 -10.275 1.00 88.25 650 PRO A N 1
ATOM 4809 C CA . PRO A 1 650 ? 9.141 -10.188 -10.491 1.00 88.25 650 PRO A CA 1
ATOM 4810 C C . PRO A 1 650 ? 8.898 -9.827 -11.970 1.00 88.25 650 PRO A C 1
ATOM 4812 O O . PRO A 1 650 ? 9.819 -9.871 -12.788 1.00 88.25 650 PRO A O 1
ATOM 4815 N N . PRO A 1 651 ? 7.695 -9.349 -12.336 1.00 92.44 651 PRO A N 1
ATOM 4816 C CA . PRO A 1 651 ? 7.394 -8.918 -13.705 1.00 92.44 651 PRO A CA 1
ATOM 4817 C C . PRO A 1 651 ? 8.093 -7.604 -14.118 1.00 92.44 651 PRO A C 1
ATOM 4819 O O . PRO A 1 651 ? 8.012 -7.213 -15.283 1.00 92.44 651 PRO A O 1
ATOM 4822 N N . MET A 1 652 ? 8.782 -6.920 -13.193 1.00 93.56 652 MET A N 1
ATOM 4823 C CA . MET A 1 652 ? 9.386 -5.592 -13.394 1.00 93.56 652 MET A CA 1
ATOM 4824 C C . MET A 1 652 ? 10.929 -5.577 -13.413 1.00 93.56 652 MET A C 1
ATOM 4826 O O . MET A 1 652 ? 11.510 -4.504 -13.468 1.00 93.56 652 MET A O 1
ATOM 4830 N N . MET A 1 653 ? 11.604 -6.734 -13.425 1.00 90.62 653 MET A N 1
ATOM 4831 C CA . MET A 1 653 ? 13.052 -6.906 -13.146 1.00 90.62 653 MET A CA 1
ATOM 4832 C C . MET A 1 653 ? 14.073 -5.970 -13.845 1.00 90.62 653 MET A C 1
ATOM 4834 O O . MET A 1 653 ? 15.204 -5.865 -13.374 1.00 90.62 653 MET A O 1
ATOM 4838 N N . TRP A 1 654 ? 13.734 -5.293 -14.949 1.00 94.31 654 TRP A N 1
ATOM 4839 C CA . TRP A 1 654 ? 14.591 -4.251 -15.550 1.00 94.31 654 TRP A CA 1
ATOM 4840 C C . TRP A 1 654 ? 14.734 -2.987 -14.677 1.00 94.31 654 TRP A C 1
ATOM 4842 O O . TRP A 1 654 ? 15.725 -2.264 -14.792 1.00 94.31 654 TRP A O 1
ATOM 4852 N N . ILE A 1 655 ? 13.772 -2.756 -13.784 1.00 94.62 655 ILE A N 1
ATOM 4853 C CA . ILE A 1 655 ? 13.861 -1.852 -12.640 1.00 94.62 655 ILE A CA 1
ATOM 4854 C C . ILE A 1 655 ? 13.951 -2.777 -11.420 1.00 94.62 655 ILE A C 1
ATOM 4856 O O . ILE A 1 655 ? 12.959 -3.380 -11.007 1.00 94.62 655 ILE A O 1
ATOM 4860 N N . PHE A 1 656 ? 15.167 -2.978 -10.919 1.00 82.25 656 PHE A N 1
ATOM 4861 C CA . PHE A 1 656 ? 15.442 -3.864 -9.794 1.00 82.25 656 PHE A CA 1
ATOM 4862 C C . PHE A 1 656 ? 15.029 -3.167 -8.496 1.00 82.25 656 PHE A C 1
ATOM 4864 O O . PHE A 1 656 ? 15.813 -2.415 -7.936 1.00 82.25 656 PHE A O 1
ATOM 4871 N N . GLU A 1 657 ? 13.792 -3.430 -8.073 1.00 79.94 657 GLU A N 1
ATOM 4872 C CA . GLU A 1 657 ? 13.159 -2.956 -6.836 1.00 79.94 657 GLU A CA 1
ATOM 4873 C C . GLU A 1 657 ? 13.151 -1.418 -6.664 1.00 79.94 657 GLU A C 1
ATOM 4875 O O . GLU A 1 657 ? 14.166 -0.730 -6.572 1.00 79.94 657 GLU A O 1
ATOM 4880 N N . TRP A 1 658 ? 11.936 -0.867 -6.607 1.00 91.19 658 TRP A N 1
ATOM 4881 C CA . TRP A 1 658 ? 11.644 0.546 -6.334 1.00 91.19 658 TRP A CA 1
ATOM 4882 C C . TRP A 1 658 ? 12.137 1.556 -7.394 1.00 91.19 658 TRP A C 1
ATOM 4884 O O . TRP A 1 658 ? 11.309 2.066 -8.150 1.00 91.19 658 TRP A O 1
ATOM 4894 N N . ASP A 1 659 ? 13.440 1.859 -7.465 1.00 93.38 659 ASP A N 1
ATOM 4895 C CA . ASP A 1 659 ? 14.004 2.955 -8.279 1.00 93.38 659 ASP A CA 1
ATOM 4896 C C . ASP A 1 659 ? 15.319 2.638 -9.031 1.00 93.38 659 ASP A C 1
ATOM 4898 O O . ASP A 1 659 ? 15.811 3.481 -9.794 1.00 93.38 659 ASP A O 1
ATOM 4902 N N . ILE A 1 660 ? 15.892 1.436 -8.874 1.00 94.62 660 ILE A N 1
ATOM 4903 C CA . ILE A 1 660 ? 17.193 1.084 -9.469 1.00 94.62 660 ILE A CA 1
ATOM 4904 C C . ILE A 1 660 ? 17.021 0.541 -10.890 1.00 94.62 660 ILE A C 1
ATOM 4906 O O . ILE A 1 660 ? 16.560 -0.579 -11.105 1.00 94.62 660 ILE A O 1
ATOM 4910 N N . VAL A 1 661 ? 17.467 1.295 -11.897 1.00 97.12 661 VAL A N 1
ATOM 4911 C CA . VAL A 1 661 ? 17.459 0.824 -13.292 1.00 97.12 661 VAL A CA 1
ATOM 4912 C C . VAL A 1 661 ? 18.656 -0.105 -13.499 1.00 97.12 661 VAL A C 1
ATOM 4914 O O . VAL A 1 661 ? 19.811 0.324 -13.418 1.00 97.12 661 VAL A O 1
ATOM 4917 N N . THR A 1 662 ? 18.392 -1.396 -13.726 1.00 95.62 662 THR A N 1
ATOM 4918 C CA . THR A 1 662 ? 19.433 -2.436 -13.715 1.00 95.62 662 THR A CA 1
ATOM 4919 C C . THR A 1 662 ? 20.344 -2.367 -14.939 1.00 95.62 662 THR A C 1
ATOM 4921 O O . THR A 1 662 ? 19.933 -1.911 -16.004 1.00 95.62 662 THR A O 1
ATOM 4924 N N . GLY A 1 663 ? 21.555 -2.911 -14.817 1.00 94.50 663 GLY A N 1
ATOM 4925 C CA . GLY A 1 663 ? 22.458 -3.201 -15.939 1.00 94.50 663 GLY A CA 1
ATOM 4926 C C . GLY A 1 663 ? 22.886 -4.667 -16.011 1.00 94.50 663 GLY A C 1
ATOM 4927 O O . GLY A 1 663 ? 23.856 -4.978 -16.701 1.00 94.50 663 GLY A O 1
ATOM 4928 N N . ASP A 1 664 ? 22.217 -5.554 -15.267 1.00 92.88 664 ASP A N 1
ATOM 4929 C CA . ASP A 1 664 ? 22.530 -6.982 -15.244 1.00 92.88 664 ASP A CA 1
ATOM 4930 C C . ASP A 1 664 ? 22.115 -7.659 -16.560 1.00 92.88 664 ASP A C 1
ATOM 4932 O O . ASP A 1 664 ? 20.940 -7.667 -16.935 1.00 92.88 664 ASP A O 1
ATOM 4936 N N . SER A 1 665 ? 23.080 -8.241 -17.276 1.00 88.69 665 SER A N 1
ATOM 4937 C CA . SER A 1 665 ? 22.807 -8.867 -18.571 1.00 88.69 665 SER A CA 1
ATOM 4938 C C . SER A 1 665 ? 21.975 -10.143 -18.447 1.00 88.69 665 SER A C 1
ATOM 4940 O O . SER A 1 665 ? 21.147 -10.390 -19.310 1.00 88.69 665 SER A O 1
ATOM 4942 N N . ALA A 1 666 ? 22.108 -10.934 -17.377 1.00 86.31 666 ALA A N 1
ATOM 4943 C CA . ALA A 1 666 ? 21.304 -12.147 -17.215 1.00 86.31 666 ALA A CA 1
ATOM 4944 C C . ALA A 1 666 ? 19.812 -11.814 -17.028 1.00 86.31 666 ALA A C 1
ATOM 4946 O O . ALA A 1 666 ? 18.953 -12.525 -17.553 1.00 86.31 666 ALA A O 1
ATOM 4947 N N . VAL A 1 667 ? 19.500 -10.704 -16.355 1.00 89.69 667 VAL A N 1
ATOM 4948 C CA . VAL A 1 667 ? 18.144 -10.143 -16.276 1.00 89.69 667 VAL A CA 1
ATOM 4949 C C . VAL A 1 667 ? 17.677 -9.623 -17.638 1.00 89.69 667 VAL A C 1
ATOM 4951 O O . VAL A 1 667 ? 16.627 -10.040 -18.131 1.00 89.69 667 VAL A O 1
ATOM 4954 N N . LEU A 1 668 ? 18.445 -8.731 -18.265 1.00 94.50 668 LEU A N 1
ATOM 4955 C CA . LEU A 1 668 ? 18.031 -8.035 -19.489 1.00 94.50 668 LEU A CA 1
ATOM 4956 C C . LEU A 1 668 ? 17.933 -8.980 -20.702 1.00 94.50 668 LEU A C 1
ATOM 4958 O O . LEU A 1 668 ? 16.977 -8.882 -21.476 1.00 94.50 668 LEU A O 1
ATOM 4962 N N . ASP A 1 669 ? 18.841 -9.951 -20.821 1.00 90.69 669 ASP A N 1
ATOM 4963 C CA . ASP A 1 669 ? 18.810 -10.993 -21.853 1.00 90.69 669 ASP A CA 1
ATOM 4964 C C . ASP A 1 669 ? 17.666 -11.993 -21.611 1.00 90.69 669 ASP A C 1
ATOM 4966 O O . ASP A 1 669 ? 17.060 -12.472 -22.570 1.00 90.69 669 ASP A O 1
ATOM 4970 N N . SER A 1 670 ? 17.289 -12.264 -20.351 1.00 90.06 670 SER A N 1
ATOM 4971 C CA . SER A 1 670 ? 16.082 -13.052 -20.038 1.00 90.06 670 SER A CA 1
ATOM 4972 C C . SER A 1 670 ? 14.807 -12.319 -20.465 1.00 90.06 670 SER A C 1
ATOM 4974 O O . SER A 1 670 ? 13.923 -12.923 -21.078 1.00 90.06 670 SER A O 1
ATOM 4976 N N . ILE A 1 671 ? 14.723 -11.009 -20.204 1.00 93.81 671 ILE A N 1
ATOM 4977 C CA . ILE A 1 671 ? 13.604 -10.164 -20.644 1.00 93.81 671 ILE A CA 1
ATOM 4978 C C . ILE A 1 671 ? 13.530 -10.125 -22.175 1.00 93.81 671 ILE A C 1
ATOM 4980 O O . ILE A 1 671 ? 12.441 -10.301 -22.729 1.00 93.81 671 ILE A O 1
ATOM 4984 N N . TYR A 1 672 ? 14.666 -9.969 -22.868 1.00 95.69 672 TYR A N 1
ATOM 4985 C CA . TYR A 1 672 ? 14.732 -10.079 -24.328 1.00 95.69 672 TYR A CA 1
ATOM 4986 C C . TYR A 1 672 ? 14.269 -11.459 -24.810 1.00 95.69 672 TYR A C 1
ATOM 4988 O O . TYR A 1 672 ? 13.361 -11.527 -25.631 1.00 95.69 672 TYR A O 1
ATOM 4996 N N . SER A 1 673 ? 14.821 -12.551 -24.276 1.00 92.06 673 SER A N 1
ATOM 4997 C CA . SER A 1 673 ? 14.535 -13.928 -24.705 1.00 92.06 673 SER A CA 1
ATOM 4998 C C . SER A 1 673 ? 13.040 -14.270 -24.646 1.00 92.06 673 SER A C 1
ATOM 5000 O O . SER A 1 673 ? 12.482 -14.804 -25.606 1.00 92.06 673 SER A O 1
ATOM 5002 N N . VAL A 1 674 ? 12.357 -13.869 -23.567 1.00 91.69 674 VAL A N 1
ATOM 5003 C CA . VAL A 1 674 ? 10.900 -14.031 -23.398 1.00 91.69 674 VAL A CA 1
ATOM 5004 C C . VAL A 1 674 ? 10.092 -13.092 -24.314 1.00 91.69 674 VAL A C 1
ATOM 5006 O O . VAL A 1 674 ? 8.996 -13.449 -24.756 1.00 91.69 674 VAL A O 1
ATOM 5009 N N . SER A 1 675 ? 10.620 -11.900 -24.615 1.00 95.81 675 SER A N 1
ATOM 5010 C CA . SER A 1 675 ? 9.928 -10.850 -25.382 1.00 95.81 675 SER A CA 1
ATOM 5011 C C . SER A 1 675 ? 10.186 -10.875 -26.891 1.00 95.81 675 SER A C 1
ATOM 5013 O O . SER A 1 675 ? 9.442 -10.229 -27.626 1.00 95.81 675 SER A O 1
ATOM 5015 N N . ARG A 1 676 ? 11.226 -11.571 -27.374 1.00 94.81 676 ARG A N 1
ATOM 5016 C CA . ARG A 1 676 ? 11.789 -11.412 -28.732 1.00 94.81 676 ARG A CA 1
ATOM 5017 C C . ARG A 1 676 ? 10.758 -11.598 -29.855 1.00 94.81 676 ARG A C 1
ATOM 5019 O O . ARG A 1 676 ? 10.750 -10.838 -30.817 1.00 94.81 676 ARG A O 1
ATOM 5026 N N . ASP A 1 677 ? 9.832 -12.546 -29.697 1.00 94.94 677 ASP A N 1
ATOM 5027 C CA . ASP A 1 677 ? 8.802 -12.860 -30.698 1.00 94.94 677 ASP A CA 1
ATOM 5028 C C . ASP A 1 677 ? 7.730 -11.738 -30.790 1.00 94.94 677 ASP A C 1
ATOM 5030 O O . ASP A 1 677 ? 6.868 -11.754 -31.667 1.00 94.94 677 ASP A O 1
ATOM 5034 N N . ARG A 1 678 ? 7.786 -10.753 -29.878 1.00 97.25 678 ARG A N 1
ATOM 5035 C CA . ARG A 1 678 ? 6.956 -9.538 -29.776 1.00 97.25 678 ARG A CA 1
ATOM 5036 C C . ARG A 1 678 ? 7.827 -8.280 -29.554 1.00 97.25 678 ARG A C 1
ATOM 5038 O O . ARG A 1 678 ? 7.379 -7.311 -28.942 1.00 97.25 678 ARG A O 1
ATOM 5045 N N . LEU A 1 679 ? 9.078 -8.273 -30.032 1.00 97.81 679 LEU A N 1
ATOM 5046 C CA . LEU A 1 679 ? 10.078 -7.238 -29.712 1.00 97.81 679 LEU A CA 1
ATOM 5047 C C . LEU A 1 679 ? 9.624 -5.802 -30.032 1.00 97.81 679 LEU A C 1
ATOM 5049 O O . LEU A 1 679 ? 9.835 -4.892 -29.233 1.00 97.81 679 LEU A O 1
ATOM 5053 N N . ASP A 1 680 ? 8.973 -5.587 -31.177 1.00 97.81 680 ASP A N 1
ATOM 5054 C CA . ASP A 1 680 ? 8.524 -4.247 -31.578 1.00 97.81 680 ASP A CA 1
ATOM 5055 C C . ASP A 1 680 ? 7.341 -3.738 -30.735 1.00 97.81 680 ASP A C 1
ATOM 5057 O O . ASP A 1 680 ? 7.168 -2.532 -30.580 1.00 97.81 680 ASP A O 1
ATOM 5061 N N . GLU A 1 681 ? 6.564 -4.632 -30.117 1.00 98.25 681 GLU A N 1
ATOM 5062 C CA . GLU A 1 681 ? 5.581 -4.283 -29.084 1.00 98.25 681 GLU A CA 1
ATOM 5063 C C . GLU A 1 681 ? 6.271 -3.954 -27.755 1.00 98.25 681 GLU A C 1
ATOM 5065 O O . GLU A 1 681 ? 5.998 -2.900 -27.181 1.00 98.25 681 GLU A O 1
ATOM 5070 N N . ALA A 1 682 ? 7.251 -4.769 -27.341 1.00 97.94 682 ALA A N 1
ATOM 5071 C CA . ALA A 1 682 ? 8.098 -4.513 -26.171 1.00 97.94 682 ALA A CA 1
ATOM 5072 C C . ALA A 1 682 ? 8.896 -3.192 -26.260 1.00 97.94 682 ALA A C 1
ATOM 5074 O O . ALA A 1 682 ? 9.404 -2.714 -25.245 1.00 97.94 682 ALA A O 1
ATOM 5075 N N . ILE A 1 683 ? 8.986 -2.577 -27.442 1.00 98.38 683 ILE A N 1
ATOM 5076 C CA . ILE A 1 683 ? 9.558 -1.241 -27.656 1.00 98.38 683 ILE A CA 1
ATOM 5077 C C . ILE A 1 683 ? 8.456 -0.173 -27.791 1.00 98.38 683 ILE A C 1
ATOM 5079 O O . ILE A 1 683 ? 8.535 0.863 -27.131 1.00 98.38 683 ILE A O 1
ATOM 5083 N N . ARG A 1 684 ? 7.403 -0.425 -28.587 1.00 98.56 684 ARG A N 1
ATOM 5084 C CA . ARG A 1 684 ? 6.275 0.504 -28.815 1.00 98.56 684 ARG A CA 1
ATOM 5085 C C . ARG A 1 684 ? 5.572 0.937 -27.527 1.00 98.56 684 ARG A C 1
ATOM 5087 O O . ARG A 1 684 ? 5.217 2.107 -27.414 1.00 98.56 684 ARG A O 1
ATOM 5094 N N . GLU A 1 685 ? 5.395 0.031 -26.565 1.00 98.31 685 GLU A N 1
ATOM 5095 C CA . GLU A 1 685 ? 4.763 0.331 -25.270 1.00 98.31 685 GLU A CA 1
ATOM 5096 C C . GLU A 1 685 ? 5.379 1.547 -24.562 1.00 98.31 685 GLU A C 1
ATOM 5098 O O . GLU A 1 685 ? 4.635 2.367 -24.032 1.00 98.31 685 GLU A O 1
ATOM 5103 N N . GLY A 1 686 ? 6.706 1.722 -24.609 1.00 98.25 686 GLY A N 1
ATOM 5104 C CA . GLY A 1 686 ? 7.366 2.873 -23.983 1.00 98.25 686 GLY A CA 1
ATOM 5105 C C . GLY A 1 686 ? 6.939 4.207 -24.602 1.00 98.25 686 GLY A C 1
ATOM 5106 O O . GLY A 1 686 ? 6.659 5.162 -23.885 1.00 98.25 686 GLY A O 1
ATOM 5107 N N . GLY A 1 687 ? 6.802 4.255 -25.931 1.00 98.38 687 GLY A N 1
ATOM 5108 C CA . GLY A 1 687 ? 6.244 5.420 -26.622 1.00 98.38 687 GLY A CA 1
ATOM 5109 C C . GLY A 1 687 ? 4.770 5.646 -26.275 1.00 98.38 687 GLY A C 1
ATOM 5110 O O . GLY A 1 687 ? 4.352 6.775 -26.050 1.00 98.38 687 GLY A O 1
ATOM 5111 N N . GLU A 1 688 ? 3.981 4.577 -26.150 1.00 98.69 688 GLU A N 1
ATOM 5112 C CA . GLU A 1 688 ? 2.579 4.689 -25.730 1.00 98.69 688 GLU A CA 1
ATOM 5113 C C . GLU A 1 688 ? 2.426 5.189 -24.287 1.00 98.69 688 GLU A C 1
ATOM 5115 O O . GLU A 1 688 ? 1.488 5.934 -24.015 1.00 98.69 688 GLU A O 1
ATOM 5120 N N . ALA A 1 689 ? 3.337 4.839 -23.374 1.00 98.69 689 ALA A N 1
ATOM 5121 C CA . ALA A 1 689 ? 3.361 5.383 -22.016 1.00 98.69 689 ALA A CA 1
ATOM 5122 C C . ALA A 1 689 ? 3.611 6.900 -22.024 1.00 98.69 689 ALA A C 1
ATOM 5124 O O . ALA A 1 689 ? 2.889 7.647 -21.366 1.00 98.69 689 ALA A O 1
ATOM 5125 N N . VAL A 1 690 ? 4.576 7.354 -22.829 1.00 98.81 690 VAL A N 1
ATOM 5126 C CA . VAL A 1 690 ? 4.894 8.775 -23.043 1.00 98.81 690 VAL A CA 1
ATOM 5127 C C . VAL A 1 690 ? 3.694 9.546 -23.606 1.00 98.81 690 VAL A C 1
ATOM 5129 O O . VAL A 1 690 ? 3.318 10.579 -23.052 1.00 98.81 690 VAL A O 1
ATOM 5132 N N . GLU A 1 691 ? 3.025 9.031 -24.644 1.00 98.81 691 GLU A N 1
ATOM 5133 C CA . GLU A 1 691 ? 1.826 9.677 -25.200 1.00 98.81 691 GLU A CA 1
ATOM 5134 C C . GLU A 1 691 ? 0.654 9.714 -24.202 1.00 98.81 691 GLU A C 1
ATOM 5136 O O . GLU A 1 691 ? -0.076 10.704 -24.138 1.00 98.81 691 GLU A O 1
ATOM 5141 N N . VAL A 1 692 ? 0.463 8.669 -23.387 1.00 98.75 692 VAL A N 1
ATOM 5142 C CA . VAL A 1 692 ? -0.580 8.665 -22.346 1.00 98.75 692 VAL A CA 1
ATOM 5143 C C . VAL A 1 692 ? -0.264 9.699 -21.260 1.00 98.75 692 VAL A C 1
ATOM 5145 O O . VAL A 1 692 ? -1.132 10.522 -20.962 1.00 98.75 692 VAL A O 1
ATOM 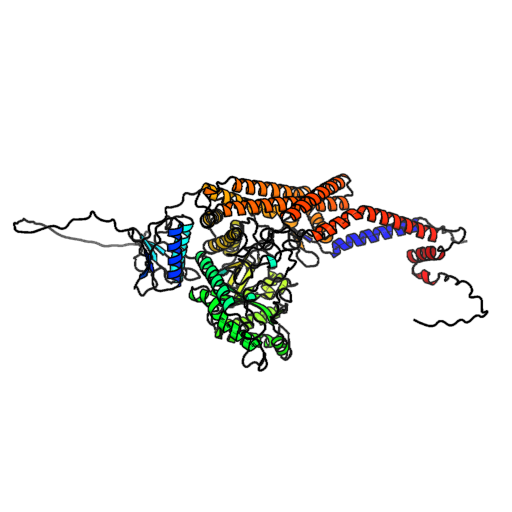5148 N N . SER A 1 693 ? 0.970 9.720 -20.739 1.00 98.81 693 SER A N 1
ATOM 5149 C CA . SER A 1 693 ? 1.440 10.717 -19.764 1.00 98.81 693 SER A CA 1
ATOM 5150 C C . SER A 1 693 ? 1.267 12.145 -20.278 1.00 98.81 693 SER A C 1
ATOM 5152 O O . SER A 1 693 ? 0.778 13.003 -19.545 1.00 98.81 693 SER A O 1
ATOM 5154 N N . ARG A 1 694 ? 1.591 12.409 -21.552 1.00 98.88 694 ARG A N 1
ATOM 5155 C CA . ARG A 1 694 ? 1.437 13.743 -22.150 1.00 98.88 694 ARG A CA 1
ATOM 5156 C C . ARG A 1 694 ? -0.024 14.193 -22.183 1.00 98.88 694 ARG A C 1
ATOM 5158 O O . ARG A 1 694 ? -0.317 15.304 -21.751 1.00 98.88 694 ARG A O 1
ATOM 5165 N N . ARG A 1 695 ? -0.956 13.318 -22.580 1.00 98.75 695 ARG A N 1
ATOM 5166 C CA . ARG A 1 695 ? -2.402 13.625 -22.547 1.00 98.75 695 ARG A CA 1
ATOM 5167 C C . ARG A 1 695 ? -2.919 13.851 -21.124 1.00 98.75 695 ARG A C 1
ATOM 5169 O O . ARG A 1 695 ? -3.713 14.762 -20.917 1.00 98.75 695 ARG A O 1
ATOM 5176 N N . MET A 1 696 ? -2.466 13.062 -20.144 1.00 98.88 696 MET A N 1
ATOM 5177 C CA . MET A 1 696 ? -2.797 13.274 -18.725 1.00 98.88 696 MET A CA 1
ATOM 5178 C C . MET A 1 696 ? -2.330 14.666 -18.265 1.00 98.88 696 MET A C 1
ATOM 5180 O O . MET A 1 696 ? -3.113 15.447 -17.723 1.00 98.88 696 MET A O 1
ATOM 5184 N N . ARG A 1 697 ? -1.069 15.005 -18.556 1.00 98.75 697 ARG A N 1
ATOM 5185 C CA . ARG A 1 697 ? -0.443 16.298 -18.254 1.00 98.75 697 ARG A CA 1
ATOM 5186 C C . ARG A 1 697 ? -1.214 17.462 -18.872 1.00 98.75 697 ARG A C 1
ATOM 5188 O O . ARG A 1 697 ? -1.567 18.411 -18.174 1.00 98.75 697 ARG A O 1
ATOM 5195 N N . GLU A 1 698 ? -1.499 17.388 -20.169 1.00 98.81 698 GLU A N 1
ATOM 5196 C CA . GLU A 1 698 ? -2.273 18.394 -20.903 1.00 98.81 698 GLU A CA 1
ATOM 5197 C C . GLU A 1 698 ? -3.691 18.551 -20.340 1.00 98.81 698 GLU A C 1
ATOM 5199 O O . GLU A 1 698 ? -4.165 19.678 -20.194 1.00 98.81 698 GLU A O 1
ATOM 5204 N N . ARG A 1 699 ? -4.351 17.451 -19.950 1.00 98.69 699 ARG A N 1
ATOM 5205 C CA . ARG A 1 699 ? -5.716 17.475 -19.409 1.00 98.69 699 ARG A CA 1
ATOM 5206 C C . ARG A 1 699 ? -5.815 18.203 -18.069 1.00 98.69 699 ARG A C 1
ATOM 5208 O O . ARG A 1 699 ? -6.730 19.009 -17.909 1.00 98.69 699 ARG A O 1
ATOM 5215 N N . ILE A 1 700 ? -4.871 17.989 -17.147 1.00 98.62 700 ILE A N 1
ATOM 5216 C CA . ILE A 1 700 ? -4.800 18.762 -15.893 1.00 98.62 700 ILE A CA 1
ATOM 5217 C C . ILE A 1 700 ? -4.383 20.212 -16.168 1.00 98.62 700 ILE A C 1
ATOM 5219 O O . ILE A 1 700 ? -5.015 21.139 -15.657 1.00 98.62 700 ILE A O 1
ATOM 5223 N N . ALA A 1 701 ? -3.374 20.439 -17.016 1.00 98.56 701 ALA A N 1
ATOM 5224 C CA . ALA A 1 701 ? -2.897 21.784 -17.341 1.00 98.56 701 ALA A CA 1
ATOM 5225 C C . ALA A 1 701 ? -3.973 22.666 -18.012 1.00 98.56 701 ALA A C 1
ATOM 5227 O O . ALA A 1 701 ? -3.962 23.882 -17.821 1.00 98.56 701 ALA A O 1
ATOM 5228 N N . ALA A 1 702 ? -4.924 22.070 -18.736 1.00 98.44 702 ALA A N 1
ATOM 5229 C CA . ALA A 1 702 ? -6.066 22.758 -19.338 1.00 98.44 702 ALA A CA 1
ATOM 5230 C C . ALA A 1 702 ? -7.181 23.154 -18.343 1.00 98.44 702 ALA A C 1
ATOM 5232 O O . ALA A 1 702 ? -8.093 23.882 -18.730 1.00 98.44 702 ALA A O 1
ATOM 5233 N N . THR A 1 703 ? -7.140 22.696 -17.085 1.00 98.62 703 THR A N 1
ATOM 5234 C CA . THR A 1 703 ? -8.087 23.150 -16.047 1.00 98.62 703 THR A CA 1
ATOM 5235 C C . THR A 1 703 ? -7.742 24.559 -15.556 1.00 98.62 703 THR A C 1
ATOM 5237 O O . THR A 1 703 ? -6.565 24.927 -15.471 1.00 98.62 703 THR A O 1
ATOM 5240 N N . ASP A 1 704 ? -8.765 25.342 -15.209 1.00 98.06 704 ASP A N 1
ATOM 5241 C CA . ASP A 1 704 ? -8.618 26.661 -14.587 1.00 98.06 704 ASP A CA 1
ATOM 5242 C C . ASP A 1 704 ? -8.071 26.506 -13.152 1.00 98.06 704 ASP A C 1
ATOM 5244 O O . ASP A 1 704 ? -8.666 25.783 -12.359 1.00 98.06 704 ASP A O 1
ATOM 5248 N N . PRO A 1 705 ? -6.961 27.158 -12.760 1.00 97.94 705 PRO A N 1
ATOM 5249 C CA . PRO A 1 705 ? -6.498 27.137 -11.373 1.00 97.94 705 PRO A CA 1
ATOM 5250 C C . PRO A 1 705 ? -7.543 27.596 -10.344 1.00 97.94 705 PRO A C 1
ATOM 5252 O O . PRO A 1 705 ? -7.510 27.119 -9.213 1.00 97.94 705 PRO A O 1
ATOM 5255 N N . ALA A 1 706 ? -8.473 28.483 -10.715 1.00 98.06 706 ALA A N 1
ATOM 5256 C CA . ALA A 1 706 ? -9.479 29.033 -9.806 1.00 98.06 706 ALA A CA 1
ATOM 5257 C C . ALA A 1 706 ? -10.616 28.056 -9.445 1.00 98.06 706 ALA A C 1
ATOM 5259 O O . ALA A 1 706 ? -11.368 28.327 -8.509 1.00 98.06 706 ALA A O 1
ATOM 5260 N N . THR A 1 707 ? -10.757 26.924 -10.147 1.00 97.38 707 THR A N 1
ATOM 5261 C CA . THR A 1 707 ? -11.753 25.888 -9.814 1.00 97.38 707 THR A CA 1
ATOM 5262 C C . THR A 1 707 ? -11.241 24.854 -8.808 1.00 97.38 707 THR A C 1
ATOM 5264 O O . THR A 1 707 ? -12.029 24.057 -8.289 1.00 97.38 707 THR A O 1
ATOM 5267 N N . TRP A 1 708 ? -9.941 24.837 -8.507 1.00 98.06 708 TRP A N 1
ATOM 5268 C CA . TRP A 1 708 ? -9.352 23.946 -7.506 1.00 98.06 708 TRP A CA 1
ATOM 5269 C C . TRP A 1 708 ? -9.512 24.531 -6.098 1.00 98.06 708 TRP A C 1
ATOM 5271 O O . TRP A 1 708 ? -9.539 25.745 -5.914 1.00 98.06 708 TRP A O 1
ATOM 5281 N N . ARG A 1 709 ? -9.584 23.661 -5.083 1.00 95.75 709 ARG A N 1
ATOM 5282 C CA . ARG A 1 709 ? -9.616 24.052 -3.658 1.00 95.75 709 ARG A CA 1
ATOM 5283 C C . ARG A 1 709 ? -8.387 24.871 -3.254 1.00 95.75 709 ARG A C 1
ATOM 5285 O O . ARG A 1 709 ? -8.488 25.728 -2.384 1.00 95.75 709 ARG A O 1
ATOM 5292 N N . ASP A 1 710 ? -7.260 24.596 -3.904 1.00 96.44 710 ASP A N 1
ATOM 5293 C CA . ASP A 1 710 ? -6.027 25.371 -3.853 1.00 96.44 710 ASP A CA 1
ATOM 5294 C C . ASP A 1 710 ? -5.339 25.281 -5.236 1.00 96.44 710 ASP A C 1
ATOM 5296 O O . ASP A 1 710 ? -5.069 24.166 -5.702 1.00 96.44 710 ASP A O 1
ATOM 5300 N N . PRO A 1 711 ? -5.037 26.410 -5.909 1.00 97.44 711 PRO A N 1
ATOM 5301 C CA . PRO A 1 711 ? -4.242 26.437 -7.139 1.00 97.44 711 PRO A CA 1
ATOM 5302 C C . PRO A 1 711 ? -2.889 25.709 -7.045 1.00 97.44 711 PRO A C 1
ATOM 5304 O O . PRO A 1 711 ? -2.406 25.194 -8.057 1.00 97.44 711 PRO A O 1
ATOM 5307 N N . ALA A 1 712 ? -2.279 25.622 -5.857 1.00 97.12 712 ALA A N 1
ATOM 5308 C CA . ALA A 1 712 ? -1.030 24.891 -5.650 1.00 97.12 712 ALA A CA 1
ATOM 5309 C C . ALA A 1 712 ? -1.202 23.369 -5.809 1.00 97.12 712 ALA A C 1
ATOM 5311 O O . ALA A 1 712 ? -0.293 22.711 -6.315 1.00 97.12 712 ALA A O 1
ATOM 5312 N N . LEU A 1 713 ? -2.376 22.807 -5.481 1.00 96.88 713 LEU A N 1
ATOM 5313 C CA . LEU A 1 713 ? -2.676 21.389 -5.731 1.00 96.88 713 LEU A CA 1
ATOM 5314 C C . LEU A 1 713 ? -2.721 21.088 -7.234 1.00 96.88 713 LEU A C 1
ATOM 5316 O O . LEU A 1 713 ? -2.179 20.073 -7.664 1.00 96.88 713 LEU A O 1
ATOM 5320 N N . ARG A 1 714 ? -3.296 21.993 -8.042 1.00 98.06 714 ARG A N 1
ATOM 5321 C CA . ARG A 1 714 ? -3.258 21.886 -9.511 1.00 98.06 714 ARG A CA 1
ATOM 5322 C C . ARG A 1 714 ? -1.821 21.902 -10.020 1.00 98.06 714 ARG A C 1
ATOM 5324 O O . ARG A 1 714 ? -1.476 21.095 -10.876 1.00 98.06 714 ARG A O 1
ATOM 5331 N N . GLN A 1 715 ? -0.999 22.831 -9.524 1.00 98.38 715 GLN A N 1
ATOM 5332 C CA . GLN A 1 715 ? 0.383 22.963 -9.983 1.00 98.38 715 GLN A CA 1
ATOM 5333 C C . GLN A 1 715 ? 1.205 21.721 -9.624 1.00 98.38 715 GLN A C 1
ATOM 5335 O O . GLN A 1 715 ? 1.763 21.109 -10.527 1.00 98.38 715 GLN A O 1
ATOM 5340 N N . ARG A 1 716 ? 1.141 21.257 -8.369 1.00 97.62 716 ARG A N 1
ATOM 5341 C CA . ARG A 1 716 ? 1.786 20.015 -7.916 1.00 97.62 716 ARG A CA 1
ATOM 5342 C C . ARG A 1 716 ? 1.368 18.796 -8.753 1.00 97.62 716 ARG A C 1
ATOM 5344 O O . ARG A 1 716 ? 2.215 17.981 -9.094 1.00 97.62 716 ARG A O 1
ATOM 5351 N N . PHE A 1 717 ? 0.101 18.703 -9.169 1.00 98.62 717 PHE A N 1
ATOM 5352 C CA . PHE A 1 717 ? -0.370 17.650 -10.083 1.00 98.62 717 PHE A CA 1
ATOM 5353 C C . PHE A 1 717 ? 0.249 17.786 -11.492 1.00 98.62 717 PHE A C 1
ATOM 5355 O O . PHE A 1 717 ? 0.664 16.786 -12.077 1.00 98.62 717 PHE A O 1
ATOM 5362 N N . VAL A 1 718 ? 0.383 19.002 -12.036 1.00 98.75 718 VAL A N 1
ATOM 5363 C CA . VAL A 1 718 ? 1.114 19.230 -13.300 1.00 98.75 718 VAL A CA 1
ATOM 5364 C C . VAL A 1 718 ? 2.597 18.867 -13.160 1.00 98.75 718 VAL A C 1
ATOM 5366 O O . VAL A 1 718 ? 3.125 18.209 -14.051 1.00 98.75 718 VAL A O 1
ATOM 5369 N N . ASP A 1 719 ? 3.249 19.227 -12.053 1.00 98.56 719 ASP A N 1
ATOM 5370 C CA . ASP A 1 719 ? 4.672 18.954 -11.805 1.00 98.56 719 ASP A CA 1
ATOM 5371 C C . ASP A 1 719 ? 4.948 17.442 -11.679 1.00 98.56 719 ASP A C 1
ATOM 5373 O O . ASP A 1 719 ? 5.881 16.920 -12.295 1.00 98.56 719 ASP A O 1
ATOM 5377 N N . THR A 1 720 ? 4.072 16.710 -10.981 1.00 98.56 720 THR A N 1
ATOM 5378 C CA . THR A 1 720 ? 4.057 15.239 -10.945 1.00 98.56 720 THR A CA 1
ATOM 5379 C C . THR A 1 720 ? 3.889 14.621 -12.338 1.00 98.56 720 THR A C 1
ATOM 5381 O O . THR A 1 720 ? 4.548 13.634 -12.660 1.00 98.56 720 THR A O 1
ATOM 5384 N N . LEU A 1 721 ? 3.019 15.175 -13.187 1.00 98.88 721 LEU A N 1
ATOM 5385 C CA . LEU A 1 721 ? 2.791 14.653 -14.540 1.00 98.88 721 LEU A CA 1
ATOM 5386 C C . LEU A 1 721 ? 3.933 15.003 -15.511 1.00 98.88 721 LEU A C 1
ATOM 5388 O O . LEU A 1 721 ? 4.229 14.216 -16.409 1.00 98.88 721 LEU A O 1
ATOM 5392 N N . ASP A 1 722 ? 4.613 16.132 -15.304 1.00 98.88 722 ASP A N 1
ATOM 5393 C CA . ASP A 1 722 ? 5.887 16.471 -15.948 1.00 98.88 722 ASP A CA 1
ATOM 5394 C C . ASP A 1 722 ? 6.988 15.459 -15.571 1.00 98.88 722 ASP A C 1
ATOM 5396 O O . ASP A 1 722 ? 7.723 14.999 -16.449 1.00 98.88 722 ASP A O 1
ATOM 5400 N N . PHE A 1 723 ? 7.070 15.070 -14.290 1.00 98.81 723 PHE A N 1
ATOM 5401 C CA . PHE A 1 723 ? 7.981 14.024 -13.810 1.00 98.81 723 PHE A CA 1
ATOM 5402 C C . PHE A 1 723 ? 7.644 12.658 -14.419 1.00 98.81 723 PHE A C 1
ATOM 5404 O O . PHE A 1 723 ? 8.523 12.019 -14.994 1.00 98.81 723 PHE A O 1
ATOM 5411 N N . GLN A 1 724 ? 6.371 12.245 -14.396 1.00 98.81 724 GLN A N 1
ATOM 5412 C CA . GLN A 1 724 ? 5.907 10.997 -15.016 1.00 98.81 724 GLN A CA 1
ATOM 5413 C C . GLN A 1 724 ? 6.271 10.925 -16.506 1.00 98.81 724 GLN A C 1
ATOM 5415 O O . GLN A 1 724 ? 6.727 9.891 -16.995 1.00 98.81 724 GLN A O 1
ATOM 5420 N N . LEU A 1 725 ? 6.068 12.026 -17.237 1.00 98.81 725 LEU A N 1
ATOM 5421 C CA . LEU A 1 725 ? 6.395 12.124 -18.655 1.00 98.81 725 LEU A CA 1
ATOM 5422 C C . LEU A 1 725 ? 7.904 11.961 -18.886 1.00 98.81 725 LEU A C 1
ATOM 5424 O O . LEU A 1 725 ? 8.307 11.095 -19.658 1.00 98.81 725 LEU A O 1
ATOM 5428 N N . ASN A 1 726 ? 8.735 12.729 -18.178 1.00 98.81 726 ASN A N 1
ATOM 5429 C CA . ASN A 1 726 ? 10.187 12.696 -18.351 1.00 98.81 726 ASN A CA 1
ATOM 5430 C C . ASN A 1 726 ? 10.828 11.371 -17.881 1.00 98.81 726 ASN A C 1
ATOM 5432 O O . ASN A 1 726 ? 11.762 10.871 -18.517 1.00 98.81 726 ASN A O 1
ATOM 5436 N N . LEU A 1 727 ? 10.298 10.761 -16.817 1.00 98.75 727 LEU A N 1
ATOM 5437 C CA . LEU A 1 727 ? 10.684 9.425 -16.366 1.00 98.75 727 LEU A CA 1
ATOM 5438 C C . LEU A 1 727 ? 10.377 8.376 -17.445 1.00 98.75 727 LEU A C 1
ATOM 5440 O O . LEU A 1 727 ? 11.249 7.582 -17.792 1.00 98.75 727 LEU A O 1
ATOM 5444 N N . PHE A 1 728 ? 9.174 8.389 -18.030 1.00 98.81 728 PHE A N 1
ATOM 5445 C CA . PHE A 1 728 ? 8.795 7.418 -19.065 1.00 98.81 728 PHE A CA 1
ATOM 5446 C C . PHE A 1 728 ? 9.483 7.680 -20.415 1.00 98.81 728 PHE A C 1
ATOM 5448 O O . PHE A 1 728 ? 9.743 6.727 -21.147 1.00 98.81 728 PHE A O 1
ATOM 5455 N N . GLU A 1 729 ? 9.863 8.922 -20.732 1.00 98.81 729 GLU A N 1
ATOM 5456 C CA . GLU A 1 729 ? 10.743 9.229 -21.871 1.00 98.81 729 GLU A CA 1
ATOM 5457 C C . GLU A 1 729 ? 12.142 8.612 -21.664 1.00 98.81 729 GLU A C 1
ATOM 5459 O O . GLU A 1 729 ? 12.676 7.958 -22.566 1.00 98.81 729 GLU A O 1
ATOM 5464 N N . THR A 1 730 ? 12.692 8.710 -20.449 1.00 98.81 730 THR A N 1
ATOM 5465 C CA . THR A 1 730 ? 14.003 8.142 -20.078 1.00 98.81 730 THR A CA 1
ATOM 5466 C C . THR A 1 730 ? 13.991 6.611 -20.057 1.00 98.81 730 THR A C 1
ATOM 5468 O O . THR A 1 730 ? 14.821 5.965 -20.704 1.00 98.81 730 THR A O 1
ATOM 5471 N N . LEU A 1 731 ? 13.008 6.007 -19.383 1.00 98.75 731 LEU A N 1
ATOM 5472 C CA . LEU A 1 731 ? 12.802 4.556 -19.344 1.00 98.75 731 LEU A CA 1
ATOM 5473 C C . LEU A 1 731 ? 12.441 3.993 -20.733 1.00 98.75 731 LEU A C 1
ATOM 5475 O O . LEU A 1 731 ? 12.908 2.917 -21.110 1.00 98.75 731 LEU A O 1
ATOM 5479 N N . GLY A 1 732 ? 11.686 4.739 -21.545 1.00 98.56 732 GLY A N 1
ATOM 5480 C CA . GLY A 1 732 ? 11.379 4.416 -22.942 1.00 98.56 732 GLY A CA 1
ATOM 5481 C C . GLY A 1 732 ? 12.623 4.379 -23.837 1.00 98.56 732 GLY A C 1
ATOM 5482 O O . GLY A 1 732 ? 12.789 3.461 -24.651 1.00 98.56 732 GLY A O 1
ATOM 5483 N N . ALA A 1 733 ? 13.548 5.324 -23.650 1.00 98.62 733 ALA A N 1
ATOM 5484 C CA . ALA A 1 733 ? 14.849 5.295 -24.308 1.00 98.62 733 ALA A CA 1
ATOM 5485 C C . ALA A 1 733 ? 15.705 4.110 -23.823 1.00 98.62 733 ALA A C 1
ATOM 5487 O O . ALA A 1 733 ? 16.271 3.390 -24.653 1.00 98.62 733 ALA A O 1
ATOM 5488 N N . TYR A 1 734 ? 15.729 3.843 -22.510 1.00 98.62 734 TYR A N 1
ATOM 5489 C CA . TYR A 1 734 ? 16.482 2.731 -21.924 1.00 98.62 734 TYR A CA 1
ATOM 5490 C C . TYR A 1 734 ? 16.002 1.349 -22.407 1.00 98.62 734 TYR A C 1
ATOM 5492 O O . TYR A 1 734 ? 16.819 0.569 -22.906 1.00 98.62 734 TYR A O 1
ATOM 5500 N N . ARG A 1 735 ? 14.688 1.051 -22.370 1.00 98.31 735 ARG A N 1
ATOM 5501 C CA . ARG A 1 735 ? 14.154 -0.231 -22.890 1.00 98.31 735 ARG A CA 1
ATOM 5502 C C . ARG A 1 735 ? 14.482 -0.425 -24.363 1.00 98.31 735 ARG A C 1
ATOM 5504 O O . ARG A 1 735 ? 14.902 -1.505 -24.763 1.00 98.31 735 ARG A O 1
ATOM 5511 N N . THR A 1 736 ? 14.377 0.637 -25.163 1.00 98.56 736 THR A N 1
ATOM 5512 C CA . THR A 1 736 ? 14.741 0.586 -26.586 1.00 98.56 736 THR A CA 1
ATOM 5513 C C . THR A 1 736 ? 16.228 0.278 -26.775 1.00 98.56 736 THR A C 1
ATOM 5515 O O . THR A 1 736 ? 16.581 -0.475 -27.682 1.00 98.56 736 THR A O 1
ATOM 5518 N N . MET A 1 737 ? 17.103 0.829 -25.926 1.00 98.25 737 MET A N 1
ATOM 5519 C CA . MET A 1 737 ? 18.541 0.573 -25.979 1.00 98.25 737 MET A CA 1
ATOM 5520 C C . MET A 1 737 ? 18.861 -0.895 -25.687 1.00 98.25 737 MET A C 1
ATOM 5522 O O . MET A 1 737 ? 19.459 -1.547 -26.544 1.00 98.25 737 MET A O 1
ATOM 5526 N N . PHE A 1 738 ? 18.474 -1.435 -24.526 1.00 98.06 738 PHE A N 1
ATOM 5527 C CA . PHE A 1 738 ? 18.888 -2.797 -24.166 1.00 98.06 738 PHE A CA 1
ATOM 5528 C C . PHE A 1 738 ? 18.203 -3.867 -25.034 1.00 98.06 738 PHE A C 1
ATOM 5530 O O . PHE A 1 738 ? 18.853 -4.831 -25.434 1.00 98.06 738 PHE A O 1
ATOM 5537 N N . LEU A 1 739 ? 16.937 -3.672 -25.428 1.00 98.31 739 LEU A N 1
ATOM 5538 C CA . LEU A 1 739 ? 16.228 -4.624 -26.292 1.00 98.31 739 LEU A CA 1
ATOM 5539 C C . LEU A 1 739 ? 16.830 -4.699 -27.705 1.00 98.31 739 LEU A C 1
ATOM 5541 O O . LEU A 1 739 ? 16.958 -5.792 -28.255 1.00 98.31 739 LEU A O 1
ATOM 5545 N N . ARG A 1 740 ? 17.258 -3.568 -28.292 1.00 98.00 740 ARG A N 1
ATOM 5546 C CA . ARG A 1 740 ? 17.995 -3.580 -29.573 1.00 98.00 740 ARG A CA 1
ATOM 5547 C C . ARG A 1 740 ? 19.440 -4.065 -29.414 1.00 98.00 740 ARG A C 1
ATOM 5549 O O . ARG A 1 740 ? 19.983 -4.627 -30.362 1.00 98.00 740 ARG A O 1
ATOM 5556 N N . TYR A 1 741 ? 20.049 -3.908 -28.234 1.00 97.06 741 TYR A N 1
ATOM 5557 C CA . TYR A 1 741 ? 21.363 -4.486 -27.937 1.00 97.06 741 TYR A CA 1
ATOM 5558 C C . TYR A 1 741 ? 21.323 -6.019 -27.946 1.00 97.06 741 TYR A C 1
ATOM 5560 O O . TYR A 1 741 ? 22.060 -6.646 -28.707 1.00 97.06 741 TYR A O 1
ATOM 5568 N N . ALA A 1 742 ? 20.410 -6.617 -27.177 1.00 96.38 742 ALA A N 1
ATOM 5569 C CA . ALA A 1 742 ? 20.221 -8.065 -27.137 1.00 96.38 742 ALA A CA 1
ATOM 5570 C C . ALA A 1 742 ? 19.813 -8.624 -28.515 1.00 96.38 742 ALA A C 1
ATOM 5572 O O . ALA A 1 742 ? 20.379 -9.621 -28.963 1.00 96.38 742 ALA A O 1
ATOM 5573 N N . GLN A 1 743 ? 18.947 -7.918 -29.262 1.00 97.06 743 GLN A N 1
ATOM 5574 C CA . GLN A 1 743 ? 18.640 -8.261 -30.658 1.00 97.06 743 GLN A CA 1
ATOM 5575 C C . GLN A 1 743 ? 19.898 -8.296 -31.540 1.00 97.06 743 GLN A C 1
ATOM 5577 O O . GLN A 1 743 ? 20.054 -9.216 -32.345 1.00 97.06 743 GLN A O 1
ATOM 5582 N N . TRP A 1 744 ? 20.807 -7.323 -31.411 1.00 95.69 744 TRP A N 1
ATOM 5583 C CA . TRP A 1 744 ? 22.063 -7.317 -32.167 1.00 95.69 744 TRP A CA 1
ATOM 5584 C C . TRP A 1 744 ? 22.984 -8.488 -31.787 1.00 95.69 744 TRP A C 1
ATOM 5586 O O . TRP A 1 744 ? 23.617 -9.062 -32.674 1.00 95.69 744 TRP A O 1
ATOM 5596 N N . LEU A 1 745 ? 23.048 -8.876 -30.509 1.00 92.38 745 LEU A N 1
ATOM 5597 C CA . LEU A 1 745 ? 23.849 -10.025 -30.068 1.00 92.38 745 LEU A CA 1
ATOM 5598 C C . LEU A 1 745 ? 23.296 -11.370 -30.571 1.00 92.38 745 LEU A C 1
ATOM 5600 O O . LEU A 1 745 ? 24.074 -12.205 -31.031 1.00 92.38 745 LEU A O 1
ATOM 5604 N N . ASP A 1 746 ? 21.974 -11.553 -30.524 1.00 92.81 746 ASP A N 1
ATOM 5605 C CA . ASP A 1 746 ? 21.258 -12.761 -30.966 1.00 92.81 746 ASP A CA 1
ATOM 5606 C C . ASP A 1 746 ? 21.314 -12.942 -32.497 1.00 92.81 746 ASP A C 1
ATOM 5608 O O . ASP A 1 746 ? 21.657 -14.008 -33.012 1.00 92.81 746 ASP A O 1
ATOM 5612 N N . THR A 1 747 ? 21.043 -11.872 -33.251 1.00 94.12 747 THR A N 1
ATOM 5613 C CA . THR A 1 747 ? 20.917 -11.931 -34.721 1.00 94.12 747 THR A CA 1
ATOM 5614 C C . THR A 1 747 ? 22.204 -11.610 -35.486 1.00 94.12 747 THR A C 1
ATOM 5616 O O . THR A 1 747 ? 22.371 -12.039 -36.630 1.00 94.12 747 THR A O 1
ATOM 5619 N N . GLY A 1 748 ? 23.109 -10.819 -34.900 1.00 90.38 748 GLY A N 1
ATOM 5620 C CA . GLY A 1 748 ? 24.259 -10.225 -35.590 1.00 90.38 748 GLY A CA 1
ATOM 5621 C C . GLY A 1 748 ? 23.917 -9.103 -36.586 1.00 90.38 748 GLY A C 1
ATOM 5622 O O . GLY A 1 748 ? 24.822 -8.629 -37.279 1.00 90.38 748 GLY A O 1
ATOM 5623 N N . ASP A 1 749 ? 22.652 -8.681 -36.667 1.00 93.44 749 ASP A N 1
ATOM 5624 C CA . ASP A 1 749 ? 22.117 -7.771 -37.688 1.00 93.44 749 ASP A CA 1
ATOM 5625 C C . ASP A 1 749 ? 22.715 -6.342 -37.619 1.00 93.44 749 ASP A C 1
ATOM 5627 O O . ASP A 1 749 ? 22.692 -5.713 -36.553 1.00 93.44 749 ASP A O 1
ATOM 5631 N N . PRO A 1 750 ? 23.253 -5.786 -38.729 1.00 93.56 750 PRO A N 1
ATOM 5632 C CA . PRO A 1 750 ? 23.704 -4.395 -38.777 1.00 93.56 750 PRO A CA 1
ATOM 5633 C C . PRO A 1 750 ? 22.590 -3.356 -38.564 1.00 93.56 750 PRO A C 1
ATOM 5635 O O . PRO A 1 750 ? 22.904 -2.272 -38.069 1.00 93.56 750 PRO A O 1
ATOM 5638 N N . ASP A 1 751 ? 21.326 -3.654 -38.874 1.00 96.25 751 ASP A N 1
ATOM 5639 C CA . ASP A 1 751 ? 20.234 -2.687 -38.707 1.00 96.25 751 ASP A CA 1
ATOM 5640 C C . ASP A 1 751 ? 19.763 -2.636 -37.242 1.00 96.25 751 ASP A C 1
ATOM 5642 O O . ASP A 1 751 ? 19.672 -1.549 -36.663 1.00 96.25 751 ASP A O 1
ATOM 5646 N N . ALA A 1 752 ? 19.612 -3.787 -36.573 1.00 95.19 752 ALA A N 1
ATOM 5647 C CA . ALA A 1 752 ? 19.459 -3.869 -35.115 1.00 95.19 752 ALA A CA 1
ATOM 5648 C C . ALA A 1 752 ? 20.602 -3.152 -34.369 1.00 95.19 752 ALA A C 1
ATOM 5650 O O . ALA A 1 752 ? 20.362 -2.415 -33.408 1.00 95.19 752 ALA A O 1
ATOM 5651 N N . ARG A 1 753 ? 21.847 -3.285 -34.855 1.00 94.56 753 ARG A N 1
ATOM 5652 C CA . ARG A 1 753 ? 23.004 -2.541 -34.333 1.00 94.56 753 ARG A CA 1
ATOM 5653 C C . ARG A 1 753 ? 22.833 -1.026 -34.476 1.00 94.56 753 ARG A C 1
ATOM 5655 O O . ARG A 1 753 ? 23.095 -0.301 -33.520 1.00 94.56 753 ARG A O 1
ATOM 5662 N N . ALA A 1 754 ? 22.432 -0.538 -35.649 1.00 96.81 754 ALA A N 1
ATOM 5663 C CA . ALA A 1 754 ? 22.223 0.891 -35.881 1.00 96.81 754 ALA A CA 1
ATOM 5664 C C . ALA A 1 754 ? 21.081 1.442 -35.005 1.00 96.81 754 ALA A C 1
ATOM 5666 O O . ALA A 1 754 ? 21.191 2.537 -34.446 1.00 96.81 754 ALA A O 1
ATOM 5667 N N . ALA A 1 755 ? 20.023 0.648 -34.805 1.00 97.31 755 ALA A N 1
ATOM 5668 C CA . ALA A 1 755 ? 18.943 0.958 -33.876 1.00 97.31 755 ALA A CA 1
ATOM 5669 C C . ALA A 1 755 ? 19.432 1.039 -32.417 1.00 97.31 755 ALA A C 1
ATOM 5671 O O . ALA A 1 755 ? 19.039 1.966 -31.708 1.00 97.31 755 ALA A O 1
ATOM 5672 N N . TRP A 1 756 ? 20.327 0.143 -31.978 1.00 97.06 756 TRP A N 1
ATOM 5673 C CA . TRP A 1 756 ? 20.990 0.240 -30.669 1.00 97.06 756 TRP A CA 1
ATOM 5674 C C . TRP A 1 756 ? 21.872 1.490 -30.550 1.00 97.06 756 TRP A C 1
ATOM 5676 O O . TRP A 1 756 ? 21.734 2.233 -29.581 1.00 97.06 756 TRP A O 1
ATOM 5686 N N . GLU A 1 757 ? 22.741 1.771 -31.529 1.00 96.50 757 GLU A N 1
ATOM 5687 C CA . GLU A 1 757 ? 23.638 2.938 -31.486 1.00 96.50 757 GLU A CA 1
ATOM 5688 C C . GLU A 1 757 ? 22.853 4.263 -31.408 1.00 96.50 757 GLU A C 1
ATOM 5690 O O . GLU A 1 757 ? 23.257 5.169 -30.673 1.00 96.50 757 GLU A O 1
ATOM 5695 N N . SER A 1 758 ? 21.700 4.346 -32.086 1.00 97.56 758 SER A N 1
ATOM 5696 C CA . SER A 1 758 ? 20.748 5.464 -31.992 1.00 97.56 758 SER A CA 1
ATOM 5697 C C . SER A 1 758 ? 19.992 5.503 -30.656 1.00 97.56 758 SER A C 1
ATOM 5699 O O . SER A 1 758 ? 19.861 6.566 -30.046 1.00 97.56 758 SER A O 1
ATOM 5701 N N . ALA A 1 759 ? 19.508 4.359 -30.162 1.00 97.62 759 ALA A N 1
ATOM 5702 C CA . ALA A 1 759 ? 18.793 4.284 -28.891 1.00 97.62 759 ALA A CA 1
ATOM 5703 C C . ALA A 1 759 ? 19.690 4.625 -27.691 1.00 97.62 759 ALA A C 1
ATOM 5705 O O . ALA A 1 759 ? 19.243 5.339 -26.799 1.00 97.62 759 ALA A O 1
ATOM 5706 N N . ARG A 1 760 ? 20.965 4.215 -27.719 1.00 98.06 760 ARG A N 1
ATOM 5707 C CA . ARG A 1 760 ? 21.990 4.593 -26.736 1.00 98.06 760 ARG A CA 1
ATOM 5708 C C . ARG A 1 760 ? 22.155 6.107 -26.632 1.00 98.06 760 ARG A C 1
ATOM 5710 O O . ARG A 1 760 ? 22.204 6.626 -25.524 1.00 98.06 760 ARG A O 1
ATOM 5717 N N . ALA A 1 761 ? 22.224 6.812 -27.764 1.00 97.94 761 ALA A N 1
ATOM 5718 C CA . ALA A 1 761 ? 22.366 8.269 -27.764 1.00 97.94 761 ALA A CA 1
ATOM 5719 C C . ALA A 1 761 ? 21.173 8.951 -27.069 1.00 97.94 761 ALA A C 1
ATOM 5721 O O . ALA A 1 761 ? 21.377 9.776 -26.184 1.00 97.94 761 ALA A O 1
ATOM 5722 N N . ARG A 1 762 ? 19.943 8.525 -27.395 1.00 98.19 762 ARG A N 1
ATOM 5723 C CA . ARG A 1 762 ? 18.717 9.029 -26.750 1.00 98.19 762 ARG A CA 1
ATOM 5724 C C . ARG A 1 762 ? 18.628 8.671 -25.266 1.00 98.19 762 ARG A C 1
ATOM 5726 O O . ARG A 1 762 ? 18.145 9.483 -24.491 1.00 98.19 762 ARG A O 1
ATOM 5733 N N . TYR A 1 763 ? 19.081 7.478 -24.868 1.00 98.56 763 TYR A N 1
ATOM 5734 C CA . TYR A 1 763 ? 19.128 7.089 -23.456 1.00 98.56 763 TYR A CA 1
ATOM 5735 C C . TYR A 1 763 ? 20.070 8.001 -22.668 1.00 98.56 763 TYR A C 1
ATOM 5737 O O . TYR A 1 763 ? 19.649 8.548 -21.659 1.00 98.56 763 TYR A O 1
ATOM 5745 N N . VAL A 1 764 ? 21.299 8.212 -23.150 1.00 98.62 764 VAL A N 1
ATOM 5746 C CA . VAL A 1 764 ? 22.282 9.100 -22.505 1.00 98.62 764 VAL A CA 1
ATOM 5747 C C . VAL A 1 764 ? 21.721 10.518 -22.350 1.00 98.62 764 VAL A C 1
ATOM 5749 O O . VAL A 1 764 ? 21.733 11.051 -21.247 1.00 98.62 764 VAL A O 1
ATOM 5752 N N . GLU A 1 765 ? 21.155 11.085 -23.419 1.00 98.56 765 GLU A N 1
ATOM 5753 C CA . GLU A 1 765 ? 20.554 12.427 -23.414 1.00 98.56 765 GLU A CA 1
ATOM 5754 C C . GLU A 1 765 ? 19.370 12.547 -22.434 1.00 98.56 765 GLU A C 1
ATOM 5756 O O . GLU A 1 765 ? 19.323 13.482 -21.635 1.00 98.56 765 GLU A O 1
ATOM 5761 N N . ALA A 1 766 ? 18.443 11.582 -22.438 1.00 98.62 766 ALA A N 1
ATOM 5762 C CA . ALA A 1 766 ? 17.294 11.583 -21.532 1.00 98.62 766 ALA A CA 1
ATOM 5763 C C . ALA A 1 766 ? 17.698 11.349 -20.064 1.00 98.62 766 ALA A C 1
ATOM 5765 O O . ALA A 1 766 ? 17.209 12.047 -19.180 1.00 98.62 766 ALA A O 1
ATOM 5766 N N . ARG A 1 767 ? 18.637 10.426 -19.807 1.00 98.62 767 ARG A N 1
ATOM 5767 C CA . ARG A 1 767 ? 19.201 10.121 -18.479 1.00 98.62 767 ARG A CA 1
ATOM 5768 C C . ARG A 1 767 ? 19.902 11.339 -17.890 1.00 98.62 767 ARG A C 1
ATOM 5770 O O . ARG A 1 767 ? 19.654 11.673 -16.735 1.00 98.62 767 ARG A O 1
ATOM 5777 N N . ASP A 1 768 ? 20.721 12.030 -18.683 1.00 98.62 768 ASP A N 1
ATOM 5778 C CA . ASP A 1 768 ? 21.387 13.267 -18.264 1.00 98.62 768 ASP A CA 1
ATOM 5779 C C . ASP A 1 768 ? 20.367 14.370 -17.950 1.00 98.62 768 ASP A C 1
ATOM 5781 O O . ASP A 1 768 ? 20.467 15.012 -16.906 1.00 98.62 768 ASP A O 1
ATOM 5785 N N . ALA A 1 769 ? 19.346 14.554 -18.795 1.00 98.44 769 ALA A N 1
ATOM 5786 C CA . ALA A 1 769 ? 18.294 15.547 -18.569 1.00 98.44 769 ALA A CA 1
ATOM 5787 C C . ALA A 1 769 ? 17.420 15.239 -17.337 1.00 98.44 769 ALA A C 1
ATOM 5789 O O . ALA A 1 769 ? 17.066 16.153 -16.595 1.00 98.44 769 ALA A O 1
ATOM 5790 N N . HIS A 1 770 ? 17.087 13.967 -17.100 1.00 98.44 770 HIS A N 1
ATOM 5791 C CA . HIS A 1 770 ? 16.292 13.526 -15.954 1.00 98.44 770 HIS A CA 1
ATOM 5792 C C . HIS A 1 770 ? 17.055 13.707 -14.636 1.00 98.44 770 HIS A C 1
ATOM 5794 O O . HIS A 1 770 ? 16.547 14.342 -13.714 1.00 98.44 770 HIS A O 1
ATOM 5800 N N . VAL A 1 771 ? 18.308 13.240 -14.569 1.00 97.94 771 VAL A N 1
ATOM 5801 C CA . VAL A 1 771 ? 19.167 13.424 -13.386 1.00 97.94 771 VAL A CA 1
ATOM 5802 C C . VAL A 1 771 ? 19.446 14.911 -13.132 1.00 97.94 771 VAL A C 1
ATOM 5804 O O . VAL A 1 771 ? 19.387 15.346 -11.987 1.00 97.94 771 VAL A O 1
ATOM 5807 N N . ALA A 1 772 ? 19.660 15.722 -14.173 1.00 98.00 772 ALA A N 1
ATOM 5808 C CA . ALA A 1 772 ? 19.858 17.167 -14.022 1.00 98.00 772 ALA A CA 1
ATOM 5809 C C . ALA A 1 772 ? 18.588 17.949 -13.622 1.00 98.00 772 ALA A C 1
ATOM 5811 O O . ALA A 1 772 ? 18.710 19.079 -13.152 1.00 98.00 772 ALA A O 1
ATOM 5812 N N . ARG A 1 773 ? 17.382 17.388 -13.816 1.00 97.88 773 ARG A N 1
ATOM 5813 C CA . ARG A 1 773 ? 16.107 18.014 -13.411 1.00 97.88 773 ARG A CA 1
ATOM 5814 C C . ARG A 1 773 ? 15.631 17.568 -12.026 1.00 97.88 773 ARG A C 1
ATOM 5816 O O . ARG A 1 773 ? 15.026 18.378 -11.333 1.00 97.88 773 ARG A O 1
ATOM 5823 N N . TYR A 1 774 ? 15.890 16.316 -11.645 1.00 97.31 774 TYR A N 1
ATOM 5824 C CA . TYR A 1 774 ? 15.286 15.669 -10.472 1.00 97.31 774 TYR A CA 1
ATOM 5825 C C . TYR A 1 774 ? 16.300 15.077 -9.473 1.00 97.31 774 TYR A C 1
ATOM 5827 O O . TYR A 1 774 ? 15.902 14.480 -8.479 1.00 97.31 774 TYR A O 1
ATOM 5835 N N . GLY A 1 775 ? 17.611 15.212 -9.703 1.00 93.69 775 GLY A N 1
ATOM 5836 C CA . GLY A 1 775 ? 18.645 14.637 -8.827 1.00 93.69 775 GLY A CA 1
ATOM 5837 C C . GLY A 1 775 ? 18.716 15.244 -7.419 1.00 93.69 775 GLY A C 1
ATOM 5838 O O . GLY A 1 775 ? 19.108 14.547 -6.487 1.00 93.69 775 GLY A O 1
ATOM 5839 N N . ASP A 1 776 ? 18.301 16.506 -7.268 1.00 93.38 776 ASP A N 1
ATOM 5840 C CA . ASP A 1 776 ? 18.242 17.236 -5.991 1.00 93.38 776 ASP A CA 1
ATOM 5841 C C . ASP A 1 776 ? 16.802 17.357 -5.428 1.00 93.38 776 ASP A C 1
ATOM 5843 O O . ASP A 1 776 ? 16.589 18.000 -4.399 1.00 93.38 776 ASP A O 1
ATOM 5847 N N . ASP A 1 777 ? 15.798 16.774 -6.097 1.00 95.25 777 ASP A N 1
ATOM 5848 C CA . ASP A 1 777 ? 14.394 16.808 -5.662 1.00 95.25 777 ASP A CA 1
ATOM 5849 C C . ASP A 1 777 ? 14.101 15.616 -4.736 1.00 95.25 777 ASP A C 1
ATOM 5851 O O . ASP A 1 777 ? 14.304 14.467 -5.114 1.00 95.25 777 ASP A O 1
ATOM 5855 N N . VAL A 1 778 ? 13.628 15.868 -3.511 1.00 95.31 778 VAL A N 1
ATOM 5856 C CA . VAL A 1 778 ? 13.266 14.804 -2.554 1.00 95.31 778 VAL A CA 1
ATOM 5857 C C . VAL A 1 778 ? 11.800 14.376 -2.646 1.00 95.31 778 VAL A C 1
ATOM 5859 O O . VAL A 1 778 ? 11.466 13.271 -2.225 1.00 95.31 778 VAL A O 1
ATOM 5862 N N . ASP A 1 779 ? 10.919 15.217 -3.193 1.00 94.12 779 ASP A N 1
ATOM 5863 C CA . ASP A 1 779 ? 9.489 14.924 -3.335 1.00 94.12 779 ASP A CA 1
ATOM 5864 C C . ASP A 1 779 ? 9.200 14.238 -4.694 1.00 94.12 779 ASP A C 1
ATOM 5866 O O . ASP A 1 779 ? 8.230 13.483 -4.789 1.00 94.12 779 ASP A O 1
ATOM 5870 N N . LEU A 1 780 ? 10.048 14.446 -5.716 1.00 96.00 780 LEU A N 1
ATOM 5871 C CA . LEU A 1 780 ? 10.030 13.784 -7.038 1.00 96.00 780 LEU A CA 1
ATOM 5872 C C . LEU A 1 780 ? 11.455 13.382 -7.534 1.00 96.00 780 LEU A C 1
ATOM 5874 O O . LEU A 1 780 ? 11.889 13.858 -8.584 1.00 96.00 780 LEU A O 1
ATOM 5878 N N . PRO A 1 781 ? 12.203 12.522 -6.811 1.00 95.81 781 PRO A N 1
ATOM 5879 C CA . PRO A 1 781 ? 13.605 12.192 -7.106 1.00 95.81 781 PRO A CA 1
ATOM 5880 C C . PRO A 1 781 ? 13.855 11.454 -8.425 1.00 95.81 781 PRO A C 1
ATOM 5882 O O . PRO A 1 781 ? 13.065 10.619 -8.873 1.00 95.81 781 PRO A O 1
ATOM 5885 N N . ALA A 1 782 ? 15.035 11.703 -9.001 1.00 96.06 782 ALA A N 1
ATOM 5886 C CA . ALA A 1 782 ? 15.545 10.978 -10.162 1.00 96.06 782 ALA A CA 1
ATOM 5887 C C . ALA A 1 782 ? 15.824 9.492 -9.864 1.00 96.06 782 ALA A C 1
ATOM 5889 O O . ALA A 1 782 ? 16.405 9.144 -8.836 1.00 96.06 782 ALA A O 1
ATOM 5890 N N . PHE A 1 783 ? 15.497 8.622 -10.824 1.00 96.12 783 PHE A N 1
ATOM 5891 C CA . PHE A 1 783 ? 15.786 7.183 -10.754 1.00 96.12 783 PHE A CA 1
ATOM 5892 C C . PHE A 1 783 ? 17.296 6.872 -10.733 1.00 96.12 783 PHE A C 1
ATOM 5894 O O . PHE A 1 783 ? 18.135 7.655 -11.190 1.00 96.12 783 PHE A O 1
ATOM 5901 N N . ARG A 1 784 ? 17.665 5.690 -10.225 1.00 94.81 784 ARG A N 1
ATOM 5902 C CA . ARG A 1 784 ? 19.062 5.316 -9.945 1.00 94.81 784 ARG A CA 1
ATOM 5903 C C . ARG A 1 784 ? 19.669 4.528 -11.115 1.00 94.81 784 ARG A C 1
ATOM 5905 O O . ARG A 1 784 ? 19.625 3.302 -11.163 1.00 94.81 784 ARG A O 1
ATOM 5912 N N . PHE A 1 785 ? 20.284 5.252 -12.052 1.00 96.69 785 PHE A N 1
ATOM 5913 C CA . PHE A 1 785 ? 20.932 4.712 -13.263 1.00 96.69 785 PHE A CA 1
ATOM 5914 C C . PHE A 1 785 ? 22.361 4.109 -13.159 1.00 96.69 785 PHE A C 1
ATOM 5916 O O . PHE A 1 785 ? 22.780 3.503 -14.148 1.00 96.69 785 PHE A O 1
ATOM 5923 N N . PRO A 1 786 ? 23.147 4.184 -12.054 1.00 95.62 786 PRO A N 1
ATOM 5924 C CA . PRO A 1 786 ? 24.526 3.667 -12.054 1.00 95.62 786 PRO A CA 1
ATOM 5925 C C . PRO A 1 786 ? 24.692 2.198 -12.478 1.00 95.62 786 PRO A C 1
ATOM 5927 O O . PRO A 1 786 ? 25.695 1.859 -13.105 1.00 95.62 786 PRO A O 1
ATOM 5930 N N . ALA A 1 787 ? 23.721 1.325 -12.181 1.00 95.62 787 ALA A N 1
ATOM 5931 C CA . ALA A 1 787 ? 23.760 -0.069 -12.624 1.00 95.62 787 ALA A CA 1
ATOM 5932 C C . ALA A 1 787 ? 23.590 -0.180 -14.153 1.00 95.62 787 ALA A C 1
ATOM 5934 O O . ALA A 1 787 ? 24.449 -0.768 -14.816 1.00 95.62 787 ALA A O 1
ATOM 5935 N N . ALA A 1 788 ? 22.552 0.446 -14.720 1.00 97.19 788 ALA A N 1
ATOM 5936 C CA . ALA A 1 788 ? 22.341 0.568 -16.166 1.00 97.19 788 ALA A CA 1
ATOM 5937 C C . ALA A 1 788 ? 23.571 1.129 -16.904 1.00 97.19 788 ALA A C 1
ATOM 5939 O O . ALA A 1 788 ? 23.961 0.611 -17.953 1.00 97.19 788 ALA A O 1
ATOM 5940 N N . ASP A 1 789 ? 24.232 2.137 -16.332 1.00 97.00 789 ASP A N 1
ATOM 5941 C CA . ASP A 1 789 ? 25.406 2.778 -16.931 1.00 97.00 789 ASP A CA 1
ATOM 5942 C C . ASP A 1 789 ? 26.666 1.897 -16.882 1.00 97.00 789 ASP A C 1
ATOM 5944 O O . ASP A 1 789 ? 27.451 1.879 -17.836 1.00 97.00 789 ASP A O 1
ATOM 5948 N N . ILE A 1 790 ? 26.836 1.084 -15.832 1.00 95.56 790 ILE A N 1
ATOM 5949 C CA . ILE A 1 790 ? 27.861 0.028 -15.795 1.00 95.56 790 ILE A CA 1
ATOM 5950 C C . ILE A 1 790 ? 27.596 -1.005 -16.900 1.00 95.56 790 ILE A C 1
ATOM 5952 O O . ILE A 1 790 ? 28.528 -1.337 -17.643 1.00 95.56 790 ILE A O 1
ATOM 5956 N N . GLY A 1 791 ? 26.345 -1.457 -17.049 1.00 94.56 791 GLY A N 1
ATOM 5957 C CA . GLY A 1 791 ? 25.912 -2.383 -18.102 1.00 94.56 791 GLY A CA 1
ATOM 5958 C C . GLY A 1 791 ? 26.178 -1.842 -19.510 1.00 94.56 791 GLY A C 1
ATOM 5959 O O . GLY A 1 791 ? 26.800 -2.518 -20.333 1.00 94.56 791 GLY A O 1
ATOM 5960 N N . LEU A 1 792 ? 25.829 -0.578 -19.765 1.00 95.56 792 LEU A N 1
ATOM 5961 C CA . LEU A 1 792 ? 26.164 0.118 -21.008 1.00 95.56 792 LEU A CA 1
ATOM 5962 C C . LEU A 1 792 ? 27.685 0.172 -21.242 1.00 95.56 792 LEU A C 1
ATOM 5964 O O . LEU A 1 792 ? 28.156 -0.110 -22.345 1.00 95.56 792 LEU A O 1
ATOM 5968 N N . SER A 1 793 ? 28.475 0.455 -20.202 1.00 93.50 793 SER A N 1
ATOM 5969 C CA . SER A 1 793 ? 29.939 0.487 -20.311 1.00 93.50 793 SER A CA 1
ATOM 5970 C C . SER A 1 793 ? 30.551 -0.873 -20.690 1.00 93.50 793 SER A C 1
ATOM 5972 O O . SER A 1 793 ? 31.649 -0.914 -21.250 1.00 93.50 793 SER A O 1
ATOM 5974 N N . HIS A 1 794 ? 29.862 -1.985 -20.409 1.00 89.88 794 HIS A N 1
ATOM 5975 C CA . HIS A 1 794 ? 30.224 -3.316 -20.900 1.00 89.88 794 HIS A CA 1
ATOM 5976 C C . HIS A 1 794 ? 29.790 -3.507 -22.358 1.00 89.88 794 HIS A C 1
ATOM 5978 O O . HIS A 1 794 ? 30.631 -3.840 -23.194 1.00 89.88 794 HIS A O 1
ATOM 5984 N N . ALA A 1 795 ? 28.537 -3.180 -22.687 1.00 90.00 795 ALA A N 1
ATOM 5985 C CA . ALA A 1 795 ? 27.975 -3.299 -24.034 1.00 90.00 795 ALA A CA 1
ATOM 5986 C C . ALA A 1 795 ? 28.811 -2.584 -25.121 1.00 90.00 795 ALA A C 1
ATOM 5988 O O . ALA A 1 795 ? 29.017 -3.095 -26.224 1.00 90.00 795 ALA A O 1
ATOM 5989 N N . GLU A 1 796 ? 29.379 -1.417 -24.804 1.00 89.38 796 GLU A N 1
ATOM 5990 C CA . GLU A 1 796 ? 30.280 -0.688 -25.708 1.00 89.38 796 GLU A CA 1
ATOM 5991 C C . GLU A 1 796 ? 31.603 -1.424 -25.997 1.00 89.38 796 GLU A C 1
ATOM 5993 O O . GLU A 1 796 ? 32.191 -1.270 -27.074 1.00 89.38 796 GLU A O 1
ATOM 5998 N N . ARG A 1 797 ? 32.085 -2.239 -25.051 1.00 88.38 797 ARG A N 1
ATOM 5999 C CA . ARG A 1 797 ? 33.365 -2.961 -25.142 1.00 88.38 797 ARG A CA 1
ATOM 6000 C C . ARG A 1 797 ? 33.233 -4.285 -25.887 1.00 88.38 797 ARG A C 1
ATOM 6002 O O . ARG A 1 797 ? 34.224 -4.741 -26.463 1.00 88.38 797 ARG A O 1
ATOM 6009 N N . ASP A 1 798 ? 32.047 -4.884 -25.950 1.00 83.50 798 ASP A N 1
ATOM 6010 C CA . ASP A 1 798 ? 31.860 -6.250 -26.455 1.00 83.50 798 ASP A CA 1
ATOM 6011 C C . ASP A 1 798 ? 32.276 -6.444 -27.915 1.00 83.50 798 ASP A C 1
ATOM 6013 O O . ASP A 1 798 ? 32.855 -7.477 -28.255 1.00 83.50 798 ASP A O 1
ATOM 6017 N N . ARG A 1 799 ? 32.129 -5.435 -28.788 1.00 81.31 799 ARG A N 1
ATOM 6018 C CA . ARG A 1 799 ? 32.691 -5.520 -30.152 1.00 81.31 799 ARG A CA 1
ATOM 6019 C C . ARG A 1 799 ? 34.217 -5.671 -30.124 1.00 81.31 799 ARG A C 1
ATOM 6021 O O . ARG A 1 799 ? 34.765 -6.464 -30.891 1.00 81.31 799 ARG A O 1
ATOM 6028 N N . ALA A 1 800 ? 34.907 -4.917 -29.269 1.00 84.25 800 ALA A N 1
ATOM 6029 C CA . ALA A 1 800 ? 36.358 -4.998 -29.123 1.00 84.25 800 ALA A CA 1
ATOM 6030 C C . ALA A 1 800 ? 36.778 -6.313 -28.448 1.00 84.25 800 ALA A C 1
ATOM 6032 O O . ALA A 1 800 ? 37.703 -6.971 -28.926 1.00 84.25 800 ALA A O 1
ATOM 6033 N N . MET A 1 801 ? 36.053 -6.747 -27.412 1.00 83.88 801 MET A N 1
ATOM 6034 C CA . MET A 1 801 ? 36.287 -8.021 -26.725 1.00 83.88 801 MET A CA 1
ATOM 6035 C C . MET A 1 801 ? 36.059 -9.224 -27.646 1.00 83.88 801 MET A C 1
ATOM 6037 O O . MET A 1 801 ? 36.883 -10.135 -27.661 1.00 83.88 801 MET A O 1
ATOM 6041 N N . ALA A 1 802 ? 35.031 -9.209 -28.497 1.00 81.69 802 ALA A N 1
ATOM 6042 C CA . ALA A 1 802 ? 34.789 -10.249 -29.494 1.00 81.69 802 ALA A CA 1
ATOM 6043 C C . ALA A 1 802 ? 35.919 -10.328 -30.536 1.00 81.69 802 ALA A C 1
ATOM 6045 O O . ALA A 1 802 ? 36.347 -11.426 -30.901 1.00 81.69 802 ALA A O 1
ATOM 6046 N N . TRP A 1 803 ? 36.454 -9.193 -31.003 1.00 86.81 803 TRP A N 1
ATOM 6047 C CA . TRP A 1 803 ? 37.616 -9.190 -31.902 1.00 86.81 803 TRP A CA 1
ATOM 6048 C C . TRP A 1 803 ? 38.913 -9.615 -31.204 1.00 86.81 803 TRP A C 1
ATOM 6050 O O . TRP A 1 803 ? 39.688 -10.371 -31.793 1.00 86.81 803 TRP A O 1
ATOM 6060 N N . LEU A 1 804 ? 39.120 -9.225 -29.944 1.00 88.94 804 LEU A N 1
ATOM 6061 C CA . LEU A 1 804 ? 40.236 -9.693 -29.121 1.00 88.94 804 LEU A CA 1
ATOM 6062 C C . LEU A 1 804 ? 40.153 -11.208 -28.880 1.00 88.94 804 LEU A C 1
ATOM 6064 O O . LEU A 1 804 ? 41.143 -11.908 -29.073 1.00 88.94 804 LEU A O 1
ATOM 6068 N N . ALA A 1 805 ? 38.975 -11.740 -28.552 1.00 83.12 805 ALA A N 1
ATOM 6069 C CA . ALA A 1 805 ? 38.733 -13.170 -28.381 1.00 83.12 805 ALA A CA 1
ATOM 6070 C C . ALA A 1 805 ? 38.956 -13.950 -29.688 1.00 83.12 805 ALA A C 1
ATOM 6072 O O . ALA A 1 805 ? 39.624 -14.983 -29.675 1.00 83.12 805 ALA A O 1
ATOM 6073 N N . ARG A 1 806 ? 38.492 -13.431 -30.836 1.00 87.56 806 ARG A N 1
ATOM 6074 C CA . ARG A 1 806 ? 38.779 -14.001 -32.169 1.00 87.56 806 ARG A CA 1
ATOM 6075 C C . ARG A 1 806 ? 40.281 -14.009 -32.472 1.00 87.56 806 ARG A C 1
ATOM 6077 O O . ARG A 1 806 ? 40.792 -15.014 -32.964 1.00 87.56 806 ARG A O 1
ATOM 6084 N N . ALA A 1 807 ? 41.002 -12.936 -32.141 1.00 90.94 807 ALA A N 1
ATOM 6085 C CA . ALA A 1 807 ? 42.452 -12.857 -32.312 1.00 90.94 807 ALA A CA 1
ATOM 6086 C C . ALA A 1 807 ? 43.203 -13.825 -31.380 1.00 90.94 807 ALA A C 1
ATOM 6088 O O . ALA A 1 807 ? 44.098 -14.537 -31.832 1.00 90.94 807 ALA A O 1
ATOM 6089 N N . LEU A 1 808 ? 42.811 -13.920 -30.106 1.00 88.88 808 LEU A N 1
ATOM 6090 C CA . LEU A 1 808 ? 43.370 -14.868 -29.136 1.00 88.88 808 LEU A CA 1
ATOM 6091 C C . LEU A 1 808 ? 43.090 -16.324 -29.533 1.00 88.88 808 LEU A C 1
ATOM 6093 O O . LEU A 1 808 ? 43.988 -17.158 -29.440 1.00 88.88 808 LEU A O 1
ATOM 6097 N N . LEU A 1 809 ? 41.896 -16.629 -30.048 1.00 86.06 809 LEU A N 1
ATOM 6098 C CA . LEU A 1 809 ? 41.550 -17.943 -30.590 1.00 86.06 809 LEU A CA 1
ATOM 6099 C C . LEU A 1 809 ? 42.389 -18.275 -31.834 1.00 86.06 809 LEU A C 1
ATOM 6101 O O . LEU A 1 809 ? 42.932 -19.374 -31.927 1.00 86.06 809 LEU A O 1
ATOM 6105 N N . ALA A 1 810 ? 42.567 -17.327 -32.759 1.00 87.25 810 ALA A N 1
ATOM 6106 C CA . ALA A 1 810 ? 43.434 -17.505 -33.924 1.00 87.25 810 ALA A CA 1
ATOM 6107 C C . ALA A 1 810 ? 44.909 -17.711 -33.524 1.00 87.25 810 ALA A C 1
ATOM 6109 O O . ALA A 1 810 ? 45.577 -18.590 -34.073 1.00 87.25 810 ALA A O 1
ATOM 6110 N N . LEU A 1 811 ? 45.405 -16.968 -32.528 1.00 88.44 811 LEU A N 1
ATOM 6111 C CA . LEU A 1 811 ? 46.745 -17.140 -31.956 1.00 88.44 811 LEU A CA 1
ATOM 6112 C C . LEU A 1 811 ? 46.898 -18.488 -31.239 1.00 88.44 811 LEU A C 1
ATOM 6114 O O . LEU A 1 811 ? 47.935 -19.132 -31.388 1.00 88.44 811 LEU A O 1
ATOM 6118 N N . LEU A 1 812 ? 45.876 -18.953 -30.514 1.00 84.25 812 LEU A N 1
ATOM 6119 C CA . LEU A 1 812 ? 45.855 -20.271 -29.876 1.00 84.25 812 LEU A CA 1
ATOM 6120 C C . LEU A 1 812 ? 45.872 -21.390 -30.925 1.00 84.25 812 LEU A C 1
ATOM 6122 O O . LEU A 1 812 ? 46.689 -22.304 -30.830 1.00 84.25 812 LEU A O 1
ATOM 6126 N N . ILE A 1 813 ? 45.042 -21.295 -31.966 1.00 82.94 813 ILE A N 1
ATOM 6127 C CA . ILE A 1 813 ? 45.038 -22.235 -33.095 1.00 82.94 813 ILE A CA 1
ATOM 6128 C C . ILE A 1 813 ? 46.411 -22.237 -33.782 1.00 82.94 813 ILE A C 1
ATOM 6130 O O . ILE A 1 813 ? 46.983 -23.306 -33.990 1.00 82.94 813 ILE A O 1
ATOM 6134 N N . ALA A 1 814 ? 47.001 -21.072 -34.061 1.00 85.19 814 ALA A N 1
ATOM 6135 C CA . ALA A 1 814 ? 48.342 -20.973 -34.638 1.00 85.19 814 ALA A CA 1
ATOM 6136 C C . ALA A 1 814 ? 49.421 -21.586 -33.723 1.00 85.19 814 ALA A C 1
ATOM 6138 O O . ALA A 1 814 ? 50.264 -22.351 -34.193 1.00 85.19 814 ALA A O 1
ATOM 6139 N N . ALA A 1 815 ? 49.373 -21.326 -32.415 1.00 81.62 815 ALA A N 1
ATOM 6140 C CA . ALA A 1 815 ? 50.271 -21.902 -31.414 1.00 81.62 815 ALA A CA 1
ATOM 6141 C C . ALA A 1 815 ? 50.182 -23.440 -31.370 1.00 81.62 815 ALA A C 1
ATOM 6143 O O . ALA A 1 815 ? 51.208 -24.129 -31.351 1.00 81.62 815 ALA A O 1
ATOM 6144 N N . VAL A 1 816 ? 48.962 -23.981 -31.423 1.00 80.19 816 VAL A N 1
ATOM 6145 C CA . VAL A 1 816 ? 48.668 -25.419 -31.468 1.00 80.19 816 VAL A CA 1
ATOM 6146 C C . VAL A 1 816 ? 49.151 -26.041 -32.786 1.00 80.19 816 VAL A C 1
ATOM 6148 O O . VAL A 1 816 ? 49.827 -27.071 -32.759 1.00 80.19 816 VAL A O 1
ATOM 6151 N N . LEU A 1 817 ? 48.906 -25.398 -33.934 1.00 81.25 817 LEU A N 1
ATOM 6152 C CA . LEU A 1 817 ? 49.384 -25.844 -35.251 1.00 81.25 817 LEU A CA 1
ATOM 6153 C C . LEU A 1 817 ? 50.919 -25.820 -35.356 1.00 81.25 817 LEU A C 1
ATOM 6155 O O . LEU A 1 817 ? 51.516 -26.771 -35.860 1.00 81.25 817 LEU A O 1
ATOM 6159 N N . VAL A 1 818 ? 51.587 -24.789 -34.830 1.00 82.88 818 VAL A N 1
ATOM 6160 C CA . VAL A 1 818 ? 53.058 -24.737 -34.740 1.00 82.88 818 VAL A CA 1
ATOM 6161 C C . VAL A 1 818 ? 53.578 -25.843 -33.813 1.00 82.88 818 VAL A C 1
ATOM 6163 O O . VAL A 1 818 ? 54.544 -26.528 -34.158 1.00 82.88 818 VAL A O 1
ATOM 6166 N N . GLY A 1 819 ? 52.911 -26.096 -32.683 1.00 81.12 819 GLY A N 1
ATOM 6167 C CA . GLY A 1 819 ? 53.198 -27.236 -31.807 1.00 81.12 819 GLY A CA 1
ATOM 6168 C C . GLY A 1 819 ? 53.091 -28.591 -32.521 1.00 81.12 819 GLY A C 1
ATOM 6169 O O . GLY A 1 819 ? 53.966 -29.444 -32.354 1.00 81.12 819 GLY A O 1
ATOM 6170 N N . ALA A 1 820 ? 52.064 -28.767 -33.353 1.00 80.00 820 ALA A N 1
ATOM 6171 C CA . ALA A 1 820 ? 51.780 -29.992 -34.095 1.00 80.00 820 ALA A CA 1
ATOM 6172 C C . ALA A 1 820 ? 52.728 -30.241 -35.283 1.00 80.00 820 ALA A C 1
ATOM 6174 O O . ALA A 1 820 ? 53.200 -31.366 -35.479 1.00 80.00 820 ALA A O 1
ATOM 6175 N N . PHE A 1 821 ? 53.001 -29.207 -36.085 1.00 79.00 821 PHE A N 1
ATOM 6176 C CA . PHE A 1 821 ? 53.572 -29.356 -37.428 1.00 79.00 821 PHE A CA 1
ATOM 6177 C C . PHE A 1 821 ? 54.982 -28.768 -37.607 1.00 79.00 821 PHE A C 1
ATOM 6179 O O . PHE A 1 821 ? 55.640 -29.100 -38.595 1.00 79.00 821 PHE A O 1
ATOM 6186 N N . TRP A 1 822 ? 55.509 -27.955 -36.679 1.00 80.00 822 TRP A N 1
ATOM 6187 C CA . TRP A 1 822 ? 56.818 -27.313 -36.873 1.00 80.00 822 TRP A CA 1
ATOM 6188 C C . TRP A 1 822 ? 57.987 -28.309 -36.853 1.00 80.00 822 TRP A C 1
ATOM 6190 O O . TRP A 1 822 ? 58.338 -28.880 -35.812 1.00 80.00 822 TRP A O 1
ATOM 6200 N N . ARG A 1 823 ? 58.637 -28.465 -38.014 1.00 75.75 823 ARG A N 1
ATOM 6201 C CA . ARG A 1 823 ? 59.833 -29.303 -38.240 1.00 75.75 823 ARG A CA 1
ATOM 6202 C C . ARG A 1 823 ? 61.126 -28.503 -38.476 1.00 75.75 823 ARG A C 1
ATOM 6204 O O . ARG A 1 823 ? 62.172 -29.113 -38.669 1.00 75.75 823 ARG A O 1
ATOM 6211 N N . GLY A 1 824 ? 61.061 -27.168 -38.466 1.00 72.88 824 GLY A N 1
ATOM 6212 C CA . GLY A 1 824 ? 62.203 -26.279 -38.714 1.00 72.88 824 GLY A CA 1
ATOM 6213 C C . GLY A 1 824 ? 63.183 -26.155 -37.537 1.00 72.88 824 GLY A C 1
ATOM 6214 O O . GLY A 1 824 ? 63.144 -26.930 -36.577 1.00 72.88 824 GLY A O 1
ATOM 6215 N N . ARG A 1 825 ? 64.057 -25.134 -37.587 1.00 75.06 825 ARG A N 1
ATOM 6216 C CA . ARG A 1 825 ? 64.985 -24.795 -36.487 1.00 75.06 825 ARG A CA 1
ATOM 6217 C C . ARG A 1 825 ? 64.235 -24.645 -35.153 1.00 75.06 825 ARG A C 1
ATOM 6219 O O . ARG A 1 825 ? 63.091 -24.189 -35.108 1.00 75.06 825 ARG A O 1
ATOM 6226 N N . ARG A 1 826 ? 64.889 -25.038 -34.054 1.00 76.00 826 ARG A N 1
ATOM 6227 C CA . ARG A 1 826 ? 64.358 -24.872 -32.691 1.00 76.00 826 ARG A CA 1
ATOM 6228 C C . ARG A 1 826 ? 64.474 -23.409 -32.262 1.00 76.00 826 ARG A C 1
ATOM 6230 O O . ARG A 1 826 ? 65.514 -22.799 -32.478 1.00 76.00 826 ARG A O 1
ATOM 6237 N N . PHE A 1 827 ? 63.441 -22.899 -31.599 1.00 79.38 827 PHE A N 1
ATOM 6238 C CA . PHE A 1 827 ? 63.383 -21.549 -31.036 1.00 79.38 827 PHE A CA 1
ATOM 6239 C C . PHE A 1 827 ? 62.858 -21.588 -29.583 1.00 79.38 827 PHE A C 1
ATOM 6241 O O . PHE A 1 827 ? 62.228 -22.583 -29.191 1.00 79.38 827 PHE A O 1
ATOM 6248 N N . PRO A 1 828 ? 63.112 -20.552 -28.757 1.00 74.25 828 PRO A N 1
ATOM 6249 C CA . PRO A 1 828 ? 62.589 -20.476 -27.393 1.00 74.25 828 PRO A CA 1
ATOM 6250 C C . PRO A 1 828 ? 61.056 -20.544 -27.380 1.00 74.25 828 PRO A C 1
ATOM 6252 O O . PRO A 1 828 ? 60.393 -19.785 -28.069 1.00 74.25 828 PRO A O 1
ATOM 6255 N N . GLY A 1 829 ? 60.483 -21.471 -26.608 1.00 75.12 829 GLY A N 1
ATOM 6256 C CA . GLY A 1 829 ? 59.026 -21.663 -26.521 1.00 75.12 829 GLY A CA 1
ATOM 6257 C C . GLY A 1 829 ? 58.469 -22.850 -27.316 1.00 75.12 829 GLY A C 1
ATOM 6258 O O . GLY A 1 829 ? 57.466 -23.416 -26.893 1.00 75.12 829 GLY A O 1
ATOM 6259 N N . LEU A 1 830 ? 59.156 -23.350 -28.356 1.00 79.00 830 LEU A N 1
ATOM 6260 C CA . LEU A 1 830 ? 58.691 -24.501 -29.162 1.00 79.00 830 LEU A CA 1
ATOM 6261 C C . LEU A 1 830 ? 58.372 -25.762 -28.326 1.00 79.00 830 LEU A C 1
ATOM 6263 O O . LEU A 1 830 ? 57.493 -26.545 -28.680 1.00 79.00 830 LEU A O 1
ATOM 6267 N N . ALA A 1 831 ? 59.061 -25.960 -27.198 1.00 76.31 831 ALA A N 1
ATOM 6268 C CA . ALA A 1 831 ? 58.770 -27.048 -26.261 1.00 76.31 831 ALA A CA 1
ATOM 6269 C C . ALA A 1 831 ? 57.416 -26.881 -25.538 1.00 76.31 831 ALA A C 1
ATOM 6271 O O . ALA A 1 831 ? 56.727 -27.873 -25.325 1.00 76.31 831 ALA A O 1
ATOM 6272 N N . ALA A 1 832 ? 57.014 -25.648 -25.210 1.00 77.94 832 ALA A N 1
ATOM 6273 C CA . ALA A 1 832 ? 55.721 -25.353 -24.590 1.00 77.94 832 ALA A CA 1
ATOM 6274 C C . ALA A 1 832 ? 54.571 -25.464 -25.604 1.00 77.94 832 ALA A C 1
ATOM 6276 O O . ALA A 1 832 ? 53.541 -26.047 -25.290 1.00 77.94 832 ALA A O 1
ATOM 6277 N N . LEU A 1 833 ? 54.779 -25.022 -26.851 1.00 81.88 833 LEU A N 1
ATOM 6278 C CA . LEU A 1 833 ? 53.814 -25.222 -27.945 1.00 81.88 833 LEU A CA 1
ATOM 6279 C C . LEU A 1 833 ? 53.557 -26.715 -28.214 1.00 81.88 833 LEU A C 1
ATOM 6281 O O . LEU A 1 833 ? 52.420 -27.147 -28.391 1.00 81.88 833 LEU A O 1
ATOM 6285 N N . ARG A 1 834 ? 54.614 -27.537 -28.170 1.00 78.75 834 ARG A N 1
ATOM 6286 C CA . ARG A 1 834 ? 54.496 -29.002 -28.237 1.00 78.75 834 ARG A CA 1
ATOM 6287 C C . ARG A 1 834 ? 53.822 -29.603 -27.002 1.00 78.75 834 ARG A C 1
ATOM 6289 O O . ARG A 1 834 ? 53.106 -30.587 -27.152 1.00 78.75 834 ARG A O 1
ATOM 6296 N N . ALA A 1 835 ? 54.016 -29.024 -25.817 1.00 78.06 835 ALA A N 1
ATOM 6297 C CA . ALA A 1 835 ? 53.317 -29.447 -24.605 1.00 78.06 835 ALA A CA 1
ATOM 6298 C C . ALA A 1 835 ? 51.812 -29.150 -24.670 1.00 78.06 835 ALA A C 1
ATOM 6300 O O . ALA A 1 835 ? 51.027 -30.037 -24.357 1.00 78.06 835 ALA A O 1
ATOM 6301 N N . LEU A 1 836 ? 51.418 -27.972 -25.168 1.00 79.69 836 LEU A N 1
ATOM 6302 C CA . LEU A 1 836 ? 50.023 -27.615 -25.452 1.00 79.69 836 LEU A CA 1
ATOM 6303 C C . LEU A 1 836 ? 49.376 -28.605 -26.431 1.00 79.69 836 LEU A C 1
ATOM 6305 O O . LEU A 1 836 ? 48.365 -29.213 -26.098 1.00 79.69 836 LEU A O 1
ATOM 6309 N N . TRP A 1 837 ? 49.996 -28.854 -27.591 1.00 80.19 837 TRP A N 1
ATOM 6310 C CA . TRP A 1 837 ? 49.489 -29.833 -28.566 1.00 80.19 837 TRP A CA 1
ATOM 6311 C C . TRP A 1 837 ? 49.356 -31.252 -27.987 1.00 80.19 837 TRP A C 1
ATOM 6313 O O . TRP A 1 837 ? 48.361 -31.936 -28.235 1.00 80.19 837 TRP A O 1
ATOM 6323 N N . VAL A 1 838 ? 50.338 -31.712 -27.203 1.00 78.38 838 VAL A N 1
ATOM 6324 C CA . VAL A 1 838 ? 50.292 -33.042 -26.572 1.00 78.38 838 VAL A CA 1
ATOM 6325 C C . VAL A 1 838 ? 49.255 -33.100 -25.450 1.00 78.38 838 VAL A C 1
ATOM 6327 O O . VAL A 1 838 ? 48.543 -34.093 -25.374 1.00 78.38 838 VAL A O 1
ATOM 6330 N N . GLY A 1 839 ? 49.099 -32.051 -24.641 1.00 76.12 839 GLY A N 1
ATOM 6331 C CA . GLY A 1 839 ? 48.042 -31.958 -23.629 1.00 76.12 839 GLY A CA 1
ATOM 6332 C C . GLY A 1 839 ? 46.645 -31.980 -24.241 1.00 76.12 839 GLY A C 1
ATOM 6333 O O . GLY A 1 839 ? 45.795 -32.743 -23.801 1.00 76.12 839 GLY A O 1
ATOM 6334 N N . MET A 1 840 ? 46.448 -31.219 -25.315 1.00 71.88 840 MET A N 1
ATOM 6335 C CA . MET A 1 840 ? 45.173 -31.079 -26.021 1.00 71.88 840 MET A CA 1
ATOM 6336 C C . MET A 1 840 ? 44.748 -32.339 -26.793 1.00 71.88 840 MET A C 1
ATOM 6338 O O . MET A 1 840 ? 43.557 -32.588 -26.940 1.00 71.88 840 MET A O 1
ATOM 6342 N N . THR A 1 841 ? 45.695 -33.144 -27.293 1.00 73.56 841 THR A N 1
ATOM 6343 C CA . THR A 1 841 ? 45.379 -34.327 -28.128 1.00 73.56 841 THR A CA 1
ATOM 6344 C C . THR A 1 841 ? 45.643 -35.676 -27.462 1.00 73.56 841 THR A C 1
ATOM 6346 O O . THR A 1 841 ? 45.132 -36.697 -27.925 1.00 73.56 841 THR A O 1
ATOM 6349 N N . ARG A 1 842 ? 46.501 -35.721 -26.437 1.00 76.88 842 ARG A N 1
ATOM 6350 C CA . ARG A 1 842 ? 46.988 -36.937 -25.761 1.00 76.88 842 ARG A CA 1
ATOM 6351 C C . ARG A 1 842 ? 47.375 -36.620 -24.302 1.00 76.88 842 ARG A C 1
ATOM 6353 O O . ARG A 1 842 ? 48.539 -36.833 -23.949 1.00 76.88 842 ARG A O 1
ATOM 6360 N N . PRO A 1 843 ? 46.463 -36.111 -23.448 1.00 73.94 843 PRO A N 1
ATOM 6361 C CA . PRO A 1 843 ? 46.802 -35.578 -22.120 1.00 73.94 843 PRO A CA 1
ATOM 6362 C C . PRO A 1 843 ? 47.622 -36.545 -21.249 1.00 73.94 843 PRO A C 1
ATOM 6364 O O . PRO A 1 843 ? 48.611 -36.146 -20.635 1.00 73.94 843 PRO A O 1
ATOM 6367 N N . TRP A 1 844 ? 47.330 -37.847 -21.317 1.00 77.88 844 TRP A N 1
ATOM 6368 C CA . TRP A 1 844 ? 48.087 -38.926 -20.661 1.00 77.88 844 TRP A CA 1
ATOM 6369 C C . TRP A 1 844 ? 49.559 -39.078 -21.110 1.00 77.88 844 TRP A C 1
ATOM 6371 O O . TRP A 1 844 ? 50.280 -39.922 -20.584 1.00 77.88 844 TRP A O 1
ATOM 6381 N N . ARG A 1 845 ? 50.037 -38.292 -22.086 1.00 72.44 845 ARG A N 1
ATOM 6382 C CA . ARG A 1 845 ? 51.439 -38.262 -22.545 1.00 72.44 845 ARG A CA 1
ATOM 6383 C C . ARG A 1 845 ? 52.205 -36.994 -22.160 1.00 72.44 845 ARG A C 1
ATOM 6385 O O . ARG A 1 845 ? 53.395 -36.923 -22.462 1.00 72.44 845 ARG A O 1
ATOM 6392 N N . VAL A 1 846 ? 51.584 -36.021 -21.486 1.00 68.19 846 VAL A N 1
ATOM 6393 C CA . VAL A 1 846 ? 52.254 -34.768 -21.073 1.00 68.19 846 VAL A CA 1
ATOM 6394 C C . VAL A 1 846 ? 53.458 -35.043 -20.164 1.00 68.19 846 VAL A C 1
ATOM 6396 O O . VAL A 1 846 ? 54.526 -34.477 -20.381 1.00 68.19 846 VAL A O 1
ATOM 6399 N N . GLY A 1 847 ? 53.339 -35.987 -19.223 1.00 63.88 847 GLY A N 1
ATOM 6400 C CA . GLY A 1 847 ? 54.443 -36.399 -18.341 1.00 63.88 847 GLY A CA 1
ATOM 6401 C C . GLY A 1 847 ? 55.635 -37.065 -19.051 1.00 63.88 847 GLY A C 1
ATOM 6402 O O . GLY A 1 847 ? 56.699 -37.195 -18.457 1.00 63.88 847 GLY A O 1
ATOM 6403 N N . GLY A 1 848 ? 55.493 -37.458 -20.323 1.00 64.50 848 GLY A N 1
ATOM 6404 C CA . GLY A 1 848 ? 56.576 -38.012 -21.145 1.00 64.50 848 GLY A CA 1
ATOM 6405 C C . GLY A 1 848 ? 57.379 -36.966 -21.931 1.00 64.50 848 GLY A C 1
ATOM 6406 O O . GLY A 1 848 ? 58.206 -37.332 -22.768 1.00 64.50 848 GLY A O 1
ATOM 6407 N N . LEU A 1 849 ? 57.116 -35.671 -21.732 1.00 63.88 849 LEU A N 1
ATOM 6408 C CA . LEU A 1 849 ? 57.813 -34.592 -22.430 1.00 63.88 849 LEU A CA 1
ATOM 6409 C C . LEU A 1 849 ? 59.160 -34.276 -21.756 1.00 63.88 849 LEU A C 1
ATOM 6411 O O . LEU A 1 849 ? 59.215 -34.133 -20.535 1.00 63.88 849 LEU A O 1
ATOM 6415 N N . PRO A 1 850 ? 60.261 -34.123 -22.520 1.00 58.91 850 PRO A N 1
ATOM 6416 C CA . PRO A 1 850 ? 61.573 -33.875 -21.934 1.00 58.91 850 PRO A CA 1
ATOM 6417 C C . PRO A 1 850 ? 61.603 -32.501 -21.238 1.00 58.91 850 PRO A C 1
ATOM 6419 O O . PRO A 1 850 ? 61.267 -31.496 -21.878 1.00 58.91 850 PRO A O 1
ATOM 6422 N N . PRO A 1 851 ? 62.032 -32.417 -19.964 1.00 55.78 851 PRO A N 1
ATOM 6423 C CA . PRO A 1 851 ? 62.058 -31.157 -19.231 1.00 55.78 851 PRO A CA 1
ATOM 6424 C C . PRO A 1 851 ? 63.003 -30.144 -19.889 1.00 55.78 851 PRO A C 1
ATOM 6426 O O . PRO A 1 851 ? 64.003 -30.508 -20.520 1.00 55.78 851 PRO A O 1
ATOM 6429 N N . ARG A 1 852 ? 62.719 -28.844 -19.708 1.00 50.75 852 ARG A N 1
ATOM 6430 C CA . ARG A 1 852 ? 63.651 -27.769 -20.089 1.00 50.75 852 ARG A CA 1
ATOM 6431 C C . ARG A 1 852 ? 65.006 -28.043 -19.427 1.00 50.75 852 ARG A C 1
ATOM 6433 O O . ARG A 1 852 ? 65.118 -27.947 -18.207 1.00 50.75 852 ARG A O 1
ATOM 6440 N N . ARG A 1 853 ? 66.045 -28.327 -20.225 1.00 49.56 853 ARG A N 1
ATOM 6441 C CA . ARG A 1 853 ? 67.431 -28.294 -19.735 1.00 49.56 853 ARG A CA 1
ATOM 6442 C C . ARG A 1 853 ? 67.680 -26.905 -19.142 1.00 49.56 853 ARG A C 1
ATOM 6444 O O . ARG A 1 853 ? 67.601 -25.916 -19.870 1.00 49.56 853 ARG A O 1
ATOM 6451 N N . ARG A 1 854 ? 67.963 -26.837 -17.837 1.00 45.84 854 ARG A N 1
ATOM 6452 C CA . ARG A 1 854 ? 68.527 -25.630 -17.217 1.00 45.84 854 ARG A CA 1
ATOM 6453 C C . ARG A 1 854 ? 69.852 -25.292 -17.928 1.00 45.84 854 ARG A C 1
ATOM 6455 O O . ARG A 1 854 ? 70.538 -26.224 -18.362 1.00 45.84 854 ARG A O 1
ATOM 6462 N N . PRO A 1 855 ? 70.226 -24.007 -18.065 1.00 41.50 855 PRO A N 1
ATOM 6463 C CA . PRO A 1 855 ? 71.590 -23.664 -18.452 1.00 41.50 855 PRO A CA 1
ATOM 6464 C C . PRO A 1 855 ? 72.573 -24.249 -17.419 1.00 41.50 855 PRO A C 1
ATOM 6466 O O . PRO A 1 855 ? 72.212 -24.361 -16.243 1.00 41.50 855 PRO A O 1
ATOM 6469 N N . PRO A 1 856 ? 73.785 -24.662 -17.828 1.00 41.16 856 PRO A N 1
ATOM 6470 C CA . PRO A 1 856 ? 74.740 -25.270 -16.913 1.00 41.16 856 PRO A CA 1
ATOM 6471 C C . PRO A 1 856 ? 75.209 -24.247 -15.874 1.00 41.16 856 PRO A C 1
ATOM 6473 O O . PRO A 1 856 ? 75.752 -23.198 -16.216 1.00 41.16 856 PRO A O 1
ATOM 6476 N N . THR A 1 857 ? 75.029 -24.570 -14.595 1.00 46.66 857 THR A N 1
ATOM 6477 C CA . THR A 1 857 ? 75.603 -23.821 -13.474 1.00 46.66 857 THR A CA 1
ATOM 6478 C C . THR A 1 857 ? 77.111 -24.072 -13.416 1.00 46.66 857 THR A C 1
ATOM 6480 O O . THR A 1 857 ? 77.563 -25.019 -12.772 1.00 46.66 857 THR A O 1
ATOM 6483 N N . GLY A 1 858 ? 77.882 -23.250 -14.133 1.00 36.84 858 GLY A N 1
ATOM 6484 C CA . GLY A 1 858 ? 79.344 -23.214 -14.046 1.00 36.84 858 GLY A CA 1
ATOM 6485 C C . GLY A 1 858 ? 79.809 -22.732 -12.668 1.00 36.84 858 GLY A C 1
ATOM 6486 O O . GLY A 1 858 ? 79.166 -21.880 -12.057 1.00 36.84 858 GLY A O 1
ATOM 6487 N N . CYS A 1 859 ? 80.896 -23.312 -12.156 1.00 36.94 859 CYS A N 1
ATOM 6488 C CA . CYS A 1 859 ? 81.251 -23.197 -10.743 1.00 36.94 859 CYS A CA 1
ATOM 6489 C C . CYS A 1 859 ? 82.149 -21.988 -10.408 1.00 36.94 859 CYS A C 1
ATOM 6491 O O . CYS A 1 859 ? 83.017 -21.605 -11.186 1.00 36.94 859 CYS A O 1
ATOM 6493 N N . SER A 1 860 ? 81.950 -21.457 -9.199 1.00 41.03 860 SER A N 1
ATOM 6494 C CA . SER A 1 860 ? 82.946 -20.832 -8.310 1.00 41.03 860 SER A CA 1
ATOM 6495 C C . SER A 1 860 ? 84.176 -20.107 -8.903 1.00 41.03 860 SER A C 1
ATOM 6497 O O . SER A 1 860 ? 85.190 -20.729 -9.217 1.00 41.03 860 SER A O 1
ATOM 6499 N N . SER A 1 861 ? 84.207 -18.777 -8.780 1.00 38.75 861 SER A N 1
ATOM 6500 C CA . SER A 1 861 ? 85.394 -18.087 -8.244 1.00 38.75 861 SER A CA 1
ATOM 6501 C C . SER A 1 861 ? 84.972 -16.849 -7.437 1.00 38.75 861 SER A C 1
ATOM 6503 O O . SER A 1 861 ? 83.889 -16.301 -7.637 1.00 38.75 861 SER A O 1
ATOM 6505 N N . GLY A 1 862 ? 85.744 -16.503 -6.406 1.00 39.06 862 GLY A N 1
ATOM 6506 C CA . GLY A 1 862 ? 85.212 -15.763 -5.259 1.00 39.06 862 GLY A CA 1
ATOM 6507 C C . GLY A 1 862 ? 85.129 -14.241 -5.401 1.00 39.06 862 GLY A C 1
ATOM 6508 O O . GLY A 1 862 ? 86.096 -13.583 -5.795 1.00 39.06 862 GLY A O 1
ATOM 6509 N N . ARG A 1 863 ? 84.033 -13.667 -4.881 1.00 33.03 863 ARG A N 1
ATOM 6510 C CA . ARG A 1 863 ? 84.110 -12.443 -4.064 1.00 33.03 863 ARG A CA 1
ATOM 6511 C C . ARG A 1 863 ? 82.887 -12.264 -3.154 1.00 33.03 863 ARG A C 1
ATOM 6513 O O . ARG A 1 863 ? 81.817 -11.871 -3.602 1.00 33.03 863 ARG A O 1
ATOM 6520 N N . CYS A 1 864 ? 83.062 -12.498 -1.854 1.00 35.44 864 CYS A N 1
ATOM 6521 C CA . CYS A 1 864 ? 82.087 -12.067 -0.852 1.00 35.44 864 CYS A CA 1
ATOM 6522 C C . CYS A 1 864 ? 82.155 -10.542 -0.672 1.00 35.44 864 CYS A C 1
ATOM 6524 O O . CYS A 1 864 ? 83.214 -10.006 -0.343 1.00 35.44 864 CYS A O 1
ATOM 6526 N N . ARG A 1 865 ? 81.014 -9.854 -0.771 1.00 36.09 865 ARG A N 1
ATOM 6527 C CA . ARG A 1 865 ? 80.767 -8.584 -0.070 1.00 36.09 865 ARG A CA 1
ATOM 6528 C C . ARG A 1 865 ? 79.472 -8.699 0.736 1.00 36.09 865 ARG A C 1
ATOM 6530 O O . ARG A 1 865 ? 78.554 -9.407 0.336 1.00 36.09 865 ARG A O 1
ATOM 6537 N N . ARG A 1 866 ? 79.447 -8.063 1.911 1.00 37.53 866 ARG A N 1
ATOM 6538 C CA . ARG A 1 866 ? 78.347 -8.123 2.888 1.00 37.53 866 ARG A CA 1
ATOM 6539 C C . ARG A 1 866 ? 77.485 -6.858 2.818 1.00 37.53 866 ARG A C 1
ATOM 6541 O O . ARG A 1 866 ? 78.025 -5.774 2.997 1.00 37.53 866 ARG A O 1
ATOM 6548 N N . SER A 1 867 ? 76.174 -7.043 2.684 1.00 32.94 867 SER A N 1
ATOM 6549 C CA . SER A 1 867 ? 75.078 -6.090 2.964 1.00 32.94 867 SER A CA 1
ATOM 6550 C C . SER A 1 867 ? 73.784 -6.874 2.679 1.00 32.94 867 SER A C 1
ATOM 6552 O O . SER A 1 867 ? 73.453 -7.065 1.515 1.00 32.94 867 SER A O 1
ATOM 6554 N N . ARG A 1 868 ? 73.147 -7.608 3.602 1.00 37.56 868 ARG A N 1
ATOM 6555 C CA . ARG A 1 868 ? 72.704 -7.317 4.982 1.00 37.56 868 ARG A CA 1
ATOM 6556 C C . ARG A 1 868 ? 71.684 -6.163 5.065 1.00 37.56 868 ARG A C 1
ATOM 6558 O O . ARG A 1 868 ? 72.107 -5.030 5.227 1.00 37.56 868 ARG A O 1
ATOM 6565 N N . TRP A 1 869 ? 70.406 -6.568 5.122 1.00 33.12 869 TRP A N 1
ATOM 6566 C CA . TRP A 1 869 ? 69.224 -5.876 5.676 1.00 33.12 869 TRP A CA 1
ATOM 6567 C C . TRP A 1 869 ? 68.789 -4.573 4.956 1.00 33.12 869 TRP A C 1
ATOM 6569 O O . TRP A 1 869 ? 69.622 -3.880 4.384 1.00 33.12 869 TRP A O 1
ATOM 6579 N N . CYS A 1 870 ? 67.499 -4.218 4.928 1.00 35.81 870 CYS A N 1
ATOM 6580 C CA . CYS A 1 870 ? 66.309 -4.928 5.428 1.00 35.81 870 CYS A CA 1
ATOM 6581 C C . CYS A 1 870 ? 65.187 -4.909 4.382 1.00 35.81 870 CYS A C 1
ATOM 6583 O O . CYS A 1 870 ? 65.145 -3.922 3.618 1.00 35.81 870 CYS A O 1
#

Organism: NCBI:txid1076126

Foldseek 3Di:
DDDDPDDDPDCVLLVVLVVVVVVVVVVVVVVVVVVQVWDWDFFQFDDQFADFDAFDAFAALDAFQAFEFAPAPLLQLLLQLLQVLSVLRVYHRHHYYYDPDDAFFRFGDGDHPDPPDDDDDDDDDDDDDDDDDDDDDDDDDDDDDDDDDDDDDDDDDDDDDPDDDDDFDDCPEPASLKWAWADDPPDITTGGRHSNVSSSLSLLLSLCSLLSHPSQDVPRHRPIAFFNFNAAEEEQFLQQPDQDLVLQAVDPLQFQASARQQVQADLDPVRGNLVSLVRSLVSSLVVLSVLVSLPHQAYEHEDQLQQFDLPPLPLDDPPRVSNSRNVSCLVRCLVSQCVNLSSRHAYEYEDEPVKDFPSNLVSQCPDDCRLPLLDLVNLVSVLSSVLSRCVSNVSHQAYEYDLADWDDSNDHVSDRITHDSRQAALSSLVSNVVSRLVSCVVNVHAYEYEQDHPDAPLSHCLQADQVSVCSNCNPPDHQRYEYEHEQFRDDQDRLGHGRCSLLDDDHQYEYEEELLPQQQQSLLAQEQCLVVLLVSVVVSVVRDVSHNYYYYHLRRDTGCRYGASAGQPDDFLSLRSVLVSSSNSVCSRPSPDDSSSSQLSSCSNAKFVDSLLSSLSSVLSSLRNLLRCLQQAQCLQSSMQIDTPNDTDHRRPCQPGRFARALDCVSLLSSLVSCVVVLVSSLVSLVVSLVSLVSSLVSLVPDDLVRIPHSVSSVSSNVSSVLSNLSSQLSSLLSQQSNLLSVCVVPVDPVSVVSNVVSVVSNVVSLVVQCVVAVRPNSRHGGHCPNSVVSVVVSVCVVVVVVVVVVVVVVLSVLLCCLVDPPDDDDPCNLVSVLSNCCSSPVVCSVVRDDPPDDDPDDDDDDDDDDDDD